Protein AF-A0A928WXH4-F1 (afdb_monomer_lite)

Secondary structure (DSSP, 8-state):
-EEEEEEEEE-SSEEEEEEEEE--SSS-EES-EEEEEESSEEEEEESSEEEEEETTEEEEE--TTT-EE-TT-EEEEEEEEE---SSSPPEEEEEPPPPPPPP----------PPPPPSEEEEEEEEEEEETTEEEEEEEEEE--SS-BS--EEEEE-SSEEEEEESSEEEEEETTEEEEE--TTS--B-TT-EEEEEEEEES-----EEEEETTEEPP-------B----PPPPPP-------------------------------------PPPP-PPPPPPPPPPPPP-----------------------------PPP---S--PPPPHHHHHHTTHHHHHHHHHHHHHHHB-BSPPTT-S-TT---B-TTTTTTTTS----SB--SSS--EEHHHHHHHHHHHHHHHHHSHHHHHHTT-HHHHHHHHHHHHHHHHHHEEE-SSSEEEEEEEES-HHHHHT--S-GGG--S---EEEEBTTB--HHHHHHHHHHHHHHHHHTTTT-HHHHHHHHHHHHHHHHHHHHS---HHHHSGGGTTTS--SS-SHHHHHHHHHHHHHHH--HHHHHHHHHHHTT---SS---SS--HHHHHHHHHHHH--HHHHHHHHHHHHHHHHSSSEE-TT--EE--SSSHHHHHHHHHHHHHHHHHHT-TT-THHHHHHHHHHHHHHT-STT---SBTT-SSS--SS-B-HHHH-SS-TT-SSPPSS--TTPBB---SSSSTT-----TT-TTTSBB-HHHHHHHHHHHHHHHHHH--PPPPHHHHHHHTSTT-----

Sequence (792 aa):
MRTTFEASQDWGSGLVGFFSIENNGTTQLEQWVITIETTFEIETLWGGEILERVGNRYTVGATSWNSHLDPGESTKFGFVGQDATAYPHQVTVIPQTPVEETVLDSTSPDQSIEPAQAAIESVDFTVDNQWGHGFVANLSFTYTGSQPTNSWELQFEAPFHILNLWHGELVEQEGDLYTIRNAHWNNILLPGDTITLGFQAAGAVDIPTDYYFNGDPVGDALGKPVVAVPEKPAVPDVSESDPQPVDTPEPKEPLEKPVDDAPIEDSPIEDSPMENPPIEQPVAEEPAPIDDAPIEDSPVAESPVKPPVVEAPPAAPPIKDTPEELPSDVDAPTASEKALSQYGEALQKSFLFYEAQRSGKLPDDNRIAWRGDSALNDGADVGIDLTGGYYDAGDHVKFGFPMAASTTMLTWGVLEYYDAYAQSGQLDEALDAIKWATDYFLKAHISDGQTTQAFYGQVGDPKLDHAYWGSPENQTIERPAYKIDPANPGSDLAAETAAALAAASIAFRATDPVYADRLLVNAKQLYAFADAYRGRYSESISQAKEYYNSWSGYTDELAWGAAWLYKATGESHYLDKAQKSYQNLGVDWTQNWDDKSYGTGVLLAQITDKPLYRTEVENWLNNWVSGDIAKTDGGLAWVDEWGSLRYSANTAFIAGVYSDTVNPAGGQYDAFSRNQIDYILGDNPAQQSYVAGIGASFPKNVHHRAASGTTKITDPAPNEYVLHGALVGGPRLPHDFSYTDERTDFLGNEVALDFNAGFTGAVARLYGQDGGGLLSDEALIALSQPGLSDVA

Radius of gyration: 33.64 Å; chains: 1; bounding box: 104×76×131 Å

Structure (mmCIF, N/CA/C/O backbone):
data_AF-A0A928WXH4-F1
#
_entry.id   AF-A0A928WXH4-F1
#
loop_
_atom_site.group_PDB
_atom_site.id
_atom_site.type_symbol
_atom_site.label_atom_id
_atom_site.label_alt_id
_atom_site.label_comp_id
_atom_site.label_asym_id
_atom_site.label_entity_id
_atom_site.label_seq_id
_atom_site.pdbx_PDB_ins_code
_atom_site.Cartn_x
_atom_site.Cartn_y
_atom_site.Cartn_z
_atom_site.occupancy
_atom_site.B_iso_or_equiv
_atom_site.auth_seq_id
_atom_site.auth_comp_id
_atom_site.auth_asym_id
_atom_site.auth_atom_id
_atom_site.pdbx_PDB_model_num
ATOM 1 N N . MET A 1 1 ? -24.727 22.585 -27.160 1.00 77.75 1 MET A N 1
ATOM 2 C CA . MET A 1 1 ? -24.573 21.382 -26.327 1.00 77.75 1 MET A CA 1
ATOM 3 C C . MET A 1 1 ? -25.153 20.182 -27.057 1.00 77.75 1 MET A C 1
ATOM 5 O O . MET A 1 1 ? -26.297 20.241 -27.507 1.00 77.75 1 MET A O 1
ATOM 9 N N . ARG A 1 2 ? -24.363 19.121 -27.212 1.00 79.94 2 ARG A N 1
ATOM 10 C CA . ARG A 1 2 ? -24.778 17.821 -27.747 1.00 79.94 2 ARG A CA 1
ATOM 11 C C . ARG A 1 2 ? -24.645 16.792 -26.630 1.00 79.94 2 ARG A C 1
ATOM 13 O O . ARG A 1 2 ? -23.636 16.795 -25.942 1.00 79.94 2 ARG A O 1
ATOM 20 N N . THR A 1 3 ? -25.629 15.913 -26.473 1.00 82.06 3 THR A N 1
ATOM 21 C CA . THR A 1 3 ? -25.581 14.852 -25.460 1.00 82.06 3 THR A CA 1
ATOM 22 C C . THR A 1 3 ? -25.751 13.494 -26.119 1.00 82.06 3 THR A C 1
ATOM 24 O O . THR A 1 3 ? -26.572 13.340 -27.027 1.00 82.06 3 THR A O 1
ATOM 27 N N . THR A 1 4 ? -24.979 12.513 -25.670 1.00 80.19 4 THR A N 1
ATOM 28 C CA . THR A 1 4 ? -25.087 11.115 -26.101 1.00 80.19 4 THR A CA 1
ATOM 29 C C . THR A 1 4 ? -25.242 10.210 -24.889 1.00 80.19 4 THR A C 1
ATOM 31 O O . THR A 1 4 ? -24.757 10.548 -23.814 1.00 80.19 4 THR A O 1
ATOM 34 N N . PHE A 1 5 ? -25.963 9.105 -25.066 1.00 83.31 5 PHE A N 1
ATOM 35 C CA . PHE A 1 5 ? -26.201 8.093 -24.044 1.00 83.31 5 PHE A CA 1
ATOM 36 C C . PHE A 1 5 ? -25.642 6.755 -24.526 1.00 83.31 5 PHE A C 1
ATOM 38 O O . PHE A 1 5 ? -25.876 6.371 -25.675 1.00 83.31 5 PHE A O 1
ATOM 45 N N . GLU A 1 6 ? -24.956 6.051 -23.635 1.00 80.19 6 GLU A N 1
ATOM 46 C CA . GLU A 1 6 ? -24.454 4.698 -23.851 1.00 80.19 6 GLU A CA 1
ATOM 47 C C . GLU A 1 6 ? -24.722 3.841 -22.609 1.00 80.19 6 GLU A C 1
ATOM 49 O O . GLU A 1 6 ? -24.452 4.269 -21.488 1.00 80.19 6 GLU A O 1
ATOM 54 N N . ALA A 1 7 ? -25.247 2.630 -22.805 1.00 76.19 7 ALA A N 1
ATOM 55 C CA . ALA A 1 7 ? -25.322 1.620 -21.752 1.00 76.19 7 ALA A CA 1
ATOM 56 C C . ALA A 1 7 ? -24.051 0.764 -21.810 1.00 76.19 7 ALA A C 1
ATOM 58 O O . ALA A 1 7 ? -23.809 0.116 -22.830 1.00 76.19 7 ALA A O 1
ATOM 59 N N . SER A 1 8 ? -23.248 0.770 -20.744 1.00 63.34 8 SER A N 1
ATOM 60 C CA . SER A 1 8 ? -22.000 -0.002 -20.673 1.00 63.34 8 SER A CA 1
ATOM 61 C C . SER A 1 8 ? -22.236 -1.435 -20.198 1.00 63.34 8 SER A C 1
ATOM 63 O O . SER A 1 8 ? -21.590 -2.361 -20.681 1.00 63.34 8 SER A O 1
ATOM 65 N N . GLN A 1 9 ? -23.183 -1.630 -19.278 1.00 57.06 9 GLN A N 1
ATOM 66 C CA . GLN A 1 9 ? -23.589 -2.939 -18.773 1.00 57.06 9 GLN A CA 1
ATOM 67 C C . GLN A 1 9 ? -25.109 -2.983 -18.615 1.00 57.06 9 GLN A C 1
ATOM 69 O O . GLN A 1 9 ? -25.713 -2.023 -18.146 1.00 57.06 9 GLN A O 1
ATOM 74 N N . ASP A 1 10 ? -25.729 -4.099 -18.994 1.00 72.25 10 ASP A N 1
ATOM 75 C CA . ASP A 1 10 ? -27.175 -4.320 -18.891 1.00 72.25 10 ASP A CA 1
ATOM 76 C C . ASP A 1 10 ? -27.431 -5.765 -18.450 1.00 72.25 10 ASP A C 1
ATOM 78 O O . ASP A 1 10 ? -27.064 -6.714 -19.149 1.00 72.25 10 ASP A O 1
ATOM 82 N N . TRP A 1 11 ? -28.043 -5.933 -17.277 1.00 66.50 11 TRP A N 1
ATOM 83 C CA . TRP A 1 11 ? -28.395 -7.239 -16.707 1.00 66.50 11 TRP A CA 1
ATOM 84 C C . TRP A 1 11 ? -29.912 -7.477 -16.673 1.00 66.50 11 TRP A C 1
ATOM 86 O O . TRP A 1 11 ? -30.404 -8.361 -15.969 1.00 66.50 11 TRP A O 1
ATOM 96 N N . GLY A 1 12 ? -30.675 -6.713 -17.459 1.00 70.12 12 GLY A N 1
ATOM 97 C CA . GLY A 1 12 ? -32.107 -6.886 -17.697 1.00 70.12 12 GLY A CA 1
ATOM 98 C C . GLY A 1 12 ? -33.012 -6.267 -16.632 1.00 70.12 12 GLY A C 1
ATOM 99 O O . GLY A 1 12 ? -34.020 -5.661 -16.982 1.00 70.12 12 GLY A O 1
ATOM 100 N N . SER A 1 13 ? -32.678 -6.396 -15.345 1.00 70.94 13 SER A N 1
ATOM 101 C CA . SER A 1 13 ? -33.389 -5.693 -14.261 1.00 70.94 13 SER A CA 1
ATOM 102 C C . SER A 1 13 ? -32.760 -4.345 -13.899 1.00 70.94 13 SER A C 1
ATOM 104 O O . SER A 1 13 ? -33.378 -3.572 -13.174 1.00 70.94 13 SER A O 1
ATOM 106 N N . GLY A 1 14 ? -31.567 -4.057 -14.417 1.00 72.06 14 GLY A N 1
ATOM 107 C CA . GLY A 1 14 ? -30.852 -2.803 -14.230 1.00 72.06 14 GLY A CA 1
ATOM 108 C C . GLY A 1 14 ? -29.733 -2.635 -15.258 1.00 72.06 14 GLY A C 1
ATOM 109 O O . GLY A 1 14 ? -29.433 -3.563 -16.018 1.00 72.06 14 GLY A O 1
ATOM 110 N N . LEU A 1 15 ? -29.156 -1.438 -15.299 1.00 74.62 15 LEU A N 1
ATOM 111 C CA . LEU A 1 15 ? -28.066 -1.076 -16.199 1.00 74.62 15 LEU A CA 1
ATOM 112 C C . LEU A 1 15 ? -27.080 -0.109 -15.539 1.00 74.62 15 LEU A C 1
ATOM 114 O O . LEU A 1 15 ? -27.463 0.688 -14.686 1.00 74.62 15 LEU A O 1
ATOM 118 N N . VAL A 1 16 ? -25.836 -0.120 -16.008 1.00 73.25 16 VAL A N 1
ATOM 119 C CA . VAL A 1 16 ? -24.918 1.015 -15.864 1.00 73.25 16 VAL A CA 1
ATOM 120 C C . VAL A 1 16 ? -24.904 1.768 -17.184 1.00 73.25 16 VAL A C 1
ATOM 122 O O . VAL A 1 16 ? -24.728 1.179 -18.256 1.00 73.25 16 VAL A O 1
ATOM 125 N N . GLY A 1 17 ? -25.118 3.076 -17.109 1.00 77.31 17 GLY A N 1
ATOM 126 C CA . GLY A 1 17 ? -25.155 3.940 -18.276 1.00 77.31 17 GLY A CA 1
ATOM 127 C C . GLY A 1 17 ? -24.369 5.220 -18.071 1.00 77.31 17 GLY A C 1
ATOM 128 O O . GLY A 1 17 ? -24.119 5.654 -16.950 1.00 77.31 17 GLY A O 1
ATOM 129 N N . PHE A 1 18 ? -23.995 5.836 -19.183 1.00 79.19 18 PHE A N 1
ATOM 130 C CA . PHE A 1 18 ? -23.271 7.092 -19.192 1.00 79.19 18 PHE A CA 1
ATOM 131 C C . PHE A 1 18 ? -23.909 8.093 -20.139 1.00 79.19 18 PHE A C 1
ATOM 133 O O . PHE A 1 18 ? -24.385 7.743 -21.222 1.00 79.19 18 PHE A O 1
ATOM 140 N N . PHE A 1 19 ? -23.848 9.357 -19.738 1.00 84.06 19 PHE A N 1
ATOM 141 C CA . PHE A 1 19 ? -24.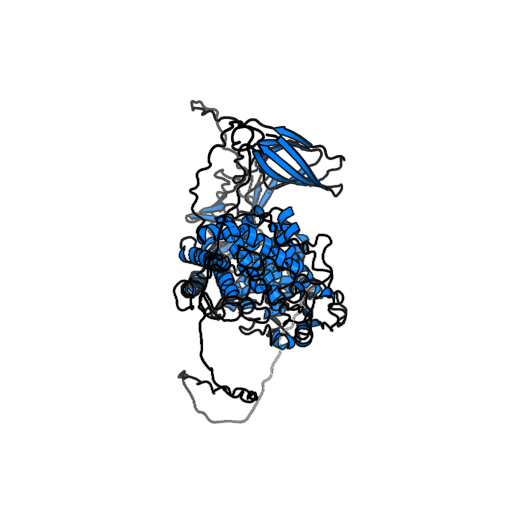146 10.499 -20.579 1.00 84.06 19 PHE A CA 1
ATOM 142 C C . PHE A 1 19 ? -22.869 11.280 -20.852 1.00 84.06 19 PHE A C 1
ATOM 144 O O . PHE A 1 19 ? -22.196 11.709 -19.920 1.00 84.06 19 PHE A O 1
ATOM 151 N N . SER A 1 20 ? -22.564 11.508 -22.127 1.00 81.56 20 SER A N 1
ATOM 152 C CA . SER A 1 20 ? -21.505 12.433 -22.540 1.00 81.56 20 SER A CA 1
ATOM 153 C C . SER A 1 20 ? -22.121 13.723 -23.053 1.00 81.56 20 SER A C 1
ATOM 155 O O . SER A 1 20 ? -23.001 13.683 -23.916 1.00 81.56 20 SER A O 1
ATOM 157 N N . ILE A 1 21 ? -21.653 14.853 -22.533 1.00 85.69 21 ILE A N 1
ATOM 158 C CA . ILE A 1 21 ? -22.064 16.207 -22.898 1.00 85.69 21 ILE A CA 1
ATOM 159 C C . ILE A 1 21 ? -20.898 16.878 -23.614 1.00 85.69 21 ILE A C 1
ATOM 161 O O . ILE A 1 21 ? -19.844 17.049 -23.024 1.00 85.69 21 ILE A O 1
ATOM 165 N N . GLU A 1 22 ? -21.107 17.296 -24.857 1.00 83.62 22 GLU A N 1
ATOM 166 C CA . GLU A 1 22 ? -20.140 18.022 -25.684 1.00 83.62 22 GLU A CA 1
ATOM 167 C C . GLU A 1 22 ? -20.600 19.476 -25.877 1.00 83.62 22 GLU A C 1
ATOM 169 O O . GLU A 1 22 ? -21.739 19.748 -26.306 1.00 83.62 22 GLU A O 1
ATOM 174 N N . ASN A 1 23 ? -19.708 20.434 -25.625 1.00 86.06 23 ASN A N 1
ATOM 175 C CA . ASN A 1 23 ? -19.926 21.827 -25.990 1.00 86.06 23 ASN A CA 1
ATOM 176 C C . ASN A 1 23 ? -19.617 22.060 -27.478 1.00 86.06 23 ASN A C 1
ATOM 178 O O . ASN A 1 23 ? -18.579 22.590 -27.856 1.00 86.06 23 ASN A O 1
ATOM 182 N N . ASN A 1 24 ? -20.573 21.745 -28.347 1.00 82.88 24 ASN A N 1
ATOM 183 C CA . ASN A 1 24 ? -20.481 22.041 -29.782 1.00 82.88 24 ASN A CA 1
ATOM 184 C C . ASN A 1 24 ? -20.802 23.511 -30.160 1.00 82.88 24 ASN A C 1
ATOM 186 O O . ASN A 1 24 ? -21.146 23.790 -31.313 1.00 82.88 24 ASN A O 1
ATOM 190 N N . GLY A 1 25 ? -20.789 24.430 -29.189 1.00 80.19 25 GLY A N 1
ATOM 191 C CA . GLY A 1 25 ? -20.983 25.867 -29.390 1.00 80.19 25 GLY A CA 1
ATOM 192 C C . GLY A 1 25 ? -19.682 26.604 -29.722 1.00 80.19 25 GLY A C 1
ATOM 193 O O . GLY A 1 25 ? -18.650 25.993 -29.963 1.00 80.19 25 GLY A O 1
ATOM 194 N N . THR A 1 26 ? -19.730 27.939 -29.741 1.00 78.88 26 THR A N 1
ATOM 195 C CA . THR A 1 26 ? -18.547 28.803 -29.952 1.00 78.88 26 THR A CA 1
ATOM 196 C C . THR A 1 26 ? -18.149 29.594 -28.703 1.00 78.88 26 THR A C 1
ATOM 198 O O . THR A 1 26 ? -17.276 30.452 -28.780 1.00 78.88 26 THR A O 1
ATOM 201 N N . THR A 1 27 ? -18.818 29.362 -27.573 1.00 78.38 27 THR A N 1
ATOM 202 C CA . THR A 1 27 ? -18.578 30.021 -26.280 1.00 78.38 27 THR A CA 1
ATOM 203 C C . THR A 1 27 ? -18.534 28.974 -25.173 1.00 78.38 27 THR A C 1
ATOM 205 O O . THR A 1 27 ? -19.212 27.951 -25.291 1.00 78.38 27 THR A O 1
ATOM 208 N N . GLN A 1 28 ? -17.763 29.236 -24.117 1.00 75.62 28 GLN A N 1
ATOM 209 C CA . GLN A 1 28 ? -17.702 28.388 -22.927 1.00 75.62 28 GLN A CA 1
ATOM 210 C C . GLN A 1 28 ? -19.099 28.239 -22.306 1.00 75.62 28 GLN A C 1
ATOM 212 O O . GLN A 1 28 ? -19.892 29.187 -22.306 1.00 75.62 28 GLN A O 1
ATOM 217 N N . LEU A 1 29 ? -19.426 27.030 -21.855 1.00 76.56 29 LEU A N 1
ATOM 218 C CA . LEU A 1 29 ? -20.628 26.767 -21.074 1.00 76.56 29 LEU A CA 1
ATOM 219 C C . LEU A 1 29 ? -20.283 26.869 -19.597 1.00 76.56 29 LEU A C 1
ATOM 221 O O . LEU A 1 29 ? -19.364 26.200 -19.138 1.00 76.56 29 LEU A O 1
ATOM 225 N N . GLU A 1 30 ? -21.068 27.672 -18.892 1.00 72.62 30 GLU A N 1
ATOM 226 C CA . GLU A 1 30 ? -21.017 27.861 -17.448 1.00 72.62 30 GLU A CA 1
ATOM 227 C C . GLU A 1 30 ? -22.205 27.121 -16.832 1.00 72.62 30 GLU A C 1
ATOM 229 O O . GLU A 1 30 ? -23.347 27.374 -17.226 1.00 72.62 30 GLU A O 1
ATOM 234 N N . GLN A 1 31 ? -21.938 26.201 -15.903 1.00 74.19 31 GLN A N 1
ATOM 235 C CA . GLN A 1 31 ? -22.926 25.392 -15.183 1.00 74.19 31 GLN A CA 1
ATOM 236 C C . GLN A 1 31 ? -23.918 24.702 -16.129 1.00 74.19 31 GLN A C 1
ATOM 238 O O . GLN A 1 31 ? -25.092 25.073 -16.232 1.00 74.19 31 GLN A O 1
ATOM 243 N N . TRP A 1 32 ? -23.446 23.695 -16.870 1.00 80.56 32 TRP A N 1
ATOM 244 C CA . TRP A 1 32 ? -24.329 22.960 -17.770 1.00 80.56 32 TRP A CA 1
ATOM 245 C C . TRP A 1 32 ? -25.453 22.268 -16.996 1.00 80.56 32 TRP A C 1
ATOM 247 O O . TRP A 1 32 ? -25.256 21.719 -15.916 1.00 80.56 32 TRP A O 1
ATOM 257 N N . VAL A 1 33 ? -26.646 22.276 -17.590 1.00 82.38 33 VAL A N 1
ATOM 258 C CA . VAL A 1 33 ? -27.818 21.572 -17.075 1.00 82.38 33 VAL A CA 1
ATOM 259 C C . VAL A 1 33 ? -28.525 20.894 -18.239 1.00 82.38 33 VAL A C 1
ATOM 261 O O . VAL A 1 33 ? -28.796 21.508 -19.277 1.00 82.38 33 VAL A O 1
ATOM 264 N N . ILE A 1 34 ? -28.852 19.620 -18.066 1.00 81.19 34 ILE A N 1
ATOM 265 C CA . ILE A 1 34 ? -29.675 18.864 -19.005 1.00 81.19 34 ILE A CA 1
ATOM 266 C C . ILE A 1 34 ? -30.844 18.228 -18.275 1.00 81.19 34 ILE A C 1
ATOM 268 O O . ILE A 1 34 ? -30.756 17.889 -17.101 1.00 81.19 34 ILE A O 1
ATOM 272 N N . THR A 1 35 ? -31.947 18.018 -18.980 1.00 87.31 35 THR A N 1
ATOM 273 C CA . THR A 1 35 ? -33.017 17.161 -18.477 1.00 87.31 35 THR A CA 1
ATOM 274 C C . THR A 1 35 ? -33.020 15.853 -19.252 1.00 87.31 35 THR A C 1
ATOM 276 O O . THR A 1 35 ? -33.053 15.866 -20.482 1.00 87.31 35 THR A O 1
ATOM 279 N N . ILE A 1 36 ? -33.005 14.732 -18.542 1.00 86.88 36 ILE A N 1
ATOM 280 C CA . ILE A 1 36 ? -33.061 13.381 -19.093 1.00 86.88 36 ILE A CA 1
ATOM 281 C C . ILE A 1 36 ? -34.364 12.704 -18.668 1.00 86.88 36 ILE A C 1
ATOM 283 O O . ILE A 1 36 ? -34.777 12.783 -17.517 1.00 86.88 36 ILE A O 1
ATOM 287 N N . GLU A 1 37 ? -35.038 12.056 -19.608 1.00 89.12 37 GLU A N 1
ATOM 288 C CA . GLU A 1 37 ? -36.185 11.188 -19.336 1.00 89.12 37 GLU A CA 1
ATOM 289 C C . GLU A 1 37 ? -35.810 9.747 -19.644 1.00 89.12 37 GLU A C 1
ATOM 291 O O . GLU A 1 37 ? -35.359 9.459 -20.755 1.00 89.12 37 GLU A O 1
ATOM 296 N N . THR A 1 38 ? -36.019 8.855 -18.679 1.00 84.69 38 THR A N 1
ATOM 297 C CA . THR A 1 38 ? -35.669 7.435 -18.752 1.00 84.69 38 THR A CA 1
ATOM 298 C C . THR A 1 38 ? -36.910 6.548 -18.609 1.00 84.69 38 THR A C 1
ATOM 300 O O . THR A 1 38 ? -37.942 6.936 -18.059 1.00 84.69 38 THR A O 1
ATOM 303 N N . THR A 1 39 ? -36.835 5.312 -19.106 1.00 82.69 39 THR A N 1
ATOM 304 C CA . THR A 1 39 ? -37.860 4.275 -18.859 1.00 82.69 39 THR A CA 1
ATOM 305 C C . THR A 1 39 ? -37.617 3.477 -17.576 1.00 82.69 39 THR A C 1
ATOM 307 O O . THR A 1 39 ? -38.405 2.593 -17.256 1.00 82.69 39 THR A O 1
ATOM 310 N N . PHE A 1 40 ? -36.542 3.790 -16.861 1.00 79.44 40 PHE A N 1
ATOM 311 C CA . PHE A 1 40 ? -36.042 3.117 -15.664 1.00 79.44 40 PHE A CA 1
ATOM 312 C C . PHE A 1 40 ? -35.698 4.156 -14.597 1.00 79.44 40 PHE A C 1
ATOM 314 O O . PHE A 1 40 ? -35.541 5.338 -14.909 1.00 79.44 40 PHE A O 1
ATOM 321 N N . GLU A 1 41 ? -35.577 3.732 -13.351 1.00 84.69 41 GLU A N 1
ATOM 322 C CA . GLU A 1 41 ? -35.203 4.621 -12.256 1.00 84.69 41 GLU A CA 1
ATOM 323 C C . GLU A 1 41 ? -33.681 4.723 -12.154 1.00 84.69 41 GLU A C 1
ATOM 325 O O . GLU A 1 41 ? -33.012 3.704 -12.088 1.00 84.69 41 GLU A O 1
ATOM 330 N N . ILE A 1 42 ? -33.128 5.935 -12.145 1.00 81.75 42 ILE A N 1
ATOM 331 C CA . ILE A 1 42 ? -31.739 6.184 -11.748 1.00 81.75 42 ILE A CA 1
ATOM 332 C C . ILE A 1 42 ? -31.663 6.157 -10.219 1.00 81.75 42 ILE A C 1
ATOM 334 O O . ILE A 1 42 ? -32.295 6.989 -9.563 1.00 81.75 42 ILE A O 1
ATOM 338 N N . GLU A 1 43 ? -30.911 5.194 -9.690 1.00 79.25 43 GLU A N 1
ATOM 339 C CA . GLU A 1 43 ? -30.680 4.964 -8.258 1.00 79.25 43 GLU A CA 1
ATOM 340 C C . GLU A 1 43 ? -29.489 5.788 -7.761 1.00 79.25 43 GLU A C 1
ATOM 342 O O . GLU A 1 43 ? -29.603 6.536 -6.793 1.00 79.25 43 GLU A O 1
ATOM 347 N N . THR A 1 44 ? -28.379 5.720 -8.495 1.00 64.50 44 THR A N 1
ATOM 348 C CA . THR A 1 44 ? -27.135 6.426 -8.172 1.00 64.50 44 THR A CA 1
ATOM 349 C C . THR A 1 44 ? -26.623 7.137 -9.415 1.00 64.50 44 THR A C 1
ATOM 351 O O . THR A 1 44 ? -26.707 6.587 -10.514 1.00 64.50 44 THR A O 1
ATOM 354 N N . LEU A 1 45 ? -26.084 8.346 -9.257 1.00 82.88 45 LEU A N 1
ATOM 355 C CA . LEU A 1 45 ? -25.495 9.151 -10.329 1.00 82.88 45 LEU A CA 1
ATOM 356 C C . LEU A 1 45 ? -24.165 9.743 -9.842 1.00 82.88 45 LEU A C 1
ATOM 358 O O . LEU A 1 45 ? -24.080 10.198 -8.706 1.00 82.88 45 LEU A O 1
ATOM 362 N N . TRP A 1 46 ? -23.136 9.726 -10.690 1.00 72.12 46 TRP A N 1
ATOM 363 C CA . TRP A 1 46 ? -21.813 10.294 -10.408 1.00 72.12 46 TRP A CA 1
ATOM 364 C C . TRP A 1 46 ? -21.307 11.112 -11.593 1.00 72.12 46 TRP A C 1
ATOM 366 O O . TRP A 1 46 ? -21.679 10.865 -12.738 1.00 72.12 46 TRP A O 1
ATOM 376 N N . GLY A 1 47 ? -20.445 12.097 -11.333 1.00 50.22 47 GLY A N 1
ATOM 377 C CA . GLY A 1 47 ? -19.970 13.035 -12.361 1.00 50.22 47 GLY A CA 1
ATOM 378 C C . GLY A 1 47 ? -21.007 14.081 -12.791 1.00 50.22 47 GLY A C 1
ATOM 379 O O . GLY A 1 47 ? -20.775 14.823 -13.739 1.00 50.22 47 GLY A O 1
ATOM 380 N N . GLY A 1 48 ? -22.145 14.149 -12.103 1.00 68.81 48 GLY A N 1
ATOM 381 C CA . GLY A 1 48 ? -23.198 15.149 -12.253 1.00 68.81 48 GLY A CA 1
ATOM 382 C C . GLY A 1 48 ? -24.026 15.199 -10.969 1.00 68.81 48 GLY A C 1
ATOM 383 O O . GLY A 1 48 ? -23.889 14.327 -10.111 1.00 68.81 48 GLY A O 1
ATOM 384 N N . GLU A 1 49 ? -24.882 16.201 -10.828 1.00 75.56 49 GLU A N 1
ATOM 385 C CA . GLU A 1 49 ? -25.754 16.360 -9.663 1.00 75.56 49 GLU A CA 1
ATOM 386 C C . GLU A 1 49 ? -27.219 16.351 -10.103 1.00 75.56 49 GLU A C 1
ATOM 388 O O . GLU A 1 49 ? -27.598 17.055 -11.040 1.00 75.56 49 GLU A O 1
ATOM 393 N N . ILE A 1 50 ? -28.065 15.548 -9.451 1.00 80.44 50 ILE A N 1
ATOM 394 C CA . ILE A 1 50 ? -29.508 15.574 -9.714 1.00 80.44 50 ILE A CA 1
ATOM 395 C C . ILE A 1 50 ? -30.080 16.824 -9.045 1.00 80.44 50 ILE A C 1
ATOM 397 O O . ILE A 1 50 ? -30.280 16.857 -7.837 1.00 80.44 50 ILE A O 1
ATOM 401 N N . LEU A 1 51 ? -30.374 17.839 -9.853 1.00 73.56 51 LEU A N 1
ATOM 402 C CA . LEU A 1 51 ? -30.965 19.098 -9.404 1.00 73.56 51 LEU A CA 1
ATOM 403 C C . LEU A 1 51 ? -32.476 18.973 -9.168 1.00 73.56 51 LEU A C 1
ATOM 405 O O . LEU A 1 51 ? -33.040 19.657 -8.321 1.00 73.56 51 LEU A O 1
ATOM 409 N N . GLU A 1 52 ? -33.155 18.121 -9.941 1.00 80.75 52 GLU A N 1
ATOM 410 C CA . GLU A 1 52 ? -34.599 17.895 -9.825 1.00 80.75 52 GLU A CA 1
ATOM 411 C C . GLU A 1 52 ? -34.968 16.496 -10.333 1.00 80.75 52 GLU A C 1
ATOM 413 O O . GLU A 1 52 ? -34.400 16.015 -11.316 1.00 80.75 52 GLU A O 1
ATOM 418 N N . ARG A 1 53 ? -35.970 15.853 -9.722 1.00 83.88 53 ARG A N 1
ATOM 419 C CA . ARG A 1 53 ? -36.543 14.591 -10.210 1.00 83.88 53 ARG A CA 1
ATOM 420 C C . ARG A 1 53 ? -38.070 14.610 -10.156 1.00 83.88 53 ARG A C 1
ATOM 422 O O . ARG A 1 53 ? -38.659 14.809 -9.098 1.00 83.88 53 ARG A O 1
ATOM 429 N N . VAL A 1 54 ? -38.717 14.303 -11.282 1.00 84.06 54 VAL A N 1
ATOM 430 C CA . VAL A 1 54 ? -40.172 14.108 -11.391 1.00 84.06 54 VAL A CA 1
ATOM 431 C C . VAL A 1 54 ? -40.452 12.768 -12.073 1.00 84.06 54 VAL A C 1
ATOM 433 O O . VAL A 1 54 ? -40.430 12.650 -13.298 1.00 84.06 54 VAL A O 1
ATOM 436 N N . GLY A 1 55 ? -40.713 11.726 -11.281 1.00 84.44 55 GLY A N 1
ATOM 437 C CA . GLY A 1 55 ? -40.822 10.356 -11.795 1.00 84.44 55 GLY A CA 1
ATOM 438 C C . GLY A 1 55 ? -39.487 9.881 -12.377 1.00 84.44 55 GLY A C 1
ATOM 439 O O . GLY A 1 55 ? -38.468 9.946 -11.693 1.00 84.44 55 GLY A O 1
ATOM 440 N N . ASN A 1 56 ? -39.488 9.453 -13.642 1.00 84.38 56 ASN A N 1
ATOM 441 C CA . ASN A 1 56 ? -38.272 9.069 -14.374 1.00 84.38 56 ASN A CA 1
ATOM 442 C C . ASN A 1 56 ? -37.727 10.216 -15.253 1.00 84.38 56 ASN A C 1
ATOM 444 O O . ASN A 1 56 ? -37.045 9.984 -16.249 1.00 84.38 56 ASN A O 1
ATOM 448 N N . ARG A 1 57 ? -38.072 11.466 -14.926 1.00 84.19 57 ARG A N 1
ATOM 449 C CA . ARG A 1 57 ? -37.495 12.674 -15.524 1.00 84.19 57 ARG A CA 1
ATOM 450 C C . ARG A 1 57 ? -36.546 13.312 -14.514 1.00 84.19 57 ARG A C 1
ATOM 452 O O . ARG A 1 57 ? -36.988 13.672 -13.428 1.00 84.19 57 ARG A O 1
ATOM 459 N N . TYR A 1 58 ? -35.282 13.476 -14.882 1.00 87.12 58 TYR A N 1
ATOM 460 C CA . TYR A 1 58 ? -34.211 13.994 -14.033 1.00 87.12 58 TYR A CA 1
ATOM 461 C C . TYR A 1 58 ? -33.609 15.241 -14.673 1.00 87.12 58 TYR A C 1
ATOM 463 O O . TYR A 1 58 ? -33.209 15.205 -15.834 1.00 87.12 58 TYR A O 1
ATOM 471 N N . THR A 1 59 ? -33.525 16.341 -13.938 1.00 85.81 59 THR A N 1
ATOM 472 C CA . THR A 1 59 ? -32.700 17.492 -14.307 1.00 85.81 59 THR A CA 1
ATOM 473 C C . THR A 1 59 ? -31.345 17.303 -13.643 1.00 85.81 59 THR A C 1
ATOM 475 O O . THR A 1 59 ? -31.268 17.243 -12.421 1.00 85.81 59 THR A O 1
ATOM 478 N N . VAL A 1 60 ? -30.295 17.164 -14.448 1.00 82.50 60 VAL A N 1
ATOM 479 C CA . VAL A 1 60 ? -28.927 16.892 -14.005 1.00 82.50 60 VAL A CA 1
ATOM 480 C C . VAL A 1 60 ? -28.047 18.076 -14.376 1.00 82.50 60 VAL A C 1
ATOM 482 O O . VAL A 1 60 ? -28.039 18.508 -15.533 1.00 82.50 60 VAL A O 1
ATOM 485 N N . GLY A 1 61 ? -27.348 18.609 -13.386 1.00 81.75 61 GLY A N 1
ATOM 486 C CA . GLY A 1 61 ? -26.405 19.707 -13.519 1.00 81.75 61 GLY A CA 1
ATOM 487 C C . GLY A 1 61 ? -24.962 19.261 -13.354 1.00 81.75 61 GLY A C 1
ATOM 488 O O . GLY A 1 61 ? -24.679 18.129 -12.953 1.00 81.75 61 GLY A O 1
ATOM 489 N N . ALA A 1 62 ? -24.063 20.183 -13.664 1.00 66.50 62 ALA A N 1
ATOM 490 C CA . ALA A 1 62 ? -22.644 20.027 -13.419 1.00 66.50 62 ALA A CA 1
ATOM 491 C C . ALA A 1 62 ? -22.316 19.960 -11.922 1.00 66.50 62 ALA A C 1
ATOM 493 O O . ALA A 1 62 ? -22.958 20.615 -11.105 1.00 66.50 62 ALA A O 1
ATOM 494 N N . THR A 1 63 ? -21.272 19.215 -11.574 1.00 59.81 63 THR A N 1
ATOM 495 C CA . THR A 1 63 ? -20.611 19.319 -10.271 1.00 59.81 63 THR A CA 1
ATOM 496 C C . THR A 1 63 ? -19.615 20.479 -10.284 1.00 59.81 63 THR A C 1
ATOM 498 O O . THR A 1 63 ? -19.261 21.023 -11.335 1.00 59.81 63 THR A O 1
ATOM 501 N N . SER A 1 64 ? -19.118 20.869 -9.106 1.00 62.06 64 SER A N 1
ATOM 502 C CA . SER A 1 64 ? -18.184 21.995 -8.957 1.00 62.06 64 SER A CA 1
ATOM 503 C C . SER A 1 64 ? -16.979 21.919 -9.906 1.00 62.06 64 SER A C 1
ATOM 505 O O . SER A 1 64 ? -16.592 22.940 -10.472 1.00 62.06 64 SER A O 1
ATOM 507 N N . TRP A 1 65 ? -16.447 20.720 -10.157 1.00 49.41 65 TRP A N 1
ATOM 508 C CA . TRP A 1 65 ? -15.238 20.488 -10.954 1.00 49.41 65 TRP A CA 1
ATOM 509 C C . TRP A 1 65 ? -15.461 20.330 -12.469 1.00 49.41 65 TRP A C 1
ATOM 511 O O . TRP A 1 65 ? -14.505 20.484 -13.221 1.00 49.41 65 TRP A O 1
ATOM 521 N N . ASN A 1 66 ? -16.683 20.062 -12.947 1.00 66.94 66 ASN A N 1
ATOM 522 C CA . ASN A 1 66 ? -16.987 19.980 -14.390 1.00 66.94 66 ASN A CA 1
ATOM 523 C C . ASN A 1 66 ? -18.004 21.027 -14.858 1.00 66.94 66 ASN A C 1
ATOM 525 O O . ASN A 1 66 ? -18.635 20.881 -15.906 1.00 66.94 66 ASN A O 1
ATOM 529 N N . SER A 1 67 ? -18.146 22.092 -14.077 1.00 73.12 67 SER A N 1
ATOM 530 C CA . SER A 1 67 ? -19.064 23.199 -14.320 1.00 73.12 67 SER A CA 1
ATOM 531 C C . SER A 1 67 ? -18.720 24.069 -15.524 1.00 73.12 67 SER A C 1
ATOM 533 O O . SER A 1 67 ? -19.598 24.781 -16.003 1.00 73.12 67 SER A O 1
ATOM 535 N N . HIS A 1 68 ? -17.501 23.972 -16.050 1.00 81.50 68 HIS A N 1
ATOM 536 C CA . HIS A 1 68 ? -17.023 24.774 -17.171 1.00 81.50 68 HIS A CA 1
ATOM 537 C C . HIS A 1 68 ? -16.675 23.848 -18.343 1.00 81.50 68 HIS A C 1
ATOM 539 O O . HIS A 1 68 ? -15.993 22.845 -18.147 1.00 81.50 68 HIS A O 1
ATOM 545 N N . LEU A 1 69 ? -17.159 24.162 -19.549 1.00 73.81 69 LEU A N 1
ATOM 546 C CA . LEU A 1 69 ? -16.813 23.428 -20.776 1.00 73.81 69 LEU A CA 1
ATOM 547 C C . LEU A 1 69 ? -16.491 24.393 -21.911 1.00 73.81 69 LEU A C 1
ATOM 549 O O . LEU A 1 69 ? -17.390 25.089 -22.401 1.00 73.81 69 LEU A O 1
ATOM 553 N N . ASP A 1 70 ? -15.248 24.407 -22.381 1.00 86.12 70 ASP A N 1
ATOM 554 C CA . ASP A 1 70 ? -14.832 25.219 -23.525 1.00 86.12 70 ASP A CA 1
ATOM 555 C C . ASP A 1 70 ? -15.391 24.695 -24.861 1.00 86.12 70 ASP A C 1
ATOM 557 O O . ASP A 1 70 ? -15.826 23.545 -24.963 1.00 86.12 70 ASP A O 1
ATOM 561 N N . PRO A 1 71 ? -15.443 25.528 -25.922 1.00 87.31 71 PRO A N 1
ATOM 562 C CA . PRO A 1 71 ? -15.873 25.089 -27.249 1.00 87.31 71 PRO A CA 1
ATOM 563 C C . PRO A 1 71 ? -15.082 23.870 -27.751 1.00 87.31 71 PRO A C 1
ATOM 565 O O . PRO A 1 71 ? -13.884 23.959 -28.004 1.00 87.31 71 PRO A O 1
ATOM 568 N N . GLY A 1 72 ? -15.771 22.747 -27.958 1.00 77.56 72 GLY A N 1
ATOM 569 C CA . GLY A 1 72 ? -15.193 21.468 -28.380 1.00 77.56 72 GLY A CA 1
ATOM 570 C C . GLY A 1 72 ? -14.876 20.496 -27.239 1.00 77.56 72 GLY A C 1
ATOM 571 O O . GLY A 1 72 ? -14.624 19.325 -27.516 1.00 77.56 72 GLY A O 1
ATOM 572 N N . GLU A 1 73 ? -14.934 20.930 -25.979 1.00 79.19 73 GLU A N 1
ATOM 573 C CA . GLU A 1 73 ? -14.743 20.045 -24.829 1.00 79.19 73 GLU A CA 1
ATOM 574 C C . GLU A 1 73 ? -15.974 19.188 -24.549 1.00 79.19 73 GLU A C 1
ATOM 576 O O . GLU A 1 73 ? -17.111 19.520 -24.909 1.00 79.19 73 GLU A O 1
ATOM 581 N N . SER A 1 74 ? -15.732 18.057 -23.891 1.00 83.25 74 SER A N 1
ATOM 582 C CA . SER A 1 74 ? -16.774 17.139 -23.459 1.00 83.25 74 SER A CA 1
ATOM 583 C C . SER A 1 74 ? -16.556 16.700 -22.018 1.00 83.25 74 SER A C 1
ATOM 585 O O . SER A 1 74 ? -15.424 16.508 -21.592 1.00 83.25 74 SER A O 1
ATOM 587 N N . THR A 1 75 ? -17.644 16.469 -21.292 1.00 76.31 75 THR A N 1
ATOM 588 C CA . THR A 1 75 ? -17.634 15.793 -19.989 1.00 76.31 75 THR A CA 1
ATOM 589 C C . THR A 1 75 ? -18.559 14.585 -20.013 1.00 76.31 75 THR A C 1
ATOM 591 O O . THR A 1 75 ? -19.400 14.445 -20.908 1.00 76.31 75 THR A O 1
ATOM 594 N N . LYS A 1 76 ? -18.390 13.685 -19.049 1.00 78.12 76 LYS A N 1
ATOM 595 C CA . LYS A 1 76 ? -19.149 12.443 -18.937 1.00 78.12 76 LYS A CA 1
ATOM 596 C C . LYS A 1 76 ? -19.593 12.249 -17.494 1.00 78.12 76 LYS A C 1
ATOM 598 O O . LYS A 1 76 ? -18.793 12.410 -16.579 1.00 78.12 76 LYS A O 1
ATOM 603 N N . PHE A 1 77 ? -20.851 11.868 -17.310 1.00 80.81 77 PHE A N 1
ATOM 604 C CA . PHE A 1 77 ? -21.390 11.466 -16.015 1.00 80.81 77 PHE A CA 1
ATOM 605 C C . PHE A 1 77 ? -22.055 10.095 -16.139 1.00 80.81 77 PHE A C 1
ATOM 607 O O . PHE A 1 77 ? -22.587 9.744 -17.199 1.00 80.81 77 PHE A O 1
ATOM 614 N N . GLY A 1 78 ? -21.962 9.291 -15.087 1.00 60.28 78 GLY A N 1
ATOM 615 C CA . GLY A 1 78 ? -22.457 7.920 -15.053 1.00 60.28 78 GLY A CA 1
ATOM 616 C C . GLY A 1 78 ? -23.613 7.747 -14.084 1.00 60.28 78 GLY A C 1
ATOM 617 O O . GLY A 1 78 ? -23.869 8.602 -13.238 1.00 60.28 78 GLY A O 1
ATOM 618 N N . PHE A 1 79 ? -24.345 6.650 -14.238 1.00 82.12 79 PHE A N 1
ATOM 619 C CA . PHE A 1 79 ? -25.446 6.301 -13.356 1.00 82.12 79 PHE A CA 1
ATOM 620 C C . PHE A 1 79 ? -25.691 4.786 -13.297 1.00 82.12 79 PHE A C 1
ATOM 622 O O . PHE A 1 79 ? -25.363 4.050 -14.232 1.00 82.12 79 PHE A O 1
ATOM 629 N N . VAL A 1 80 ? -26.337 4.337 -12.218 1.00 73.94 80 VAL A N 1
ATOM 630 C CA . VAL A 1 80 ? -26.949 3.005 -12.091 1.00 73.94 80 VAL A CA 1
ATOM 631 C C . VAL A 1 80 ? -28.461 3.155 -12.231 1.00 73.94 80 VAL A C 1
ATOM 633 O O . VAL A 1 80 ? -29.086 3.934 -11.512 1.00 73.94 80 VAL A O 1
ATOM 636 N N . GLY A 1 81 ? -29.045 2.427 -13.181 1.00 78.94 81 GLY A N 1
ATOM 637 C CA . GLY A 1 81 ? -30.482 2.353 -13.416 1.00 78.94 81 GLY A CA 1
ATOM 638 C C . GLY A 1 81 ? -31.080 1.028 -12.934 1.00 78.94 81 GLY A C 1
ATOM 639 O O . GLY A 1 81 ? -30.506 -0.023 -13.202 1.00 78.94 81 GLY A O 1
ATOM 640 N N . GLN A 1 82 ? -32.245 1.057 -12.285 1.00 75.50 82 GLN A N 1
ATOM 641 C CA . GLN A 1 82 ? -32.985 -0.106 -11.779 1.00 75.50 82 GLN A CA 1
ATOM 642 C C . GLN A 1 82 ? -34.408 -0.188 -12.344 1.00 75.50 82 GLN A C 1
ATOM 644 O O . GLN A 1 82 ? -34.954 0.768 -12.902 1.00 75.50 82 GLN A O 1
ATOM 649 N N . ASP A 1 83 ? -35.005 -1.370 -12.178 1.00 66.56 83 ASP A N 1
ATOM 650 C CA . ASP A 1 83 ? -36.365 -1.728 -12.598 1.00 66.56 83 ASP A CA 1
ATOM 651 C C . ASP A 1 83 ? -36.611 -1.466 -14.099 1.00 66.56 83 ASP A C 1
ATOM 653 O O . ASP A 1 83 ? -37.704 -1.118 -14.560 1.00 66.56 83 ASP A O 1
ATOM 657 N N . ALA A 1 84 ? -35.543 -1.650 -14.886 1.00 59.59 84 ALA A N 1
ATOM 658 C CA . ALA A 1 84 ? -35.448 -1.319 -16.304 1.00 59.59 84 ALA A CA 1
ATOM 659 C C . ALA A 1 84 ? -36.145 -2.351 -17.209 1.00 59.59 84 ALA A C 1
ATOM 661 O O . ALA A 1 84 ? -35.601 -2.846 -18.190 1.00 59.59 84 ALA A O 1
ATOM 662 N N . THR A 1 85 ? -37.394 -2.678 -16.885 1.00 54.97 85 THR A N 1
ATOM 663 C CA . THR A 1 85 ? -38.187 -3.745 -17.520 1.00 54.97 85 THR A CA 1
ATOM 664 C C . THR A 1 85 ? -38.522 -3.510 -19.003 1.00 54.97 85 THR A C 1
ATOM 666 O O . THR A 1 85 ? -39.080 -4.394 -19.661 1.00 54.97 85 THR A O 1
ATOM 669 N N . ALA A 1 86 ? -38.188 -2.341 -19.558 1.00 55.31 86 ALA A N 1
ATOM 670 C CA . ALA A 1 86 ? -38.450 -1.965 -20.942 1.00 55.31 86 ALA A CA 1
ATOM 671 C C . ALA A 1 86 ? -37.165 -1.981 -21.786 1.00 55.31 86 ALA A C 1
ATOM 673 O O . ALA A 1 86 ? -36.313 -1.112 -21.639 1.00 55.31 86 ALA A O 1
ATOM 674 N N . TYR A 1 87 ? -37.076 -2.921 -22.734 1.00 50.12 87 TYR A N 1
ATOM 675 C CA . TYR A 1 87 ? -36.017 -2.961 -23.748 1.00 50.12 87 TYR A CA 1
ATOM 676 C C . TYR A 1 87 ? -36.582 -2.637 -25.149 1.00 50.12 87 TYR A C 1
ATOM 678 O O . TYR A 1 87 ? -37.612 -3.210 -25.528 1.00 50.12 87 TYR A O 1
ATOM 686 N N . PRO A 1 88 ? -35.930 -1.776 -25.959 1.00 53.81 88 PRO A N 1
ATOM 687 C CA . PRO A 1 88 ? -34.672 -1.076 -25.674 1.00 53.81 88 PRO A CA 1
ATOM 688 C C . PRO A 1 88 ? -34.855 0.076 -24.674 1.00 53.81 88 PRO A C 1
ATOM 690 O O . PRO A 1 88 ? -35.874 0.767 -24.723 1.00 53.81 88 PRO A O 1
ATOM 693 N N . HIS A 1 89 ? -33.848 0.301 -23.824 1.00 65.69 89 HIS A N 1
ATOM 694 C CA . HIS A 1 89 ? -33.800 1.429 -22.887 1.00 65.69 89 HIS A CA 1
ATOM 695 C C . HIS A 1 89 ? -33.927 2.746 -23.653 1.00 65.69 89 HIS A C 1
ATOM 697 O O . HIS A 1 89 ? -33.085 3.058 -24.499 1.00 65.69 89 HIS A O 1
ATOM 703 N N . GLN A 1 90 ? -34.999 3.502 -23.405 1.00 65.62 90 GLN A N 1
ATOM 704 C CA . GLN A 1 90 ? -35.220 4.778 -24.084 1.00 65.62 90 GLN A CA 1
ATOM 705 C C . GLN A 1 90 ? -34.816 5.934 -23.188 1.00 65.62 90 GLN A C 1
ATOM 707 O O . GLN A 1 90 ? -35.242 6.030 -22.038 1.00 65.62 90 GLN A O 1
ATOM 712 N N . VAL A 1 91 ? -34.015 6.825 -23.765 1.00 68.88 91 VAL A N 1
ATOM 713 C CA . VAL A 1 91 ? -33.514 8.021 -23.110 1.00 68.88 91 VAL A CA 1
ATOM 714 C C . VAL A 1 91 ? -33.775 9.218 -24.011 1.00 68.88 91 VAL A C 1
ATOM 716 O O . VAL A 1 91 ? -33.347 9.236 -25.167 1.00 68.88 91 VAL A O 1
ATOM 719 N N . THR A 1 92 ? -34.477 10.221 -23.488 1.00 76.69 92 THR A N 1
ATOM 720 C CA . THR A 1 92 ? -34.686 11.501 -24.179 1.00 76.69 92 THR A CA 1
ATOM 721 C C . THR A 1 92 ? -33.942 12.598 -23.439 1.00 76.69 92 THR A C 1
ATOM 723 O O . THR A 1 92 ? -34.172 12.793 -22.250 1.00 76.69 92 THR A O 1
ATOM 726 N N . VAL A 1 93 ? -33.071 13.329 -24.140 1.00 74.38 93 VAL A N 1
ATOM 727 C CA . VAL A 1 93 ? -32.329 14.461 -23.568 1.00 74.38 93 VAL A CA 1
ATOM 728 C C . VAL A 1 93 ? -32.911 15.781 -24.065 1.00 74.38 93 VAL A C 1
ATOM 730 O O . VAL A 1 93 ? -33.089 15.978 -25.268 1.00 74.38 93 VAL A O 1
ATOM 733 N N . ILE A 1 94 ? -33.174 16.698 -23.137 1.00 73.31 94 ILE A N 1
ATOM 734 C CA . ILE A 1 94 ? -33.642 18.060 -23.388 1.00 73.31 94 ILE A CA 1
ATOM 735 C C . ILE A 1 94 ? -32.580 19.024 -22.834 1.00 73.31 94 ILE A C 1
ATOM 737 O O . ILE A 1 94 ? -32.467 19.161 -21.615 1.00 73.31 94 ILE A O 1
ATOM 741 N N . PRO A 1 95 ? -31.786 19.680 -23.699 1.00 62.50 95 PRO A N 1
ATOM 742 C CA . PRO A 1 95 ? -30.816 20.685 -23.269 1.00 62.50 95 PRO A CA 1
ATOM 743 C C . PRO A 1 95 ? -31.521 21.899 -22.649 1.00 62.50 95 PRO A C 1
ATOM 745 O O . PRO A 1 95 ? -32.499 22.386 -23.223 1.00 62.50 95 PRO A O 1
ATOM 748 N N . GLN A 1 96 ? -31.015 22.412 -21.526 1.00 62.28 96 GLN A N 1
ATOM 749 C CA . GLN A 1 96 ? -31.483 23.670 -20.935 1.00 62.28 96 GLN A CA 1
ATOM 750 C C . GLN A 1 96 ? -30.562 24.822 -21.374 1.00 62.28 96 GLN A C 1
ATOM 752 O O . GLN A 1 96 ? -29.347 24.658 -21.477 1.00 62.28 96 GLN A O 1
ATOM 757 N N . THR A 1 97 ? -31.126 25.992 -21.680 1.00 53.72 97 THR A N 1
ATOM 758 C CA . THR A 1 97 ? -30.338 27.224 -21.882 1.00 53.72 97 THR A CA 1
ATOM 759 C C . THR A 1 97 ? -30.025 27.865 -20.527 1.00 53.72 97 THR A C 1
ATOM 761 O O . THR A 1 97 ? -30.958 27.975 -19.730 1.00 53.72 97 THR A O 1
ATOM 764 N N . PRO A 1 98 ? -28.785 28.329 -20.266 1.00 45.03 98 PRO A N 1
ATOM 765 C CA . PRO A 1 98 ? -28.435 28.976 -18.999 1.00 45.03 98 PRO A CA 1
ATOM 766 C C . PRO A 1 98 ? -29.314 30.209 -18.744 1.00 45.03 98 PRO A C 1
ATOM 768 O O . PRO A 1 98 ? -29.558 30.997 -19.661 1.00 45.03 98 PRO A O 1
ATOM 771 N N . VAL A 1 99 ? -29.810 30.367 -17.516 1.00 37.00 99 VAL A N 1
ATOM 772 C CA . VAL A 1 99 ? -30.625 31.520 -17.102 1.00 37.00 99 VAL A CA 1
ATOM 773 C C . VAL A 1 99 ? -29.697 32.569 -16.482 1.00 37.00 99 VAL A C 1
ATOM 775 O O . VAL A 1 99 ? -29.041 32.285 -15.488 1.00 37.00 99 VAL A O 1
ATOM 778 N N . GLU A 1 100 ? -29.637 33.776 -17.052 1.00 33.69 100 GLU A N 1
ATOM 779 C CA . GLU A 1 100 ? -28.963 34.924 -16.422 1.00 33.69 100 GLU A CA 1
ATOM 780 C C . GLU A 1 100 ? -29.747 35.385 -15.178 1.00 33.69 100 GLU A C 1
ATOM 782 O O . GLU A 1 100 ? -30.948 35.664 -15.257 1.00 33.69 100 GLU A O 1
ATOM 787 N N . GLU A 1 101 ? -29.070 35.496 -14.032 1.00 32.22 101 GLU A N 1
ATOM 788 C CA . GLU A 1 101 ? -29.640 36.019 -12.786 1.00 32.22 101 GLU A CA 1
ATOM 789 C C . GLU A 1 101 ? -30.063 37.492 -12.927 1.00 32.22 101 GLU A C 1
ATOM 791 O O . GLU A 1 101 ? -29.241 38.398 -13.080 1.00 32.22 101 GLU A O 1
ATOM 796 N N . THR A 1 102 ? -31.362 37.767 -12.789 1.00 28.06 102 THR A N 1
ATOM 797 C CA . THR A 1 102 ? -31.866 39.121 -12.526 1.00 28.06 102 THR A CA 1
ATOM 798 C C . THR A 1 102 ? -32.153 39.311 -11.041 1.00 28.06 102 THR A C 1
ATOM 800 O O . THR A 1 102 ? -33.059 38.690 -10.487 1.00 28.06 102 THR A O 1
ATOM 803 N N . VAL A 1 103 ? -31.408 40.238 -10.439 1.00 33.72 103 VAL A N 1
ATOM 804 C CA . VAL A 1 103 ? -31.580 40.793 -9.090 1.00 33.72 103 VAL A CA 1
ATOM 805 C C . VAL A 1 103 ? -33.024 41.269 -8.868 1.00 33.72 103 VAL A C 1
ATOM 807 O O . VAL A 1 103 ? -33.514 42.117 -9.617 1.00 33.72 103 VAL A O 1
ATOM 810 N N . LEU A 1 104 ? -33.690 40.780 -7.814 1.00 30.94 104 LEU A N 1
ATOM 811 C CA . LEU A 1 104 ? -34.978 41.308 -7.352 1.00 30.94 104 LEU A CA 1
ATOM 812 C C . LEU A 1 104 ? -34.834 42.030 -6.007 1.00 30.94 104 LEU A C 1
ATOM 814 O O . LEU A 1 104 ? -34.483 41.454 -4.982 1.00 30.94 104 LEU A O 1
ATOM 818 N N . ASP A 1 105 ? -35.123 43.327 -6.084 1.00 25.55 105 ASP A N 1
ATOM 819 C CA . ASP A 1 105 ? -35.182 44.327 -5.023 1.00 25.55 105 ASP A CA 1
ATOM 820 C C . ASP A 1 105 ? -36.429 44.149 -4.131 1.00 25.55 105 ASP A C 1
ATOM 822 O O . ASP A 1 105 ? -37.499 43.722 -4.574 1.00 25.55 105 ASP A O 1
ATOM 826 N N . SER A 1 106 ? -36.285 44.502 -2.857 1.00 39.22 106 SER A N 1
ATOM 827 C CA . SER A 1 106 ? -37.248 44.274 -1.776 1.00 39.22 106 SER A CA 1
ATOM 828 C C . SER A 1 106 ? -38.197 45.462 -1.571 1.00 39.22 106 SER A C 1
ATOM 830 O O . SER A 1 106 ? -37.727 46.572 -1.361 1.00 39.22 106 SER A O 1
ATOM 832 N N . THR A 1 107 ? -39.523 45.248 -1.525 1.00 28.22 107 THR A N 1
ATOM 833 C CA . THR A 1 107 ? -40.481 46.098 -0.768 1.00 28.22 107 THR A CA 1
ATOM 834 C C . THR A 1 107 ? -41.836 45.389 -0.500 1.00 28.22 107 THR A C 1
ATOM 836 O O . THR A 1 107 ? -42.610 45.185 -1.422 1.00 28.22 107 THR A O 1
ATOM 839 N N . SER A 1 108 ? -42.072 45.040 0.783 1.00 25.42 108 SER A N 1
ATOM 840 C CA . SER A 1 108 ? -43.302 44.869 1.631 1.00 25.42 108 SER A CA 1
ATOM 841 C C . SER A 1 108 ? -44.750 44.843 1.047 1.00 25.42 108 SER A C 1
ATOM 843 O O . SER A 1 108 ? -44.970 45.453 0.005 1.00 25.42 108 SER A O 1
ATOM 845 N N . PRO A 1 109 ? -45.806 44.347 1.769 1.00 37.62 109 PRO A N 1
ATOM 846 C CA . PRO A 1 109 ? -45.855 43.944 3.193 1.00 37.62 109 PRO A CA 1
ATOM 847 C C . PRO A 1 109 ? -46.630 42.642 3.557 1.00 37.62 109 PRO A C 1
ATOM 849 O O . PRO A 1 109 ? -47.580 42.239 2.894 1.00 37.62 109 PRO A O 1
ATOM 852 N N . ASP A 1 110 ? -46.240 42.079 4.706 1.00 31.80 110 ASP A N 1
ATOM 853 C CA . ASP A 1 110 ? -47.050 41.425 5.755 1.00 31.80 110 ASP A CA 1
ATOM 854 C C . ASP A 1 110 ? -48.213 40.492 5.341 1.00 31.80 110 ASP A C 1
ATOM 856 O O . ASP A 1 110 ? -49.360 40.911 5.156 1.00 31.80 110 ASP A O 1
ATOM 860 N N . GLN A 1 111 ? -47.919 39.188 5.320 1.00 27.38 111 GLN A N 1
ATOM 861 C CA . GLN A 1 111 ? -48.857 38.168 5.783 1.00 27.38 111 GLN A CA 1
ATOM 862 C C . GLN A 1 111 ? -48.179 37.364 6.889 1.00 27.38 111 GLN A C 1
ATOM 864 O O . GLN A 1 111 ? -47.055 36.898 6.727 1.00 27.38 111 GLN A O 1
ATOM 869 N N . SER A 1 112 ? -48.879 37.244 8.012 1.00 34.59 112 SER A N 1
ATOM 870 C CA . SER A 1 112 ? -48.514 36.482 9.202 1.00 34.59 112 SER A CA 1
ATOM 871 C C . SER A 1 112 ? -47.871 35.135 8.861 1.00 34.59 112 SER A C 1
ATOM 873 O O . SER A 1 112 ? -48.560 34.225 8.398 1.00 34.59 112 SER A O 1
ATOM 875 N N . ILE A 1 113 ? -46.569 35.021 9.115 1.00 30.12 113 ILE A N 1
ATOM 876 C CA . ILE A 1 113 ? -45.827 33.763 9.068 1.00 30.12 113 ILE A CA 1
ATOM 877 C C . ILE A 1 113 ? -46.092 33.059 10.402 1.00 30.12 113 ILE A C 1
ATOM 879 O O . ILE A 1 113 ? -45.664 33.535 11.454 1.00 30.12 113 ILE A O 1
ATOM 883 N N . GLU A 1 114 ? -46.856 31.964 10.375 1.00 36.25 114 GLU A N 1
ATOM 884 C CA . GLU A 1 114 ? -46.681 30.936 11.404 1.00 36.25 114 GLU A CA 1
ATOM 885 C C . GLU A 1 114 ? -45.226 30.460 11.335 1.00 36.25 114 GLU A C 1
ATOM 887 O O . GLU A 1 114 ? -44.715 30.332 10.219 1.00 36.25 114 GLU A O 1
ATOM 892 N N . PRO A 1 115 ? -44.540 30.249 12.476 1.00 39.78 115 PRO A N 1
ATOM 893 C CA . PRO A 1 115 ? -43.149 29.810 12.461 1.00 39.78 115 PRO A CA 1
ATOM 894 C C . PRO A 1 115 ? -43.015 28.585 11.554 1.00 39.78 115 PRO A C 1
ATOM 896 O O . PRO A 1 115 ? -43.872 27.698 11.595 1.00 39.78 115 PRO A O 1
ATOM 899 N N . ALA A 1 116 ? -41.984 28.579 10.704 1.00 48.88 116 ALA A N 1
ATOM 900 C CA . ALA A 1 116 ? -41.667 27.431 9.870 1.00 48.88 116 ALA A CA 1
ATOM 901 C C . ALA A 1 116 ? -41.591 26.206 10.787 1.00 48.88 116 ALA A C 1
ATOM 903 O O . ALA A 1 116 ? -40.837 26.186 11.757 1.00 48.88 116 ALA A O 1
ATOM 904 N N . GLN A 1 117 ? -42.476 25.240 10.558 1.00 55.47 117 GLN A N 1
ATOM 905 C CA . GLN A 1 117 ? -42.475 24.013 11.334 1.00 55.47 117 GLN A CA 1
ATOM 906 C C . GLN A 1 117 ? -41.172 23.277 11.010 1.00 55.47 117 GLN A C 1
ATOM 908 O O . GLN A 1 117 ? -40.886 23.076 9.827 1.00 55.47 117 GLN A O 1
ATOM 913 N N . ALA A 1 118 ? -40.385 22.928 12.035 1.00 60.75 118 ALA A N 1
ATOM 914 C CA . ALA A 1 118 ? -39.102 22.264 11.841 1.00 60.75 118 ALA A CA 1
ATOM 915 C C . ALA A 1 118 ? -39.256 21.029 10.947 1.00 60.75 118 ALA A C 1
ATOM 917 O O . ALA A 1 118 ? -40.231 20.279 11.045 1.00 60.75 118 ALA A O 1
ATOM 918 N N . ALA A 1 119 ? -38.265 20.812 10.083 1.00 80.88 119 ALA A N 1
ATOM 919 C CA . ALA A 1 119 ? -38.239 19.701 9.136 1.00 80.88 119 ALA A CA 1
ATOM 920 C C . ALA A 1 119 ? -38.014 18.328 9.802 1.00 80.88 119 ALA A C 1
ATOM 922 O O . ALA A 1 119 ? -37.799 17.345 9.100 1.00 80.88 119 ALA A O 1
ATOM 923 N N . ILE A 1 120 ? -38.044 18.261 11.135 1.00 85.06 120 ILE A N 1
ATOM 924 C CA . ILE A 1 120 ? -38.118 17.044 11.942 1.00 85.06 120 ILE A CA 1
ATOM 925 C C . ILE A 1 120 ? -39.188 17.261 13.025 1.00 85.06 120 ILE A C 1
ATOM 927 O O . ILE A 1 120 ? -39.328 18.365 13.554 1.00 85.06 120 ILE A O 1
ATOM 931 N N . GLU A 1 121 ? -39.969 16.229 13.352 1.00 82.06 121 GLU A N 1
ATOM 932 C CA . GLU A 1 121 ? -41.096 16.359 14.298 1.00 82.06 121 GLU A CA 1
ATOM 933 C C . GLU A 1 121 ? -40.691 16.161 15.766 1.00 82.06 121 GLU A C 1
ATOM 935 O O . GLU A 1 121 ? -41.239 16.821 16.650 1.00 82.06 121 GLU A O 1
ATOM 940 N N . SER A 1 122 ? -39.740 15.261 16.025 1.00 83.44 122 SER A N 1
ATOM 941 C CA . SER A 1 122 ? -39.231 14.944 17.361 1.00 83.44 122 SER A CA 1
ATOM 942 C C . SER A 1 122 ? -37.839 14.317 17.286 1.00 83.44 122 SER A C 1
ATOM 944 O O . SER A 1 122 ? -37.431 13.803 16.241 1.00 83.44 122 SER A O 1
ATOM 946 N N . VAL A 1 123 ? -37.144 14.314 18.424 1.00 88.50 123 VAL A N 1
ATOM 947 C CA . VAL A 1 123 ? -35.888 13.582 18.623 1.00 88.50 123 VAL A CA 1
ATOM 948 C C . VAL A 1 123 ? -36.079 12.542 19.726 1.00 88.50 123 VAL A C 1
ATOM 950 O O . VAL A 1 123 ? -36.532 12.865 20.827 1.00 88.50 123 VAL A O 1
ATOM 953 N N . ASP A 1 124 ? -35.730 11.296 19.427 1.00 88.44 124 ASP A N 1
ATOM 954 C CA . ASP A 1 124 ? -35.783 10.164 20.343 1.00 88.44 124 ASP A CA 1
ATOM 955 C C . ASP A 1 124 ? -34.436 10.001 21.049 1.00 88.44 124 ASP A C 1
ATOM 957 O O . ASP A 1 124 ? -33.420 9.748 20.405 1.00 88.44 124 ASP A O 1
ATOM 961 N N . PHE A 1 125 ? -34.433 10.101 22.380 1.00 89.38 125 PHE A N 1
ATOM 962 C CA . PHE A 1 125 ? -33.249 9.881 23.212 1.00 89.38 125 PHE A CA 1
ATOM 963 C C . PHE A 1 125 ? -33.303 8.513 23.904 1.00 89.38 125 PHE A C 1
ATOM 965 O O . PHE A 1 125 ? -34.201 8.252 24.712 1.00 89.38 125 PHE A O 1
ATOM 972 N N . THR A 1 126 ? -32.330 7.643 23.628 1.00 86.62 126 THR A N 1
ATOM 973 C CA . THR A 1 126 ? -32.237 6.300 24.227 1.00 86.62 126 THR A CA 1
ATOM 974 C C . THR A 1 126 ? -30.902 6.100 24.922 1.00 86.62 126 THR A C 1
ATOM 976 O O . THR A 1 126 ? -29.868 6.431 24.363 1.00 86.62 126 THR A O 1
ATOM 979 N N . VAL A 1 127 ? -30.900 5.515 26.123 1.00 87.06 127 VAL A N 1
ATOM 980 C CA . VAL A 1 127 ? -29.663 5.187 26.849 1.00 87.06 127 VAL A CA 1
ATOM 981 C C . VAL A 1 127 ? -29.396 3.696 26.728 1.00 87.06 127 VAL A C 1
ATOM 983 O O . VAL A 1 127 ? -30.060 2.878 27.370 1.00 87.06 127 VAL A O 1
ATOM 986 N N . ASP A 1 128 ? -28.403 3.356 25.917 1.00 78.50 128 ASP A N 1
ATOM 987 C CA . ASP A 1 128 ? -28.040 1.973 25.617 1.00 78.50 128 ASP A CA 1
ATOM 988 C C . ASP A 1 128 ? -27.311 1.318 26.792 1.00 78.50 128 ASP A C 1
ATOM 990 O O . ASP A 1 128 ? -27.492 0.131 27.066 1.00 78.50 128 ASP A O 1
ATOM 994 N N . ASN A 1 129 ? -26.483 2.087 27.506 1.00 78.00 129 ASN A N 1
ATOM 995 C CA . ASN A 1 129 ? -25.710 1.592 28.641 1.00 78.00 129 ASN A CA 1
ATOM 996 C C . ASN A 1 129 ? -25.356 2.722 29.620 1.00 78.00 129 ASN A C 1
ATOM 998 O O . ASN A 1 129 ? -25.077 3.836 29.196 1.00 78.00 129 ASN A O 1
ATOM 1002 N N . GLN A 1 130 ? -25.300 2.444 30.926 1.00 82.38 130 GLN A N 1
ATOM 1003 C CA . GLN A 1 130 ? -24.943 3.424 31.962 1.00 82.38 130 GLN A CA 1
ATOM 1004 C C . GLN A 1 130 ? -24.066 2.787 33.048 1.00 82.38 130 GLN A C 1
ATOM 1006 O O . GLN A 1 130 ? -24.345 1.688 33.525 1.00 82.38 130 GLN A O 1
ATOM 1011 N N . TRP A 1 131 ? -23.029 3.499 33.498 1.00 80.25 131 TRP A N 1
ATOM 1012 C CA . TRP A 1 131 ? -22.131 3.063 34.567 1.00 80.25 131 TRP A CA 1
ATOM 1013 C C . TRP A 1 131 ? -21.604 4.247 35.387 1.00 80.25 131 TRP A C 1
ATOM 1015 O O . TRP A 1 131 ? -21.127 5.236 34.845 1.00 80.25 131 TRP A O 1
ATOM 1025 N N . GLY A 1 132 ? -21.613 4.141 36.719 1.00 83.44 132 GLY A N 1
ATOM 1026 C CA . GLY A 1 132 ? -21.041 5.172 37.597 1.00 83.44 132 GLY A CA 1
ATOM 1027 C C . GLY A 1 132 ? -21.547 6.588 37.275 1.00 83.44 132 GLY A C 1
ATOM 1028 O O . GLY A 1 132 ? -22.712 6.891 37.512 1.00 83.44 132 GLY A O 1
ATOM 1029 N N . HIS A 1 133 ? -20.656 7.431 36.739 1.00 80.12 133 HIS A N 1
ATOM 1030 C CA . HIS A 1 133 ? -20.937 8.805 36.300 1.00 80.12 133 HIS A CA 1
ATOM 1031 C C . HIS A 1 133 ? -20.928 8.982 34.764 1.00 80.12 133 HIS A C 1
ATOM 1033 O O . HIS A 1 133 ? -20.726 10.100 34.303 1.00 80.12 133 HIS A O 1
ATOM 1039 N N . GLY A 1 134 ? -21.099 7.921 33.967 1.00 79.75 134 GLY A N 1
ATOM 1040 C CA . GLY A 1 134 ? -21.144 7.997 32.501 1.00 79.75 134 GLY A CA 1
ATOM 1041 C C . GLY A 1 134 ? -22.134 7.027 31.853 1.00 79.75 134 GLY A C 1
ATOM 1042 O O . GLY A 1 134 ? -22.656 6.121 32.504 1.00 79.75 134 GLY A O 1
ATOM 1043 N N . PHE A 1 135 ? -22.429 7.246 30.574 1.00 86.94 135 PHE A N 1
ATOM 1044 C CA . PHE A 1 135 ? -23.392 6.460 29.803 1.00 86.94 135 PHE A CA 1
ATOM 1045 C C . PHE A 1 135 ? -23.131 6.545 28.292 1.00 86.94 135 PHE A C 1
ATOM 1047 O O . PHE A 1 135 ? -22.436 7.447 27.829 1.00 86.94 135 PHE A O 1
ATOM 1054 N N . VAL A 1 136 ? -23.686 5.597 27.535 1.00 82.31 136 VAL A N 1
ATOM 1055 C CA . VAL A 1 136 ? -23.825 5.644 26.073 1.00 82.31 136 VAL A CA 1
ATOM 1056 C C . VAL A 1 136 ? -25.291 5.851 25.749 1.00 82.31 136 VAL A C 1
ATOM 1058 O O . VAL A 1 136 ? -26.146 5.156 26.305 1.00 82.31 136 VAL A O 1
ATOM 1061 N N . ALA A 1 137 ? -25.570 6.794 24.863 1.00 88.81 137 ALA A N 1
ATOM 1062 C CA . ALA A 1 137 ? -26.912 7.092 24.414 1.00 88.81 137 ALA A CA 1
ATOM 1063 C C . ALA A 1 137 ? -26.953 7.427 22.925 1.00 88.81 137 ALA A C 1
ATOM 1065 O O . ALA A 1 137 ? -25.932 7.775 22.337 1.00 88.81 137 ALA A O 1
ATOM 1066 N N . ASN A 1 138 ? -28.148 7.350 22.349 1.00 87.88 138 ASN A N 1
ATOM 1067 C CA . ASN A 1 138 ? -28.422 7.772 20.988 1.00 87.88 138 ASN A CA 1
ATOM 1068 C C . ASN A 1 138 ? -29.484 8.874 20.953 1.00 87.88 138 ASN A C 1
ATOM 1070 O O . ASN A 1 138 ? -30.399 8.883 21.778 1.00 87.88 138 ASN A O 1
ATOM 1074 N N . LEU A 1 139 ? -29.374 9.758 19.962 1.00 92.50 139 LEU A N 1
ATOM 1075 C CA . LEU A 1 139 ? -30.407 10.688 19.520 1.00 92.50 139 LEU A CA 1
ATOM 1076 C C . LEU A 1 139 ? -30.819 10.309 18.104 1.00 92.50 139 LEU A C 1
ATOM 1078 O O . LEU A 1 139 ? -29.987 10.333 17.199 1.00 92.50 139 LEU A O 1
ATOM 1082 N N . SER A 1 140 ? -32.087 9.956 17.910 1.00 89.38 140 SER A N 1
ATOM 1083 C CA . SER A 1 140 ? -32.624 9.632 16.587 1.00 89.38 140 SER A CA 1
ATOM 1084 C C . SER A 1 140 ? -33.692 10.620 16.156 1.00 89.38 140 SER A C 1
ATOM 1086 O O . SER A 1 140 ? -34.574 10.951 16.939 1.00 89.38 140 SER A O 1
ATOM 1088 N N . PHE A 1 141 ? -33.653 11.070 14.909 1.00 90.56 141 PHE A N 1
ATOM 1089 C CA . PHE A 1 141 ? -34.685 11.934 14.341 1.00 90.56 141 PHE A CA 1
ATOM 1090 C C . PHE A 1 141 ? -34.965 11.547 12.896 1.00 90.56 141 PHE A C 1
ATOM 1092 O O . PHE A 1 141 ? -34.086 11.062 12.189 1.00 90.56 141 PHE A O 1
ATOM 1099 N N . THR A 1 142 ? -36.207 11.756 12.465 1.00 88.12 142 THR A N 1
ATOM 1100 C CA . THR A 1 142 ? -36.633 11.480 11.089 1.00 88.12 142 THR A CA 1
ATOM 1101 C C . THR A 1 142 ? -36.915 12.784 10.370 1.00 88.12 142 THR A C 1
ATOM 1103 O O . THR A 1 142 ? -37.686 13.608 10.865 1.00 88.12 142 THR A O 1
ATOM 1106 N N . TYR A 1 143 ? -36.303 12.957 9.204 1.00 86.00 143 TYR A N 1
ATOM 1107 C CA . TYR A 1 143 ? -36.494 14.115 8.349 1.00 86.00 143 TYR A CA 1
ATOM 1108 C C . TYR A 1 143 ? -37.878 14.082 7.699 1.00 86.00 143 TYR A C 1
ATOM 1110 O O . TYR A 1 143 ? -38.187 13.219 6.888 1.00 86.00 143 TYR A O 1
ATOM 1118 N N . THR A 1 144 ? -38.740 15.019 8.075 1.00 83.94 144 THR A N 1
ATOM 1119 C CA . THR A 1 144 ? -40.103 15.199 7.554 1.00 83.94 144 THR A CA 1
ATOM 1120 C C . THR A 1 144 ? -40.214 16.373 6.581 1.00 83.94 144 THR A C 1
ATOM 1122 O O . THR A 1 144 ? -41.305 16.661 6.078 1.00 83.94 144 THR A O 1
ATOM 1125 N N . GLY A 1 145 ? -39.095 17.042 6.280 1.00 71.81 145 GLY A N 1
ATOM 1126 C CA . GLY A 1 145 ? -39.030 18.082 5.261 1.00 71.81 145 GLY A CA 1
ATOM 1127 C C . GLY A 1 145 ? -39.535 17.580 3.910 1.00 71.81 145 GLY A C 1
ATOM 1128 O O . GLY A 1 145 ? -39.368 16.422 3.547 1.00 71.81 145 GLY A O 1
ATOM 1129 N N . SER A 1 146 ? -40.196 18.457 3.156 1.00 58.34 146 SER A N 1
ATOM 1130 C CA . SER A 1 146 ? -40.807 18.079 1.872 1.00 58.34 146 SER A CA 1
ATOM 1131 C C . SER A 1 146 ? -39.816 17.985 0.706 1.00 58.34 146 SER A C 1
ATOM 1133 O O . SER A 1 146 ? -40.211 17.562 -0.379 1.00 58.34 146 SER A O 1
ATOM 1135 N N . GLN A 1 147 ? -38.562 18.396 0.911 1.00 52.25 147 GLN A N 1
ATOM 1136 C CA . GLN A 1 147 ? -37.476 18.424 -0.073 1.00 52.25 147 GLN A CA 1
ATOM 1137 C C . GLN A 1 147 ? -36.192 17.918 0.586 1.00 52.25 147 GLN A C 1
ATOM 1139 O O . GLN A 1 147 ? -36.025 18.203 1.765 1.00 52.25 147 GLN A O 1
ATOM 1144 N N . PRO A 1 148 ? -35.291 17.221 -0.124 1.00 43.47 148 PRO A N 1
ATOM 1145 C CA . PRO A 1 148 ? -33.990 16.849 0.418 1.00 43.47 148 PRO A CA 1
ATOM 1146 C C . PRO A 1 148 ? -33.206 18.050 0.955 1.00 43.47 148 PRO A C 1
ATOM 1148 O O . PRO A 1 148 ? -33.250 19.132 0.369 1.00 43.47 148 PRO A O 1
ATOM 1151 N N . THR A 1 149 ? -32.444 17.843 2.025 1.00 61.19 149 THR A N 1
ATOM 1152 C CA . THR A 1 149 ? -31.424 18.800 2.484 1.00 61.19 149 THR A CA 1
ATOM 1153 C C . THR A 1 149 ? -30.038 18.191 2.311 1.00 61.19 149 THR A C 1
ATOM 1155 O O . THR A 1 149 ? -29.893 16.985 2.474 1.00 61.19 149 THR A O 1
ATOM 1158 N N . ASN A 1 150 ? -29.036 19.000 1.955 1.00 53.69 150 ASN A N 1
ATOM 1159 C CA . ASN A 1 150 ? -27.642 18.579 1.726 1.00 53.69 150 ASN A CA 1
ATOM 1160 C C . ASN A 1 150 ? -26.694 18.944 2.883 1.00 53.69 150 ASN A C 1
ATOM 1162 O O . ASN A 1 150 ? -25.476 18.750 2.797 1.00 53.69 150 ASN A O 1
ATOM 1166 N N . SER A 1 151 ? -27.273 19.472 3.957 1.00 68.12 151 SER A N 1
ATOM 1167 C CA . SER A 1 151 ? -26.662 19.619 5.264 1.00 68.12 151 SER A CA 1
ATOM 1168 C C . SER A 1 151 ? -27.733 19.518 6.342 1.00 68.12 151 SER A C 1
ATOM 1170 O O . SER A 1 151 ? -28.919 19.810 6.121 1.00 68.12 151 SER A O 1
ATOM 1172 N N . TRP A 1 152 ? -27.315 19.106 7.531 1.00 86.69 152 TRP A N 1
ATOM 1173 C CA . TRP A 1 152 ? -28.155 19.196 8.710 1.00 86.69 152 TRP A CA 1
ATOM 1174 C C . TRP A 1 152 ? -27.331 19.525 9.950 1.00 86.69 152 TRP A C 1
ATOM 1176 O O . TRP A 1 152 ? -26.183 19.106 10.095 1.00 86.69 152 TRP A O 1
ATOM 1186 N N . GLU A 1 153 ? -27.952 20.278 10.846 1.00 92.88 153 GLU A N 1
ATOM 1187 C CA . GLU A 1 153 ? -27.443 20.691 12.142 1.00 92.88 153 GLU A CA 1
ATOM 1188 C C . GLU A 1 153 ? -28.542 20.475 13.184 1.00 92.88 153 GLU A C 1
ATOM 1190 O O . GLU A 1 153 ? -29.681 20.903 12.997 1.00 92.88 153 GLU A O 1
ATOM 1195 N N . LEU A 1 154 ? -28.202 19.798 14.275 1.00 94.06 154 LEU A N 1
ATOM 1196 C CA . LEU A 1 154 ? -29.048 19.576 15.433 1.00 94.06 154 LEU A CA 1
ATOM 1197 C C . LEU A 1 154 ? -28.425 20.273 16.645 1.00 94.06 154 LEU A C 1
ATOM 1199 O O . LEU A 1 154 ? -27.303 19.957 17.043 1.00 94.06 154 LEU A O 1
ATOM 1203 N N . GLN A 1 155 ? -29.178 21.183 17.251 1.00 94.81 155 GLN A N 1
ATOM 1204 C CA . GLN A 1 155 ? -28.830 21.833 18.510 1.00 94.81 155 GLN A CA 1
ATOM 1205 C C . GLN A 1 155 ? -29.715 21.308 19.639 1.00 94.81 155 GLN A C 1
ATOM 1207 O O . GLN A 1 155 ? -30.872 20.984 19.379 1.00 94.81 155 GLN A O 1
ATOM 1212 N N . PHE A 1 156 ? -29.191 21.211 20.864 1.00 94.00 156 PHE A N 1
ATOM 1213 C CA . PHE A 1 156 ? -29.955 20.837 22.065 1.00 94.00 156 PHE A CA 1
ATOM 1214 C C . PHE A 1 156 ? -29.234 21.222 23.362 1.00 94.00 156 PHE A C 1
ATOM 1216 O O . PHE A 1 156 ? -28.008 21.312 23.393 1.00 94.00 156 PHE A O 1
ATOM 1223 N N . GLU A 1 157 ? -29.981 21.381 24.455 1.00 93.62 157 GLU A N 1
ATOM 1224 C CA . GLU A 1 157 ? -29.444 21.569 25.805 1.00 93.62 157 GLU A CA 1
ATOM 1225 C C . GLU A 1 157 ? -29.397 20.244 26.580 1.00 93.62 157 GLU A C 1
ATOM 1227 O O . GLU A 1 157 ? -30.367 19.489 26.613 1.00 93.62 157 GLU A O 1
ATOM 1232 N N . ALA A 1 158 ? -28.276 19.942 27.233 1.00 92.25 158 ALA A N 1
ATOM 1233 C CA . ALA A 1 158 ? -28.110 18.756 28.064 1.00 92.25 158 ALA A CA 1
ATOM 1234 C C . ALA A 1 158 ? -27.168 19.014 29.256 1.00 92.25 158 ALA A C 1
ATOM 1236 O O . ALA A 1 158 ? -26.074 19.541 29.065 1.00 92.25 158 ALA A O 1
ATOM 1237 N N . PRO A 1 159 ? -27.501 18.547 30.480 1.00 88.94 159 PRO A N 1
ATOM 1238 C CA . PRO A 1 159 ? -26.686 18.774 31.682 1.00 88.94 159 PRO A CA 1
ATOM 1239 C C . PRO A 1 159 ? -25.494 17.805 31.815 1.00 88.94 159 PRO A C 1
ATOM 1241 O O . PRO A 1 159 ? -24.851 17.724 32.868 1.00 88.94 159 PRO A O 1
ATOM 1244 N N . PHE A 1 160 ? -25.236 16.994 30.788 1.00 91.25 160 PHE A N 1
ATOM 1245 C CA . PHE A 1 160 ? -24.141 16.031 30.732 1.00 91.25 160 PHE A CA 1
ATOM 1246 C C . PHE A 1 160 ? -23.097 16.473 29.710 1.00 91.25 160 PHE A C 1
ATOM 1248 O O . PHE A 1 160 ? -23.403 17.201 28.774 1.00 91.25 160 PHE A O 1
ATOM 1255 N N . HIS A 1 161 ? -21.861 16.009 29.874 1.00 90.00 161 HIS A N 1
ATOM 1256 C CA . HIS A 1 161 ? -20.749 16.310 28.980 1.00 90.00 161 HIS A CA 1
ATOM 1257 C C . HIS A 1 161 ? -20.539 15.192 27.955 1.00 90.00 161 HIS A C 1
ATOM 1259 O O . HIS A 1 161 ? -20.228 14.068 28.354 1.00 90.00 161 HIS A O 1
ATOM 1265 N N . ILE A 1 162 ? -20.689 15.479 26.658 1.00 91.50 162 ILE A N 1
ATOM 1266 C CA . ILE A 1 162 ? -20.379 14.519 25.586 1.00 91.50 162 ILE A CA 1
ATOM 1267 C C . ILE A 1 162 ? -18.858 14.334 25.492 1.00 91.50 162 ILE A C 1
ATOM 1269 O O . ILE A 1 162 ? -18.116 15.291 25.311 1.00 91.50 162 ILE A O 1
ATOM 1273 N N . LEU A 1 163 ? -18.403 13.088 25.631 1.00 77.62 163 LEU A N 1
ATOM 1274 C CA . LEU A 1 163 ? -16.996 12.689 25.571 1.00 77.62 163 LEU A CA 1
ATOM 1275 C C . LEU A 1 163 ? -16.588 12.192 24.182 1.00 77.62 163 LEU A C 1
ATOM 1277 O O . LEU A 1 163 ? -15.486 12.479 23.738 1.00 77.62 163 LEU A O 1
ATOM 1281 N N . ASN A 1 164 ? -17.460 11.420 23.528 1.00 72.06 164 ASN A N 1
ATOM 1282 C CA . ASN A 1 164 ? -17.248 10.868 22.190 1.00 72.06 164 ASN A CA 1
ATOM 1283 C C . ASN A 1 164 ? -18.570 10.917 21.420 1.00 72.06 164 ASN A C 1
ATOM 1285 O O . ASN A 1 164 ? -19.609 10.613 22.007 1.00 72.06 164 ASN A O 1
ATOM 1289 N N . LEU A 1 165 ? -18.520 11.247 20.130 1.00 79.38 165 LEU A N 1
ATOM 1290 C CA . LEU A 1 165 ? -19.672 11.365 19.235 1.00 79.38 165 LEU A CA 1
ATOM 1291 C C . LEU A 1 165 ? -19.394 10.591 17.940 1.00 79.38 165 LEU A C 1
ATOM 1293 O O . LEU A 1 165 ? -18.285 10.656 17.414 1.00 79.38 165 LEU A O 1
ATOM 1297 N N . TRP A 1 166 ? -20.389 9.876 17.422 1.00 72.69 166 TRP A N 1
ATOM 1298 C CA . TRP A 1 166 ? -20.333 9.217 16.117 1.00 72.69 166 TRP A CA 1
ATOM 1299 C C . TRP A 1 166 ? -21.602 9.490 15.307 1.00 72.69 166 TRP A C 1
ATOM 1301 O O . TRP A 1 166 ? -22.661 9.802 15.852 1.00 72.69 166 TRP A O 1
ATOM 1311 N N . HIS A 1 167 ? -21.467 9.385 13.981 1.00 75.56 167 HIS A N 1
ATOM 1312 C CA . HIS A 1 167 ? -22.490 9.749 12.988 1.00 75.56 167 HIS A CA 1
ATOM 1313 C C . HIS A 1 167 ? -22.883 11.240 12.972 1.00 75.56 167 HIS A C 1
ATOM 1315 O O . HIS A 1 167 ? -23.861 11.614 12.327 1.00 75.56 167 HIS A O 1
ATOM 1321 N N . GLY A 1 168 ? -22.084 12.090 13.619 1.00 79.88 168 GLY A N 1
ATOM 1322 C CA . GLY A 1 168 ? -22.160 13.546 13.561 1.00 79.88 168 GLY A CA 1
ATOM 1323 C C . GLY A 1 168 ? -20.855 14.177 14.047 1.00 79.88 168 GLY A C 1
ATOM 1324 O O . GLY A 1 168 ? -20.011 13.500 14.636 1.00 79.88 168 GLY A O 1
ATOM 1325 N N . GLU A 1 169 ? -20.696 15.471 13.799 1.00 80.31 169 GLU A N 1
ATOM 1326 C CA . GLU A 1 169 ? -19.539 16.270 14.208 1.00 80.31 169 GLU A CA 1
ATOM 1327 C C . GLU A 1 169 ? -19.982 17.342 15.210 1.00 80.31 169 GLU A C 1
ATOM 1329 O O . GLU A 1 169 ? -20.906 18.106 14.928 1.00 80.31 169 GLU A O 1
ATOM 1334 N N . LEU A 1 170 ? -19.329 17.415 16.376 1.00 88.69 170 LEU A N 1
ATOM 1335 C CA . LEU A 1 170 ? -19.579 18.475 17.356 1.00 88.69 170 LEU A CA 1
ATOM 1336 C C . LEU A 1 170 ? -18.978 19.786 16.834 1.00 88.69 170 LEU A C 1
ATOM 1338 O O . LEU A 1 170 ? -17.762 19.892 16.686 1.00 88.69 170 LEU A O 1
ATOM 1342 N N . VAL A 1 171 ? -19.829 20.771 16.562 1.00 82.94 171 VAL A N 1
ATOM 1343 C CA . VAL A 1 171 ? -19.438 22.085 16.033 1.00 82.94 171 VAL A CA 1
ATOM 1344 C C . VAL A 1 171 ? -19.079 23.035 17.169 1.00 82.94 171 VAL A C 1
ATOM 1346 O O . VAL A 1 171 ? -18.043 23.694 17.128 1.00 82.94 171 VAL A O 1
ATOM 1349 N N . GLU A 1 172 ? -19.933 23.101 18.189 1.00 84.38 172 GLU A N 1
ATOM 1350 C CA . GLU A 1 172 ? -19.788 24.029 19.308 1.00 84.38 172 GLU A CA 1
ATOM 1351 C C . GLU A 1 172 ? -20.449 23.466 20.574 1.00 84.38 172 GLU A C 1
ATOM 1353 O O . GLU A 1 172 ? -21.448 22.745 20.503 1.00 84.38 172 GLU A O 1
ATOM 1358 N N . GLN A 1 173 ? -19.877 23.800 21.736 1.00 87.69 173 GLN A N 1
ATOM 1359 C CA . GLN A 1 173 ? -20.486 23.573 23.045 1.00 87.69 173 GLN A CA 1
ATOM 1360 C C . GLN A 1 173 ? -20.345 24.843 23.904 1.00 87.69 173 GLN A C 1
ATOM 1362 O O . GLN A 1 173 ? -19.233 25.199 24.305 1.00 87.69 173 GLN A O 1
ATOM 1367 N N . GLU A 1 174 ? -21.463 25.497 24.240 1.00 88.50 174 GLU A N 1
ATOM 1368 C CA . GLU A 1 174 ? -21.504 26.645 25.158 1.00 88.50 174 GLU A CA 1
ATOM 1369 C C . GLU A 1 174 ? -22.302 26.282 26.421 1.00 88.50 174 GLU A C 1
ATOM 1371 O O . GLU A 1 174 ? -23.529 26.329 26.464 1.00 88.50 174 GLU A O 1
ATOM 1376 N N . GLY A 1 175 ? -21.590 25.891 27.482 1.00 89.50 175 GLY A N 1
ATOM 1377 C CA . GLY A 1 175 ? -22.224 25.400 28.707 1.00 89.50 175 GLY A CA 1
ATOM 1378 C C . GLY A 1 175 ? -22.940 24.069 28.471 1.00 89.50 175 GLY A C 1
ATOM 1379 O O . GLY A 1 175 ? -22.286 23.077 28.138 1.00 89.50 175 GLY A O 1
ATOM 1380 N N . ASP A 1 176 ? -24.259 24.069 28.658 1.00 91.12 176 ASP A N 1
ATOM 1381 C CA . ASP A 1 176 ? -25.124 22.901 28.461 1.00 91.12 176 ASP A CA 1
ATOM 1382 C C . ASP A 1 176 ? -25.677 22.822 27.020 1.00 91.12 176 ASP A C 1
ATOM 1384 O O . ASP A 1 176 ? -26.304 21.826 26.675 1.00 91.12 176 ASP A O 1
ATOM 1388 N N . LEU A 1 177 ? -25.439 23.827 26.163 1.00 93.25 177 LEU A N 1
ATOM 1389 C CA . LEU A 1 177 ? -25.896 23.853 24.767 1.00 93.25 177 LEU A CA 1
ATOM 1390 C C . LEU A 1 177 ? -24.889 23.163 23.834 1.00 93.25 177 LEU A C 1
ATOM 1392 O O . LEU A 1 177 ? -23.703 23.499 23.839 1.00 93.25 177 LEU A O 1
ATOM 1396 N N . TYR A 1 178 ? -25.382 22.248 23.002 1.00 94.31 178 TYR A N 1
ATOM 1397 C CA . TYR A 1 178 ? -24.636 21.512 21.984 1.00 94.31 178 TYR A CA 1
ATOM 1398 C C . TYR A 1 178 ? -25.118 21.870 20.586 1.00 94.31 178 TYR A C 1
ATOM 1400 O O . TYR A 1 178 ? -26.323 21.919 20.361 1.00 94.31 178 TYR A O 1
ATOM 1408 N N . THR A 1 179 ? -24.180 21.998 19.645 1.00 94.94 179 THR A N 1
ATOM 1409 C CA . THR A 1 179 ? -24.450 22.105 18.204 1.00 94.94 179 THR A CA 1
ATOM 1410 C C . THR A 1 179 ? -23.717 20.987 17.472 1.00 94.94 179 THR A C 1
ATOM 1412 O O . THR A 1 179 ? -22.487 20.940 17.479 1.00 94.94 179 THR A O 1
ATOM 1415 N N . ILE A 1 180 ? -24.457 20.074 16.841 1.00 92.88 180 ILE A N 1
ATOM 1416 C CA . ILE A 1 180 ? -23.922 18.914 16.115 1.00 92.88 180 ILE A CA 1
ATOM 1417 C C . ILE A 1 180 ? -24.364 18.980 14.658 1.00 92.88 180 ILE A C 1
ATOM 1419 O O . ILE A 1 180 ? -25.548 19.141 14.391 1.00 92.88 180 ILE A O 1
ATOM 1423 N N . ARG A 1 181 ? -23.448 18.784 13.710 1.00 89.00 181 ARG A N 1
ATOM 1424 C CA . ARG A 1 181 ? -23.771 18.725 12.276 1.00 89.00 181 ARG A CA 1
ATOM 1425 C C . ARG A 1 181 ? -23.520 17.351 11.669 1.00 89.00 181 ARG A C 1
ATOM 1427 O O . ARG A 1 181 ? -22.908 16.481 12.293 1.00 89.00 181 ARG A O 1
ATOM 1434 N N . ASN A 1 182 ? -23.954 17.190 10.425 1.00 66.12 182 ASN A N 1
ATOM 1435 C CA . ASN A 1 182 ? -23.681 16.011 9.617 1.00 66.12 182 ASN A CA 1
ATOM 1436 C C . ASN A 1 182 ? -22.185 15.705 9.461 1.00 66.12 182 ASN A C 1
ATOM 1438 O O . ASN A 1 182 ? -21.363 16.605 9.297 1.00 66.12 182 ASN A O 1
ATOM 1442 N N . ALA A 1 183 ? -21.847 14.417 9.434 1.00 60.47 183 ALA A N 1
ATOM 1443 C CA . ALA A 1 183 ? -20.571 13.956 8.903 1.00 60.47 183 ALA A CA 1
ATOM 1444 C C . ALA A 1 183 ? -20.583 14.071 7.366 1.00 60.47 183 ALA A C 1
ATOM 1446 O O . ALA A 1 183 ? -21.641 14.195 6.739 1.00 60.47 183 ALA A O 1
ATOM 1447 N N . HIS A 1 184 ? -19.410 14.018 6.735 1.00 58.22 184 HIS A N 1
ATOM 1448 C CA . HIS A 1 184 ? -19.286 14.180 5.278 1.00 58.22 184 HIS A CA 1
ATOM 1449 C C . HIS A 1 184 ? -20.025 13.105 4.454 1.00 58.22 184 HIS A C 1
ATOM 1451 O O . HIS A 1 184 ? -20.284 13.320 3.277 1.00 58.22 184 HIS A O 1
ATOM 1457 N N . TRP A 1 185 ? -20.379 11.967 5.060 1.00 44.50 185 TRP A N 1
ATOM 1458 C CA . TRP A 1 185 ? -21.028 10.827 4.400 1.00 44.50 185 TRP A CA 1
ATOM 1459 C C . TRP A 1 185 ? -22.537 10.699 4.685 1.00 44.50 185 TRP A C 1
ATOM 1461 O O . TRP A 1 185 ? -23.186 9.835 4.102 1.00 44.50 185 TRP A O 1
ATOM 1471 N N . ASN A 1 186 ? -23.113 11.524 5.570 1.00 54.56 186 ASN A N 1
ATOM 1472 C CA . ASN A 1 186 ? -24.556 11.527 5.879 1.00 54.56 186 ASN A CA 1
ATOM 1473 C C . ASN A 1 186 ? -25.179 12.928 5.827 1.00 54.56 186 ASN A C 1
ATOM 1475 O O . ASN A 1 186 ? -26.143 13.219 6.532 1.00 54.56 186 ASN A O 1
ATOM 1479 N N . ASN A 1 187 ? -24.610 13.808 5.009 1.00 50.62 187 ASN A N 1
ATOM 1480 C CA . ASN A 1 187 ? -25.039 15.193 4.851 1.00 50.62 187 ASN A CA 1
ATOM 1481 C C . ASN A 1 187 ? -26.370 15.348 4.112 1.00 50.62 187 ASN A C 1
ATOM 1483 O O . ASN A 1 187 ? -27.057 16.349 4.303 1.00 50.62 187 ASN A O 1
ATOM 1487 N N . ILE A 1 188 ? -26.746 14.354 3.307 1.00 56.72 188 ILE A N 1
ATOM 1488 C CA . ILE A 1 188 ? -27.998 14.353 2.558 1.00 56.72 188 ILE A CA 1
ATOM 1489 C C . ILE A 1 188 ? -29.083 13.633 3.363 1.00 56.72 188 ILE A C 1
ATOM 1491 O O . ILE A 1 188 ? -28.924 12.455 3.669 1.00 56.72 188 ILE A O 1
ATOM 1495 N N . LEU A 1 189 ? -30.190 14.323 3.661 1.00 51.94 189 LEU A N 1
ATOM 1496 C CA . LEU A 1 189 ? -31.409 13.714 4.210 1.00 51.94 189 LEU A CA 1
ATOM 1497 C C . LEU A 1 189 ? -32.553 13.849 3.219 1.00 51.94 189 LEU A C 1
ATOM 1499 O O . LEU A 1 189 ? -32.914 14.960 2.822 1.00 51.94 189 LEU A O 1
ATOM 1503 N N . LEU A 1 190 ? -33.143 12.719 2.847 1.00 61.31 190 LEU A N 1
ATOM 1504 C CA . LEU A 1 190 ? -34.366 12.639 2.063 1.00 61.31 190 LEU A CA 1
ATOM 1505 C C . LEU A 1 190 ? -35.599 12.635 2.980 1.00 61.31 190 LEU A C 1
ATOM 1507 O O . LEU A 1 190 ? -35.517 12.222 4.139 1.00 61.31 190 LEU A O 1
ATOM 1511 N N . PRO A 1 191 ? -36.775 13.066 2.482 1.00 67.38 191 PRO A N 1
ATOM 1512 C CA . PRO A 1 191 ? -38.027 12.948 3.225 1.00 67.38 191 PRO A CA 1
ATOM 1513 C C . PRO A 1 191 ? -38.284 11.496 3.663 1.00 67.38 191 PRO A C 1
ATOM 1515 O O . PRO A 1 191 ? -38.490 10.613 2.831 1.00 67.38 191 PRO A O 1
ATOM 1518 N N . GLY A 1 192 ? -38.312 11.262 4.971 1.00 69.88 192 GLY A N 1
ATOM 1519 C CA . GLY A 1 192 ? -38.481 9.955 5.602 1.00 69.88 192 GLY A CA 1
ATOM 1520 C C . GLY A 1 192 ? -37.191 9.308 6.113 1.00 69.88 192 GLY A C 1
ATOM 1521 O O . GLY A 1 192 ? -37.292 8.296 6.803 1.00 69.88 192 GLY A O 1
ATOM 1522 N N . ASP A 1 193 ? -36.014 9.874 5.831 1.00 71.12 193 ASP A N 1
ATOM 1523 C CA . ASP A 1 193 ? -34.743 9.350 6.337 1.00 71.12 193 ASP A CA 1
ATOM 1524 C C . ASP A 1 193 ? -34.623 9.556 7.846 1.00 71.12 193 ASP A C 1
ATOM 1526 O O . ASP A 1 193 ? -34.949 10.619 8.379 1.00 71.12 193 ASP A O 1
ATOM 1530 N N . THR A 1 194 ? -34.111 8.540 8.539 1.00 84.12 194 THR A N 1
ATOM 1531 C CA . THR A 1 194 ? -33.831 8.595 9.975 1.00 84.12 194 THR A CA 1
ATOM 1532 C C . THR A 1 194 ? -32.327 8.645 10.209 1.00 84.12 194 THR A C 1
ATOM 1534 O O . THR A 1 194 ? -31.598 7.756 9.770 1.00 84.12 194 THR A O 1
ATOM 1537 N N . ILE A 1 195 ? -31.870 9.647 10.959 1.00 84.94 195 ILE A N 1
ATOM 1538 C CA . ILE A 1 195 ? -30.503 9.721 11.480 1.00 84.94 195 ILE A CA 1
ATOM 1539 C C . ILE A 1 195 ? -30.498 9.275 12.929 1.00 84.94 195 ILE A C 1
ATOM 1541 O O . ILE A 1 195 ? -31.362 9.680 13.701 1.00 84.94 195 ILE A O 1
ATOM 1545 N N . THR A 1 196 ? -29.489 8.485 13.292 1.00 87.25 196 THR A N 1
ATOM 1546 C CA . THR A 1 196 ? -29.187 8.103 14.672 1.00 87.25 196 THR A CA 1
ATOM 1547 C C . THR A 1 196 ? -27.764 8.530 15.010 1.00 87.25 196 THR A C 1
ATOM 1549 O O . THR A 1 196 ? -26.790 7.911 14.571 1.00 87.25 196 THR A O 1
ATOM 1552 N N . LEU A 1 197 ? -27.660 9.589 15.808 1.00 89.38 197 LEU A N 1
ATOM 1553 C CA . LEU A 1 197 ? -26.429 10.023 16.458 1.00 89.38 197 LEU A CA 1
ATOM 1554 C C . LEU A 1 197 ? -26.221 9.161 17.686 1.00 89.38 197 LEU A C 1
ATOM 1556 O O . LEU A 1 197 ? -27.161 8.989 18.456 1.00 89.38 197 LEU A O 1
ATOM 1560 N N . GLY A 1 198 ? -25.010 8.671 17.910 1.00 82.81 198 GLY A N 1
ATOM 1561 C CA . GLY A 1 198 ? -24.680 8.054 19.186 1.00 82.81 198 GLY A CA 1
ATOM 1562 C C . GLY A 1 198 ? -23.516 8.761 19.848 1.00 82.81 198 GLY A C 1
ATOM 1563 O O . GLY A 1 198 ? -22.642 9.323 19.186 1.00 82.81 198 GLY A O 1
ATOM 1564 N N . PHE A 1 199 ? -23.531 8.769 21.173 1.00 88.31 199 PHE A N 1
ATOM 1565 C CA . PHE A 1 199 ? -22.488 9.397 21.957 1.00 88.31 199 PHE A CA 1
ATOM 1566 C C . PHE A 1 199 ? -22.262 8.711 23.296 1.00 88.31 199 PHE A C 1
ATOM 1568 O O . PHE A 1 199 ? -23.147 8.100 23.898 1.00 88.31 199 PHE A O 1
ATOM 1575 N N . GLN A 1 200 ? -21.041 8.868 23.794 1.00 88.31 200 GLN A N 1
ATOM 1576 C CA . GLN A 1 200 ? -20.679 8.586 25.172 1.00 88.31 200 GLN A CA 1
ATOM 1577 C C . GLN A 1 200 ? -20.657 9.902 25.947 1.00 88.31 200 GLN A C 1
ATOM 1579 O O . GLN A 1 200 ? -20.004 10.846 25.512 1.00 88.31 200 GLN A O 1
ATOM 1584 N N . ALA A 1 201 ? -21.298 9.958 27.112 1.00 90.62 201 ALA A N 1
ATOM 1585 C CA . ALA A 1 201 ? -21.334 11.148 27.956 1.00 90.62 201 ALA A CA 1
ATOM 1586 C C . ALA A 1 201 ? -20.974 10.859 29.421 1.00 90.62 201 ALA A C 1
ATOM 1588 O O . ALA A 1 201 ? -21.135 9.741 29.917 1.00 90.62 201 ALA A O 1
ATOM 1589 N N . ALA A 1 202 ? -20.487 11.885 30.120 1.00 87.50 202 ALA A N 1
ATOM 1590 C CA . ALA A 1 202 ? -20.266 11.905 31.562 1.00 87.50 202 ALA A CA 1
ATOM 1591 C C . ALA A 1 202 ? -21.209 12.907 32.240 1.00 87.50 202 ALA A C 1
ATOM 1593 O O . ALA A 1 202 ? -21.343 14.043 31.800 1.00 87.50 202 ALA A O 1
ATOM 1594 N N . GLY A 1 203 ? -21.845 12.507 33.337 1.00 86.62 203 GLY A N 1
ATOM 1595 C CA . GLY A 1 203 ? -22.845 13.309 34.038 1.00 86.62 203 GLY A CA 1
ATOM 1596 C C . GLY A 1 203 ? -24.060 12.487 34.452 1.00 86.62 203 GLY A C 1
ATOM 1597 O O . GLY A 1 203 ? -24.077 11.259 34.337 1.00 86.62 203 GLY A O 1
ATOM 1598 N N . ALA A 1 204 ? -25.079 13.166 34.976 1.00 82.19 204 ALA A N 1
ATOM 1599 C CA . ALA A 1 204 ? -26.373 12.535 35.195 1.00 82.19 204 ALA A CA 1
ATOM 1600 C C . ALA A 1 204 ? -27.048 12.296 33.838 1.00 82.19 204 ALA A C 1
ATOM 1602 O O . ALA A 1 204 ? -27.046 13.180 32.987 1.00 82.19 204 ALA A O 1
ATOM 1603 N N . VAL A 1 205 ? -27.627 11.109 33.653 1.00 85.44 205 VAL A N 1
ATOM 1604 C CA . VAL A 1 205 ? -28.536 10.863 32.531 1.00 85.44 205 VAL A CA 1
ATOM 1605 C C . VAL A 1 205 ? -29.754 11.753 32.735 1.00 85.44 205 VAL A C 1
ATOM 1607 O O . VAL A 1 205 ? -30.520 11.539 33.677 1.00 85.44 205 VAL A O 1
ATOM 1610 N N . ASP A 1 206 ? -29.919 12.722 31.849 1.00 85.00 206 ASP A N 1
ATOM 1611 C CA . ASP A 1 206 ? -31.119 13.539 31.734 1.00 85.00 206 ASP A CA 1
ATOM 1612 C C . ASP A 1 206 ? -31.523 13.603 30.261 1.00 85.00 206 ASP A C 1
ATOM 1614 O O . ASP A 1 206 ? -30.696 13.357 29.385 1.00 85.00 206 ASP A O 1
ATOM 1618 N N . ILE A 1 207 ? -32.794 13.856 29.982 1.00 84.94 207 ILE A N 1
ATOM 1619 C CA . ILE A 1 207 ? -33.269 13.951 28.597 1.00 84.94 207 ILE A CA 1
ATOM 1620 C C . ILE A 1 207 ? -32.870 15.334 28.073 1.00 84.94 207 ILE A C 1
ATOM 1622 O O . ILE A 1 207 ? -33.228 16.315 28.727 1.00 84.94 207 ILE A O 1
ATOM 1626 N N . PRO A 1 208 ? -32.167 15.446 26.929 1.00 90.69 208 PRO A N 1
ATOM 1627 C CA . PRO A 1 208 ? -31.851 16.760 26.387 1.00 90.69 208 PRO A CA 1
ATOM 1628 C C . PRO A 1 208 ? -33.118 17.534 26.017 1.00 90.69 208 PRO A C 1
ATOM 1630 O O . PRO A 1 208 ? -34.134 16.933 25.650 1.00 90.69 208 PRO A O 1
ATOM 1633 N N . THR A 1 209 ? -33.063 18.855 26.129 1.00 88.81 209 THR A N 1
ATOM 1634 C CA . THR A 1 209 ? -34.174 19.778 25.874 1.00 88.81 209 THR A CA 1
ATOM 1635 C C . THR A 1 209 ? -33.821 20.774 24.773 1.00 88.81 209 THR A C 1
ATOM 1637 O O . THR A 1 209 ? -32.715 20.758 24.244 1.00 88.81 209 THR A O 1
ATOM 1640 N N . ASP A 1 210 ? -34.786 21.619 24.400 1.00 88.75 210 ASP A N 1
ATOM 1641 C CA . ASP A 1 210 ? -34.558 22.784 23.535 1.00 88.75 210 ASP A CA 1
ATOM 1642 C C . ASP A 1 210 ? -33.896 22.437 22.191 1.00 88.75 210 ASP A C 1
ATOM 1644 O O . ASP A 1 210 ? -32.891 23.022 21.795 1.00 88.75 210 ASP A O 1
ATOM 1648 N N . TYR A 1 211 ? -34.475 21.456 21.490 1.00 90.31 211 TYR A N 1
ATOM 1649 C CA . TYR A 1 211 ? -33.967 21.006 20.199 1.00 90.31 211 TYR A CA 1
ATOM 1650 C C . TYR A 1 211 ? -34.235 22.022 19.084 1.00 90.31 211 TYR A C 1
ATOM 1652 O O . TYR A 1 211 ? -35.375 22.455 18.894 1.00 90.31 211 TYR A O 1
ATOM 1660 N N . TYR A 1 212 ? -33.213 22.305 18.278 1.00 91.38 212 TYR A N 1
ATOM 1661 C CA . TYR A 1 212 ? -33.344 23.036 17.016 1.00 91.38 212 TYR A CA 1
ATOM 1662 C C . TYR A 1 212 ? -32.730 22.228 15.881 1.00 91.38 212 TYR A C 1
ATOM 1664 O O . TYR A 1 212 ? -31.642 21.680 16.023 1.00 91.38 212 TYR A O 1
ATOM 1672 N N . PHE A 1 213 ? -33.410 22.176 14.743 1.00 89.75 213 PHE A N 1
ATOM 1673 C CA . PHE A 1 213 ? -32.913 21.541 13.531 1.00 89.75 213 PHE A CA 1
ATOM 1674 C C . PHE A 1 213 ? -32.743 22.602 12.449 1.00 89.75 213 PHE A C 1
ATOM 1676 O O . PHE A 1 213 ? -33.714 23.254 12.070 1.00 89.75 213 PHE A O 1
ATOM 1683 N N . ASN A 1 214 ? -31.512 22.809 11.979 1.00 87.69 214 ASN A N 1
ATOM 1684 C CA . ASN A 1 214 ? -31.145 23.884 11.048 1.00 87.69 214 ASN A CA 1
ATOM 1685 C C . ASN A 1 214 ? -31.629 25.280 11.497 1.00 87.69 214 ASN A C 1
ATOM 1687 O O . ASN A 1 214 ? -31.976 26.126 10.675 1.00 87.69 214 ASN A O 1
ATOM 1691 N N . GLY A 1 215 ? -31.653 25.518 12.812 1.00 84.50 215 GLY A N 1
ATOM 1692 C CA . GLY A 1 215 ? -32.106 26.773 13.418 1.00 84.50 215 GLY A CA 1
ATOM 1693 C C . GLY A 1 215 ? -33.614 26.870 13.684 1.00 84.50 215 GLY A C 1
ATOM 1694 O O . GLY A 1 215 ? -34.037 27.831 14.328 1.00 84.50 215 GLY A O 1
ATOM 1695 N N . ASP A 1 216 ? -34.416 25.884 13.269 1.00 84.69 216 ASP A N 1
ATOM 1696 C CA . ASP A 1 216 ? -35.859 25.846 13.535 1.00 84.69 216 ASP A CA 1
ATOM 1697 C C . ASP A 1 216 ? -36.185 24.996 14.780 1.00 84.69 216 ASP A C 1
ATOM 1699 O O . ASP A 1 216 ? -35.648 23.895 14.924 1.00 84.69 216 ASP A O 1
ATOM 1703 N N . PRO A 1 217 ? -37.075 25.451 15.685 1.00 84.69 217 PRO A N 1
ATOM 1704 C CA . PRO A 1 217 ? -37.402 24.728 16.914 1.00 84.69 217 PRO A CA 1
ATOM 1705 C C . PRO A 1 217 ? -38.170 23.429 16.631 1.00 84.69 217 PRO A C 1
ATOM 1707 O O . PRO A 1 217 ? -39.195 23.432 15.945 1.00 84.69 217 PRO A O 1
ATOM 1710 N N . VAL A 1 218 ? -37.705 22.326 17.214 1.00 85.25 218 VAL A N 1
ATOM 1711 C CA . VAL A 1 218 ? -38.298 20.985 17.097 1.00 85.25 218 VAL A CA 1
ATOM 1712 C C . VAL A 1 218 ? -39.314 20.767 18.226 1.00 85.25 218 VAL A C 1
ATOM 1714 O O . VAL A 1 218 ? -39.136 21.265 19.337 1.00 85.25 218 VAL A O 1
ATOM 1717 N N . GLY A 1 219 ? -40.408 20.044 17.954 1.00 68.12 219 GLY A N 1
ATOM 1718 C CA . GLY A 1 219 ? -41.445 19.749 18.953 1.00 68.12 219 GLY A CA 1
ATOM 1719 C C . GLY A 1 219 ? -40.933 18.920 20.143 1.00 68.12 219 GLY A C 1
ATOM 1720 O O . GLY A 1 219 ? -39.935 18.213 20.021 1.00 68.12 219 GLY A O 1
ATOM 1721 N N . ASP A 1 220 ? -41.626 19.012 21.292 1.00 56.22 220 ASP A N 1
ATOM 1722 C CA . ASP A 1 220 ? -41.238 18.385 22.571 1.00 56.22 220 ASP A CA 1
ATOM 1723 C C . ASP A 1 220 ? -40.707 16.945 22.400 1.00 56.22 220 ASP A C 1
ATOM 1725 O O . ASP A 1 220 ? -41.377 16.085 21.822 1.00 56.22 220 ASP A O 1
ATOM 1729 N N . ALA A 1 221 ? -39.522 16.667 22.956 1.00 53.03 221 ALA A N 1
ATOM 1730 C CA . ALA A 1 221 ? -38.856 15.368 22.872 1.00 53.03 221 ALA A CA 1
ATOM 1731 C C . ALA A 1 221 ? -39.749 14.218 23.374 1.00 53.03 221 ALA A C 1
ATOM 1733 O O . ALA A 1 221 ? -40.178 14.186 24.534 1.00 53.03 221 ALA A O 1
ATOM 1734 N N . LEU A 1 222 ? -40.009 13.233 22.514 1.00 50.19 222 LEU A N 1
ATOM 1735 C CA . LEU A 1 222 ? -40.800 12.053 22.852 1.00 50.19 222 LEU A CA 1
ATOM 1736 C C . LEU A 1 222 ? -39.885 10.918 23.323 1.00 50.19 222 LEU A C 1
ATOM 1738 O O . LEU A 1 222 ? -39.661 9.946 22.620 1.00 50.19 222 LEU A O 1
ATOM 1742 N N . GLY A 1 223 ? -39.401 10.977 24.564 1.00 48.28 223 GLY A N 1
ATOM 1743 C CA . GLY A 1 223 ? -38.616 9.871 25.120 1.00 48.28 223 GLY A CA 1
ATOM 1744 C C . GLY A 1 223 ? -38.691 9.785 26.636 1.00 48.28 223 GLY A C 1
ATOM 1745 O O . GLY A 1 223 ? -38.264 10.689 27.338 1.00 48.28 223 GLY A O 1
ATOM 1746 N N . LYS A 1 224 ? -39.216 8.678 27.177 1.00 41.75 224 LYS A N 1
ATOM 1747 C CA . LYS A 1 224 ? -38.927 8.281 28.568 1.00 41.75 224 LYS A CA 1
ATOM 1748 C C . LYS A 1 224 ? -37.568 7.573 28.565 1.00 41.75 224 LYS A C 1
ATOM 1750 O O . LYS A 1 224 ? -37.350 6.795 27.641 1.00 41.75 224 LYS A O 1
ATOM 1755 N N . PRO A 1 225 ? -36.708 7.728 29.589 1.00 44.69 225 PRO A N 1
ATOM 1756 C CA . PRO A 1 225 ? -35.453 6.991 29.636 1.00 44.69 225 PRO A CA 1
ATOM 1757 C C . PRO A 1 225 ? -35.773 5.496 29.739 1.00 44.69 225 PRO A C 1
ATOM 1759 O O . PRO A 1 225 ? -36.267 5.027 30.768 1.00 44.69 225 PRO A O 1
ATOM 1762 N N . VAL A 1 226 ? -35.550 4.750 28.659 1.00 46.50 226 VAL A N 1
ATOM 1763 C CA . VAL A 1 226 ? -35.600 3.287 28.673 1.00 46.50 226 VAL A CA 1
ATOM 1764 C C . VAL A 1 226 ? -34.162 2.810 28.772 1.00 46.50 226 VAL A C 1
ATOM 1766 O O . VAL A 1 226 ? -33.405 2.914 27.816 1.00 46.50 226 VAL A O 1
ATOM 1769 N N . VAL A 1 227 ? -33.789 2.308 29.948 1.00 49.59 227 VAL A N 1
ATOM 1770 C CA . VAL A 1 227 ? -32.525 1.592 30.134 1.00 49.59 227 VAL A CA 1
ATOM 1771 C C . VAL A 1 227 ? -32.703 0.198 29.543 1.00 49.59 227 VAL A C 1
ATOM 1773 O O . VAL A 1 227 ? -33.576 -0.551 29.995 1.00 49.59 227 VAL A O 1
ATOM 1776 N N . ALA A 1 228 ? -31.885 -0.173 28.562 1.00 42.62 228 ALA A N 1
ATOM 1777 C CA . ALA A 1 228 ? -31.803 -1.554 28.104 1.00 42.62 228 ALA A CA 1
ATOM 1778 C C . ALA A 1 228 ? -31.190 -2.422 29.223 1.00 42.62 228 ALA A C 1
ATOM 1780 O O . ALA A 1 228 ? -29.977 -2.499 29.391 1.00 42.62 228 ALA A O 1
ATOM 1781 N N . VAL A 1 229 ? -32.030 -3.055 30.048 1.00 36.59 229 VAL A N 1
ATOM 1782 C CA . VAL A 1 229 ? -31.568 -4.039 31.040 1.00 36.59 229 VAL A CA 1
ATOM 1783 C C . VAL A 1 229 ? -31.343 -5.374 30.321 1.00 36.59 229 VAL A C 1
ATOM 1785 O O . VAL A 1 229 ? -32.306 -5.913 29.772 1.00 36.59 229 VAL A O 1
ATOM 1788 N N . PRO A 1 230 ? -30.136 -5.970 30.339 1.00 36.78 230 PRO A N 1
ATOM 1789 C CA . PRO A 1 230 ? -29.964 -7.336 29.866 1.00 36.78 230 PRO A CA 1
ATOM 1790 C C . PRO A 1 230 ? -30.673 -8.297 30.832 1.00 36.78 230 PRO A C 1
ATOM 1792 O O . PRO A 1 230 ? -30.296 -8.420 32.002 1.00 36.78 230 PRO A O 1
ATOM 1795 N N . GLU A 1 231 ? -31.716 -8.988 30.363 1.00 32.00 231 GLU A N 1
ATOM 1796 C CA . GLU A 1 231 ? -32.333 -10.081 31.117 1.00 32.00 231 GLU A CA 1
ATOM 1797 C C . GLU A 1 231 ? -31.319 -11.220 31.309 1.00 32.00 231 GLU A C 1
ATOM 1799 O O . GLU A 1 231 ? -30.862 -11.874 30.372 1.00 32.00 231 GLU A O 1
ATOM 1804 N N . LYS A 1 232 ? -30.966 -11.465 32.572 1.00 31.30 232 LYS A N 1
ATOM 1805 C CA . LYS A 1 232 ? -30.190 -12.625 33.017 1.00 31.30 232 LYS A CA 1
ATOM 1806 C C . LYS A 1 232 ? -30.978 -13.918 32.723 1.00 31.30 232 LYS A C 1
ATOM 1808 O O . LYS A 1 232 ? -32.163 -13.965 33.055 1.00 31.30 232 LYS A O 1
ATOM 1813 N N . PRO A 1 233 ? -30.356 -14.999 32.208 1.00 32.34 233 PRO A N 1
ATOM 1814 C CA . PRO A 1 233 ? -31.053 -16.264 31.991 1.00 32.34 233 PRO A CA 1
ATOM 1815 C C . PRO A 1 233 ? -31.640 -16.810 33.299 1.00 32.34 233 PRO A C 1
ATOM 1817 O O . PRO A 1 233 ? -30.949 -16.878 34.322 1.00 32.34 233 PRO A O 1
ATOM 1820 N N . ALA A 1 234 ? -32.912 -17.207 33.259 1.00 30.17 234 ALA A N 1
ATOM 1821 C CA . ALA A 1 234 ? -33.624 -17.785 34.391 1.00 30.17 234 ALA A CA 1
ATOM 1822 C C . ALA A 1 234 ? -32.966 -19.099 34.853 1.00 30.17 234 ALA A C 1
ATOM 1824 O O . ALA A 1 234 ? -32.886 -20.076 34.107 1.00 30.17 234 ALA A O 1
ATOM 1825 N N . VAL A 1 235 ? -32.524 -19.125 36.111 1.00 32.81 235 VAL A N 1
ATOM 1826 C CA . VAL A 1 235 ? -32.154 -20.348 36.833 1.00 32.81 235 VAL A CA 1
ATOM 1827 C C . VAL A 1 235 ? -33.448 -20.957 37.389 1.00 32.81 235 VAL A C 1
ATOM 1829 O O . VAL A 1 235 ? -34.228 -20.216 37.989 1.00 32.81 235 VAL A O 1
ATOM 1832 N N . PRO A 1 236 ? -33.727 -22.259 37.197 1.00 31.83 236 PRO A N 1
ATOM 1833 C CA . PRO A 1 236 ? -34.960 -22.857 37.689 1.00 31.83 236 PRO A CA 1
ATOM 1834 C C . PRO A 1 236 ? -34.981 -22.932 39.221 1.00 31.83 236 PRO A C 1
ATOM 1836 O O . PRO A 1 236 ? -34.006 -23.319 39.865 1.00 31.83 236 PRO A O 1
ATOM 1839 N N . ASP A 1 237 ? -36.138 -22.555 39.756 1.00 30.84 237 ASP A N 1
ATOM 1840 C CA . ASP A 1 237 ? -36.507 -22.463 41.165 1.00 30.84 237 ASP A CA 1
ATOM 1841 C C . ASP A 1 237 ? -36.415 -23.826 41.882 1.00 30.84 237 ASP A C 1
ATOM 1843 O O . ASP A 1 237 ? -37.050 -24.807 41.480 1.00 30.84 237 ASP A O 1
ATOM 1847 N N . VAL A 1 238 ? -35.624 -23.885 42.956 1.00 32.56 238 VAL A N 1
ATOM 1848 C CA . VAL A 1 238 ? -35.661 -24.955 43.960 1.00 32.56 238 VAL A CA 1
ATOM 1849 C C . VAL A 1 238 ? -35.897 -24.319 45.324 1.00 32.56 238 VAL A C 1
ATOM 1851 O O . VAL A 1 238 ? -35.062 -23.593 45.857 1.00 32.56 238 VAL A O 1
ATOM 1854 N N . SER A 1 239 ? -37.076 -24.632 45.851 1.00 29.97 239 SER A N 1
ATOM 1855 C CA . SER A 1 239 ? -37.673 -24.185 47.104 1.00 29.97 239 SER A CA 1
ATOM 1856 C C . SER A 1 239 ? -36.759 -24.277 48.328 1.00 29.97 239 SER A C 1
ATOM 1858 O O . SER A 1 239 ? -36.147 -25.317 48.581 1.00 29.97 239 SER A O 1
ATOM 1860 N N . GLU A 1 240 ? -36.793 -23.222 49.142 1.00 33.34 240 GLU A N 1
ATOM 1861 C CA . GLU A 1 240 ? -36.226 -23.153 50.487 1.00 33.34 240 GLU A CA 1
ATOM 1862 C C . GLU A 1 240 ? -36.819 -24.207 51.440 1.00 33.34 240 GLU A C 1
ATOM 1864 O O . GLU A 1 240 ? -38.036 -24.339 51.589 1.00 33.34 240 GLU A O 1
ATOM 1869 N N . SER A 1 241 ? -35.940 -24.883 52.182 1.00 31.34 241 SER A N 1
ATOM 1870 C CA . SER A 1 241 ? -36.240 -25.345 53.537 1.00 31.34 241 SER A CA 1
ATOM 1871 C C . SER A 1 241 ? -34.973 -25.283 54.399 1.00 31.34 241 SER A C 1
ATOM 1873 O O . SER A 1 241 ? -33.961 -25.876 54.031 1.00 31.34 241 SER A O 1
ATOM 1875 N N . ASP A 1 242 ? -35.085 -24.550 55.511 1.00 41.66 242 ASP A N 1
ATOM 1876 C CA . ASP A 1 242 ? -34.184 -24.361 56.667 1.00 41.66 242 ASP A CA 1
ATOM 1877 C C . ASP A 1 242 ? -33.072 -25.403 56.909 1.00 41.66 242 ASP A C 1
ATOM 1879 O O . ASP A 1 242 ? -33.289 -26.611 56.769 1.00 41.66 242 ASP A O 1
ATOM 1883 N N . PRO A 1 243 ? -31.959 -24.966 57.536 1.00 36.94 243 PRO A N 1
ATOM 1884 C CA . PRO A 1 243 ? -31.610 -25.629 58.794 1.00 36.94 243 PRO A CA 1
ATOM 1885 C C . PRO A 1 243 ? -31.097 -24.712 59.924 1.00 36.94 243 PRO A C 1
ATOM 1887 O O . PRO A 1 243 ? -30.322 -23.776 59.737 1.00 36.94 243 PRO A O 1
ATOM 1890 N N . GLN A 1 244 ? -31.492 -25.090 61.143 1.00 32.22 244 GLN A N 1
ATOM 1891 C CA . GLN A 1 244 ? -30.947 -24.649 62.432 1.00 32.22 244 GLN A CA 1
ATOM 1892 C C . GLN A 1 244 ? -29.501 -25.151 62.703 1.00 32.22 244 GLN A C 1
ATOM 1894 O O . GLN A 1 244 ? -29.046 -26.084 62.039 1.00 32.22 244 GLN A O 1
ATOM 1899 N N . PRO A 1 245 ? -28.778 -24.578 63.696 1.00 53.03 245 PRO A N 1
ATOM 1900 C CA . PRO A 1 245 ? -27.320 -24.703 63.848 1.00 53.03 245 PRO A CA 1
ATOM 1901 C C . PRO A 1 245 ? -26.899 -25.759 64.883 1.00 53.03 245 PRO A C 1
ATOM 1903 O O . PRO A 1 245 ? -27.528 -25.796 65.933 1.00 53.03 245 PRO A O 1
ATOM 1906 N N . VAL A 1 246 ? -25.799 -26.512 64.676 1.00 29.86 246 VAL A N 1
ATOM 1907 C CA . VAL A 1 246 ? -25.019 -27.170 65.762 1.00 29.86 246 VAL A CA 1
ATOM 1908 C C . VAL A 1 246 ? -23.549 -27.481 65.363 1.00 29.86 246 VAL A C 1
ATOM 1910 O O . VAL A 1 246 ? -23.300 -28.101 64.334 1.00 29.86 246 VAL A O 1
ATOM 1913 N N . ASP A 1 247 ? -22.644 -27.067 66.266 1.00 32.56 247 ASP A N 1
ATOM 1914 C CA . ASP A 1 247 ? -21.282 -27.492 66.684 1.00 32.56 247 ASP A CA 1
ATOM 1915 C C . ASP A 1 247 ? -20.113 -27.801 65.726 1.00 32.56 247 ASP A C 1
ATOM 1917 O O . ASP A 1 247 ? -20.069 -28.794 65.001 1.00 32.56 247 ASP A O 1
ATOM 1921 N N . THR A 1 248 ? -19.035 -27.041 65.954 1.00 37.28 248 THR A N 1
ATOM 1922 C CA . THR A 1 248 ? -17.622 -27.423 65.793 1.00 37.28 248 THR A CA 1
ATOM 1923 C C . THR A 1 248 ? -17.063 -28.105 67.054 1.00 37.28 248 THR A C 1
ATOM 1925 O O . THR A 1 248 ? -17.493 -27.812 68.171 1.00 37.28 248 THR A O 1
ATOM 1928 N N . PRO A 1 249 ? -16.005 -28.928 66.905 1.00 33.47 249 PRO A N 1
ATOM 1929 C CA . PRO A 1 249 ? -14.892 -28.852 67.853 1.00 33.47 249 PRO A CA 1
ATOM 1930 C C . PRO A 1 249 ? -13.496 -28.752 67.202 1.00 33.47 249 PRO A C 1
ATOM 1932 O O . PRO A 1 249 ? -13.270 -29.147 66.061 1.00 33.47 249 PRO A O 1
ATOM 1935 N N . GLU A 1 250 ? -12.591 -28.182 68.002 1.00 33.44 250 GLU A N 1
ATOM 1936 C CA . GLU A 1 250 ? -11.248 -27.626 67.751 1.00 33.44 250 GLU A CA 1
ATOM 1937 C C . GLU A 1 250 ? -10.112 -28.577 67.279 1.00 33.44 250 GLU A C 1
ATOM 1939 O O . GLU A 1 250 ? -10.170 -29.789 67.498 1.00 33.44 250 GLU A O 1
ATOM 1944 N N . PRO A 1 251 ? -8.998 -28.001 66.759 1.00 49.59 251 PRO A N 1
ATOM 1945 C CA . PRO A 1 251 ? -7.716 -28.663 66.469 1.00 49.59 251 PRO A CA 1
ATOM 1946 C C . PRO A 1 251 ? -6.649 -28.462 67.575 1.00 49.59 251 PRO A C 1
ATOM 1948 O O . PRO A 1 251 ? -6.664 -27.436 68.251 1.00 49.59 251 PRO A O 1
ATOM 1951 N N . LYS A 1 252 ? -5.658 -29.373 67.703 1.00 29.36 252 LYS A N 1
ATOM 1952 C CA . LYS A 1 252 ? -4.368 -29.146 68.420 1.00 29.36 252 LYS A CA 1
ATOM 1953 C C . LYS A 1 252 ? -3.185 -29.974 67.851 1.00 29.36 252 LYS A C 1
ATOM 1955 O O . LYS A 1 252 ? -3.166 -31.186 68.035 1.00 29.36 252 LYS A O 1
ATOM 1960 N N . GLU A 1 253 ? -2.292 -29.308 67.093 1.00 39.06 253 GLU A N 1
ATOM 1961 C CA . GLU A 1 253 ? -0.829 -29.019 67.291 1.00 39.06 253 GLU A CA 1
ATOM 1962 C C . GLU A 1 253 ? 0.103 -29.938 68.151 1.00 39.06 253 GLU A C 1
ATOM 1964 O O . GLU A 1 253 ? -0.436 -30.777 68.871 1.00 39.06 253 GLU A O 1
ATOM 1969 N N . PRO A 1 254 ? 1.464 -29.741 68.272 1.00 62.03 254 PRO A N 1
ATOM 1970 C CA . PRO A 1 254 ? 2.484 -28.907 67.548 1.00 62.03 254 PRO A CA 1
ATOM 1971 C C . PRO A 1 254 ? 3.933 -29.531 67.426 1.00 62.03 254 PRO A C 1
ATOM 1973 O O . PRO A 1 254 ? 4.159 -30.655 67.872 1.00 62.03 254 PRO A O 1
ATOM 1976 N N . LEU A 1 255 ? 4.937 -28.788 66.883 1.00 29.12 255 LEU A N 1
ATOM 1977 C CA . LEU A 1 255 ? 6.145 -28.256 67.608 1.00 29.12 255 LEU A CA 1
ATOM 1978 C C . LEU A 1 255 ? 7.317 -27.717 66.712 1.00 29.12 255 LEU A C 1
ATOM 1980 O O . LEU A 1 255 ? 8.035 -28.499 66.100 1.00 29.12 255 LEU A O 1
ATOM 1984 N N . GLU A 1 256 ? 7.492 -26.373 66.750 1.00 34.81 256 GLU A N 1
ATOM 1985 C CA . GLU A 1 256 ? 8.719 -25.509 66.913 1.00 34.81 256 GLU A CA 1
ATOM 1986 C C . GLU A 1 256 ? 9.940 -25.578 65.932 1.00 34.81 256 GLU A C 1
ATOM 1988 O O . GLU A 1 256 ? 10.498 -26.650 65.748 1.00 34.81 256 GLU A O 1
ATOM 1993 N N . LYS A 1 257 ? 10.392 -24.534 65.171 1.00 31.31 257 LYS A N 1
ATOM 1994 C CA . LYS A 1 257 ? 10.959 -23.139 65.383 1.00 31.31 257 LYS A CA 1
ATOM 1995 C C . LYS A 1 257 ? 12.400 -23.062 65.975 1.00 31.31 257 LYS A C 1
ATOM 1997 O O . LYS A 1 257 ? 12.728 -23.979 66.719 1.00 31.31 257 LYS A O 1
ATOM 2002 N N . PRO A 1 258 ? 13.216 -21.965 65.832 1.00 54.75 258 PRO A N 1
ATOM 2003 C CA . PRO A 1 258 ? 13.238 -20.750 64.950 1.00 54.75 258 PRO A CA 1
ATOM 2004 C C . PRO A 1 258 ? 14.661 -20.474 64.315 1.00 54.75 258 PRO A C 1
ATOM 2006 O O . PRO A 1 258 ? 15.489 -21.376 64.380 1.00 54.75 258 PRO A O 1
ATOM 2009 N N . VAL A 1 259 ? 15.008 -19.380 63.587 1.00 32.81 259 VAL A N 1
ATOM 2010 C CA . VAL A 1 259 ? 15.449 -18.007 64.021 1.00 32.81 259 VAL A CA 1
ATOM 2011 C C . VAL A 1 259 ? 15.549 -17.012 62.820 1.00 32.81 259 VAL A C 1
ATOM 2013 O O . VAL A 1 259 ? 15.808 -17.441 61.698 1.00 32.81 259 VAL A O 1
ATOM 2016 N N . ASP A 1 260 ? 15.342 -15.718 63.126 1.00 34.25 260 ASP A N 1
ATOM 2017 C CA . ASP A 1 260 ? 15.376 -14.434 62.374 1.00 34.25 260 ASP A CA 1
ATOM 2018 C C . ASP A 1 260 ? 16.652 -14.040 61.582 1.00 34.25 260 ASP A C 1
ATOM 2020 O O . ASP A 1 260 ? 17.754 -14.435 61.956 1.00 34.25 260 ASP A O 1
ATOM 2024 N N . ASP A 1 261 ? 16.499 -13.178 60.553 1.00 33.91 261 ASP A N 1
ATOM 2025 C CA . ASP A 1 261 ? 16.977 -11.765 60.520 1.00 33.91 261 ASP A CA 1
ATOM 2026 C C . ASP A 1 261 ? 16.549 -11.028 59.213 1.00 33.91 261 ASP A C 1
ATOM 2028 O O . ASP A 1 261 ? 16.447 -11.627 58.144 1.00 33.91 261 ASP A O 1
ATOM 2032 N N . ALA A 1 262 ? 16.257 -9.723 59.316 1.00 29.77 262 ALA A N 1
ATOM 2033 C CA . ALA A 1 262 ? 15.810 -8.792 58.253 1.00 29.77 262 ALA A CA 1
ATOM 2034 C C . ALA A 1 262 ? 16.996 -8.078 57.531 1.00 29.77 262 ALA A C 1
ATOM 2036 O O . ALA A 1 262 ? 18.145 -8.407 57.815 1.00 29.77 262 ALA A O 1
ATOM 2037 N N . PRO A 1 263 ? 16.791 -6.958 56.796 1.00 50.06 263 PRO A N 1
ATOM 2038 C CA . PRO A 1 263 ? 16.167 -6.742 55.478 1.00 50.06 263 PRO A CA 1
ATOM 2039 C C . PRO A 1 263 ? 17.212 -6.312 54.405 1.00 50.06 263 PRO A C 1
ATOM 2041 O O . PRO A 1 263 ? 18.338 -5.971 54.760 1.00 50.06 263 PRO A O 1
ATOM 2044 N N . ILE A 1 264 ? 16.866 -6.246 53.107 1.00 32.56 264 ILE A N 1
ATOM 2045 C CA . ILE A 1 264 ? 17.705 -5.552 52.098 1.00 32.56 264 ILE A CA 1
ATOM 2046 C C . ILE A 1 264 ? 16.852 -4.604 51.239 1.00 32.56 264 ILE A C 1
ATOM 2048 O O . ILE A 1 264 ? 15.833 -5.009 50.684 1.00 32.56 264 ILE A O 1
ATOM 2052 N N . GLU A 1 265 ? 17.299 -3.345 51.209 1.00 31.59 265 GLU A N 1
ATOM 2053 C CA . GLU A 1 265 ? 16.822 -2.185 50.444 1.00 31.59 265 GLU A CA 1
ATOM 2054 C C . GLU A 1 265 ? 17.246 -2.209 48.963 1.00 31.59 265 GLU A C 1
ATOM 2056 O O . GLU A 1 265 ? 18.221 -2.858 48.583 1.00 31.59 265 GLU A O 1
ATOM 2061 N N . ASP A 1 266 ? 16.527 -1.408 48.170 1.00 43.69 266 ASP A N 1
ATOM 2062 C CA . ASP A 1 266 ? 16.808 -1.006 46.789 1.00 43.69 266 ASP A CA 1
ATOM 2063 C C . ASP A 1 266 ? 18.171 -0.322 46.597 1.00 43.69 266 ASP A C 1
ATOM 2065 O O . ASP A 1 266 ? 18.577 0.521 47.401 1.00 43.69 266 ASP A O 1
ATOM 2069 N N . SER A 1 267 ? 18.816 -0.595 45.454 1.00 31.86 267 SER A N 1
ATOM 2070 C CA . SER A 1 267 ? 19.716 0.316 44.720 1.00 31.86 267 SER A CA 1
ATOM 2071 C C . SER A 1 267 ? 20.069 -0.250 43.325 1.00 31.86 267 SER A C 1
ATOM 2073 O O . SER A 1 267 ? 19.871 -1.441 43.088 1.00 31.86 267 SER A O 1
ATOM 2075 N N . PRO A 1 268 ? 20.519 0.600 42.381 1.00 39.78 268 PRO A N 1
ATOM 2076 C CA . PRO A 1 268 ? 20.176 0.538 40.962 1.00 39.78 268 PRO A CA 1
ATOM 2077 C C . PRO A 1 268 ? 21.154 -0.300 40.135 1.00 39.78 268 PRO A C 1
ATOM 2079 O O . PRO A 1 268 ? 22.326 -0.430 40.483 1.00 39.78 268 PRO A O 1
ATOM 2082 N N . ILE A 1 269 ? 20.681 -0.835 39.009 1.00 34.59 269 ILE A N 1
ATOM 2083 C CA . ILE A 1 269 ? 21.556 -1.440 38.002 1.00 34.59 269 ILE A CA 1
ATOM 2084 C C . ILE A 1 269 ? 22.041 -0.315 37.083 1.00 34.59 269 ILE A C 1
ATOM 2086 O O . ILE A 1 269 ? 21.245 0.313 36.391 1.00 34.59 269 ILE A O 1
ATOM 2090 N N . GLU A 1 270 ? 23.343 -0.041 37.151 1.00 31.03 270 GLU A N 1
ATOM 2091 C CA . GLU A 1 270 ? 24.075 0.823 36.228 1.00 31.03 270 GLU A CA 1
ATOM 2092 C C . GLU A 1 270 ? 24.109 0.211 34.821 1.00 31.03 270 GLU A C 1
ATOM 2094 O O . GLU A 1 270 ? 24.494 -0.946 34.641 1.00 31.03 270 GLU A O 1
ATOM 2099 N N . ASP A 1 271 ? 23.774 1.039 33.832 1.00 42.31 271 ASP A N 1
ATOM 2100 C CA . ASP A 1 271 ? 24.167 0.871 32.438 1.00 42.31 271 ASP A CA 1
ATOM 2101 C C . ASP A 1 271 ? 25.689 1.000 32.286 1.00 42.31 271 ASP A C 1
ATOM 2103 O O . ASP A 1 271 ? 26.314 1.954 32.759 1.00 42.31 271 ASP A O 1
ATOM 2107 N N . SER A 1 272 ? 26.288 0.062 31.555 1.00 31.45 272 SER A N 1
ATOM 2108 C CA . SER A 1 272 ? 27.564 0.234 30.855 1.00 31.45 272 SER A CA 1
ATOM 2109 C C . SER A 1 272 ? 27.654 -0.764 29.691 1.00 31.45 272 SER A C 1
ATOM 2111 O O . SER A 1 272 ? 27.073 -1.848 29.764 1.00 31.45 272 SER A O 1
ATOM 2113 N N . PRO A 1 273 ? 28.329 -0.390 28.592 1.00 36.00 273 PRO A N 1
ATOM 2114 C CA . PRO A 1 273 ? 27.987 -0.834 27.246 1.00 36.00 273 PRO A CA 1
ATOM 2115 C C . PRO A 1 273 ? 28.537 -2.228 26.942 1.00 36.00 273 PRO A C 1
ATOM 2117 O O . PRO A 1 273 ? 29.681 -2.542 27.273 1.00 36.00 273 PRO A O 1
ATOM 2120 N N . MET A 1 274 ? 27.749 -3.052 26.249 1.00 32.34 274 MET A N 1
ATOM 2121 C CA . MET A 1 274 ? 28.295 -4.223 25.568 1.00 32.34 274 MET A CA 1
ATOM 2122 C C . MET A 1 274 ? 28.971 -3.770 24.273 1.00 32.34 274 MET A C 1
ATOM 2124 O O . MET A 1 274 ? 28.310 -3.378 23.315 1.00 32.34 274 MET A O 1
ATOM 2128 N N . GLU A 1 275 ? 30.302 -3.813 24.258 1.00 35.47 275 GLU A N 1
ATOM 2129 C CA . GLU A 1 275 ? 31.091 -3.779 23.029 1.00 35.47 275 GLU A CA 1
ATOM 2130 C C . GLU A 1 275 ? 30.804 -5.038 22.192 1.00 35.47 275 GLU A C 1
ATOM 2132 O O . GLU A 1 275 ? 30.864 -6.166 22.688 1.00 35.47 275 GLU A O 1
ATOM 2137 N N . ASN A 1 276 ? 30.509 -4.830 20.907 1.00 36.00 276 ASN A N 1
ATOM 2138 C CA . ASN A 1 276 ? 30.387 -5.881 19.898 1.00 36.00 276 ASN A CA 1
ATOM 2139 C C . ASN A 1 276 ? 31.692 -6.692 19.780 1.00 36.00 276 ASN A C 1
ATOM 2141 O O . ASN A 1 276 ? 32.763 -6.092 19.640 1.00 36.00 276 ASN A O 1
ATOM 2145 N N . PRO A 1 277 ? 31.649 -8.036 19.724 1.00 37.41 277 PRO A N 1
ATOM 2146 C CA . PRO A 1 277 ? 32.779 -8.795 19.213 1.00 37.41 277 PRO A CA 1
ATOM 2147 C C . PRO A 1 277 ? 32.860 -8.628 17.679 1.00 37.41 277 PRO A C 1
ATOM 2149 O O . PRO A 1 277 ? 31.824 -8.522 17.018 1.00 37.41 277 PRO A O 1
ATOM 2152 N N . PRO A 1 278 ? 34.065 -8.609 17.081 1.00 34.56 278 PRO A N 1
ATOM 2153 C CA . PRO A 1 278 ? 34.204 -8.500 15.638 1.00 34.56 278 PRO A CA 1
ATOM 2154 C C . PRO A 1 278 ? 33.701 -9.771 14.947 1.00 34.56 278 PRO A C 1
ATOM 2156 O O . PRO A 1 278 ? 34.037 -10.888 15.339 1.00 34.56 278 PRO A O 1
ATOM 2159 N N . ILE A 1 279 ? 32.906 -9.572 13.898 1.00 37.69 279 ILE A N 1
ATOM 2160 C CA . ILE A 1 279 ? 32.431 -10.606 12.980 1.00 37.69 279 ILE A CA 1
ATOM 2161 C C . ILE A 1 279 ? 33.635 -11.117 12.174 1.00 37.69 279 ILE A C 1
ATOM 2163 O O . ILE A 1 279 ? 34.242 -10.366 11.409 1.00 37.69 279 ILE A O 1
ATOM 2167 N N . GLU A 1 280 ? 33.992 -12.392 12.340 1.00 32.12 280 GLU A N 1
ATOM 2168 C CA . GLU A 1 280 ? 34.895 -13.089 11.420 1.00 32.12 280 GLU A CA 1
ATOM 2169 C C . GLU A 1 280 ? 34.174 -13.317 10.082 1.00 32.12 280 GLU A C 1
ATOM 2171 O O . GLU A 1 280 ? 33.131 -13.969 10.018 1.00 32.12 280 GLU A O 1
ATOM 2176 N N . GLN A 1 281 ? 34.734 -12.758 9.008 1.00 37.62 281 GLN A N 1
ATOM 2177 C CA . GLN A 1 281 ? 34.309 -13.001 7.630 1.00 37.62 281 GLN A CA 1
ATOM 2178 C C . GLN A 1 281 ? 34.613 -14.447 7.200 1.00 37.62 281 GLN A C 1
ATOM 2180 O O . GLN A 1 281 ? 35.649 -14.993 7.596 1.00 37.62 281 GLN A O 1
ATOM 2185 N N . PRO A 1 282 ? 33.799 -15.066 6.324 1.00 33.34 282 PRO A N 1
ATOM 2186 C CA . PRO A 1 282 ? 34.213 -16.280 5.644 1.00 33.34 282 PRO A CA 1
ATOM 2187 C C . PRO A 1 282 ? 35.298 -15.941 4.610 1.00 33.34 282 PRO A C 1
ATOM 2189 O O . PRO A 1 282 ? 35.180 -15.005 3.823 1.00 33.34 282 PRO A O 1
ATOM 2192 N N . VAL A 1 283 ? 36.376 -16.721 4.639 1.00 31.06 283 VAL A N 1
ATOM 2193 C CA . VAL A 1 283 ? 37.526 -16.637 3.734 1.00 31.06 283 VAL A CA 1
ATOM 2194 C C . VAL A 1 283 ? 37.076 -16.859 2.285 1.00 31.06 283 VAL A C 1
ATOM 2196 O O . VAL A 1 283 ? 36.555 -17.923 1.955 1.00 31.06 283 VAL A O 1
ATOM 2199 N N . ALA A 1 284 ? 37.314 -15.870 1.424 1.00 32.38 284 ALA A N 1
ATOM 2200 C CA . ALA A 1 284 ? 37.268 -16.023 -0.025 1.00 32.38 284 ALA A CA 1
ATOM 2201 C C . ALA A 1 284 ? 38.511 -16.791 -0.511 1.00 32.38 284 ALA A C 1
ATOM 2203 O O . ALA A 1 284 ? 39.634 -16.473 -0.118 1.00 32.38 284 ALA A O 1
ATOM 2204 N N . GLU A 1 285 ? 38.326 -17.792 -1.373 1.00 37.69 285 GLU A N 1
ATOM 2205 C CA . GLU A 1 285 ? 39.425 -18.346 -2.170 1.00 37.69 285 GLU A CA 1
ATOM 2206 C C . GLU A 1 285 ? 39.842 -17.313 -3.235 1.00 37.69 285 GLU A C 1
ATOM 2208 O O . GLU A 1 285 ? 39.020 -16.852 -4.028 1.00 37.69 285 GLU A O 1
ATOM 2213 N N . GLU A 1 286 ? 41.122 -16.928 -3.234 1.00 37.25 286 GLU A N 1
ATOM 2214 C CA . GLU A 1 286 ? 41.733 -16.024 -4.218 1.00 37.25 286 GLU A CA 1
ATOM 2215 C C . GLU A 1 286 ? 41.703 -16.611 -5.645 1.00 37.25 286 GLU A C 1
ATOM 2217 O O . GLU A 1 286 ? 42.072 -17.775 -5.837 1.00 37.25 286 GLU A O 1
ATOM 2222 N N . PRO A 1 287 ? 41.406 -15.812 -6.688 1.00 37.75 287 PRO A N 1
ATOM 2223 C CA . PRO A 1 287 ? 41.843 -16.128 -8.039 1.00 37.75 287 PRO A CA 1
ATOM 2224 C C . PRO A 1 287 ? 43.322 -15.738 -8.232 1.00 37.75 287 PRO A C 1
ATOM 2226 O O . PRO A 1 287 ? 43.799 -14.719 -7.738 1.00 37.75 287 PRO A O 1
ATOM 2229 N N . ALA A 1 288 ? 44.048 -16.574 -8.976 1.00 34.97 288 ALA A N 1
ATOM 2230 C CA . ALA A 1 288 ? 45.468 -16.425 -9.302 1.00 34.97 288 ALA A CA 1
ATOM 2231 C C . ALA A 1 288 ? 45.816 -15.087 -10.007 1.00 34.97 288 ALA A C 1
ATOM 2233 O O . ALA A 1 288 ? 44.981 -14.545 -10.734 1.00 34.97 288 ALA A O 1
ATOM 2234 N N . PRO A 1 289 ? 47.060 -14.578 -9.867 1.00 37.00 289 PRO A N 1
ATOM 2235 C CA . PRO A 1 289 ? 47.458 -13.286 -10.421 1.00 37.00 289 PRO A CA 1
ATOM 2236 C C . PRO A 1 289 ? 47.620 -13.343 -11.946 1.00 37.00 289 PRO A C 1
ATOM 2238 O O . PRO A 1 289 ? 48.257 -14.252 -12.484 1.00 37.00 289 PRO A O 1
ATOM 2241 N N . ILE A 1 290 ? 47.073 -12.339 -12.635 1.00 37.66 290 ILE A N 1
ATOM 2242 C CA . ILE A 1 290 ? 47.367 -12.057 -14.043 1.00 37.66 290 ILE A CA 1
ATOM 2243 C C . ILE A 1 290 ? 48.580 -11.122 -14.076 1.00 37.66 290 ILE A C 1
ATOM 2245 O O . ILE A 1 290 ? 48.606 -10.096 -13.405 1.00 37.66 290 ILE A O 1
ATOM 2249 N N . ASP A 1 291 ? 49.593 -11.550 -14.820 1.00 31.75 291 ASP A N 1
ATOM 2250 C CA . ASP A 1 291 ? 50.910 -10.932 -14.975 1.00 31.75 291 ASP A CA 1
ATOM 2251 C C . ASP A 1 291 ? 50.817 -9.624 -15.787 1.00 31.75 291 ASP A C 1
ATOM 2253 O O . ASP A 1 291 ? 50.259 -9.609 -16.889 1.00 31.75 291 ASP A O 1
ATOM 2257 N N . ASP A 1 292 ? 51.381 -8.539 -15.251 1.00 37.31 292 ASP A N 1
ATOM 2258 C CA . ASP A 1 292 ? 51.564 -7.260 -15.940 1.00 37.31 292 ASP A CA 1
ATOM 2259 C C . ASP A 1 292 ? 52.652 -7.387 -17.020 1.00 37.31 292 ASP A C 1
ATOM 2261 O O . ASP A 1 292 ? 53.812 -7.698 -16.734 1.00 37.31 292 ASP A O 1
ATOM 2265 N N . ALA A 1 293 ? 52.312 -7.055 -18.268 1.00 33.66 293 ALA A N 1
ATOM 2266 C CA . ALA A 1 293 ? 53.278 -6.815 -19.341 1.00 33.66 293 ALA A CA 1
ATOM 2267 C C . ALA A 1 293 ? 53.009 -5.453 -20.015 1.00 33.66 293 ALA A C 1
ATOM 2269 O O . ALA A 1 293 ? 51.858 -5.023 -20.097 1.00 33.66 293 ALA A O 1
ATOM 2270 N N . PRO A 1 294 ? 54.059 -4.739 -20.467 1.00 39.25 294 PRO A N 1
ATOM 2271 C CA . PRO A 1 294 ? 54.050 -3.283 -20.536 1.00 39.25 294 PRO A CA 1
ATOM 2272 C C . PRO A 1 294 ? 53.480 -2.715 -21.841 1.00 39.25 294 PRO A C 1
ATOM 2274 O O . PRO A 1 294 ? 53.563 -3.313 -22.912 1.00 39.25 294 PRO A O 1
ATOM 2277 N N . ILE A 1 295 ? 52.977 -1.487 -21.715 1.00 35.25 295 ILE A N 1
ATOM 2278 C CA . ILE A 1 295 ? 52.583 -0.572 -22.787 1.00 35.25 295 ILE A CA 1
ATOM 2279 C C . ILE A 1 295 ? 53.833 -0.149 -23.582 1.00 35.25 295 ILE A C 1
ATOM 2281 O O . ILE A 1 295 ? 54.769 0.403 -23.003 1.00 35.25 295 ILE A O 1
ATOM 2285 N N . GLU A 1 296 ? 53.826 -0.357 -24.904 1.00 33.38 296 GLU A N 1
ATOM 2286 C CA . GLU A 1 296 ? 54.719 0.336 -25.844 1.00 33.38 296 GLU A CA 1
ATOM 2287 C C . GLU A 1 296 ? 53.949 1.400 -26.640 1.00 33.38 296 GLU A C 1
ATOM 2289 O O . GLU A 1 296 ? 52.902 1.142 -27.234 1.00 33.38 296 GLU A O 1
ATOM 2294 N N . ASP A 1 297 ? 54.520 2.603 -26.637 1.00 34.16 297 ASP A N 1
ATOM 2295 C CA . ASP A 1 297 ? 54.126 3.801 -27.375 1.00 34.16 297 ASP A CA 1
ATOM 2296 C C . ASP A 1 297 ? 54.522 3.758 -28.864 1.00 34.16 297 ASP A C 1
ATOM 2298 O O . ASP A 1 297 ? 55.592 3.247 -29.207 1.00 34.16 297 ASP A O 1
ATOM 2302 N N . SER A 1 298 ? 53.761 4.516 -29.679 1.00 30.88 298 SER A N 1
ATOM 2303 C CA . SER A 1 298 ? 54.144 5.274 -30.909 1.00 30.88 298 SER A CA 1
ATOM 2304 C C . SER A 1 298 ? 53.422 4.869 -32.222 1.00 30.88 298 SER A C 1
ATOM 2306 O O . SER A 1 298 ? 53.118 3.699 -32.424 1.00 30.88 298 SER A O 1
ATOM 2308 N N . PRO A 1 299 ? 53.328 5.758 -33.244 1.00 41.75 299 PRO A N 1
ATOM 2309 C CA . PRO A 1 299 ? 52.748 7.108 -33.217 1.00 41.75 299 PRO A CA 1
ATOM 2310 C C . PRO A 1 299 ? 51.851 7.447 -34.452 1.00 41.75 299 PRO A C 1
ATOM 2312 O O . PRO A 1 299 ? 51.862 6.777 -35.479 1.00 41.75 299 PRO A O 1
ATOM 2315 N N . VAL A 1 300 ? 51.115 8.558 -34.310 1.00 34.06 300 VAL A N 1
ATOM 2316 C CA . VAL A 1 300 ? 50.541 9.539 -35.272 1.00 34.06 300 VAL A CA 1
ATOM 2317 C C . VAL A 1 300 ? 50.681 9.315 -36.796 1.00 34.06 300 VAL A C 1
ATOM 2319 O O . VAL A 1 300 ? 51.788 9.220 -37.325 1.00 34.06 300 VAL A O 1
ATOM 2322 N N . ALA A 1 301 ? 49.565 9.496 -37.524 1.00 29.16 301 ALA A N 1
ATOM 2323 C CA . ALA A 1 301 ? 49.555 10.031 -38.895 1.00 29.16 301 ALA A CA 1
ATOM 2324 C C . ALA A 1 301 ? 48.318 10.926 -39.161 1.00 29.16 301 ALA A C 1
ATOM 2326 O O . ALA A 1 301 ? 47.179 10.508 -38.962 1.00 29.16 301 ALA A O 1
ATOM 2327 N N . GLU A 1 302 ? 48.563 12.158 -39.618 1.00 30.02 302 GLU A N 1
ATOM 2328 C CA . GLU A 1 302 ? 47.578 13.164 -40.047 1.00 30.02 302 GLU A CA 1
ATOM 2329 C C . GLU A 1 302 ? 47.153 12.993 -41.525 1.00 30.02 302 GLU A C 1
ATOM 2331 O O . GLU A 1 302 ? 48.029 12.804 -42.364 1.00 30.02 302 GLU A O 1
ATOM 2336 N N . SER A 1 303 ? 45.845 13.205 -41.804 1.00 34.22 303 SER A N 1
ATOM 2337 C CA . SER A 1 303 ? 45.197 13.924 -42.949 1.00 34.22 303 SER A CA 1
ATOM 2338 C C . SER A 1 303 ? 45.516 13.506 -44.418 1.00 34.22 303 SER A C 1
ATOM 2340 O O . SER A 1 303 ? 46.566 12.918 -44.638 1.00 34.22 303 SER A O 1
ATOM 2342 N N . PRO A 1 304 ? 44.708 13.818 -45.485 1.00 39.94 304 PRO A N 1
ATOM 2343 C CA . PRO A 1 304 ? 43.866 15.026 -45.645 1.00 39.94 304 PRO A CA 1
ATOM 2344 C C . PRO A 1 304 ? 42.563 14.971 -46.526 1.00 39.94 304 PRO A C 1
ATOM 2346 O O . PRO A 1 304 ? 42.372 14.104 -47.367 1.00 39.94 304 PRO A O 1
ATOM 2349 N N . VAL A 1 305 ? 41.740 16.032 -46.391 1.00 30.44 305 VAL A N 1
ATOM 2350 C CA . VAL A 1 305 ? 40.995 16.810 -47.434 1.00 30.44 305 VAL A CA 1
ATOM 2351 C C . VAL A 1 305 ? 39.818 16.191 -48.239 1.00 30.44 305 VAL A C 1
ATOM 2353 O O . VAL A 1 305 ? 39.939 15.198 -48.945 1.00 30.44 305 VAL A O 1
ATOM 2356 N N . LYS A 1 306 ? 38.689 16.930 -48.247 1.00 37.38 306 LYS A N 1
ATOM 2357 C CA . LYS A 1 306 ? 37.486 16.811 -49.113 1.00 37.38 306 LYS A CA 1
ATOM 2358 C C . LYS A 1 306 ? 37.455 17.982 -50.121 1.00 37.38 306 LYS A C 1
ATOM 2360 O O . LYS A 1 306 ? 37.838 19.081 -49.712 1.00 37.38 306 LYS A O 1
ATOM 2365 N N . PRO A 1 307 ? 37.066 17.804 -51.408 1.00 38.75 307 PRO A N 1
ATOM 2366 C CA . PRO A 1 307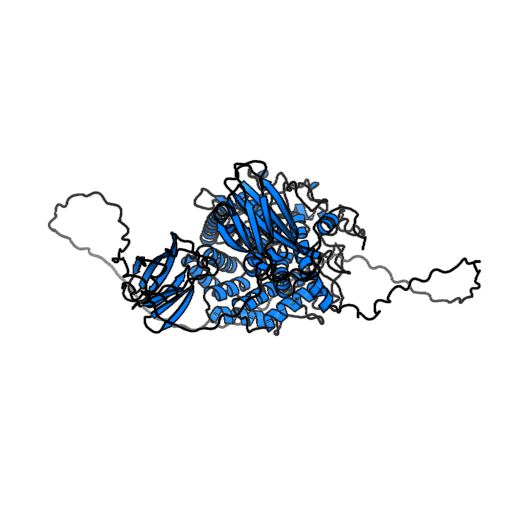 ? 35.854 18.475 -51.974 1.00 38.75 307 PRO A CA 1
ATOM 2367 C C . PRO A 1 307 ? 35.279 17.762 -53.251 1.00 38.75 307 PRO A C 1
ATOM 2369 O O . PRO A 1 307 ? 35.802 16.702 -53.594 1.00 38.75 307 PRO A O 1
ATOM 2372 N N . PRO A 1 308 ? 34.322 18.305 -54.060 1.00 41.41 308 PRO A N 1
ATOM 2373 C CA . PRO A 1 308 ? 33.272 19.324 -53.863 1.00 41.41 308 PRO A CA 1
ATOM 2374 C C . PRO A 1 308 ? 31.831 18.872 -54.277 1.00 41.41 308 PRO A C 1
ATOM 2376 O O . PRO A 1 308 ? 31.589 17.760 -54.734 1.00 41.41 308 PRO A O 1
ATOM 2379 N N . VAL A 1 309 ? 30.906 19.824 -54.101 1.00 35.16 309 VAL A N 1
ATOM 2380 C CA . VAL A 1 309 ? 29.486 19.985 -54.495 1.00 35.16 309 VAL A CA 1
ATOM 2381 C C . VAL A 1 309 ? 29.104 19.536 -55.922 1.00 35.16 309 VAL A C 1
ATOM 2383 O O . VAL A 1 309 ? 29.863 19.764 -56.862 1.00 35.16 309 VAL A O 1
ATOM 2386 N N . VAL A 1 310 ? 27.865 19.037 -56.092 1.00 31.48 310 VAL A N 1
ATOM 2387 C CA . VAL A 1 310 ? 27.140 18.996 -57.383 1.00 31.48 310 VAL A CA 1
ATOM 2388 C C . VAL A 1 310 ? 25.699 19.504 -57.206 1.00 31.48 310 VAL A C 1
ATOM 2390 O O . VAL A 1 310 ? 24.977 19.053 -56.320 1.00 31.48 310 VAL A O 1
ATOM 2393 N N . GLU A 1 311 ? 25.329 20.463 -58.056 1.00 30.36 311 GLU A N 1
ATOM 2394 C CA . GLU A 1 311 ? 24.030 21.138 -58.188 1.00 30.36 311 GLU A CA 1
ATOM 2395 C C . GLU A 1 311 ? 22.938 20.251 -58.824 1.00 30.36 311 GLU A C 1
ATOM 2397 O O . GLU A 1 311 ? 23.224 19.397 -59.664 1.00 30.36 311 GLU A O 1
ATOM 2402 N N . ALA A 1 312 ? 21.671 20.538 -58.507 1.00 33.41 312 ALA A N 1
ATOM 2403 C CA . ALA A 1 312 ? 20.484 20.051 -59.219 1.00 33.41 312 ALA A CA 1
ATOM 2404 C C . ALA A 1 312 ? 19.784 21.209 -59.974 1.00 33.41 312 ALA A C 1
ATOM 2406 O O . ALA A 1 312 ? 19.716 22.312 -59.429 1.00 33.41 312 ALA A O 1
ATOM 2407 N N . PRO A 1 313 ? 19.216 20.995 -61.182 1.00 33.38 313 PRO A N 1
ATOM 2408 C CA . PRO A 1 313 ? 18.335 21.966 -61.853 1.00 33.38 313 PRO A CA 1
ATOM 2409 C C . PRO A 1 313 ? 16.904 21.409 -62.091 1.00 33.38 313 PRO A C 1
ATOM 2411 O O . PRO A 1 313 ? 16.714 20.195 -62.028 1.00 33.38 313 PRO A O 1
ATOM 2414 N N . PRO A 1 314 ? 15.930 22.202 -62.594 1.00 38.84 314 PRO A N 1
ATOM 2415 C CA . PRO A 1 314 ? 15.505 23.553 -62.219 1.00 38.84 314 PRO A CA 1
ATOM 2416 C C . PRO A 1 314 ? 13.984 23.631 -61.880 1.00 38.84 314 PRO A C 1
ATOM 2418 O O . PRO A 1 314 ? 13.228 22.678 -62.044 1.00 38.84 314 PRO A O 1
ATOM 2421 N N . ALA A 1 315 ? 13.552 24.808 -61.419 1.00 36.91 315 ALA A N 1
ATOM 2422 C CA . ALA A 1 315 ? 12.235 25.141 -60.859 1.00 36.91 315 ALA A CA 1
ATOM 2423 C C . ALA A 1 315 ? 11.046 25.276 -61.847 1.00 36.91 315 ALA A C 1
ATOM 2425 O O . ALA A 1 315 ? 11.229 25.533 -63.038 1.00 36.91 315 ALA A O 1
ATOM 2426 N N . ALA A 1 316 ? 9.822 25.245 -61.291 1.00 26.83 316 ALA A N 1
ATOM 2427 C CA . ALA A 1 316 ? 8.570 25.806 -61.835 1.00 26.83 316 ALA A CA 1
ATOM 2428 C C . ALA A 1 316 ? 7.653 26.275 -60.653 1.00 26.83 316 ALA A C 1
ATOM 2430 O O . ALA A 1 316 ? 7.926 25.882 -59.523 1.00 26.83 316 ALA A O 1
ATOM 2431 N N . PRO A 1 317 ? 6.637 27.148 -60.850 1.00 31.17 317 PRO A N 1
ATOM 2432 C CA . PRO A 1 317 ? 6.520 28.509 -60.291 1.00 31.17 317 PRO A CA 1
ATOM 2433 C C . PRO A 1 317 ? 5.530 28.648 -59.093 1.00 31.17 317 PRO A C 1
ATOM 2435 O O . PRO A 1 317 ? 4.931 27.656 -58.689 1.00 31.17 317 PRO A O 1
ATOM 2438 N N . PRO A 1 318 ? 5.370 29.850 -58.483 1.00 34.44 318 PRO A N 1
ATOM 2439 C CA . PRO A 1 318 ? 4.979 29.996 -57.081 1.00 34.44 318 PRO A CA 1
ATOM 2440 C C . PRO A 1 318 ? 3.465 30.106 -56.870 1.00 34.44 318 PRO A C 1
ATOM 2442 O O . PRO A 1 318 ? 2.763 30.731 -57.666 1.00 34.44 318 PRO A O 1
ATOM 2445 N N . ILE A 1 319 ? 2.992 29.608 -55.726 1.00 28.95 319 ILE A N 1
ATOM 2446 C CA . ILE A 1 319 ? 1.707 29.994 -55.135 1.00 28.95 319 ILE A CA 1
ATOM 2447 C C . ILE A 1 319 ? 2.004 30.492 -53.720 1.00 28.95 319 ILE A C 1
ATOM 2449 O O . ILE A 1 319 ? 2.598 29.786 -52.911 1.00 28.95 319 ILE A O 1
ATOM 2453 N N . LYS A 1 320 ? 1.663 31.760 -53.480 1.00 34.34 320 LYS A N 1
ATOM 2454 C CA . LYS A 1 320 ? 1.629 32.372 -52.155 1.00 34.34 320 LYS A CA 1
ATOM 2455 C C . LYS A 1 320 ? 0.421 31.811 -51.421 1.00 34.34 320 LYS A C 1
ATOM 2457 O O . LYS A 1 320 ? -0.679 32.087 -51.873 1.00 34.34 320 LYS A O 1
ATOM 2462 N N . ASP A 1 321 ? 0.657 31.154 -50.298 1.00 31.22 321 ASP A N 1
ATOM 2463 C CA . ASP A 1 321 ? -0.190 31.255 -49.115 1.00 31.22 321 ASP A CA 1
ATOM 2464 C C . ASP A 1 321 ? 0.748 31.190 -47.907 1.00 31.22 321 ASP A C 1
ATOM 2466 O O . ASP A 1 321 ? 1.512 30.245 -47.727 1.00 31.22 321 ASP A O 1
ATOM 2470 N N . THR A 1 322 ? 0.795 32.296 -47.176 1.00 30.75 322 THR A N 1
ATOM 2471 C CA . THR A 1 322 ? 1.548 32.499 -45.936 1.00 30.75 322 THR A CA 1
ATOM 2472 C C . THR A 1 322 ? 1.032 31.565 -44.841 1.00 30.75 322 THR A C 1
ATOM 2474 O O . THR A 1 322 ? -0.142 31.694 -44.495 1.00 30.75 322 THR A O 1
ATOM 2477 N N . PRO A 1 323 ? 1.870 30.699 -44.242 1.00 31.22 323 PRO A N 1
ATOM 2478 C CA . PRO A 1 323 ? 1.626 30.183 -42.906 1.00 31.22 323 PRO A CA 1
ATOM 2479 C C . PRO A 1 323 ? 2.063 31.247 -41.897 1.00 31.22 323 PRO A C 1
ATOM 2481 O O . PRO A 1 323 ? 3.158 31.803 -41.996 1.00 31.22 323 PRO A O 1
ATOM 2484 N N . GLU A 1 324 ? 1.175 31.546 -40.962 1.00 33.03 324 GLU A N 1
ATOM 2485 C CA . GLU A 1 324 ? 1.460 32.284 -39.737 1.00 33.03 324 GLU A CA 1
ATOM 2486 C C . GLU A 1 324 ? 2.607 31.574 -38.994 1.00 33.03 324 GLU A C 1
ATOM 2488 O O . GLU A 1 324 ? 2.508 30.388 -38.679 1.00 33.03 324 GLU A O 1
ATOM 2493 N N . GLU A 1 325 ? 3.727 32.270 -38.784 1.00 29.19 325 GLU A N 1
ATOM 2494 C CA . GLU A 1 325 ? 4.807 31.811 -37.906 1.00 29.19 325 GLU A CA 1
ATOM 2495 C C . GLU A 1 325 ? 4.256 31.733 -36.477 1.00 29.19 325 GLU A C 1
ATOM 2497 O O . GLU A 1 325 ? 3.929 32.756 -35.874 1.00 29.19 325 GLU A O 1
ATOM 2502 N N . LEU A 1 326 ? 4.159 30.516 -35.937 1.00 33.22 326 LEU A N 1
ATOM 2503 C CA . LEU A 1 326 ? 4.060 30.314 -34.495 1.00 33.22 326 LEU A CA 1
ATOM 2504 C C . LEU A 1 326 ? 5.357 30.838 -33.847 1.00 33.22 326 LEU A C 1
ATOM 2506 O O . LEU A 1 326 ? 6.438 30.554 -34.373 1.00 33.22 326 LEU A O 1
ATOM 2510 N N . PRO A 1 327 ? 5.285 31.600 -32.740 1.00 32.06 327 PRO A N 1
ATOM 2511 C CA . PRO A 1 327 ? 6.473 32.149 -32.103 1.00 32.06 327 PRO A CA 1
ATOM 2512 C C . PRO A 1 327 ? 7.390 31.027 -31.609 1.00 32.06 327 PRO A C 1
ATOM 2514 O O . PRO A 1 327 ? 6.970 30.140 -30.869 1.00 32.06 327 PRO A O 1
ATOM 2517 N N . SER A 1 328 ? 8.655 31.089 -32.011 1.00 38.94 328 SER A N 1
ATOM 2518 C CA . SER A 1 328 ? 9.720 30.161 -31.635 1.00 38.94 328 SER A CA 1
ATOM 2519 C C . SER A 1 328 ? 10.402 30.556 -30.321 1.00 38.94 328 SER A C 1
ATOM 2521 O O . SER A 1 328 ? 11.622 30.663 -30.294 1.00 38.94 328 SER A O 1
ATOM 2523 N N . ASP A 1 329 ? 9.629 30.797 -29.264 1.00 38.72 329 ASP A N 1
ATOM 2524 C CA . ASP A 1 329 ? 10.143 31.018 -27.906 1.00 38.72 329 ASP A CA 1
ATOM 2525 C C . ASP A 1 329 ? 9.160 30.400 -26.898 1.00 38.72 329 ASP A C 1
ATOM 2527 O O . ASP A 1 329 ? 8.326 31.079 -26.301 1.00 38.72 329 ASP A O 1
ATOM 2531 N N . VAL A 1 330 ? 9.239 29.080 -26.740 1.00 37.19 330 VAL A N 1
ATOM 2532 C CA . VAL A 1 330 ? 8.857 28.407 -25.496 1.00 37.19 330 VAL A CA 1
ATOM 2533 C C . VAL A 1 330 ? 10.115 27.713 -24.999 1.00 37.19 330 VAL A C 1
ATOM 2535 O O . VAL A 1 330 ? 10.653 26.838 -25.680 1.00 37.19 330 VAL A O 1
ATOM 2538 N N . ASP A 1 331 ? 10.638 28.178 -23.865 1.00 37.78 331 ASP A N 1
ATOM 2539 C CA . ASP A 1 331 ? 11.743 27.517 -23.178 1.00 37.78 331 ASP A CA 1
ATOM 2540 C C . ASP A 1 331 ? 11.378 26.041 -22.947 1.00 37.78 331 ASP A C 1
ATOM 2542 O O . ASP A 1 331 ? 10.222 25.702 -22.686 1.00 37.78 331 ASP A O 1
ATOM 2546 N N . ALA A 1 332 ? 12.355 25.140 -23.086 1.00 40.28 332 ALA A N 1
ATOM 2547 C CA . ALA A 1 332 ? 12.144 23.740 -22.736 1.00 40.28 332 ALA A CA 1
ATOM 2548 C C . ALA A 1 332 ? 11.736 23.657 -21.252 1.00 40.28 332 ALA A C 1
ATOM 2550 O O . ALA A 1 332 ? 12.391 24.313 -20.436 1.00 40.28 332 ALA A O 1
ATOM 2551 N N . PRO A 1 333 ? 10.711 22.861 -20.892 1.00 43.59 333 PRO A N 1
ATOM 2552 C CA . PRO A 1 333 ? 10.237 22.796 -19.517 1.00 43.59 333 PRO A CA 1
ATOM 2553 C C . PRO A 1 333 ? 11.374 22.375 -18.584 1.00 43.59 333 PRO A C 1
ATOM 2555 O O . PRO A 1 333 ? 12.168 21.474 -18.899 1.00 43.59 333 PRO A O 1
ATOM 2558 N N . THR A 1 334 ? 11.450 23.050 -17.443 1.00 48.84 334 THR A N 1
ATOM 2559 C CA . THR A 1 334 ? 12.345 22.722 -16.332 1.00 48.84 334 THR A CA 1
ATOM 2560 C C . THR A 1 334 ? 12.070 21.304 -15.812 1.00 48.84 334 THR A C 1
ATOM 2562 O O . THR A 1 334 ? 11.017 20.725 -16.073 1.00 48.84 334 THR A O 1
ATOM 2565 N N . ALA A 1 335 ? 13.016 20.699 -15.087 1.00 50.62 335 ALA A N 1
ATOM 2566 C CA . ALA A 1 335 ? 12.829 19.356 -14.521 1.00 50.62 335 ALA A CA 1
ATOM 2567 C C . ALA A 1 335 ? 11.612 19.281 -13.568 1.00 50.62 335 ALA A C 1
ATOM 2569 O O . ALA A 1 335 ? 10.858 18.314 -13.628 1.00 50.62 335 ALA A O 1
ATOM 2570 N N . SER A 1 336 ? 11.346 20.357 -12.819 1.00 45.84 336 SER A N 1
ATOM 2571 C CA . SER A 1 336 ? 10.137 20.526 -12.000 1.00 45.84 336 SER A CA 1
ATOM 2572 C C . SER A 1 336 ? 8.848 20.607 -12.841 1.00 45.84 336 SER A C 1
ATOM 2574 O O . SER A 1 336 ? 7.876 19.923 -12.536 1.00 45.84 336 SER A O 1
ATOM 2576 N N . GLU A 1 337 ? 8.843 21.337 -13.965 1.00 47.19 337 GLU A N 1
ATOM 2577 C CA . GLU A 1 337 ? 7.699 21.360 -14.901 1.00 47.19 337 GLU A CA 1
ATOM 2578 C C . GLU A 1 337 ? 7.481 20.008 -15.609 1.00 47.19 337 GLU A C 1
ATOM 2580 O O . GLU A 1 337 ? 6.355 19.680 -15.981 1.00 47.19 337 GLU A O 1
ATOM 2585 N N . LYS A 1 338 ? 8.534 19.192 -15.768 1.00 53.31 338 LYS A N 1
ATOM 2586 C CA . LYS A 1 338 ? 8.423 17.816 -16.280 1.00 53.31 338 LYS A CA 1
ATOM 2587 C C . LYS A 1 338 ? 7.833 16.855 -15.247 1.00 53.31 338 LYS A C 1
ATOM 2589 O O . LYS A 1 338 ? 6.963 16.077 -15.626 1.00 53.31 338 LYS A O 1
ATOM 2594 N N . ALA A 1 339 ? 8.243 16.923 -13.980 1.00 52.16 339 ALA A N 1
ATOM 2595 C CA . ALA A 1 339 ? 7.681 16.090 -12.911 1.00 52.16 339 ALA A CA 1
ATOM 2596 C C . ALA A 1 339 ? 6.185 16.388 -12.676 1.00 52.16 339 ALA A C 1
ATOM 2598 O O . ALA A 1 339 ? 5.373 15.463 -12.658 1.00 52.16 339 ALA A O 1
ATOM 2599 N N . LEU A 1 340 ? 5.802 17.674 -12.653 1.00 52.22 340 LEU A N 1
ATOM 2600 C CA . LEU A 1 340 ? 4.402 18.126 -12.564 1.00 52.22 340 LEU A CA 1
ATOM 2601 C C . LEU A 1 340 ? 3.520 17.580 -13.702 1.00 52.22 340 LEU A C 1
ATOM 2603 O O . LEU A 1 340 ? 2.325 17.360 -13.527 1.00 52.22 340 LEU A O 1
ATOM 2607 N N . SER A 1 341 ? 4.098 17.323 -14.879 1.00 63.59 341 SER A N 1
ATOM 2608 C CA . SER A 1 341 ? 3.358 16.783 -16.025 1.00 63.59 341 SER A CA 1
ATOM 2609 C C . SER A 1 341 ? 3.100 15.268 -15.963 1.00 63.59 341 SER A C 1
ATOM 2611 O O . SER A 1 341 ? 2.377 14.762 -16.819 1.00 63.59 341 SER A O 1
ATOM 2613 N N . GLN A 1 342 ? 3.646 14.545 -14.971 1.00 83.38 342 GLN A N 1
ATOM 2614 C CA . GLN A 1 342 ? 3.746 13.076 -14.991 1.00 83.38 342 GLN A CA 1
ATOM 2615 C C . GLN A 1 342 ? 2.997 12.330 -13.877 1.00 83.38 342 GLN A C 1
ATOM 2617 O O . GLN A 1 342 ? 2.940 11.104 -13.946 1.00 83.38 342 GLN A O 1
ATOM 2622 N N . TYR A 1 343 ? 2.406 12.996 -12.874 1.00 94.62 343 TYR A N 1
ATOM 2623 C CA . TYR A 1 343 ? 1.746 12.278 -11.768 1.00 94.62 343 TYR A CA 1
ATOM 2624 C C . TYR A 1 343 ? 0.586 11.388 -12.243 1.00 94.62 343 TYR A C 1
ATOM 2626 O O . TYR A 1 343 ? 0.482 10.244 -11.809 1.00 94.62 343 TYR A O 1
ATOM 2634 N N . GLY A 1 344 ? -0.239 11.870 -13.180 1.00 94.44 344 GLY A N 1
ATOM 2635 C CA . GLY A 1 344 ? -1.332 11.085 -13.767 1.00 94.44 344 GLY A CA 1
ATOM 2636 C C . GLY A 1 344 ? -0.831 9.810 -14.456 1.00 94.44 344 GLY A C 1
ATOM 2637 O O . GLY A 1 344 ? -1.269 8.707 -14.136 1.00 94.44 344 GLY A O 1
ATOM 2638 N N . GLU A 1 345 ? 0.146 9.942 -15.352 1.00 94.88 345 GLU A N 1
ATOM 2639 C CA . GLU A 1 345 ? 0.782 8.819 -16.047 1.00 94.88 345 GLU A CA 1
ATOM 2640 C C . GLU A 1 345 ? 1.476 7.842 -15.079 1.00 94.88 345 GLU A C 1
ATOM 2642 O O . GLU A 1 345 ? 1.368 6.623 -15.242 1.00 94.88 345 GLU A O 1
ATOM 2647 N N . ALA A 1 346 ? 2.172 8.355 -14.060 1.00 96.88 346 ALA A N 1
ATOM 2648 C CA . ALA A 1 346 ? 2.810 7.541 -13.028 1.00 96.88 346 ALA A CA 1
ATOM 2649 C C . ALA A 1 346 ? 1.781 6.740 -12.220 1.00 96.88 346 ALA A C 1
ATOM 2651 O O . ALA A 1 346 ? 2.008 5.557 -11.957 1.00 96.88 346 ALA A O 1
ATOM 2652 N N . LEU A 1 347 ? 0.636 7.345 -11.889 1.00 97.88 347 LEU A N 1
ATOM 2653 C CA . LEU A 1 347 ? -0.464 6.670 -11.206 1.00 97.88 347 LEU A CA 1
ATOM 2654 C C . LEU A 1 347 ? -1.031 5.531 -12.060 1.00 97.88 347 LEU A C 1
ATOM 2656 O O . LEU A 1 347 ? -1.105 4.397 -11.587 1.00 97.88 347 LEU A O 1
ATOM 2660 N N . GLN A 1 348 ? -1.345 5.808 -13.331 1.00 96.88 348 GLN A N 1
ATOM 2661 C CA . GLN A 1 348 ? -1.860 4.804 -14.269 1.00 96.88 348 GLN A CA 1
ATOM 2662 C C . GLN A 1 348 ? -0.898 3.622 -14.423 1.00 96.88 348 GLN A C 1
ATOM 2664 O O . GLN A 1 348 ? -1.282 2.454 -14.330 1.00 96.88 348 GLN A O 1
ATOM 2669 N N . LYS A 1 349 ? 0.392 3.913 -14.625 1.00 97.56 349 LYS A N 1
ATOM 2670 C CA . LYS A 1 349 ? 1.406 2.872 -14.803 1.00 97.56 349 LYS A CA 1
ATOM 2671 C C . LYS A 1 349 ? 1.673 2.089 -13.521 1.00 97.56 349 LYS A C 1
ATOM 2673 O O . LYS A 1 349 ? 1.965 0.902 -13.626 1.00 97.56 349 LYS A O 1
ATOM 2678 N N . SER A 1 350 ? 1.524 2.680 -12.332 1.00 98.19 350 SER A N 1
ATOM 2679 C CA . SER A 1 350 ? 1.666 1.928 -11.077 1.00 98.19 350 SER A CA 1
ATOM 2680 C C . SER A 1 350 ? 0.680 0.753 -10.999 1.00 98.19 350 SER A C 1
ATOM 2682 O O . SER A 1 350 ? 1.046 -0.331 -10.547 1.00 98.19 350 SER A O 1
ATOM 2684 N N . PHE A 1 351 ? -0.540 0.895 -11.530 1.00 97.94 351 PHE A N 1
ATOM 2685 C CA . PHE A 1 351 ? -1.492 -0.221 -11.590 1.00 97.94 351 PHE A CA 1
ATOM 2686 C C . PHE A 1 351 ? -1.166 -1.257 -12.669 1.00 97.94 351 PHE A C 1
ATOM 2688 O O . PHE A 1 351 ? -1.391 -2.447 -12.441 1.00 97.94 351 PHE A O 1
ATOM 2695 N N . LEU A 1 352 ? -0.539 -0.859 -13.782 1.00 97.56 352 LEU A N 1
ATOM 2696 C CA . LEU A 1 352 ? 0.025 -1.824 -14.736 1.00 97.56 352 LEU A CA 1
ATOM 2697 C C . LEU A 1 352 ? 1.121 -2.685 -14.090 1.00 97.56 352 LEU A C 1
ATOM 2699 O O . LEU A 1 352 ? 1.207 -3.878 -14.385 1.00 97.56 352 LEU A O 1
ATOM 2703 N N . PHE A 1 353 ? 1.920 -2.118 -13.179 1.00 98.62 353 PHE A N 1
ATOM 2704 C CA . PHE A 1 353 ? 2.887 -2.887 -12.396 1.00 98.62 353 PHE A CA 1
ATOM 2705 C C . PHE A 1 353 ? 2.193 -3.946 -11.528 1.00 98.62 353 PHE A C 1
ATOM 2707 O O . PHE A 1 353 ? 2.539 -5.122 -11.628 1.00 98.62 353 PHE A O 1
ATOM 2714 N N . TYR A 1 354 ? 1.175 -3.583 -10.739 1.00 98.75 354 TYR A N 1
ATOM 2715 C CA . TYR A 1 354 ? 0.451 -4.572 -9.928 1.00 98.75 354 TYR A CA 1
ATOM 2716 C C . TYR A 1 354 ? -0.196 -5.662 -10.789 1.00 98.75 354 TYR A C 1
ATOM 2718 O O . TYR A 1 354 ? -0.073 -6.847 -10.477 1.00 98.75 354 TYR A O 1
ATOM 2726 N N . GLU A 1 355 ? -0.814 -5.311 -11.917 1.00 98.38 355 GLU A N 1
ATOM 2727 C CA . GLU A 1 355 ? -1.338 -6.300 -12.868 1.00 98.38 355 GLU A CA 1
ATOM 2728 C C . GLU A 1 355 ? -0.250 -7.251 -13.376 1.00 98.38 355 GLU A C 1
ATOM 2730 O O . GLU A 1 355 ? -0.457 -8.467 -13.427 1.00 98.38 355 GLU A O 1
ATOM 2735 N N . ALA A 1 356 ? 0.936 -6.717 -13.668 1.00 98.31 356 ALA A N 1
ATOM 2736 C CA . ALA A 1 356 ? 2.091 -7.491 -14.090 1.00 98.31 356 ALA A CA 1
ATOM 2737 C C . ALA A 1 356 ? 2.685 -8.376 -12.981 1.00 98.31 356 ALA A C 1
ATOM 2739 O O . ALA A 1 356 ? 3.434 -9.293 -13.316 1.00 98.31 356 ALA A O 1
ATOM 2740 N N . GLN A 1 357 ? 2.309 -8.184 -11.711 1.00 98.88 357 GLN A N 1
ATOM 2741 C CA . GLN A 1 357 ? 2.673 -9.051 -10.582 1.00 98.88 357 GLN A CA 1
ATOM 2742 C C . GLN A 1 357 ? 1.646 -10.160 -10.298 1.00 98.88 357 GLN A C 1
ATOM 2744 O O . GLN A 1 357 ? 1.907 -11.043 -9.479 1.00 98.88 357 GLN A O 1
ATOM 2749 N N . ARG A 1 358 ? 0.464 -10.160 -10.934 1.00 98.88 358 ARG A N 1
ATOM 2750 C CA . ARG A 1 358 ? -0.610 -11.127 -10.620 1.00 98.88 358 ARG A CA 1
ATOM 2751 C C . ARG A 1 358 ? -0.159 -12.577 -10.832 1.00 98.88 358 ARG A C 1
ATOM 2753 O O . ARG A 1 358 ? 0.459 -12.895 -11.844 1.00 98.88 358 ARG A O 1
ATOM 2760 N N . SER A 1 359 ? -0.498 -13.467 -9.906 1.00 98.88 359 SER A N 1
ATOM 2761 C CA . SER A 1 359 ? -0.314 -14.924 -9.991 1.00 98.88 359 SER A CA 1
ATOM 2762 C C . SER A 1 359 ? -1.669 -15.631 -10.088 1.00 98.88 359 SER A C 1
ATOM 2764 O O . SER A 1 359 ? -2.678 -15.094 -9.642 1.00 98.88 359 SER A O 1
ATOM 2766 N N . GLY A 1 360 ? -1.716 -16.856 -10.612 1.00 98.75 360 GLY A N 1
ATOM 2767 C CA . GLY A 1 360 ? -2.952 -17.622 -10.778 1.00 98.75 360 GLY A CA 1
ATOM 2768 C C . GLY A 1 360 ? -3.556 -17.474 -12.172 1.00 98.75 360 GLY A C 1
ATOM 2769 O O . GLY A 1 360 ? -2.864 -17.154 -13.138 1.00 98.75 360 GLY A O 1
ATOM 2770 N N . LYS A 1 361 ? -4.860 -17.750 -12.275 1.00 98.56 361 LYS A N 1
ATOM 2771 C CA . LYS A 1 361 ? -5.610 -17.553 -13.516 1.00 98.56 361 LYS A CA 1
ATOM 2772 C C . LYS A 1 361 ? -5.901 -16.066 -13.691 1.00 98.56 361 LYS A C 1
ATOM 2774 O O . LYS A 1 361 ? -6.610 -15.508 -12.857 1.00 98.56 361 LYS A O 1
ATOM 2779 N N . LEU A 1 362 ? -5.389 -15.460 -14.755 1.00 98.12 362 LEU A N 1
ATOM 2780 C CA . LEU A 1 362 ? -5.604 -14.047 -15.049 1.00 98.12 362 LEU A CA 1
ATOM 2781 C C . LEU A 1 362 ? -7.031 -13.812 -15.578 1.00 98.12 362 LEU A C 1
ATOM 2783 O O . LEU A 1 362 ? -7.638 -14.730 -16.145 1.00 98.12 362 LEU A O 1
ATOM 2787 N N . PRO A 1 363 ? -7.604 -12.616 -15.362 1.00 95.62 363 PRO A N 1
ATOM 2788 C CA . PRO A 1 363 ? -8.934 -12.302 -15.863 1.00 95.62 363 PRO A CA 1
ATOM 2789 C C . PRO A 1 363 ? -8.917 -12.087 -17.387 1.00 95.62 363 PRO A C 1
ATOM 2791 O O . PRO A 1 363 ? -7.872 -11.815 -17.980 1.00 95.62 363 PRO A O 1
ATOM 2794 N N . ASP A 1 364 ? -10.079 -12.234 -18.031 1.00 93.12 364 ASP A N 1
ATOM 2795 C CA . ASP A 1 364 ? -10.204 -12.160 -19.498 1.00 93.12 364 ASP A CA 1
ATOM 2796 C C . ASP A 1 364 ? -9.879 -10.757 -20.056 1.00 93.12 364 ASP A C 1
ATOM 2798 O O . ASP A 1 364 ? -9.533 -10.620 -21.228 1.00 93.12 364 ASP A O 1
ATOM 2802 N N . ASP A 1 365 ? -9.976 -9.726 -19.216 1.00 90.00 365 ASP A N 1
ATOM 2803 C CA . ASP A 1 365 ? -9.653 -8.323 -19.487 1.00 90.00 365 ASP A CA 1
ATOM 2804 C C . ASP A 1 365 ? -8.225 -7.931 -19.059 1.00 90.00 365 ASP A C 1
ATOM 2806 O O . ASP A 1 365 ? -7.894 -6.746 -19.031 1.00 90.00 365 ASP A O 1
ATOM 2810 N N . ASN A 1 366 ? -7.355 -8.907 -18.755 1.00 92.31 366 ASN A N 1
ATOM 2811 C CA . ASN A 1 366 ? -5.953 -8.657 -18.420 1.00 92.31 366 ASN A CA 1
ATOM 2812 C C . ASN A 1 366 ? -5.281 -7.749 -19.464 1.00 92.31 366 ASN A C 1
ATOM 2814 O O . ASN A 1 366 ? -5.138 -8.121 -20.633 1.00 92.31 366 ASN A O 1
ATOM 2818 N N . ARG A 1 367 ? -4.803 -6.581 -19.019 1.00 92.50 367 ARG A N 1
ATOM 2819 C CA . ARG A 1 367 ? -4.166 -5.604 -19.904 1.00 92.50 367 ARG A CA 1
ATOM 2820 C C . ARG A 1 367 ? -2.751 -6.016 -20.274 1.00 92.50 367 ARG A C 1
ATOM 2822 O O . ARG A 1 367 ? -2.314 -5.681 -21.366 1.00 92.50 367 ARG A O 1
ATOM 2829 N N . ILE A 1 368 ? -2.040 -6.763 -19.428 1.00 95.00 368 ILE A N 1
ATOM 2830 C CA . ILE A 1 368 ? -0.623 -7.103 -19.627 1.00 95.00 368 ILE A CA 1
ATOM 2831 C C . ILE A 1 368 ? -0.475 -8.290 -20.589 1.00 95.00 368 ILE A C 1
ATOM 2833 O O . ILE A 1 368 ? -0.466 -9.445 -20.166 1.00 95.00 368 ILE A O 1
ATOM 2837 N N . ALA A 1 369 ? -0.334 -8.025 -21.892 1.00 92.31 369 ALA A N 1
ATOM 2838 C CA . ALA A 1 369 ? -0.419 -9.067 -22.927 1.00 92.31 369 ALA A CA 1
ATOM 2839 C C . ALA A 1 369 ? 0.715 -10.110 -22.888 1.00 92.31 369 ALA A C 1
ATOM 2841 O O . ALA A 1 369 ? 0.573 -11.201 -23.441 1.00 92.31 369 ALA A O 1
ATOM 2842 N N . TRP A 1 370 ? 1.843 -9.783 -22.254 1.00 93.94 370 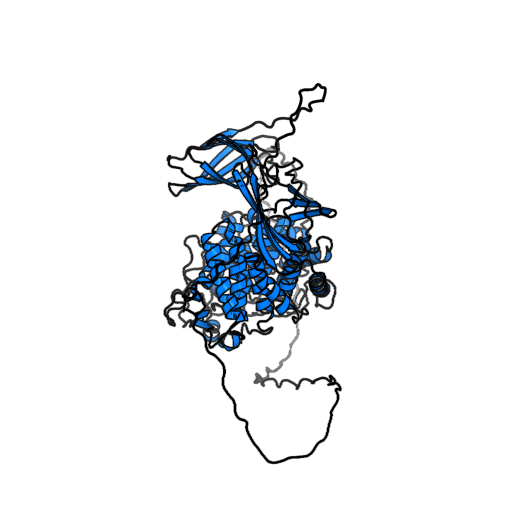TRP A N 1
ATOM 2843 C CA . TRP A 1 370 ? 2.980 -10.690 -22.077 1.00 93.94 370 TRP A CA 1
ATOM 2844 C C . TRP A 1 370 ? 2.912 -11.519 -20.783 1.00 93.94 370 TRP A C 1
ATOM 2846 O O . TRP A 1 370 ? 3.772 -12.370 -20.561 1.00 93.94 370 TRP A O 1
ATOM 2856 N N . ARG A 1 371 ? 1.884 -11.317 -19.947 1.00 97.56 371 ARG A N 1
ATOM 2857 C CA . ARG A 1 371 ? 1.573 -12.170 -18.794 1.00 97.56 371 ARG A CA 1
ATOM 2858 C C . ARG A 1 371 ? 0.454 -13.147 -19.140 1.00 97.56 371 ARG A C 1
ATOM 2860 O O . ARG A 1 371 ? -0.514 -12.794 -19.810 1.00 97.56 371 ARG A O 1
ATOM 2867 N N . GLY A 1 372 ? 0.583 -14.378 -18.655 1.00 97.88 372 GLY A N 1
ATOM 2868 C CA . GLY A 1 372 ? -0.437 -15.414 -18.786 1.00 97.88 372 GLY A CA 1
ATOM 2869 C C . GLY A 1 372 ? -0.731 -16.110 -17.463 1.00 97.88 372 GLY A C 1
ATOM 2870 O O . GLY A 1 372 ? -0.146 -15.793 -16.425 1.00 97.88 372 GLY A O 1
ATOM 2871 N N . ASP A 1 373 ? -1.635 -17.088 -17.523 1.00 98.69 373 ASP A N 1
ATOM 2872 C CA . ASP A 1 373 ? -1.958 -17.952 -16.389 1.00 98.69 373 ASP A CA 1
ATOM 2873 C C . ASP A 1 373 ? -0.700 -18.641 -15.842 1.00 98.69 373 ASP A C 1
ATOM 2875 O O . ASP A 1 373 ? 0.037 -19.309 -16.575 1.00 98.69 373 ASP A O 1
ATOM 2879 N N . SER A 1 374 ? -0.480 -18.540 -14.533 1.00 98.81 374 SER A N 1
ATOM 2880 C CA . SER A 1 374 ? 0.684 -19.123 -13.865 1.00 98.81 374 SER A CA 1
ATOM 2881 C C . SER A 1 374 ? 0.324 -19.712 -12.503 1.00 98.81 374 SER A C 1
ATOM 2883 O O . SER A 1 374 ? -0.720 -19.406 -11.933 1.00 98.81 374 SER A O 1
ATOM 2885 N N . ALA A 1 375 ? 1.178 -20.600 -11.977 1.00 98.31 375 ALA A N 1
ATOM 2886 C CA . ALA A 1 375 ? 1.037 -21.162 -10.627 1.00 98.31 375 ALA A CA 1
ATOM 2887 C C . ALA A 1 375 ? -0.366 -21.745 -10.307 1.00 98.31 375 ALA A C 1
ATOM 2889 O O . ALA A 1 375 ? -0.842 -21.711 -9.173 1.00 98.31 375 ALA A O 1
ATOM 2890 N N . LEU A 1 376 ? -1.029 -22.339 -11.310 1.00 98.50 376 LEU A N 1
ATOM 2891 C CA . LEU A 1 376 ? -2.417 -22.829 -11.229 1.00 98.50 376 LEU A CA 1
ATOM 2892 C C . LEU A 1 376 ? -2.642 -24.003 -10.258 1.00 98.50 376 LEU A C 1
ATOM 2894 O O . LEU A 1 376 ? -3.776 -24.434 -10.069 1.00 98.50 376 LEU A O 1
ATOM 2898 N N . ASN A 1 377 ? -1.571 -24.536 -9.669 1.00 98.06 377 ASN A N 1
ATOM 2899 C CA . ASN A 1 377 ? -1.614 -25.622 -8.690 1.00 98.06 377 ASN A CA 1
ATOM 2900 C C . ASN A 1 377 ? -1.205 -25.165 -7.279 1.00 98.06 377 ASN A C 1
ATOM 2902 O O . ASN A 1 377 ? -0.990 -26.018 -6.417 1.00 98.06 377 ASN A O 1
ATOM 2906 N N . ASP A 1 378 ? -1.059 -23.859 -7.035 1.00 98.75 378 ASP A N 1
ATOM 2907 C CA . ASP A 1 378 ? -0.744 -23.330 -5.705 1.00 98.75 378 ASP A CA 1
ATOM 2908 C C . ASP A 1 378 ? -1.765 -23.842 -4.667 1.00 98.75 378 ASP A C 1
ATOM 2910 O O . ASP A 1 378 ? -2.975 -23.668 -4.825 1.00 98.75 378 ASP A O 1
ATOM 2914 N N . GLY A 1 379 ? -1.266 -24.489 -3.606 1.00 98.56 379 GLY A N 1
ATOM 2915 C CA . GLY A 1 379 ? -2.067 -25.094 -2.531 1.00 98.56 379 GLY A CA 1
ATOM 2916 C C . GLY A 1 379 ? -2.500 -26.550 -2.761 1.00 98.56 379 GLY A C 1
ATOM 2917 O O . GLY A 1 379 ? -3.056 -27.183 -1.857 1.00 98.56 379 GLY A O 1
ATOM 2918 N N . ALA A 1 380 ? -2.214 -27.139 -3.928 1.00 98.25 380 ALA A N 1
ATOM 2919 C CA . ALA A 1 380 ? -2.553 -28.538 -4.208 1.00 98.25 380 ALA A CA 1
ATOM 2920 C C . ALA A 1 380 ? -1.855 -29.537 -3.260 1.00 98.25 380 ALA A C 1
ATOM 2922 O O . ALA A 1 380 ? -2.414 -30.593 -2.961 1.00 98.25 380 ALA A O 1
ATOM 2923 N N . ASP A 1 381 ? -0.664 -29.201 -2.759 1.00 98.50 381 ASP A N 1
ATOM 2924 C CA . ASP A 1 381 ? 0.118 -29.974 -1.784 1.00 98.50 381 ASP A CA 1
ATOM 2925 C C . ASP A 1 381 ? -0.572 -30.100 -0.416 1.00 98.50 381 ASP A C 1
ATOM 2927 O O . ASP A 1 381 ? -0.400 -31.100 0.285 1.00 98.50 381 ASP A O 1
ATOM 2931 N N . VAL A 1 382 ? -1.403 -29.118 -0.068 1.00 98.19 382 VAL A N 1
ATOM 2932 C CA . VAL A 1 382 ? -2.169 -29.054 1.186 1.00 98.19 382 VAL A CA 1
ATOM 2933 C C . VAL A 1 382 ? -3.682 -29.214 0.984 1.00 98.19 382 VAL A C 1
ATOM 2935 O O . VAL A 1 382 ? -4.440 -29.196 1.953 1.00 98.19 382 VAL A O 1
ATOM 2938 N N . GLY A 1 383 ? -4.128 -29.437 -0.256 1.00 97.81 383 GLY A N 1
ATOM 2939 C CA . GLY A 1 383 ? -5.519 -29.744 -0.593 1.00 97.81 383 GLY A CA 1
ATOM 2940 C C . GLY A 1 383 ? -6.477 -28.551 -0.545 1.00 97.81 383 GLY A C 1
ATOM 2941 O O . GLY A 1 383 ? -7.673 -28.758 -0.334 1.00 97.81 383 GLY A O 1
ATOM 2942 N N . ILE A 1 384 ? -5.977 -27.328 -0.735 1.00 97.38 384 ILE A N 1
ATOM 2943 C CA . ILE A 1 384 ? -6.779 -26.096 -0.795 1.00 97.38 384 ILE A CA 1
ATOM 2944 C C . ILE A 1 384 ? -6.408 -25.266 -2.029 1.00 97.38 384 ILE A C 1
ATOM 2946 O O . ILE A 1 384 ? -5.309 -25.393 -2.557 1.00 97.38 384 ILE A O 1
ATOM 2950 N N . ASP A 1 385 ? -7.325 -24.426 -2.508 1.00 98.38 385 ASP A N 1
ATOM 2951 C CA . ASP A 1 385 ? -7.025 -23.485 -3.592 1.00 98.38 385 ASP A CA 1
ATOM 2952 C C . ASP A 1 385 ? -6.298 -22.262 -3.027 1.00 98.38 385 ASP A C 1
ATOM 2954 O O . ASP A 1 385 ? -6.912 -21.449 -2.340 1.00 98.38 385 ASP A O 1
ATOM 2958 N N . LEU A 1 386 ? -5.009 -22.126 -3.340 1.00 98.81 386 LEU A N 1
ATOM 2959 C CA . LEU A 1 386 ? -4.217 -20.932 -3.045 1.00 98.81 386 LEU A CA 1
ATOM 2960 C C . LEU A 1 386 ? -3.803 -20.197 -4.324 1.00 98.81 386 LEU A C 1
ATOM 2962 O O . LEU A 1 386 ? -2.856 -19.420 -4.288 1.00 98.81 386 LEU A O 1
ATOM 2966 N N . THR A 1 387 ? -4.480 -20.400 -5.456 1.00 98.81 387 THR A N 1
ATOM 2967 C CA . THR A 1 387 ? -4.241 -19.612 -6.678 1.00 98.81 387 THR A CA 1
ATOM 2968 C C . THR A 1 387 ? -4.698 -18.159 -6.506 1.00 98.81 387 THR A C 1
ATOM 2970 O O . THR A 1 387 ? -5.636 -17.877 -5.750 1.00 98.81 387 THR A O 1
ATOM 2973 N N . GLY A 1 388 ? -4.069 -17.229 -7.230 1.00 98.75 388 GLY A N 1
ATOM 2974 C CA . GLY A 1 388 ? -4.288 -15.788 -7.066 1.00 98.75 388 GLY A CA 1
ATOM 2975 C C . GLY A 1 388 ? -3.149 -15.116 -6.299 1.00 98.75 388 GLY A C 1
ATOM 2976 O O . GLY A 1 388 ? -2.098 -15.725 -6.060 1.00 98.75 388 GLY A O 1
ATOM 2977 N N . GLY A 1 389 ? -3.391 -13.877 -5.871 1.00 98.81 389 GLY A N 1
ATOM 2978 C CA . GLY A 1 389 ? -2.414 -13.061 -5.155 1.00 98.81 389 GLY A CA 1
ATOM 2979 C C . GLY A 1 389 ? -1.299 -12.567 -6.072 1.00 98.81 389 GLY A C 1
ATOM 2980 O O . GLY A 1 389 ? -1.371 -12.706 -7.297 1.00 98.81 389 GLY A O 1
ATOM 2981 N N . TYR A 1 390 ? -0.267 -11.990 -5.472 1.00 98.94 390 TYR A N 1
ATOM 2982 C CA . TYR A 1 390 ? 0.820 -11.347 -6.200 1.00 98.94 390 TYR A CA 1
ATOM 2983 C C . TYR A 1 390 ? 2.149 -12.070 -6.011 1.00 98.94 390 TYR A C 1
ATOM 2985 O O . TYR A 1 390 ? 2.448 -12.565 -4.926 1.00 98.94 390 TYR A O 1
ATOM 2993 N N . TYR A 1 391 ? 2.954 -12.118 -7.065 1.00 98.94 391 TYR A N 1
ATOM 2994 C CA . TYR A 1 391 ? 4.385 -12.328 -6.907 1.00 98.94 391 TYR A CA 1
ATOM 2995 C C . TYR A 1 391 ? 5.008 -11.107 -6.238 1.00 98.94 391 TYR A C 1
ATOM 2997 O O . TYR A 1 391 ? 4.589 -9.976 -6.487 1.00 98.94 391 TYR A O 1
ATOM 3005 N N . ASP A 1 392 ? 5.953 -11.359 -5.344 1.00 98.81 392 ASP A N 1
ATOM 3006 C CA . ASP A 1 392 ? 6.455 -10.356 -4.415 1.00 98.81 392 ASP A CA 1
ATOM 3007 C C . ASP A 1 392 ? 7.324 -9.290 -5.092 1.00 98.81 392 ASP A C 1
ATOM 3009 O O . ASP A 1 392 ? 7.037 -8.095 -4.989 1.00 98.81 392 ASP A O 1
ATOM 3013 N N . ALA A 1 393 ? 8.345 -9.737 -5.822 1.00 98.75 393 ALA A N 1
ATOM 3014 C CA . ALA A 1 393 ? 9.348 -8.869 -6.419 1.00 98.75 393 ALA A CA 1
ATOM 3015 C C . ALA A 1 393 ? 9.636 -9.269 -7.873 1.00 98.75 393 ALA A C 1
ATOM 3017 O O . ALA A 1 393 ? 8.716 -9.540 -8.649 1.00 98.75 393 ALA A O 1
ATOM 3018 N N . GLY A 1 394 ? 10.909 -9.356 -8.261 1.00 98.31 394 GLY A N 1
ATOM 3019 C CA . GLY A 1 394 ? 11.319 -9.978 -9.514 1.00 98.31 394 GLY A CA 1
ATOM 3020 C C . GLY A 1 394 ? 11.199 -11.504 -9.549 1.00 98.31 394 GLY A C 1
ATOM 3021 O O . GLY A 1 394 ? 11.565 -12.124 -10.557 1.00 98.31 394 GLY A O 1
ATOM 3022 N N . ASP A 1 395 ? 10.792 -12.128 -8.445 1.00 98.62 395 ASP A N 1
ATOM 3023 C CA . ASP A 1 395 ? 10.658 -13.568 -8.223 1.00 98.62 395 ASP A CA 1
ATOM 3024 C C . ASP A 1 395 ? 9.211 -14.057 -8.356 1.00 98.62 395 ASP A C 1
ATOM 3026 O O . ASP A 1 395 ? 8.346 -13.325 -8.826 1.00 98.62 395 ASP A O 1
ATOM 3030 N N . HIS A 1 396 ? 8.951 -15.333 -8.046 1.00 98.81 396 HIS A N 1
ATOM 3031 C CA . HIS A 1 396 ? 7.593 -15.884 -8.090 1.00 98.81 396 HIS A CA 1
ATOM 3032 C C . HIS A 1 396 ? 7.132 -16.468 -6.752 1.00 98.81 396 HIS A C 1
ATOM 3034 O O . HIS A 1 396 ? 6.137 -17.207 -6.697 1.00 98.81 396 HIS A O 1
ATOM 3040 N N . VAL A 1 397 ? 7.817 -16.166 -5.652 1.00 98.94 397 VAL A N 1
ATOM 3041 C CA . VAL A 1 397 ? 7.305 -16.503 -4.324 1.00 98.94 397 VAL A CA 1
ATOM 3042 C C . VAL A 1 397 ? 6.163 -15.550 -3.982 1.00 98.94 397 VAL A C 1
ATOM 3044 O O . VAL A 1 397 ? 6.181 -14.366 -4.304 1.00 98.94 397 VAL A O 1
ATOM 3047 N N . LYS A 1 398 ? 5.131 -16.080 -3.327 1.00 98.94 398 LYS A N 1
ATOM 3048 C CA . LYS A 1 398 ? 4.066 -15.271 -2.731 1.00 98.94 398 LYS A CA 1
ATOM 3049 C C . LYS A 1 398 ? 4.364 -15.105 -1.255 1.00 98.94 398 LYS A C 1
ATOM 3051 O O . LYS A 1 398 ? 3.949 -15.953 -0.465 1.00 98.94 398 LYS A O 1
ATOM 3056 N N . PHE A 1 399 ? 5.092 -14.055 -0.890 1.00 98.94 399 PHE A N 1
ATOM 3057 C CA . PHE A 1 399 ? 5.324 -13.703 0.508 1.00 98.94 399 PHE A CA 1
ATOM 3058 C C . PHE A 1 399 ? 4.124 -12.922 1.051 1.00 98.94 399 PHE A C 1
ATOM 3060 O O . PHE A 1 399 ? 3.839 -11.803 0.638 1.00 98.94 399 PHE A O 1
ATOM 3067 N N . GLY A 1 400 ? 3.379 -13.523 1.977 1.00 98.88 400 GLY A N 1
ATOM 3068 C CA . GLY A 1 400 ? 2.139 -12.945 2.494 1.00 98.88 400 GLY A CA 1
ATOM 3069 C C . GLY A 1 400 ? 2.352 -11.686 3.329 1.00 98.88 400 GLY A C 1
ATOM 3070 O O . GLY A 1 400 ? 1.488 -10.818 3.321 1.00 98.88 400 GLY A O 1
ATOM 3071 N N . PHE A 1 401 ? 3.493 -11.561 4.014 1.00 98.94 401 PHE A N 1
ATOM 3072 C CA . PHE A 1 401 ? 3.759 -10.425 4.898 1.00 98.94 401 PHE A CA 1
ATOM 3073 C C . PHE A 1 401 ? 3.933 -9.099 4.129 1.00 98.94 401 PHE A C 1
ATOM 3075 O O . PHE A 1 401 ? 3.117 -8.199 4.338 1.00 98.94 401 PHE A O 1
ATOM 3082 N N . PRO A 1 402 ? 4.875 -8.976 3.171 1.00 98.88 402 PRO A N 1
ATOM 3083 C CA . PRO A 1 402 ? 4.981 -7.784 2.323 1.00 98.88 402 PRO A CA 1
ATOM 3084 C C . PRO A 1 402 ? 3.770 -7.587 1.401 1.00 98.88 402 PRO A C 1
ATOM 3086 O O . PRO A 1 402 ? 3.377 -6.445 1.162 1.00 98.88 402 PRO A O 1
ATOM 3089 N N . MET A 1 403 ? 3.107 -8.657 0.939 1.00 98.94 403 MET A N 1
ATOM 3090 C CA . MET A 1 403 ? 1.865 -8.531 0.163 1.00 98.94 403 MET A CA 1
ATOM 3091 C C . MET A 1 403 ? 0.746 -7.875 0.984 1.00 98.94 403 MET A C 1
ATOM 3093 O O . MET A 1 403 ? 0.052 -6.990 0.480 1.00 98.94 403 MET A O 1
ATOM 3097 N N . ALA A 1 404 ? 0.570 -8.282 2.246 1.00 99.00 404 ALA A N 1
ATOM 3098 C CA . ALA A 1 404 ? -0.413 -7.684 3.145 1.00 99.00 404 ALA A CA 1
ATOM 3099 C C . ALA A 1 404 ? -0.058 -6.225 3.455 1.00 99.00 404 ALA A C 1
ATOM 3101 O O . ALA A 1 404 ? -0.909 -5.360 3.267 1.00 99.00 404 ALA A O 1
ATOM 3102 N N . ALA A 1 405 ? 1.205 -5.933 3.784 1.00 98.94 405 ALA A N 1
ATOM 3103 C CA . ALA A 1 405 ? 1.669 -4.565 4.026 1.00 98.94 405 ALA A CA 1
ATOM 3104 C C . ALA A 1 405 ? 1.441 -3.638 2.821 1.00 98.94 405 ALA A C 1
ATOM 3106 O O . ALA A 1 405 ? 0.936 -2.523 2.969 1.00 98.94 405 ALA A O 1
ATOM 3107 N N . SER A 1 406 ? 1.743 -4.123 1.613 1.00 98.94 406 SER A N 1
ATOM 3108 C CA . SER A 1 406 ? 1.499 -3.389 0.366 1.00 98.94 406 SER A CA 1
ATOM 3109 C C . SER A 1 406 ? 0.010 -3.126 0.155 1.00 98.94 406 SER A C 1
ATOM 3111 O O . SER A 1 406 ? -0.382 -2.014 -0.191 1.00 98.94 406 SER A O 1
ATOM 3113 N N . THR A 1 407 ? -0.835 -4.125 0.432 1.00 98.94 407 THR A N 1
ATOM 3114 C CA . THR A 1 407 ? -2.296 -4.004 0.317 1.00 98.94 407 THR A CA 1
ATOM 3115 C C . THR A 1 407 ? -2.847 -2.970 1.297 1.00 98.94 407 THR A C 1
ATOM 3117 O O . THR A 1 407 ? -3.680 -2.150 0.906 1.00 98.94 407 THR A O 1
ATOM 3120 N N . THR A 1 408 ? -2.373 -2.954 2.548 1.00 98.94 408 THR A N 1
ATOM 3121 C CA . THR A 1 408 ? -2.802 -1.959 3.538 1.00 98.94 408 THR A CA 1
ATOM 3122 C C . THR A 1 408 ? -2.405 -0.547 3.112 1.00 98.94 408 THR A C 1
ATOM 3124 O O . THR A 1 408 ? -3.236 0.355 3.160 1.00 98.94 408 THR A O 1
ATOM 3127 N N . MET A 1 409 ? -1.169 -0.349 2.640 1.00 98.88 409 MET A N 1
ATOM 3128 C CA . MET A 1 409 ? -0.673 0.960 2.191 1.00 98.88 409 MET A CA 1
ATOM 3129 C C . MET A 1 409 ? -1.395 1.469 0.935 1.00 98.88 409 MET A C 1
ATOM 3131 O O . MET A 1 409 ? -1.804 2.629 0.903 1.00 98.88 409 MET A O 1
ATOM 3135 N N . LEU A 1 410 ? -1.628 0.605 -0.061 1.00 98.75 410 LEU A N 1
ATOM 3136 C CA . LEU A 1 410 ? -2.447 0.935 -1.234 1.00 98.75 410 LEU A CA 1
ATOM 3137 C C . LEU A 1 410 ? -3.853 1.367 -0.828 1.00 98.75 410 LEU A C 1
ATOM 3139 O O . LEU A 1 410 ? -4.346 2.405 -1.266 1.00 98.75 410 LEU A O 1
ATOM 3143 N N . THR A 1 411 ? -4.481 0.585 0.051 1.00 98.88 411 THR A N 1
ATOM 3144 C CA . THR A 1 411 ? -5.829 0.882 0.530 1.00 98.88 411 THR A CA 1
ATOM 3145 C C . THR A 1 411 ? -5.862 2.185 1.316 1.00 98.88 411 THR A C 1
ATOM 3147 O O . THR A 1 411 ? -6.789 2.970 1.150 1.00 98.88 411 THR A O 1
ATOM 3150 N N . TRP A 1 412 ? -4.845 2.459 2.136 1.00 98.81 412 TRP A N 1
ATOM 3151 C CA . TRP A 1 412 ? -4.745 3.728 2.847 1.00 98.81 412 TRP A CA 1
ATOM 3152 C C . TRP A 1 412 ? -4.679 4.906 1.873 1.00 98.81 412 TRP A C 1
ATOM 3154 O O . TRP A 1 412 ? -5.424 5.867 2.039 1.00 98.81 412 TRP A O 1
ATOM 3164 N N . GLY A 1 413 ? -3.874 4.799 0.811 1.00 98.31 413 GLY A N 1
ATOM 3165 C CA . GLY A 1 413 ? -3.832 5.806 -0.248 1.00 98.31 413 GLY A CA 1
ATOM 3166 C C . GLY A 1 413 ? -5.204 6.058 -0.876 1.00 98.31 413 GLY A C 1
ATOM 3167 O O . GLY A 1 413 ? -5.594 7.211 -1.025 1.00 98.31 413 GLY A O 1
ATOM 3168 N N . VAL A 1 414 ? -5.959 4.999 -1.191 1.00 96.19 414 VAL A N 1
ATOM 3169 C CA . VAL A 1 414 ? -7.330 5.114 -1.731 1.00 96.19 414 VAL A CA 1
ATOM 3170 C C . VAL A 1 414 ? -8.282 5.779 -0.740 1.00 96.19 414 VAL A C 1
ATOM 3172 O O . VAL A 1 414 ? -9.098 6.598 -1.145 1.00 96.19 414 VAL A O 1
ATOM 3175 N N . LEU A 1 415 ? -8.189 5.451 0.550 1.00 92.50 415 LEU A N 1
ATOM 3176 C CA . LEU A 1 415 ? -9.067 6.018 1.575 1.00 92.50 415 LEU A CA 1
ATOM 3177 C C . LEU A 1 415 ? -8.822 7.514 1.803 1.00 92.50 415 LEU A C 1
ATOM 3179 O O . LEU A 1 415 ? -9.784 8.252 1.981 1.00 92.50 415 LEU A O 1
ATOM 3183 N N . GLU A 1 416 ? -7.565 7.959 1.803 1.00 95.06 416 GLU A N 1
ATOM 3184 C CA . GLU A 1 416 ? -7.235 9.376 2.024 1.00 95.06 416 GLU A CA 1
ATOM 3185 C C . GLU A 1 416 ? -7.420 10.215 0.749 1.00 95.06 416 GLU A C 1
ATOM 3187 O O . GLU A 1 416 ? -7.809 11.377 0.826 1.00 95.06 416 GLU A O 1
ATOM 3192 N N . TYR A 1 417 ? -7.172 9.633 -0.431 1.00 94.31 417 TYR A N 1
ATOM 3193 C CA . TYR A 1 417 ? -7.137 10.353 -1.712 1.00 94.31 417 TYR A CA 1
ATOM 3194 C C . TYR A 1 417 ? -8.150 9.826 -2.733 1.00 94.31 417 TYR A C 1
ATOM 3196 O O . TYR A 1 417 ? -7.894 9.851 -3.938 1.00 94.31 417 TYR A O 1
ATOM 3204 N N . TYR A 1 418 ? -9.310 9.363 -2.263 1.00 89.38 418 TYR A N 1
ATOM 3205 C CA . TYR A 1 418 ? -10.368 8.759 -3.083 1.00 89.38 418 TYR A CA 1
ATOM 3206 C C . TYR A 1 418 ? -10.720 9.597 -4.319 1.00 89.38 418 TYR A C 1
ATOM 3208 O O . TYR A 1 418 ? -10.755 9.082 -5.437 1.00 89.38 418 TYR A O 1
ATOM 3216 N N . ASP A 1 419 ? -10.907 10.905 -4.132 1.00 79.69 419 ASP A N 1
ATOM 3217 C CA . ASP A 1 419 ? -11.267 11.825 -5.211 1.00 79.69 419 ASP A CA 1
ATOM 3218 C C . ASP A 1 419 ? -10.194 11.900 -6.301 1.00 79.69 419 ASP A C 1
ATOM 3220 O O . ASP A 1 419 ? -10.528 11.996 -7.479 1.00 79.69 419 ASP A O 1
ATOM 3224 N N . ALA A 1 420 ? -8.912 11.805 -5.944 1.00 84.25 420 ALA A N 1
ATOM 3225 C CA . ALA A 1 420 ? -7.822 11.813 -6.914 1.00 84.25 420 ALA A CA 1
ATOM 3226 C C . ALA A 1 420 ? -7.819 10.535 -7.769 1.00 84.25 420 ALA A C 1
ATOM 3228 O O . ALA A 1 420 ? -7.633 10.596 -8.988 1.00 84.25 420 ALA A O 1
ATOM 3229 N N . TYR A 1 421 ? -8.098 9.378 -7.161 1.00 88.06 421 TYR A N 1
ATOM 3230 C CA . TYR A 1 421 ? -8.290 8.124 -7.895 1.00 88.06 421 TYR A CA 1
ATOM 3231 C C . TYR A 1 421 ? -9.525 8.180 -8.802 1.00 88.06 421 TYR A C 1
ATOM 3233 O O . TYR A 1 421 ? -9.461 7.759 -9.956 1.00 88.06 421 TYR A O 1
ATOM 3241 N N . ALA A 1 422 ? -10.636 8.742 -8.324 1.00 82.31 422 ALA A N 1
ATOM 3242 C CA . ALA A 1 422 ? -11.844 8.902 -9.130 1.00 82.31 422 ALA A CA 1
ATOM 3243 C C . ALA A 1 422 ? -11.618 9.854 -10.319 1.00 82.31 422 ALA A C 1
ATOM 3245 O O . ALA A 1 422 ? -11.983 9.533 -11.448 1.00 82.31 422 ALA A O 1
ATOM 3246 N N . GLN A 1 423 ? -10.972 11.001 -10.092 1.00 81.94 423 GLN A N 1
ATOM 3247 C CA . GLN A 1 423 ? -10.702 12.011 -11.122 1.00 81.94 423 GLN A CA 1
ATOM 3248 C C . GLN A 1 423 ? -9.670 11.559 -12.158 1.00 81.94 423 GLN A C 1
ATOM 3250 O O . GLN A 1 423 ? -9.760 11.953 -13.317 1.00 81.94 423 GLN A O 1
ATOM 3255 N N . SER A 1 424 ? -8.689 10.744 -11.765 1.00 86.12 424 SER A N 1
ATOM 3256 C CA . SER A 1 424 ? -7.743 10.122 -12.707 1.00 86.12 424 SER A CA 1
ATOM 3257 C C . SER A 1 424 ? -8.349 8.949 -13.479 1.00 86.12 424 SER A C 1
ATOM 3259 O O . SER A 1 424 ? -7.721 8.441 -14.408 1.00 86.12 424 SER A O 1
ATOM 3261 N N . GLY A 1 425 ? -9.548 8.498 -13.093 1.00 86.38 425 GLY A N 1
ATOM 3262 C CA . GLY A 1 425 ? -10.154 7.279 -13.612 1.00 86.38 425 GLY A CA 1
ATOM 3263 C C . GLY A 1 425 ? -9.381 6.021 -13.219 1.00 86.38 425 GLY A C 1
ATOM 3264 O O . GLY A 1 425 ? -9.395 5.078 -13.989 1.00 86.38 425 GLY A O 1
ATOM 3265 N N . GLN A 1 426 ? -8.659 6.033 -12.091 1.00 94.19 426 GLN A N 1
ATOM 3266 C CA . GLN A 1 426 ? -7.857 4.907 -11.584 1.00 94.19 426 GLN A CA 1
ATOM 3267 C C . GLN A 1 426 ? -8.444 4.255 -10.326 1.00 94.19 426 GLN A C 1
ATOM 3269 O O . GLN A 1 426 ? -7.802 3.416 -9.695 1.00 94.19 426 GLN A O 1
ATOM 3274 N N . LEU A 1 427 ? -9.647 4.661 -9.911 1.00 93.50 427 LEU A N 1
ATOM 3275 C CA . LEU A 1 427 ? -10.305 4.087 -8.740 1.00 93.50 427 LEU A CA 1
ATOM 3276 C C . LEU A 1 427 ? -10.667 2.613 -8.949 1.00 93.50 427 LEU A C 1
ATOM 3278 O O . LEU A 1 427 ? -10.446 1.814 -8.041 1.00 93.50 427 LEU A O 1
ATOM 3282 N N . ASP A 1 428 ? -11.183 2.251 -10.123 1.00 93.06 428 ASP A N 1
ATOM 3283 C CA . ASP A 1 428 ? -11.548 0.865 -10.428 1.00 93.06 428 ASP A CA 1
ATOM 3284 C C . ASP A 1 428 ? -10.294 -0.019 -10.458 1.00 93.06 428 ASP A C 1
ATOM 3286 O O . ASP A 1 428 ? -10.265 -1.064 -9.813 1.00 93.06 428 ASP A O 1
ATOM 3290 N N . GLU A 1 429 ? -9.206 0.446 -11.079 1.00 96.31 429 GLU A N 1
ATOM 3291 C CA . GLU A 1 429 ? -7.900 -0.217 -11.048 1.00 96.31 429 GLU A CA 1
ATOM 3292 C C . GLU A 1 429 ? -7.363 -0.391 -9.626 1.00 96.31 429 GLU A C 1
ATOM 3294 O O . GLU A 1 429 ? -6.829 -1.451 -9.286 1.00 96.31 429 GLU A O 1
ATOM 3299 N N . ALA A 1 430 ? -7.507 0.634 -8.782 1.00 98.19 430 ALA A N 1
ATOM 3300 C CA . ALA A 1 430 ? -7.069 0.582 -7.395 1.00 98.19 430 ALA A CA 1
ATOM 3301 C C . ALA A 1 430 ? -7.866 -0.447 -6.591 1.00 98.19 430 ALA A C 1
ATOM 3303 O O . ALA A 1 430 ? -7.281 -1.273 -5.882 1.00 98.19 430 ALA A O 1
ATOM 3304 N N . LEU A 1 431 ? -9.194 -0.435 -6.724 1.00 97.94 431 LEU A N 1
ATOM 3305 C CA . LEU A 1 431 ? -10.065 -1.407 -6.077 1.00 97.94 431 LEU A CA 1
ATOM 3306 C C . LEU A 1 431 ? -9.790 -2.819 -6.601 1.00 97.94 431 LEU A C 1
ATOM 3308 O O . LEU A 1 431 ? -9.641 -3.732 -5.796 1.00 97.94 431 LEU A O 1
ATOM 3312 N N . ASP A 1 432 ? -9.608 -3.018 -7.902 1.00 98.38 432 ASP A N 1
ATOM 3313 C CA . ASP A 1 432 ? -9.260 -4.325 -8.465 1.00 98.38 432 ASP A CA 1
ATOM 3314 C C . ASP A 1 432 ? -7.896 -4.826 -7.980 1.00 98.38 432 ASP A C 1
ATOM 3316 O O . ASP A 1 432 ? -7.737 -6.015 -7.674 1.00 98.38 432 ASP A O 1
ATOM 3320 N N . ALA A 1 433 ? -6.909 -3.935 -7.853 1.00 98.81 433 ALA A N 1
ATOM 3321 C CA . ALA A 1 433 ? -5.604 -4.280 -7.307 1.00 98.81 433 ALA A CA 1
ATOM 3322 C C . ALA A 1 433 ? -5.708 -4.744 -5.842 1.00 98.81 433 ALA A C 1
ATOM 3324 O O . ALA A 1 433 ? -5.143 -5.785 -5.483 1.00 98.81 433 ALA A O 1
ATOM 3325 N N . ILE A 1 434 ? -6.476 -4.028 -5.014 1.00 98.94 434 ILE A N 1
ATOM 3326 C CA . ILE A 1 434 ? -6.742 -4.399 -3.616 1.00 98.94 434 ILE A CA 1
ATOM 3327 C C . ILE A 1 434 ? -7.512 -5.723 -3.563 1.00 98.94 434 ILE A C 1
ATOM 3329 O O . ILE A 1 434 ? -7.116 -6.644 -2.844 1.00 98.94 434 ILE A O 1
ATOM 3333 N N . LYS A 1 435 ? -8.570 -5.855 -4.372 1.00 98.88 435 LYS A N 1
ATOM 3334 C CA . LYS A 1 435 ? -9.440 -7.033 -4.408 1.00 98.88 435 LYS A CA 1
ATOM 3335 C C . LYS A 1 435 ? -8.671 -8.303 -4.754 1.00 98.88 435 LYS A C 1
ATOM 3337 O O . LYS A 1 435 ? -8.928 -9.354 -4.168 1.00 98.88 435 LYS A O 1
ATOM 3342 N N . TRP A 1 436 ? -7.714 -8.222 -5.677 1.00 98.94 436 TRP A N 1
ATOM 3343 C CA . TRP A 1 436 ? -6.887 -9.362 -6.071 1.00 98.94 436 TRP A CA 1
ATOM 3344 C C . TRP A 1 436 ? -6.065 -9.932 -4.904 1.00 98.94 436 TRP A C 1
ATOM 3346 O O . TRP A 1 436 ? -5.973 -11.154 -4.742 1.00 98.94 436 TRP A O 1
ATOM 3356 N N . ALA A 1 437 ? -5.501 -9.060 -4.057 1.00 98.94 437 ALA A N 1
ATOM 3357 C CA . ALA A 1 437 ? -4.810 -9.476 -2.838 1.00 98.94 437 ALA A CA 1
ATOM 3358 C C . ALA A 1 437 ? -5.792 -10.001 -1.787 1.00 98.94 437 ALA A C 1
ATOM 3360 O O . ALA A 1 437 ? -5.582 -11.077 -1.222 1.00 98.94 437 ALA A O 1
ATOM 3361 N N . THR A 1 438 ? -6.894 -9.290 -1.539 1.00 98.94 438 THR A N 1
ATOM 3362 C CA . THR A 1 438 ? -7.837 -9.676 -0.485 1.00 98.94 438 THR A CA 1
ATOM 3363 C C . THR A 1 438 ? -8.594 -10.962 -0.810 1.00 98.94 438 THR A C 1
ATOM 3365 O O . THR A 1 438 ? -8.820 -11.771 0.088 1.00 98.94 438 THR A O 1
ATOM 3368 N N . ASP A 1 439 ? -8.902 -11.239 -2.080 1.00 98.94 439 ASP A N 1
ATOM 3369 C CA . ASP A 1 439 ? -9.435 -12.536 -2.512 1.00 98.94 439 ASP A CA 1
ATOM 3370 C C . ASP A 1 439 ? -8.452 -13.676 -2.209 1.00 98.94 439 ASP A C 1
ATOM 3372 O O . ASP A 1 439 ? -8.870 -14.739 -1.744 1.00 98.94 439 ASP A O 1
ATOM 3376 N N . TYR A 1 440 ? -7.150 -13.455 -2.407 1.00 98.94 440 TYR A N 1
ATOM 3377 C CA . TYR A 1 440 ? -6.118 -14.422 -2.036 1.00 98.94 440 TYR A CA 1
ATOM 3378 C C . TYR A 1 440 ? -6.016 -14.607 -0.516 1.00 98.94 440 TYR A C 1
ATOM 3380 O O . TYR A 1 440 ? -6.013 -15.746 -0.047 1.00 98.94 440 TYR A O 1
ATOM 3388 N N . PHE A 1 441 ? -6.025 -13.530 0.276 1.00 98.94 441 PHE A N 1
ATOM 3389 C CA . PHE A 1 441 ? -6.020 -13.632 1.741 1.00 98.94 441 PHE A CA 1
ATOM 3390 C C . PHE A 1 441 ? -7.240 -14.392 2.273 1.00 98.94 441 PHE A C 1
ATOM 3392 O O . PHE A 1 441 ? -7.111 -15.218 3.176 1.00 98.94 441 PHE A O 1
ATOM 3399 N N . LEU A 1 442 ? -8.416 -14.182 1.675 1.00 98.88 442 LEU A N 1
ATOM 3400 C CA . LEU A 1 442 ? -9.636 -14.912 2.019 1.00 98.88 442 LEU A CA 1
ATOM 3401 C C . LEU A 1 442 ? -9.552 -16.407 1.680 1.00 98.88 442 LEU A C 1
ATOM 3403 O O . LEU A 1 442 ? -10.151 -17.212 2.389 1.00 98.88 442 LEU A O 1
ATOM 3407 N N . LYS A 1 443 ? -8.832 -16.795 0.619 1.00 98.81 443 LYS A N 1
ATOM 3408 C CA . LYS A 1 443 ? -8.536 -18.209 0.321 1.00 98.81 443 LYS A CA 1
ATOM 3409 C C . LYS A 1 443 ? -7.522 -18.800 1.305 1.00 98.81 443 LYS A C 1
ATOM 3411 O O . LYS A 1 443 ? -7.665 -19.943 1.730 1.00 98.81 443 LYS A O 1
ATOM 3416 N N . ALA A 1 444 ? -6.509 -18.016 1.670 1.00 98.88 444 ALA A N 1
ATOM 3417 C CA . ALA A 1 444 ? -5.439 -18.413 2.579 1.00 98.88 444 ALA A CA 1
ATOM 3418 C C . ALA A 1 444 ? -5.886 -18.529 4.047 1.00 98.88 444 ALA A C 1
ATOM 3420 O O . ALA A 1 444 ? -5.226 -19.207 4.840 1.00 98.88 444 ALA A O 1
ATOM 3421 N N . HIS A 1 445 ? -6.993 -17.886 4.423 1.00 98.88 445 HIS A N 1
ATOM 3422 C CA . HIS A 1 445 ? -7.532 -17.909 5.776 1.00 98.88 445 HIS A CA 1
ATOM 3423 C C . HIS A 1 445 ? -8.488 -19.087 6.004 1.00 98.88 445 HIS A C 1
ATOM 3425 O O . HIS A 1 445 ? -9.614 -19.124 5.509 1.00 98.88 445 HIS A O 1
ATOM 3431 N N . ILE A 1 446 ? -8.051 -20.046 6.821 1.00 98.50 446 ILE A N 1
ATOM 3432 C CA . ILE A 1 446 ? -8.849 -21.208 7.206 1.00 98.50 446 ILE A CA 1
ATOM 3433 C C . ILE A 1 446 ? -9.525 -20.928 8.545 1.00 98.50 446 ILE A C 1
ATOM 3435 O O . ILE A 1 446 ? -8.866 -20.850 9.583 1.00 98.50 446 ILE A O 1
ATOM 3439 N N . SER A 1 447 ? -10.851 -20.824 8.521 1.00 95.31 447 SER A N 1
ATOM 3440 C CA . SER A 1 447 ? -11.697 -20.522 9.678 1.00 95.31 447 SER A CA 1
ATOM 3441 C C . SER A 1 447 ? -12.771 -21.594 9.867 1.00 95.31 447 SER A C 1
ATOM 3443 O O . SER A 1 447 ? -13.264 -22.171 8.896 1.00 95.31 447 SER A O 1
ATOM 3445 N N . ASP A 1 448 ? -13.161 -21.850 11.117 1.00 92.81 448 ASP A N 1
ATOM 3446 C CA . ASP A 1 448 ? -14.331 -22.678 11.452 1.00 92.81 448 ASP A CA 1
ATOM 3447 C C . ASP A 1 448 ? -15.647 -21.871 11.498 1.00 92.81 448 ASP A C 1
ATOM 3449 O O . ASP A 1 448 ? -16.694 -22.384 11.897 1.00 92.81 448 ASP A O 1
ATOM 3453 N N . GLY A 1 449 ? -15.594 -20.602 11.079 1.00 86.69 449 GLY A N 1
ATOM 3454 C CA . GLY A 1 449 ? -16.695 -19.643 11.127 1.00 86.69 449 GLY A CA 1
ATOM 3455 C C . GLY A 1 449 ? -16.669 -18.741 12.363 1.00 86.69 449 GLY A C 1
ATOM 3456 O O . GLY A 1 449 ? -17.385 -17.743 12.385 1.00 86.69 449 GLY A O 1
ATOM 3457 N N . GLN A 1 450 ? -15.840 -19.045 13.365 1.00 84.62 450 GLN A N 1
ATOM 3458 C CA . GLN A 1 450 ? -15.674 -18.220 14.567 1.00 84.62 450 GLN A CA 1
ATOM 3459 C C . GLN A 1 450 ? -14.209 -17.886 14.842 1.00 84.62 450 GLN A C 1
ATOM 3461 O O . GLN A 1 450 ? -13.903 -16.769 15.252 1.00 84.62 450 GLN A O 1
ATOM 3466 N N . THR A 1 451 ? -13.310 -18.841 14.620 1.00 93.44 451 THR A N 1
ATOM 3467 C CA . THR A 1 451 ? -11.897 -18.746 14.976 1.00 93.44 451 THR A CA 1
ATOM 3468 C C . THR A 1 451 ? -10.996 -19.209 13.837 1.00 93.44 451 THR A C 1
ATOM 3470 O O . THR A 1 451 ? -11.277 -20.193 13.143 1.00 93.44 451 THR A O 1
ATOM 3473 N N . THR A 1 452 ? -9.875 -18.509 13.671 1.00 98.56 452 THR A N 1
ATOM 3474 C CA . THR A 1 452 ? -8.814 -18.891 12.739 1.00 98.56 452 THR A CA 1
ATOM 3475 C C . THR A 1 452 ? -8.181 -20.212 13.166 1.00 98.56 452 THR A C 1
ATOM 3477 O O . THR A 1 452 ? -7.648 -20.333 14.269 1.00 98.56 452 THR A O 1
ATOM 3480 N N . GLN A 1 453 ? -8.209 -21.197 12.270 1.00 98.56 453 GLN A N 1
ATOM 3481 C CA . GLN A 1 453 ? -7.539 -22.488 12.437 1.00 98.56 453 GLN A CA 1
ATOM 3482 C C . GLN A 1 453 ? -6.128 -22.469 11.848 1.00 98.56 453 GLN A C 1
ATOM 3484 O O . GLN A 1 453 ? -5.224 -23.115 12.375 1.00 98.56 453 GLN A O 1
ATOM 3489 N N . ALA A 1 454 ? -5.950 -21.753 10.737 1.00 98.81 454 ALA A N 1
ATOM 3490 C CA . ALA A 1 454 ? -4.666 -21.532 10.093 1.00 98.81 454 ALA A CA 1
ATOM 3491 C C . ALA A 1 454 ? -4.738 -20.342 9.131 1.00 98.81 454 ALA A C 1
ATOM 3493 O O . ALA A 1 454 ? -5.806 -20.018 8.609 1.00 98.81 454 ALA A O 1
ATOM 3494 N N . PHE A 1 455 ? -3.585 -19.755 8.836 1.00 98.94 455 PHE A N 1
ATOM 3495 C CA . PHE A 1 455 ? -3.431 -18.778 7.767 1.00 98.94 455 PHE A CA 1
ATOM 3496 C C . PHE A 1 455 ? -2.206 -19.119 6.916 1.00 98.94 455 PHE A C 1
ATOM 3498 O O . PHE A 1 455 ? -1.104 -19.267 7.445 1.00 98.94 455 PHE A O 1
ATOM 3505 N N . TYR A 1 456 ? -2.397 -19.290 5.608 1.00 98.94 456 TYR A N 1
ATOM 3506 C CA . TYR A 1 456 ? -1.317 -19.605 4.672 1.00 98.94 456 TYR A CA 1
ATOM 3507 C C . TYR A 1 456 ? -0.564 -18.336 4.271 1.00 98.94 456 TYR A C 1
ATOM 3509 O O . TYR A 1 456 ? -1.028 -17.539 3.462 1.00 98.94 456 TYR A O 1
ATOM 3517 N N . GLY A 1 457 ? 0.611 -18.161 4.868 1.00 98.62 457 GLY A N 1
ATOM 3518 C CA . GLY A 1 457 ? 1.435 -16.966 4.726 1.00 98.62 457 GLY A CA 1
ATOM 3519 C C . GLY A 1 457 ? 2.407 -16.987 3.559 1.00 98.62 457 GLY A C 1
ATOM 3520 O O . GLY A 1 457 ? 2.966 -15.946 3.240 1.00 98.62 457 GLY A O 1
ATOM 3521 N N . GLN A 1 458 ? 2.657 -18.146 2.949 1.00 98.88 458 GLN A N 1
ATOM 3522 C CA . GLN A 1 458 ? 3.615 -18.243 1.853 1.00 98.88 458 GLN A CA 1
ATOM 3523 C C . GLN A 1 458 ? 3.279 -19.385 0.899 1.00 98.88 458 GLN A C 1
ATOM 3525 O O . GLN A 1 458 ? 2.906 -20.473 1.340 1.00 98.88 458 GLN A O 1
ATOM 3530 N N . VAL A 1 459 ? 3.471 -19.155 -0.401 1.00 98.94 459 VAL A N 1
ATOM 3531 C CA . VAL A 1 459 ? 3.484 -20.218 -1.414 1.00 98.94 459 VAL A CA 1
ATOM 3532 C C . VAL A 1 459 ? 4.723 -20.080 -2.293 1.00 98.94 459 VAL A C 1
ATOM 3534 O O . VAL A 1 459 ? 4.974 -19.013 -2.856 1.00 98.94 459 VAL A O 1
ATOM 3537 N N . GLY A 1 460 ? 5.481 -21.170 -2.410 1.00 98.69 460 GLY A N 1
ATOM 3538 C CA . GLY A 1 460 ? 6.793 -21.202 -3.053 1.00 98.69 460 GLY A CA 1
ATOM 3539 C C . GLY A 1 460 ? 7.922 -21.355 -2.034 1.00 98.69 460 GLY A C 1
ATOM 3540 O O . GLY A 1 460 ? 7.924 -20.699 -0.990 1.00 98.69 460 GLY A O 1
ATOM 3541 N N . ASP A 1 461 ? 8.885 -22.229 -2.334 1.00 98.56 461 ASP A N 1
ATOM 3542 C CA . ASP A 1 461 ? 10.156 -22.276 -1.610 1.00 98.56 461 ASP A CA 1
ATOM 3543 C C . ASP A 1 461 ? 11.111 -21.253 -2.247 1.00 98.56 461 ASP A C 1
ATOM 3545 O O . ASP A 1 461 ? 11.404 -21.379 -3.441 1.00 98.56 461 ASP A O 1
ATOM 3549 N N . PRO A 1 462 ? 11.615 -20.261 -1.497 1.00 97.94 462 PRO A N 1
ATOM 3550 C CA . PRO A 1 462 ? 12.411 -19.189 -2.083 1.00 97.94 462 PRO A CA 1
ATOM 3551 C C . PRO A 1 462 ? 13.727 -19.662 -2.691 1.00 97.94 462 PRO A C 1
ATOM 3553 O O . PRO A 1 462 ? 14.169 -19.124 -3.698 1.00 97.94 462 PRO A O 1
ATOM 3556 N N . LYS A 1 463 ? 14.353 -20.708 -2.142 1.00 97.75 463 LYS A N 1
ATOM 3557 C CA . LYS A 1 463 ? 15.629 -21.214 -2.667 1.00 97.75 463 LYS A CA 1
ATOM 3558 C C . LYS A 1 463 ? 15.422 -21.919 -4.001 1.00 97.75 463 LYS A C 1
ATOM 3560 O O . LYS A 1 463 ? 16.227 -21.744 -4.916 1.00 97.75 463 LYS A O 1
ATOM 3565 N N . LEU A 1 464 ? 14.349 -22.702 -4.125 1.00 97.81 464 LEU A N 1
ATOM 3566 C CA . LEU A 1 464 ? 13.971 -23.327 -5.393 1.00 97.81 464 LEU A CA 1
ATOM 3567 C C . LEU A 1 464 ? 13.543 -22.287 -6.431 1.00 97.81 464 LEU A C 1
ATOM 3569 O O . LEU A 1 464 ? 13.955 -22.384 -7.588 1.00 97.81 464 LEU A O 1
ATOM 3573 N N . ASP A 1 465 ? 12.747 -21.301 -6.020 1.00 98.56 465 ASP A N 1
ATOM 3574 C CA . ASP A 1 465 ? 12.273 -20.233 -6.898 1.00 98.56 465 ASP A CA 1
ATOM 3575 C C . ASP A 1 465 ? 13.421 -19.363 -7.405 1.00 98.56 465 ASP A C 1
ATOM 3577 O O . ASP A 1 465 ? 13.559 -19.136 -8.608 1.00 98.56 465 ASP A O 1
ATOM 3581 N N . HIS A 1 466 ? 14.330 -18.970 -6.514 1.00 97.50 466 HIS A N 1
ATOM 3582 C CA . HIS A 1 466 ? 15.425 -18.074 -6.866 1.00 97.50 466 HIS A CA 1
ATOM 3583 C C . HIS A 1 466 ? 16.497 -18.743 -7.726 1.00 97.50 466 HIS A C 1
ATOM 3585 O O . HIS A 1 466 ? 17.189 -18.061 -8.480 1.00 97.50 466 HIS A O 1
ATOM 3591 N N . ALA A 1 467 ? 16.587 -20.076 -7.689 1.00 96.75 467 ALA A N 1
ATOM 3592 C CA . ALA A 1 467 ? 17.415 -20.859 -8.605 1.00 96.75 467 ALA A CA 1
ATOM 3593 C C . ALA A 1 467 ? 16.856 -20.913 -10.042 1.00 96.75 467 ALA A C 1
ATOM 3595 O O . ALA A 1 467 ? 17.574 -21.308 -10.967 1.00 96.75 467 ALA A O 1
ATOM 3596 N N . TYR A 1 468 ? 15.592 -20.531 -10.246 1.00 97.12 468 TYR A N 1
ATOM 3597 C CA . TYR A 1 468 ? 14.952 -20.439 -11.552 1.00 97.12 468 TYR A CA 1
ATOM 3598 C C . TYR A 1 468 ? 14.996 -19.001 -12.088 1.00 97.12 468 TYR A C 1
ATOM 3600 O O . TYR A 1 468 ? 14.679 -18.042 -11.387 1.00 97.12 468 TYR A O 1
ATOM 3608 N N . TRP A 1 469 ? 15.349 -18.854 -13.367 1.00 97.56 469 TRP A N 1
ATOM 3609 C CA . TRP A 1 469 ? 15.224 -17.600 -14.110 1.00 97.56 469 TRP A CA 1
ATOM 3610 C C . TRP A 1 469 ? 14.480 -17.868 -15.417 1.00 97.56 469 TRP A C 1
ATOM 3612 O O . TRP A 1 469 ? 14.951 -18.643 -16.250 1.00 97.56 469 TRP A O 1
ATOM 3622 N N . GLY A 1 470 ? 13.311 -17.259 -15.578 1.00 96.69 470 GLY A N 1
ATOM 3623 C CA . GLY A 1 470 ? 12.402 -17.455 -16.706 1.00 96.69 470 GLY A CA 1
ATOM 3624 C C . GLY A 1 470 ? 10.989 -17.025 -16.327 1.00 96.69 470 GLY A C 1
ATOM 3625 O O . GLY A 1 470 ? 10.755 -16.663 -15.181 1.00 96.69 470 GLY A O 1
ATOM 3626 N N . SER A 1 471 ? 10.034 -17.069 -17.253 1.00 96.94 471 SER A N 1
ATOM 3627 C CA . SER A 1 471 ? 8.668 -16.608 -16.971 1.00 96.94 471 SER A CA 1
ATOM 3628 C C . SER A 1 471 ? 7.914 -17.534 -15.990 1.00 96.94 471 SER A C 1
ATOM 3630 O O . SER A 1 471 ? 8.201 -18.741 -15.950 1.00 96.94 471 SER A O 1
ATOM 3632 N N . PRO A 1 472 ? 6.955 -17.018 -15.199 1.00 98.12 472 PRO A N 1
ATOM 3633 C CA . PRO A 1 472 ? 6.184 -17.821 -14.247 1.00 98.12 472 PRO A CA 1
ATOM 3634 C C . PRO A 1 472 ? 5.245 -18.830 -14.925 1.00 98.12 472 PRO A C 1
ATOM 3636 O O . PRO A 1 472 ? 4.977 -19.894 -14.372 1.00 98.12 472 PRO A O 1
ATOM 3639 N N . GLU A 1 473 ? 4.782 -18.550 -16.144 1.00 98.31 473 GLU A N 1
ATOM 3640 C CA . GLU A 1 473 ? 3.892 -19.417 -16.934 1.00 98.31 473 GLU A CA 1
ATOM 3641 C C . GLU A 1 473 ? 4.575 -20.733 -17.343 1.00 98.31 473 GLU A C 1
ATOM 3643 O O . GLU A 1 473 ? 3.919 -21.753 -17.547 1.00 98.31 473 GLU A O 1
ATOM 3648 N N . ASN A 1 474 ? 5.909 -20.724 -17.438 1.00 95.94 474 ASN A N 1
ATOM 3649 C CA . ASN A 1 474 ? 6.724 -21.891 -17.785 1.00 95.94 474 ASN A CA 1
ATOM 3650 C C . ASN A 1 474 ? 7.360 -22.569 -16.562 1.00 95.94 474 ASN A C 1
ATOM 3652 O O . ASN A 1 474 ? 8.109 -23.538 -16.708 1.00 95.94 474 ASN A O 1
ATOM 3656 N N . GLN A 1 475 ? 7.099 -22.060 -15.357 1.00 95.06 475 GLN A N 1
ATOM 3657 C CA . GLN A 1 475 ? 7.713 -22.564 -14.141 1.00 95.06 475 GLN A CA 1
ATOM 3658 C C . GLN A 1 475 ? 7.139 -23.946 -13.776 1.00 95.06 475 GLN A C 1
ATOM 3660 O O . GLN A 1 475 ? 5.933 -24.120 -13.620 1.00 95.06 475 GLN A O 1
ATOM 3665 N N . THR A 1 476 ? 8.017 -24.939 -13.601 1.00 94.25 476 THR A N 1
ATOM 3666 C CA . THR A 1 476 ? 7.636 -26.320 -13.234 1.00 94.25 476 THR A CA 1
ATOM 3667 C C . THR A 1 476 ? 8.211 -26.785 -11.896 1.00 94.25 476 THR A C 1
ATOM 3669 O O . THR A 1 476 ? 8.145 -27.975 -11.589 1.00 94.25 476 THR A O 1
ATOM 3672 N N . ILE A 1 477 ? 8.856 -25.892 -11.140 1.00 96.25 477 ILE A N 1
ATOM 3673 C CA . ILE A 1 477 ? 9.389 -26.215 -9.809 1.00 96.25 477 ILE A CA 1
ATOM 3674 C C . ILE A 1 477 ? 8.239 -26.456 -8.824 1.00 96.25 477 ILE A C 1
ATOM 3676 O O . ILE A 1 477 ? 7.126 -25.968 -9.020 1.00 96.25 477 ILE A O 1
ATOM 3680 N N . GLU A 1 478 ? 8.508 -27.205 -7.756 1.00 96.25 478 GLU A N 1
ATOM 3681 C CA . GLU A 1 478 ? 7.545 -27.357 -6.666 1.00 96.25 478 GLU A CA 1
ATOM 3682 C C . GLU A 1 478 ? 7.351 -26.026 -5.929 1.00 96.25 478 GLU A C 1
ATOM 3684 O O . GLU A 1 478 ? 8.310 -25.293 -5.682 1.00 96.25 478 GLU A O 1
ATOM 3689 N N . ARG A 1 479 ? 6.100 -25.729 -5.566 1.00 98.56 479 ARG A N 1
ATOM 3690 C CA . ARG A 1 479 ? 5.697 -24.487 -4.894 1.00 98.56 479 ARG A CA 1
ATOM 3691 C C . ARG A 1 479 ? 4.934 -24.805 -3.600 1.00 98.56 479 ARG A C 1
ATOM 3693 O O . ARG A 1 479 ? 3.709 -24.714 -3.587 1.00 98.56 479 ARG A O 1
ATOM 3700 N N . PRO A 1 480 ? 5.628 -25.254 -2.540 1.00 98.69 480 PRO A N 1
ATOM 3701 C CA . PRO A 1 480 ? 4.991 -25.665 -1.288 1.00 98.69 480 PRO A CA 1
ATOM 3702 C C . PRO A 1 480 ? 4.262 -24.509 -0.596 1.00 98.69 480 PRO A C 1
ATOM 3704 O O . PRO A 1 480 ? 4.705 -23.359 -0.662 1.00 98.69 480 PRO A O 1
ATOM 3707 N N . ALA A 1 481 ? 3.163 -24.827 0.087 1.00 98.81 481 ALA A N 1
ATOM 3708 C CA . ALA A 1 481 ? 2.381 -23.881 0.872 1.00 98.81 481 ALA A CA 1
ATOM 3709 C C . ALA A 1 481 ? 2.751 -23.944 2.364 1.00 98.81 481 ALA A C 1
ATOM 3711 O O . ALA A 1 481 ? 2.695 -25.001 2.999 1.00 98.81 481 ALA A O 1
ATOM 3712 N N . TYR A 1 482 ? 3.070 -22.792 2.952 1.00 98.88 482 TYR A N 1
ATOM 3713 C CA . TYR A 1 482 ? 3.427 -22.647 4.363 1.00 98.88 482 TYR A CA 1
ATOM 3714 C C . TYR A 1 482 ? 2.397 -21.802 5.103 1.00 98.88 482 TYR A C 1
ATOM 3716 O O . TYR A 1 482 ? 1.789 -20.885 4.545 1.00 98.88 482 TYR A O 1
ATOM 3724 N N . LYS A 1 483 ? 2.203 -22.108 6.385 1.00 98.81 483 LYS A N 1
ATOM 3725 C CA . LYS A 1 483 ? 1.146 -21.518 7.203 1.00 98.81 483 LYS A CA 1
ATOM 3726 C C . LYS A 1 483 ? 1.614 -21.195 8.611 1.00 98.81 483 LYS A C 1
ATOM 3728 O O . LYS A 1 483 ? 2.560 -21.797 9.111 1.00 98.81 483 LYS A O 1
ATOM 3733 N N . ILE A 1 484 ? 0.852 -20.323 9.248 1.00 98.94 484 ILE A N 1
ATOM 3734 C CA . ILE A 1 484 ? 0.827 -20.124 10.692 1.00 98.94 484 ILE A CA 1
ATOM 3735 C C . ILE A 1 484 ? -0.460 -20.724 11.265 1.00 98.94 484 ILE A C 1
ATOM 3737 O O . ILE A 1 484 ? -1.494 -20.778 10.593 1.00 98.94 484 ILE A O 1
ATOM 3741 N N . ASP A 1 485 ? -0.391 -21.213 12.496 1.00 98.81 485 ASP A N 1
ATOM 3742 C CA . ASP A 1 485 ? -1.505 -21.815 13.232 1.00 98.81 485 ASP A CA 1
ATOM 3743 C C . ASP A 1 485 ? -1.281 -21.665 14.753 1.00 98.81 485 ASP A C 1
ATOM 3745 O O . ASP A 1 485 ? -0.249 -21.135 15.165 1.00 98.81 485 ASP A O 1
ATOM 3749 N N . PRO A 1 486 ? -2.214 -22.082 15.632 1.00 98.62 486 PRO A N 1
ATOM 3750 C CA . PRO A 1 486 ? -2.040 -21.908 17.077 1.00 98.62 486 PRO A CA 1
ATOM 3751 C C . PRO A 1 486 ? -0.775 -22.553 17.667 1.00 98.62 486 PRO A C 1
ATOM 3753 O O . PRO A 1 486 ? -0.324 -22.142 18.736 1.00 98.62 486 PRO A O 1
ATOM 3756 N N . ALA A 1 487 ? -0.222 -23.581 17.012 1.00 98.56 487 ALA A N 1
ATOM 3757 C CA . ALA A 1 487 ? 1.001 -24.249 17.452 1.00 98.56 487 ALA A CA 1
ATOM 3758 C C . ALA A 1 487 ? 2.267 -23.577 16.895 1.00 98.56 487 ALA A C 1
ATOM 3760 O O . ALA A 1 487 ? 3.318 -23.657 17.528 1.00 98.56 487 ALA A O 1
ATOM 3761 N N . ASN A 1 488 ? 2.155 -22.916 15.741 1.00 98.69 488 ASN A N 1
ATOM 3762 C CA . ASN A 1 488 ? 3.221 -22.191 15.054 1.00 98.69 488 ASN A CA 1
ATOM 3763 C C . ASN A 1 488 ? 2.704 -20.781 14.698 1.00 98.69 488 ASN A C 1
ATOM 3765 O O . ASN A 1 488 ? 2.273 -20.546 13.564 1.00 98.69 488 ASN A O 1
ATOM 3769 N N . PRO A 1 489 ? 2.659 -19.854 15.674 1.00 98.75 489 PRO A N 1
ATOM 3770 C CA . PRO A 1 489 ? 2.028 -18.547 15.501 1.00 98.75 489 PRO A CA 1
ATOM 3771 C C . PRO A 1 489 ? 2.820 -17.591 14.598 1.00 98.75 489 PRO A C 1
ATOM 3773 O O . PRO A 1 489 ? 4.014 -17.768 14.366 1.00 98.75 489 PRO A O 1
ATOM 3776 N N . GLY A 1 490 ? 2.153 -16.531 14.145 1.00 98.88 490 GLY A N 1
ATOM 3777 C CA . GLY A 1 490 ? 2.752 -15.406 13.422 1.00 98.88 490 GLY A CA 1
ATOM 3778 C C . GLY A 1 490 ? 1.875 -14.169 13.557 1.00 98.88 490 GLY A C 1
ATOM 3779 O O . GLY A 1 490 ? 1.011 -13.920 12.720 1.00 98.88 490 GLY A O 1
ATOM 3780 N N . SER A 1 491 ? 2.028 -13.466 14.675 1.00 98.94 491 SER A N 1
ATOM 3781 C CA . SER A 1 491 ? 1.216 -12.307 15.047 1.00 98.94 491 SER A CA 1
ATOM 3782 C C . SER A 1 491 ? 1.400 -11.136 14.098 1.00 98.94 491 SER A C 1
ATOM 3784 O O . SER A 1 491 ? 0.417 -10.494 13.768 1.00 98.94 491 SER A O 1
ATOM 3786 N N . ASP A 1 492 ? 2.631 -10.896 13.667 1.00 98.88 492 ASP A N 1
ATOM 3787 C CA . ASP A 1 492 ? 3.022 -9.924 12.644 1.00 98.88 492 ASP A CA 1
ATOM 3788 C C . ASP A 1 492 ? 2.227 -10.142 11.346 1.00 98.88 492 ASP A C 1
ATOM 3790 O O . ASP A 1 492 ? 1.351 -9.351 11.001 1.00 98.88 492 ASP A O 1
ATOM 3794 N N . LEU A 1 493 ? 2.416 -11.289 10.692 1.00 98.94 493 LEU A N 1
ATOM 3795 C CA . LEU A 1 493 ? 1.735 -11.643 9.448 1.00 98.94 493 LEU A CA 1
ATOM 3796 C C . LEU A 1 493 ? 0.203 -11.620 9.588 1.00 98.94 493 LEU A C 1
ATOM 3798 O O . LEU A 1 493 ? -0.499 -11.110 8.709 1.00 98.94 493 LEU A O 1
ATOM 3802 N N . ALA A 1 494 ? -0.334 -12.186 10.673 1.00 98.94 494 ALA A N 1
ATOM 3803 C CA . ALA A 1 494 ? -1.778 -12.241 10.887 1.00 98.94 494 ALA A CA 1
ATOM 3804 C C . ALA A 1 494 ? -2.384 -10.858 11.172 1.00 98.94 494 ALA A C 1
ATOM 3806 O O . ALA A 1 494 ? -3.456 -10.555 10.648 1.00 98.94 494 ALA A O 1
ATOM 3807 N N . ALA A 1 495 ? -1.723 -10.017 11.972 1.00 99.00 495 ALA A N 1
ATOM 3808 C CA . ALA A 1 495 ? -2.209 -8.676 12.282 1.00 99.00 495 ALA A CA 1
ATOM 3809 C C . ALA A 1 495 ? -2.048 -7.714 11.096 1.00 99.00 495 ALA A C 1
ATOM 3811 O O . ALA A 1 495 ? -2.946 -6.903 10.881 1.00 99.00 495 ALA A O 1
ATOM 3812 N N . GLU A 1 496 ? -1.001 -7.852 10.275 1.00 99.00 496 GLU A N 1
ATOM 3813 C CA . GLU A 1 496 ? -0.880 -7.093 9.023 1.00 99.00 496 GLU A CA 1
ATOM 3814 C C . GLU A 1 496 ? -1.960 -7.503 8.016 1.00 99.00 496 GLU A C 1
ATOM 3816 O O . GLU A 1 496 ? -2.630 -6.656 7.433 1.00 99.00 496 GLU A O 1
ATOM 3821 N N . THR A 1 497 ? -2.227 -8.804 7.866 1.00 99.00 497 THR A N 1
ATOM 3822 C CA . THR A 1 497 ? -3.331 -9.258 7.002 1.00 99.00 497 THR A CA 1
ATOM 3823 C C . THR A 1 497 ? -4.684 -8.779 7.537 1.00 99.00 497 THR A C 1
ATOM 3825 O O . THR A 1 497 ? -5.567 -8.406 6.764 1.00 99.00 497 THR A O 1
ATOM 3828 N N . ALA A 1 498 ? -4.863 -8.743 8.860 1.00 99.00 498 ALA A N 1
ATOM 3829 C CA . ALA A 1 498 ? -6.054 -8.157 9.459 1.00 99.00 498 ALA A CA 1
ATOM 3830 C C . ALA A 1 498 ? -6.170 -6.653 9.170 1.00 99.00 498 ALA A C 1
ATOM 3832 O O . ALA A 1 498 ? -7.271 -6.195 8.871 1.00 99.00 498 ALA A O 1
ATOM 3833 N N . ALA A 1 499 ? -5.064 -5.905 9.210 1.00 99.00 499 ALA A N 1
ATOM 3834 C CA . ALA A 1 499 ? -5.025 -4.494 8.837 1.00 99.00 499 ALA A CA 1
ATOM 3835 C C . ALA A 1 499 ? -5.444 -4.292 7.373 1.00 99.00 499 ALA A C 1
ATOM 3837 O O . ALA A 1 499 ? -6.354 -3.505 7.111 1.00 99.00 499 ALA A O 1
ATOM 3838 N N . ALA A 1 500 ? -4.877 -5.075 6.449 1.00 99.00 500 ALA A N 1
ATOM 3839 C CA . ALA A 1 500 ? -5.210 -5.033 5.026 1.00 99.00 500 ALA A CA 1
ATOM 3840 C C . ALA A 1 500 ? -6.705 -5.282 4.780 1.00 99.00 500 ALA A C 1
ATOM 3842 O O . ALA A 1 500 ? -7.368 -4.510 4.089 1.00 99.00 500 ALA A O 1
ATOM 3843 N N . LEU A 1 501 ? -7.265 -6.336 5.384 1.00 99.00 501 LEU A N 1
ATOM 3844 C CA . LEU A 1 501 ? -8.683 -6.678 5.242 1.00 99.00 501 LEU A CA 1
ATOM 3845 C C . LEU A 1 501 ? -9.606 -5.655 5.922 1.00 99.00 501 LEU A C 1
ATOM 3847 O O . LEU A 1 501 ? -10.677 -5.359 5.394 1.00 99.00 501 LEU A O 1
ATOM 3851 N N . ALA A 1 502 ? -9.214 -5.102 7.074 1.00 98.81 502 ALA A N 1
ATOM 3852 C CA . ALA A 1 502 ? -9.979 -4.065 7.761 1.00 98.81 502 ALA A CA 1
ATOM 3853 C C . ALA A 1 502 ? -10.012 -2.770 6.940 1.00 98.81 502 ALA A C 1
ATOM 3855 O O . ALA A 1 502 ? -11.098 -2.254 6.683 1.00 98.81 502 ALA A O 1
ATOM 3856 N N . ALA A 1 503 ? -8.861 -2.290 6.462 1.00 98.81 503 ALA A N 1
ATOM 3857 C CA . ALA A 1 503 ? -8.783 -1.126 5.586 1.00 98.81 503 ALA A CA 1
ATOM 3858 C C . ALA A 1 503 ? -9.598 -1.348 4.301 1.00 98.81 503 ALA A C 1
ATOM 3860 O O . ALA A 1 503 ? -10.423 -0.509 3.937 1.00 98.81 503 ALA A O 1
ATOM 3861 N N . ALA A 1 504 ? -9.452 -2.512 3.656 1.00 98.75 504 ALA A N 1
ATOM 3862 C CA . ALA A 1 504 ? -10.187 -2.833 2.433 1.00 98.75 504 ALA A CA 1
ATOM 3863 C C . ALA A 1 504 ? -11.701 -2.892 2.676 1.00 98.75 504 ALA A C 1
ATOM 3865 O O . ALA A 1 504 ? -12.480 -2.445 1.839 1.00 98.75 504 ALA A O 1
ATOM 3866 N N . SER A 1 505 ? -12.143 -3.357 3.850 1.00 98.00 505 SER A N 1
ATOM 3867 C CA . SER A 1 505 ? -13.567 -3.334 4.200 1.00 98.00 505 SER A CA 1
ATOM 3868 C C . SER A 1 505 ? -14.160 -1.924 4.247 1.00 98.00 505 SER A C 1
ATOM 3870 O O . SER A 1 505 ? -15.355 -1.770 4.010 1.00 98.00 505 SER A O 1
ATOM 3872 N N . ILE A 1 506 ? -13.348 -0.899 4.526 1.00 94.19 506 ILE A N 1
ATOM 3873 C CA . ILE A 1 506 ? -13.776 0.502 4.464 1.00 94.19 506 ILE A CA 1
ATOM 3874 C C . ILE A 1 506 ? -13.892 0.923 2.995 1.00 94.19 506 ILE A C 1
ATOM 3876 O O . ILE A 1 506 ? -14.938 1.424 2.592 1.00 94.19 506 ILE A O 1
ATOM 3880 N N . ALA A 1 507 ? -12.866 0.644 2.182 1.00 87.69 507 ALA A N 1
ATOM 3881 C CA . ALA A 1 507 ? -12.822 1.041 0.772 1.00 87.69 507 ALA A CA 1
ATOM 3882 C C . ALA A 1 507 ? -13.960 0.423 -0.064 1.00 87.69 507 ALA A C 1
ATOM 3884 O O . ALA A 1 507 ? -14.564 1.102 -0.890 1.00 87.69 507 ALA A O 1
ATOM 3885 N N . PHE A 1 508 ? -14.310 -0.843 0.190 1.00 87.19 508 PHE A N 1
ATOM 3886 C CA . PHE A 1 508 ? -15.398 -1.534 -0.513 1.00 87.19 508 PHE A CA 1
ATOM 3887 C C . PHE A 1 508 ? -16.786 -1.273 0.068 1.00 87.19 508 PHE A C 1
ATOM 3889 O O . PHE A 1 508 ? -17.774 -1.703 -0.520 1.00 87.19 508 PHE A O 1
ATOM 3896 N N . ARG A 1 509 ? -16.910 -0.594 1.215 1.00 89.38 509 ARG A N 1
ATOM 3897 C CA . ARG A 1 509 ? -18.194 -0.488 1.925 1.00 89.38 509 ARG A CA 1
ATOM 3898 C C . ARG A 1 509 ? -19.304 0.117 1.063 1.00 89.38 509 ARG A C 1
ATOM 3900 O O . ARG A 1 509 ? -20.443 -0.332 1.158 1.00 89.38 509 ARG A O 1
ATOM 3907 N N . ALA A 1 510 ? -18.961 1.116 0.250 1.00 74.25 510 ALA A N 1
ATOM 3908 C CA . ALA A 1 510 ? -19.903 1.836 -0.601 1.00 74.25 510 ALA A CA 1
ATOM 3909 C C . ALA A 1 510 ? -20.263 1.082 -1.895 1.00 74.25 510 ALA A C 1
ATOM 3911 O O . ALA A 1 510 ? -21.364 1.254 -2.408 1.00 74.25 510 ALA A O 1
ATOM 3912 N N . THR A 1 511 ? -19.356 0.254 -2.421 1.00 77.44 511 THR A N 1
ATOM 3913 C CA . THR A 1 511 ? -19.497 -0.391 -3.740 1.00 77.44 511 THR A CA 1
ATOM 3914 C C . THR A 1 511 ? -19.879 -1.869 -3.651 1.00 77.44 511 THR A C 1
ATOM 3916 O O . THR A 1 511 ? -20.663 -2.350 -4.464 1.00 77.44 511 THR A O 1
ATOM 3919 N N . ASP A 1 512 ? -19.378 -2.588 -2.644 1.00 81.12 512 ASP A N 1
ATOM 3920 C CA . ASP A 1 512 ? -19.689 -3.993 -2.369 1.00 81.12 512 ASP A CA 1
ATOM 3921 C C . ASP A 1 512 ? -19.764 -4.246 -0.846 1.00 81.12 512 ASP A C 1
ATOM 3923 O O . ASP A 1 512 ? -18.823 -4.763 -0.227 1.00 81.12 512 ASP A O 1
ATOM 3927 N N . PRO A 1 513 ? -20.894 -3.897 -0.198 1.00 76.00 513 PRO A N 1
ATOM 3928 C CA . PRO A 1 513 ? -21.050 -4.042 1.248 1.00 76.00 513 PRO A CA 1
ATOM 3929 C C . PRO A 1 513 ? -20.991 -5.504 1.721 1.00 76.00 513 PRO A C 1
ATOM 3931 O O . PRO A 1 513 ? -20.559 -5.765 2.845 1.00 76.00 513 PRO A O 1
ATOM 3934 N N . VAL A 1 514 ? -21.380 -6.467 0.876 1.00 85.50 514 VAL A N 1
ATOM 3935 C CA . VAL A 1 514 ? -21.323 -7.902 1.207 1.00 85.50 514 VAL A CA 1
ATOM 3936 C C . VAL A 1 514 ? -19.874 -8.376 1.250 1.00 85.50 514 VAL A C 1
ATOM 3938 O O . VAL A 1 514 ? -19.480 -9.104 2.168 1.00 85.50 514 VAL A O 1
ATOM 3941 N N . TYR A 1 515 ? -19.062 -7.959 0.279 1.00 91.12 515 TYR A N 1
ATOM 3942 C CA . TYR A 1 515 ? -17.633 -8.227 0.296 1.00 91.12 515 TYR A CA 1
ATOM 3943 C C . TYR A 1 515 ? -16.950 -7.514 1.461 1.00 91.12 515 TYR A C 1
ATOM 3945 O O . TYR A 1 515 ? -16.202 -8.156 2.195 1.00 91.12 515 TYR A O 1
ATOM 3953 N N . ALA A 1 516 ? -17.277 -6.246 1.713 1.00 82.44 516 ALA A N 1
ATOM 3954 C CA . ALA A 1 516 ? -16.766 -5.495 2.855 1.00 82.44 516 ALA A CA 1
ATOM 3955 C C . ALA A 1 516 ? -17.040 -6.196 4.201 1.00 82.44 516 ALA A C 1
ATOM 3957 O O . ALA A 1 516 ? -16.132 -6.330 5.023 1.00 82.44 516 ALA A O 1
ATOM 3958 N N . ASP A 1 517 ? -18.248 -6.725 4.420 1.00 85.38 517 ASP A N 1
ATOM 3959 C CA . ASP A 1 517 ? -18.559 -7.521 5.616 1.00 85.38 517 ASP A CA 1
ATOM 3960 C C . ASP A 1 517 ? -17.738 -8.802 5.697 1.00 85.38 517 ASP A C 1
ATOM 3962 O O . ASP A 1 517 ? -17.213 -9.149 6.760 1.00 85.38 517 ASP A O 1
ATOM 3966 N N . ARG A 1 518 ? -17.578 -9.500 4.570 1.00 95.50 518 ARG A N 1
ATOM 3967 C CA . ARG A 1 518 ? -16.732 -10.692 4.508 1.00 95.50 518 ARG A CA 1
ATOM 3968 C C . ARG A 1 518 ? -15.288 -10.354 4.878 1.00 95.50 518 ARG A C 1
ATOM 3970 O O . ARG A 1 518 ? -14.696 -11.090 5.667 1.00 95.50 518 ARG A O 1
ATOM 3977 N N . LEU A 1 519 ? -14.730 -9.264 4.355 1.00 97.81 519 LEU A N 1
ATOM 3978 C CA . LEU A 1 519 ? -13.385 -8.801 4.694 1.00 97.81 519 LEU A CA 1
ATOM 3979 C C . LEU A 1 519 ? -13.269 -8.502 6.192 1.00 97.81 519 LEU A C 1
ATOM 3981 O O . LEU A 1 519 ? -12.390 -9.050 6.856 1.00 97.81 519 LEU A O 1
ATOM 3985 N N . LEU A 1 520 ? -14.201 -7.723 6.745 1.00 98.19 520 LEU A N 1
ATOM 3986 C CA . LEU A 1 520 ? -14.173 -7.307 8.146 1.00 98.19 520 LEU A CA 1
ATOM 3987 C C . LEU A 1 520 ? -14.296 -8.487 9.121 1.00 98.19 520 LEU A C 1
ATOM 3989 O O . LEU A 1 520 ? -13.587 -8.538 10.126 1.00 98.19 520 LEU A O 1
ATOM 3993 N N . VAL A 1 521 ? -15.150 -9.473 8.823 1.00 97.00 521 VAL A N 1
ATOM 3994 C CA . VAL A 1 521 ? -15.255 -10.703 9.629 1.00 97.00 521 VAL A CA 1
ATOM 3995 C C . VAL A 1 521 ? -13.918 -11.445 9.668 1.00 97.00 521 VAL A C 1
ATOM 3997 O O . VAL A 1 521 ? -13.480 -11.873 10.737 1.00 97.00 521 VAL A O 1
ATOM 4000 N N . ASN A 1 522 ? -13.245 -11.573 8.523 1.00 98.69 522 ASN A N 1
ATOM 4001 C CA . ASN A 1 522 ? -11.951 -12.250 8.446 1.00 98.69 522 ASN A CA 1
ATOM 4002 C C . ASN A 1 522 ? -10.841 -11.434 9.129 1.00 98.69 522 ASN A C 1
ATOM 4004 O O . ASN A 1 522 ? -10.023 -12.018 9.839 1.00 98.69 522 ASN A O 1
ATOM 4008 N N . ALA A 1 523 ? -10.864 -10.103 9.008 1.00 98.94 523 ALA A N 1
ATOM 4009 C CA . ALA A 1 523 ? -9.948 -9.202 9.702 1.00 98.94 523 ALA A CA 1
ATOM 4010 C C . ALA A 1 523 ? -10.028 -9.369 11.228 1.00 98.94 523 ALA A C 1
ATOM 4012 O O . ALA A 1 523 ? -9.014 -9.584 11.891 1.00 98.94 523 ALA A O 1
ATOM 4013 N N . LYS A 1 524 ? -11.246 -9.355 11.789 1.00 98.69 524 LYS A N 1
ATOM 4014 C CA . LYS A 1 524 ? -11.478 -9.552 13.230 1.00 98.69 524 LYS A CA 1
ATOM 4015 C C . LYS A 1 524 ? -10.954 -10.904 13.719 1.00 98.69 524 LYS A C 1
ATOM 4017 O O . LYS A 1 524 ? -10.336 -10.972 14.780 1.00 98.69 524 LYS A O 1
ATOM 4022 N N . GLN A 1 525 ? -11.180 -11.970 12.949 1.00 98.75 525 GLN A N 1
ATOM 4023 C CA . GLN A 1 525 ? -10.715 -13.320 13.286 1.00 98.75 525 GLN A CA 1
ATOM 4024 C C . GLN A 1 525 ? -9.185 -13.423 13.268 1.00 98.75 525 GLN A C 1
ATOM 4026 O O . GLN A 1 525 ? -8.600 -13.888 14.247 1.00 98.75 525 GLN A O 1
ATOM 4031 N N . LEU A 1 526 ? -8.537 -12.929 12.207 1.00 98.94 526 LEU A N 1
ATOM 4032 C CA . LEU A 1 526 ? -7.078 -12.932 12.082 1.00 98.94 526 LEU A CA 1
ATOM 4033 C C . LEU A 1 526 ? -6.406 -12.087 13.166 1.00 98.94 526 LEU A C 1
ATOM 4035 O O . LEU A 1 526 ? -5.424 -12.531 13.758 1.00 98.94 526 LEU A O 1
ATOM 4039 N N . TYR A 1 527 ? -6.959 -10.918 13.494 1.00 98.94 527 TYR A N 1
ATOM 4040 C CA . TYR A 1 527 ? -6.429 -10.090 14.574 1.00 98.94 527 TYR A CA 1
ATOM 4041 C C . TYR A 1 527 ? -6.589 -10.760 15.942 1.00 98.94 527 TYR A C 1
ATOM 4043 O O . TYR A 1 527 ? -5.653 -10.776 16.740 1.00 98.94 527 TYR A O 1
ATOM 4051 N N . ALA A 1 528 ? -7.749 -11.367 16.217 1.00 98.88 528 ALA A N 1
ATOM 4052 C CA . ALA A 1 528 ? -7.953 -12.124 17.451 1.00 98.88 528 ALA A CA 1
ATOM 4053 C C . ALA A 1 528 ? -6.965 -13.298 17.565 1.00 98.88 528 ALA A C 1
ATOM 4055 O O . ALA A 1 528 ? -6.418 -13.542 18.641 1.00 98.88 528 ALA A O 1
ATOM 4056 N N . PHE A 1 529 ? -6.691 -13.993 16.458 1.00 98.94 529 PHE A N 1
ATOM 4057 C CA . PHE A 1 529 ? -5.668 -15.033 16.384 1.00 98.94 529 PHE A CA 1
ATOM 4058 C C . PHE A 1 529 ? -4.263 -14.484 16.658 1.00 98.94 529 PHE A C 1
ATOM 4060 O O . PHE A 1 529 ? -3.566 -15.021 17.522 1.00 98.94 529 PHE A O 1
ATOM 4067 N N . ALA A 1 530 ? -3.881 -13.389 15.995 1.00 98.94 530 ALA A N 1
ATOM 4068 C CA . ALA A 1 530 ? -2.602 -12.715 16.194 1.00 98.94 530 ALA A CA 1
ATOM 4069 C C . ALA A 1 530 ? -2.399 -12.305 17.657 1.00 98.94 530 ALA A C 1
ATOM 4071 O O . ALA A 1 530 ? -1.310 -12.465 18.210 1.00 98.94 530 ALA A O 1
ATOM 4072 N N . ASP A 1 531 ? -3.456 -11.800 18.299 1.00 98.56 531 ASP A N 1
ATOM 4073 C CA . ASP A 1 531 ? -3.405 -11.312 19.669 1.00 98.56 531 ASP A CA 1
ATOM 4074 C C . ASP A 1 531 ? -3.398 -12.435 20.717 1.00 98.56 531 ASP A C 1
ATOM 4076 O O . ASP A 1 531 ? -2.795 -12.274 21.786 1.00 98.56 531 ASP A O 1
ATOM 4080 N N . ALA A 1 532 ? -4.036 -13.568 20.419 1.00 98.56 532 ALA A N 1
ATOM 4081 C CA . ALA A 1 532 ? -4.110 -14.725 21.306 1.00 98.56 532 ALA A CA 1
ATOM 4082 C C . ALA A 1 532 ? -2.856 -15.612 21.238 1.00 98.56 532 ALA A C 1
ATOM 4084 O O . ALA A 1 532 ? -2.382 -16.082 22.275 1.00 98.56 532 ALA A O 1
ATOM 4085 N N . TYR A 1 533 ? -2.302 -15.823 20.042 1.00 98.69 533 TYR A N 1
ATOM 4086 C CA . TYR A 1 533 ? -1.165 -16.711 19.803 1.00 98.69 533 TYR A CA 1
ATOM 4087 C C . TYR A 1 533 ? 0.044 -15.896 19.347 1.00 98.69 533 TYR A C 1
ATOM 4089 O O . TYR A 1 533 ? 0.210 -15.610 18.165 1.00 98.69 533 TYR A O 1
ATOM 4097 N N . ARG A 1 534 ? 0.882 -15.495 20.312 1.00 98.62 534 ARG A N 1
ATOM 4098 C CA . ARG A 1 534 ? 2.013 -14.590 20.071 1.00 98.62 534 ARG A CA 1
ATOM 4099 C C . ARG A 1 534 ? 3.240 -15.289 19.513 1.00 98.62 534 ARG A C 1
ATOM 4101 O O . ARG A 1 534 ? 3.747 -16.222 20.131 1.00 98.62 534 ARG A O 1
ATOM 4108 N N . GLY A 1 535 ? 3.762 -14.773 18.407 1.00 98.62 535 GLY A N 1
ATOM 4109 C CA . GLY A 1 535 ? 5.042 -15.187 17.841 1.00 98.62 535 GLY A CA 1
ATOM 4110 C C . GLY A 1 535 ? 5.356 -14.448 16.549 1.00 98.62 535 GLY A C 1
ATOM 4111 O O . GLY A 1 535 ? 4.460 -13.876 15.939 1.00 98.62 535 GLY A O 1
ATOM 4112 N N . ARG A 1 536 ? 6.627 -14.450 16.148 1.00 98.81 536 ARG A N 1
ATOM 4113 C CA . ARG A 1 536 ? 7.053 -13.933 14.843 1.00 98.81 536 ARG A CA 1
ATOM 4114 C C . ARG A 1 536 ? 6.785 -14.984 13.775 1.00 98.81 536 ARG A C 1
ATOM 4116 O O . ARG A 1 536 ? 7.179 -16.138 13.971 1.00 98.81 536 ARG A O 1
ATOM 4123 N N . TYR A 1 537 ? 6.165 -14.623 12.655 1.00 98.81 537 TYR A N 1
ATOM 4124 C CA . TYR A 1 537 ? 5.833 -15.613 11.628 1.00 98.81 537 TYR A CA 1
ATOM 4125 C C . TYR A 1 537 ? 7.084 -16.253 11.023 1.00 98.81 537 TYR A C 1
ATOM 4127 O O . TYR A 1 537 ? 7.032 -17.421 10.653 1.00 98.81 537 TYR A O 1
ATOM 4135 N N . SER A 1 538 ? 8.214 -15.538 10.974 1.00 98.69 538 SER A N 1
ATOM 4136 C CA . SER A 1 538 ? 9.477 -16.028 10.411 1.00 98.69 538 SER A CA 1
ATOM 4137 C C . SER A 1 538 ? 10.128 -17.145 11.239 1.00 98.69 538 SER A C 1
ATOM 4139 O O . SER A 1 538 ? 11.039 -17.816 10.757 1.00 98.69 538 SER A O 1
ATOM 4141 N N . GLU A 1 539 ? 9.648 -17.404 12.460 1.00 98.56 539 GLU A N 1
ATOM 4142 C CA . GLU A 1 539 ? 10.021 -18.598 13.233 1.00 98.56 539 GLU A CA 1
ATOM 4143 C C . GLU A 1 539 ? 9.130 -19.809 12.899 1.00 98.56 539 GLU A C 1
ATOM 4145 O O . GLU A 1 539 ? 9.565 -20.953 13.032 1.00 98.56 539 GLU A O 1
ATOM 4150 N N . SER A 1 540 ? 7.907 -19.567 12.419 1.00 98.69 540 SER A N 1
ATOM 4151 C CA . SER A 1 540 ? 6.935 -20.595 12.015 1.00 98.69 540 SER A CA 1
ATOM 4152 C C . SER A 1 540 ? 7.072 -20.977 10.536 1.00 98.69 540 SER A C 1
ATOM 4154 O O . SER A 1 540 ? 7.043 -22.156 10.186 1.00 98.69 540 SER A O 1
ATOM 4156 N N . ILE A 1 541 ? 7.287 -19.987 9.669 1.00 98.62 541 ILE A N 1
ATOM 4157 C CA . ILE A 1 541 ? 7.597 -20.113 8.242 1.00 98.62 541 ILE A CA 1
ATOM 4158 C C . ILE A 1 541 ? 9.069 -19.729 8.059 1.00 98.62 541 ILE A C 1
ATOM 4160 O O . ILE A 1 541 ? 9.416 -18.645 7.592 1.00 98.62 541 ILE A O 1
ATOM 4164 N N . SER A 1 542 ? 9.965 -20.624 8.475 1.00 98.00 542 SER A N 1
ATOM 4165 C CA . SER A 1 542 ? 11.408 -20.340 8.519 1.00 98.00 542 SER A C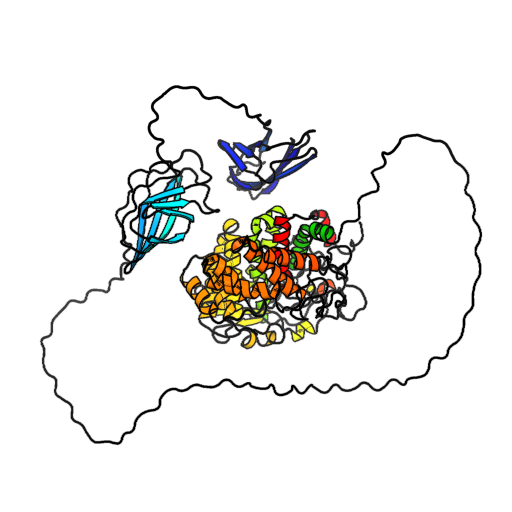A 1
ATOM 4166 C C . SER A 1 542 ? 12.046 -20.116 7.147 1.00 98.00 542 SER A C 1
ATOM 4168 O O . SER A 1 542 ? 13.112 -19.510 7.058 1.00 98.00 542 SER A O 1
ATOM 4170 N N . GLN A 1 543 ? 11.382 -20.536 6.069 1.00 97.81 543 GLN A N 1
ATOM 4171 C CA . GLN A 1 543 ? 11.785 -20.266 4.690 1.00 97.81 543 GLN A CA 1
ATOM 4172 C C . GLN A 1 543 ? 11.778 -18.769 4.360 1.00 97.81 543 GLN A C 1
ATOM 4174 O O . GLN A 1 543 ? 12.563 -18.348 3.517 1.00 97.81 543 GLN A O 1
ATOM 4179 N N . ALA A 1 544 ? 10.950 -17.966 5.034 1.00 97.19 544 ALA A N 1
ATOM 4180 C CA . ALA A 1 544 ? 10.892 -16.523 4.821 1.00 97.19 544 ALA A CA 1
ATOM 4181 C C . ALA A 1 544 ? 12.041 -15.763 5.502 1.00 97.19 544 ALA A C 1
ATOM 4183 O O . ALA A 1 544 ? 12.297 -14.612 5.171 1.00 97.19 544 ALA A O 1
ATOM 4184 N N . LYS A 1 545 ? 12.753 -16.386 6.449 1.00 96.62 545 LYS A N 1
ATOM 4185 C CA . LYS A 1 545 ? 13.696 -15.708 7.352 1.00 96.62 545 LYS A CA 1
ATOM 4186 C C . LYS A 1 545 ? 14.918 -15.091 6.663 1.00 96.62 545 LYS A C 1
ATOM 4188 O O . LYS A 1 545 ? 15.494 -14.151 7.190 1.00 96.62 545 LYS A O 1
ATOM 4193 N N . GLU A 1 546 ? 15.336 -15.605 5.511 1.00 96.94 546 GLU A N 1
ATOM 4194 C CA . GLU A 1 546 ? 16.445 -15.017 4.735 1.00 96.94 546 GLU A CA 1
ATOM 4195 C C . GLU A 1 546 ? 15.980 -13.870 3.810 1.00 96.94 546 GLU A C 1
ATOM 4197 O O . GLU A 1 546 ? 16.820 -13.236 3.182 1.00 96.94 546 GLU A O 1
ATOM 4202 N N . TYR A 1 547 ? 14.670 -13.594 3.747 1.00 97.75 547 TYR A N 1
ATOM 4203 C CA . TYR A 1 547 ? 14.048 -12.672 2.788 1.00 97.75 547 TYR A CA 1
ATOM 4204 C C . TYR A 1 547 ? 13.226 -11.593 3.505 1.00 97.75 547 TYR A C 1
ATOM 4206 O O . TYR A 1 547 ? 13.603 -10.429 3.530 1.00 97.75 547 TYR A O 1
ATOM 4214 N N . TYR A 1 548 ? 12.158 -12.013 4.184 1.00 98.38 548 TYR A N 1
ATOM 4215 C CA . TYR A 1 548 ? 11.210 -11.169 4.909 1.00 98.38 548 TYR A CA 1
ATOM 4216 C C . TYR A 1 548 ? 11.161 -11.558 6.387 1.00 98.38 548 TYR A C 1
ATOM 4218 O O . TYR A 1 548 ? 10.120 -11.947 6.921 1.00 98.38 548 TYR A O 1
ATOM 4226 N N . ASN A 1 549 ? 12.309 -11.531 7.062 1.00 98.56 549 ASN A N 1
ATOM 4227 C CA . ASN A 1 549 ? 12.341 -11.777 8.500 1.00 98.56 549 ASN A CA 1
ATOM 4228 C C . ASN A 1 549 ? 11.580 -10.685 9.261 1.00 98.56 549 ASN A C 1
ATOM 4230 O O . ASN A 1 549 ? 11.765 -9.516 8.963 1.00 98.56 549 ASN A O 1
ATOM 4234 N N . SER A 1 550 ? 10.825 -11.062 10.294 1.00 98.25 550 SER A N 1
ATOM 4235 C CA . SER A 1 550 ? 10.279 -10.096 11.250 1.00 98.25 550 SER A CA 1
ATOM 4236 C C . SER A 1 550 ? 11.402 -9.558 12.151 1.00 98.25 550 SER A C 1
ATOM 4238 O O . SER A 1 550 ? 11.848 -10.239 13.093 1.00 98.25 550 SER A O 1
ATOM 4240 N N . TRP A 1 551 ? 11.929 -8.373 11.829 1.00 97.12 551 TRP A N 1
ATOM 4241 C CA . TRP A 1 551 ? 13.022 -7.739 12.574 1.00 97.12 551 TRP A CA 1
ATOM 4242 C C . TRP A 1 551 ? 12.476 -6.957 13.769 1.00 97.12 551 TRP A C 1
ATOM 4244 O O . TRP A 1 551 ? 12.907 -7.213 14.904 1.00 97.12 551 TRP A O 1
ATOM 4254 N N . SER A 1 552 ? 11.489 -6.092 13.517 1.00 96.75 552 SER A N 1
ATOM 4255 C CA . SER A 1 552 ? 10.743 -5.286 14.497 1.00 96.75 552 SER A CA 1
ATOM 4256 C C . SER A 1 552 ? 10.014 -6.149 15.540 1.00 96.75 552 SER A C 1
ATOM 4258 O O . SER A 1 552 ? 9.953 -5.817 16.729 1.00 96.75 552 SER A O 1
ATOM 4260 N N . GLY A 1 553 ? 9.550 -7.333 15.134 1.00 97.56 553 GLY A N 1
ATOM 4261 C CA . GLY A 1 553 ? 8.687 -8.193 15.930 1.00 97.56 553 GLY A CA 1
ATOM 4262 C C . GLY A 1 553 ? 7.249 -8.145 15.430 1.00 97.56 553 GLY A C 1
ATOM 4263 O O . GLY A 1 553 ? 7.014 -8.332 14.249 1.00 97.56 553 GLY A O 1
ATOM 4264 N N . TYR A 1 554 ? 6.296 -8.045 16.357 1.00 98.38 554 TYR A N 1
ATOM 4265 C CA . TYR A 1 554 ? 4.860 -8.049 16.043 1.00 98.38 554 TYR A CA 1
ATOM 4266 C C . TYR A 1 554 ? 4.072 -6.969 16.801 1.00 98.38 554 TYR A C 1
ATOM 4268 O O . TYR A 1 554 ? 2.839 -6.965 16.815 1.00 98.38 554 TYR A O 1
ATOM 4276 N N . THR A 1 555 ? 4.756 -6.150 17.606 1.00 98.38 555 THR A N 1
ATOM 4277 C CA . THR A 1 555 ? 4.071 -5.232 18.534 1.00 98.38 555 THR A CA 1
ATOM 4278 C C . THR A 1 555 ? 3.472 -4.061 17.769 1.00 98.38 555 THR A C 1
ATOM 4280 O O . THR A 1 555 ? 2.361 -3.628 18.078 1.00 98.38 555 THR A O 1
ATOM 4283 N N . ASP A 1 556 ? 4.191 -3.594 16.760 1.00 98.56 556 ASP A N 1
ATOM 4284 C CA . ASP A 1 556 ? 3.770 -2.575 15.821 1.00 98.56 556 ASP A CA 1
ATOM 4285 C C . ASP A 1 556 ? 2.618 -3.065 14.937 1.00 98.56 556 ASP A C 1
ATOM 4287 O O . ASP A 1 556 ? 1.625 -2.349 14.853 1.00 98.56 556 ASP A O 1
ATOM 4291 N N . GLU A 1 557 ? 2.609 -4.304 14.424 1.00 98.88 557 GLU A N 1
ATOM 4292 C CA . GLU A 1 557 ? 1.438 -4.828 13.694 1.00 98.88 557 GLU A CA 1
ATOM 4293 C C . GLU A 1 557 ? 0.216 -4.994 14.595 1.00 98.88 557 GLU A C 1
ATOM 4295 O O . GLU A 1 557 ? -0.916 -4.767 14.167 1.00 98.88 557 GLU A O 1
ATOM 4300 N N . LEU A 1 558 ? 0.401 -5.364 15.866 1.00 98.88 558 LEU A N 1
ATOM 4301 C CA . LEU A 1 558 ? -0.714 -5.395 16.811 1.00 98.88 558 LEU A CA 1
ATOM 4302 C C . LEU A 1 558 ? -1.269 -3.993 17.074 1.00 98.88 558 LEU A C 1
ATOM 4304 O O . LEU A 1 558 ? -2.470 -3.869 17.314 1.00 98.88 558 LEU A O 1
ATOM 4308 N N . ALA A 1 559 ? -0.433 -2.954 17.061 1.00 98.81 559 ALA A N 1
ATOM 4309 C CA . ALA A 1 559 ? -0.890 -1.575 17.183 1.00 98.81 559 ALA A CA 1
ATOM 4310 C C . ALA A 1 559 ? -1.614 -1.117 15.902 1.00 98.81 559 ALA A C 1
ATOM 4312 O O . ALA A 1 559 ? -2.742 -0.624 15.966 1.00 98.81 559 ALA A O 1
ATOM 4313 N N . TRP A 1 560 ? -1.003 -1.384 14.753 1.00 98.94 560 TRP A N 1
ATOM 4314 C CA . TRP A 1 560 ? -1.470 -1.079 13.404 1.00 98.94 560 TRP A CA 1
ATOM 4315 C C . TRP A 1 560 ? -2.804 -1.744 13.059 1.00 98.94 560 TRP A C 1
ATOM 4317 O O . TRP A 1 560 ? -3.780 -1.066 12.738 1.00 98.94 560 TRP A O 1
ATOM 4327 N N . GLY A 1 561 ? -2.893 -3.068 13.201 1.00 98.94 561 GLY A N 1
ATOM 4328 C CA . GLY A 1 561 ? -4.109 -3.830 12.928 1.00 98.94 561 GLY A CA 1
ATOM 4329 C C . GLY A 1 561 ? -5.265 -3.435 13.844 1.00 98.94 561 GLY A C 1
ATOM 4330 O O . GLY A 1 561 ? -6.409 -3.371 13.399 1.00 98.94 561 GLY A O 1
ATOM 4331 N N . ALA A 1 562 ? -4.980 -3.081 15.102 1.00 98.88 562 ALA A N 1
ATOM 4332 C CA . ALA A 1 562 ? -5.992 -2.532 15.998 1.00 98.88 562 ALA A CA 1
ATOM 4333 C C . ALA A 1 562 ? -6.455 -1.134 15.570 1.00 98.88 562 ALA A C 1
ATOM 4335 O O . ALA A 1 562 ? -7.651 -0.861 15.620 1.00 98.88 562 ALA A O 1
ATOM 4336 N N . ALA A 1 563 ? -5.552 -0.255 15.130 1.00 98.75 563 ALA A N 1
ATOM 4337 C CA . ALA A 1 563 ? -5.928 1.072 14.647 1.00 98.75 563 ALA A CA 1
ATOM 4338 C C . ALA A 1 563 ? -6.848 0.979 13.415 1.00 98.75 563 ALA A C 1
ATOM 4340 O O . ALA A 1 563 ? -7.885 1.643 13.369 1.00 98.75 563 ALA A O 1
ATOM 4341 N N . TRP A 1 564 ? -6.537 0.094 12.463 1.00 98.88 564 TRP A N 1
ATOM 4342 C CA . TRP A 1 564 ? -7.391 -0.150 11.295 1.00 98.88 564 TRP A CA 1
ATOM 4343 C C . TRP A 1 564 ? -8.725 -0.801 11.640 1.00 98.88 564 TRP A C 1
ATOM 4345 O O . TRP A 1 564 ? -9.760 -0.379 11.125 1.00 98.88 564 TRP A O 1
ATOM 4355 N N . LEU A 1 565 ? -8.739 -1.783 12.545 1.00 98.62 565 LEU A N 1
ATOM 4356 C CA . LEU A 1 565 ? -9.991 -2.363 13.028 1.00 98.62 565 LEU A CA 1
ATOM 4357 C C . LEU A 1 565 ? -10.847 -1.331 13.758 1.00 98.62 565 LEU A C 1
ATOM 4359 O O . LEU A 1 565 ? -12.063 -1.331 13.582 1.00 98.62 565 LEU A O 1
ATOM 4363 N N . TYR A 1 566 ? -10.245 -0.417 14.519 1.00 98.31 566 TYR A N 1
ATOM 4364 C CA . TYR A 1 566 ? -10.978 0.704 15.093 1.00 98.31 566 TYR A CA 1
ATOM 4365 C C . TYR A 1 566 ? -11.581 1.595 13.998 1.00 98.31 566 TYR A C 1
ATOM 4367 O O . TYR A 1 566 ? -12.786 1.827 14.034 1.00 98.31 566 TYR A O 1
ATOM 4375 N N . LYS A 1 567 ? -10.804 2.019 12.987 1.00 89.25 567 LYS A N 1
ATOM 4376 C CA . LYS A 1 567 ? -11.341 2.812 11.859 1.00 89.25 567 LYS A CA 1
ATOM 4377 C C . LYS A 1 567 ? -12.488 2.092 11.136 1.00 89.25 567 LYS A C 1
ATOM 4379 O O . LYS A 1 567 ? -13.445 2.742 10.737 1.00 89.25 567 LYS A O 1
ATOM 4384 N N . ALA A 1 568 ? -12.431 0.765 11.012 1.00 84.75 568 ALA A N 1
ATOM 4385 C CA . ALA A 1 568 ? -13.459 -0.022 10.329 1.00 84.75 568 ALA A CA 1
ATOM 4386 C C . ALA A 1 568 ? -14.721 -0.303 11.172 1.00 84.75 568 ALA A C 1
ATOM 4388 O O . ALA A 1 568 ? -15.759 -0.645 10.609 1.00 84.75 568 ALA A O 1
ATOM 4389 N N . THR A 1 569 ? -14.644 -0.226 12.507 1.00 85.31 569 THR A N 1
ATOM 4390 C CA . THR A 1 569 ? -15.709 -0.718 13.412 1.00 85.31 569 THR A CA 1
ATOM 4391 C C . THR A 1 569 ? -16.234 0.301 14.416 1.00 85.31 569 THR A C 1
ATOM 4393 O O . THR A 1 569 ? -17.345 0.139 14.913 1.00 85.31 569 THR A O 1
ATOM 4396 N N . GLY A 1 570 ? -15.427 1.297 14.780 1.00 84.38 570 GLY A N 1
ATOM 4397 C CA . GLY A 1 570 ? -15.674 2.191 15.911 1.00 84.38 570 GLY A CA 1
ATOM 4398 C C . GLY A 1 570 ? -15.570 1.527 17.294 1.00 84.38 570 GLY A C 1
ATOM 4399 O O . GLY A 1 570 ? -15.833 2.174 18.306 1.00 84.38 570 GLY A O 1
ATOM 4400 N N . GLU A 1 571 ? -15.193 0.245 17.393 1.00 85.44 571 GLU A N 1
ATOM 4401 C CA . GLU A 1 571 ? -15.185 -0.472 18.671 1.00 85.44 571 GLU A CA 1
ATOM 4402 C C . GLU A 1 571 ? -13.978 -0.058 19.534 1.00 85.44 571 GLU A C 1
ATOM 4404 O O . GLU A 1 571 ? -12.826 -0.386 19.239 1.00 85.44 571 GLU A O 1
ATOM 4409 N N . SER A 1 572 ? -14.242 0.637 20.645 1.00 90.44 572 SER A N 1
ATOM 4410 C CA . SER A 1 572 ? -13.224 1.291 21.488 1.00 90.44 572 SER A CA 1
ATOM 4411 C C . SER A 1 572 ? -12.127 0.367 22.021 1.00 90.44 572 SER A C 1
ATOM 4413 O O . SER A 1 572 ? -10.994 0.804 22.209 1.00 90.44 572 SER A O 1
ATOM 4415 N N . HIS A 1 573 ? -12.420 -0.920 22.213 1.00 93.12 573 HIS A N 1
ATOM 4416 C CA . HIS A 1 573 ? -11.426 -1.884 22.678 1.00 93.12 573 HIS A CA 1
ATOM 4417 C C . HIS A 1 573 ? -10.266 -2.071 21.680 1.00 93.12 573 HIS A C 1
ATOM 4419 O O . HIS A 1 573 ? -9.149 -2.375 22.104 1.00 93.12 573 HIS A O 1
ATOM 4425 N N . TYR A 1 574 ? -10.496 -1.856 20.377 1.00 97.19 574 TYR A N 1
ATOM 4426 C CA . TYR A 1 574 ? -9.423 -1.817 19.385 1.00 97.19 574 TYR A CA 1
ATOM 4427 C C . TYR A 1 574 ? -8.575 -0.554 19.539 1.00 97.19 574 TYR A C 1
ATOM 4429 O O . TYR A 1 574 ? -7.354 -0.654 19.554 1.00 97.19 574 TYR A O 1
ATOM 4437 N N . LEU A 1 575 ? -9.171 0.620 19.764 1.00 97.56 575 LEU A N 1
ATOM 4438 C CA . LEU A 1 575 ? -8.394 1.836 20.032 1.00 97.56 575 LEU A CA 1
ATOM 4439 C C . LEU A 1 575 ? -7.548 1.699 21.305 1.00 97.56 575 LEU A C 1
ATOM 4441 O O . LEU A 1 575 ? -6.354 1.996 21.292 1.00 97.56 575 LEU A O 1
ATOM 4445 N N . ASP A 1 576 ? -8.127 1.182 22.389 1.00 97.25 576 ASP A N 1
ATOM 4446 C CA . ASP A 1 576 ? -7.396 0.909 23.631 1.00 97.25 576 ASP A CA 1
ATOM 4447 C C . ASP A 1 576 ? -6.207 -0.023 23.385 1.00 97.25 576 ASP A C 1
ATOM 4449 O O . ASP A 1 576 ? -5.111 0.184 23.919 1.00 97.25 576 ASP A O 1
ATOM 4453 N N . LYS A 1 577 ? -6.410 -1.040 22.542 1.00 98.12 577 LYS A N 1
ATOM 4454 C CA . LYS A 1 577 ? -5.363 -1.973 22.149 1.00 98.12 577 LYS A CA 1
ATOM 4455 C C . LYS A 1 577 ? -4.273 -1.303 21.316 1.00 98.12 577 LYS A C 1
ATOM 4457 O O . LYS A 1 577 ? -3.101 -1.502 21.631 1.00 98.12 577 LYS A O 1
ATOM 4462 N N . ALA A 1 578 ? -4.644 -0.500 20.320 1.00 98.50 578 ALA A N 1
ATOM 4463 C CA . ALA A 1 578 ? -3.714 0.230 19.465 1.00 98.50 578 ALA A CA 1
ATOM 4464 C C . ALA A 1 578 ? -2.810 1.144 20.298 1.00 98.50 578 ALA A C 1
ATOM 4466 O O . ALA A 1 578 ? -1.588 1.007 20.273 1.00 98.50 578 ALA A O 1
ATOM 4467 N N . GLN A 1 579 ? -3.412 1.991 21.140 1.00 97.94 579 GLN A N 1
ATOM 4468 C CA . GLN A 1 579 ? -2.679 2.901 22.020 1.00 97.94 579 GLN A CA 1
ATOM 4469 C C . GLN A 1 579 ? -1.757 2.150 22.989 1.00 97.94 579 GLN A C 1
ATOM 4471 O O . GLN A 1 579 ? -0.646 2.601 23.247 1.00 97.94 579 GLN A O 1
ATOM 4476 N N . LYS A 1 580 ? -2.206 1.014 23.544 1.00 97.25 580 LYS A N 1
ATOM 4477 C CA . LYS A 1 580 ? -1.409 0.214 24.484 1.00 97.25 580 LYS A CA 1
ATOM 4478 C C . LYS A 1 580 ? -0.207 -0.440 23.808 1.00 97.25 580 LYS A C 1
ATOM 4480 O O . LYS A 1 580 ? 0.877 -0.427 24.383 1.00 97.25 580 LYS A O 1
ATOM 4485 N N . SER A 1 581 ? -0.400 -1.038 22.635 1.00 96.94 581 SER A N 1
ATOM 4486 C CA . SER A 1 581 ? 0.684 -1.684 21.886 1.00 96.94 581 SER A CA 1
ATOM 4487 C C . SER A 1 581 ? 1.713 -0.658 21.399 1.00 96.94 581 SER A C 1
ATOM 4489 O O . SER A 1 581 ? 2.903 -0.945 21.401 1.00 96.94 581 SER A O 1
ATOM 4491 N N . TYR A 1 582 ? 1.270 0.559 21.081 1.00 96.69 582 TYR A N 1
ATOM 4492 C CA . TYR A 1 582 ? 2.116 1.628 20.557 1.00 96.69 582 TYR A CA 1
ATOM 4493 C C . TYR A 1 582 ? 3.118 2.228 21.572 1.00 96.69 582 TYR A C 1
ATOM 4495 O O . TYR A 1 582 ? 4.174 2.705 21.179 1.00 96.69 582 TYR A O 1
ATOM 4503 N N . GLN A 1 583 ? 2.852 2.161 22.886 1.00 90.00 583 GLN A N 1
ATOM 4504 C CA . GLN A 1 583 ? 3.633 2.854 23.939 1.00 90.00 583 GLN A CA 1
ATOM 4505 C C . GLN A 1 583 ? 5.151 2.590 23.977 1.00 90.00 583 GLN A C 1
ATOM 4507 O O . GLN A 1 583 ? 5.862 3.356 24.619 1.00 90.00 583 GLN A O 1
ATOM 4512 N N . ASN A 1 584 ? 5.643 1.506 23.375 1.00 76.25 584 ASN A N 1
ATOM 4513 C CA . ASN A 1 584 ? 7.059 1.118 23.436 1.00 76.25 584 ASN A CA 1
ATOM 4514 C C . ASN A 1 584 ? 7.691 0.961 22.046 1.00 76.25 584 ASN A C 1
ATOM 4516 O O . ASN A 1 584 ? 8.671 0.230 21.903 1.00 76.25 584 ASN A O 1
ATOM 4520 N N . LEU A 1 585 ? 7.100 1.579 21.025 1.00 89.00 585 LEU A N 1
ATOM 4521 C CA . LEU A 1 585 ? 7.615 1.523 19.663 1.00 89.00 585 LEU A CA 1
ATOM 4522 C C . LEU A 1 585 ? 8.671 2.612 19.433 1.00 89.00 585 LEU A C 1
ATOM 4524 O O . LEU A 1 585 ? 8.560 3.719 19.957 1.00 89.00 585 LEU A O 1
ATOM 4528 N N . GLY A 1 586 ? 9.719 2.272 18.682 1.00 77.00 586 GLY A N 1
ATOM 4529 C CA . GLY A 1 586 ? 10.760 3.213 18.264 1.00 77.00 586 GLY A CA 1
ATOM 4530 C C . GLY A 1 586 ? 10.397 3.879 16.938 1.00 77.00 586 GLY A C 1
ATOM 4531 O O . GLY A 1 586 ? 9.679 3.293 16.134 1.00 77.00 586 GLY A O 1
ATOM 4532 N N . VAL A 1 587 ? 10.896 5.096 16.703 1.00 79.06 587 VAL A N 1
ATOM 4533 C CA . VAL A 1 587 ? 10.588 5.878 15.490 1.00 79.06 587 VAL A CA 1
ATOM 4534 C C . VAL A 1 587 ? 11.840 6.446 14.803 1.00 79.06 587 VAL A C 1
ATOM 4536 O O . VAL A 1 587 ? 11.802 7.513 14.192 1.00 79.06 587 VAL A O 1
ATOM 4539 N N . ASP A 1 588 ? 12.956 5.718 14.866 1.00 83.38 588 ASP A N 1
ATOM 4540 C CA . ASP A 1 588 ? 14.249 6.164 14.320 1.00 83.38 588 ASP A CA 1
ATOM 4541 C C . ASP A 1 588 ? 14.479 5.761 12.844 1.00 83.38 588 ASP A C 1
ATOM 4543 O O . ASP A 1 588 ? 15.495 6.129 12.255 1.00 83.38 588 ASP A O 1
ATOM 4547 N N . TRP A 1 589 ? 13.547 5.018 12.231 1.00 94.00 589 TRP A N 1
ATOM 4548 C CA . TRP A 1 589 ? 13.613 4.535 10.844 1.00 94.00 589 TRP A CA 1
ATOM 4549 C C . TRP A 1 589 ? 12.455 5.098 9.996 1.00 94.00 589 TRP A C 1
ATOM 4551 O O . TRP A 1 589 ? 12.268 6.316 9.945 1.00 94.00 589 TRP A O 1
ATOM 4561 N N . THR A 1 590 ? 11.683 4.254 9.299 1.00 97.44 590 THR A N 1
ATOM 4562 C CA . THR A 1 590 ? 10.454 4.646 8.582 1.00 97.44 590 THR A CA 1
ATOM 4563 C C . THR A 1 590 ? 9.516 3.475 8.299 1.00 97.44 590 THR A C 1
ATOM 4565 O O . THR A 1 590 ? 9.918 2.314 8.382 1.00 97.44 590 THR A O 1
ATOM 4568 N N . GLN A 1 591 ? 8.282 3.807 7.910 1.00 98.25 591 GLN A N 1
ATOM 4569 C CA . GLN A 1 591 ? 7.227 2.898 7.485 1.00 98.25 591 GLN A CA 1
ATOM 4570 C C . GLN A 1 591 ? 7.716 1.953 6.384 1.00 98.25 591 GLN A C 1
ATOM 4572 O O . GLN A 1 591 ? 8.186 2.381 5.325 1.00 98.25 591 GLN A O 1
ATOM 4577 N N . ASN A 1 592 ? 7.560 0.653 6.613 1.00 98.31 592 ASN A N 1
ATOM 4578 C CA . ASN A 1 592 ? 7.886 -0.379 5.633 1.00 98.31 592 ASN A CA 1
ATOM 4579 C C . ASN A 1 592 ? 7.095 -1.673 5.906 1.00 98.31 592 ASN A C 1
ATOM 4581 O O . ASN A 1 592 ? 6.191 -1.699 6.742 1.00 98.31 592 ASN A O 1
ATOM 4585 N N . TRP A 1 593 ? 7.402 -2.744 5.171 1.00 98.56 593 TRP A N 1
ATOM 4586 C CA . TRP A 1 593 ? 6.716 -4.032 5.304 1.00 98.56 593 TRP A CA 1
ATOM 4587 C C . TRP A 1 593 ? 6.983 -4.761 6.627 1.00 98.56 593 TRP A C 1
ATOM 4589 O O . TRP A 1 593 ? 6.255 -5.707 6.909 1.00 98.56 593 TRP A O 1
ATOM 4599 N N . ASP A 1 594 ? 7.963 -4.335 7.432 1.00 98.62 594 ASP A N 1
ATOM 4600 C CA . ASP A 1 594 ? 8.372 -4.900 8.731 1.00 98.62 594 ASP A CA 1
ATOM 4601 C C . ASP A 1 594 ? 8.000 -3.998 9.917 1.00 98.62 594 ASP A C 1
ATOM 4603 O O . ASP A 1 594 ? 7.564 -4.522 10.923 1.00 98.62 594 ASP A O 1
ATOM 4607 N N . ASP A 1 595 ? 8.078 -2.666 9.798 1.00 98.44 595 ASP A N 1
ATOM 4608 C CA . ASP A 1 595 ? 7.816 -1.740 10.921 1.00 98.44 595 ASP A CA 1
ATOM 4609 C C . ASP A 1 595 ? 6.691 -0.730 10.621 1.00 98.44 595 ASP A C 1
ATOM 4611 O O . ASP A 1 595 ? 6.794 0.089 9.697 1.00 98.44 595 ASP A O 1
ATOM 4615 N N . LYS A 1 596 ? 5.600 -0.798 11.403 1.00 98.50 596 LYS A N 1
ATOM 4616 C CA . LYS A 1 596 ? 4.357 -0.004 11.236 1.00 98.50 596 LYS A CA 1
ATOM 4617 C C . LYS A 1 596 ? 4.213 1.087 12.292 1.00 98.50 596 LYS A C 1
ATOM 4619 O O . LYS A 1 596 ? 3.163 1.738 12.375 1.00 98.50 596 LYS A O 1
ATOM 4624 N N . SER A 1 597 ? 5.238 1.300 13.116 1.00 98.31 597 SER A N 1
ATOM 4625 C CA . SER A 1 597 ? 5.215 2.275 14.212 1.00 98.31 597 SER A CA 1
ATOM 4626 C C . SER A 1 597 ? 4.826 3.668 13.707 1.00 98.31 597 SER A C 1
ATOM 4628 O O . SER A 1 597 ? 3.942 4.323 14.251 1.00 98.31 597 SER A O 1
ATOM 4630 N N . TYR A 1 598 ? 5.398 4.073 12.580 1.00 98.12 598 TYR A N 1
ATOM 4631 C CA . TYR A 1 598 ? 5.235 5.391 11.970 1.00 98.12 598 TYR A CA 1
ATOM 4632 C C . TYR A 1 598 ? 3.806 5.655 11.484 1.00 98.12 598 TYR A C 1
ATOM 4634 O O . TYR A 1 598 ? 3.168 6.624 11.901 1.00 98.12 598 TYR A O 1
ATOM 4642 N N . GLY A 1 599 ? 3.271 4.760 10.648 1.00 98.31 599 GLY A N 1
ATOM 4643 C CA . GLY A 1 599 ? 1.896 4.846 10.166 1.00 98.31 599 GLY A CA 1
ATOM 4644 C C . GLY A 1 599 ? 0.888 4.766 11.311 1.00 98.31 599 GLY A C 1
ATOM 4645 O O . GLY A 1 599 ? -0.079 5.526 11.335 1.00 98.31 599 GLY A O 1
ATOM 4646 N N . THR A 1 600 ? 1.147 3.920 12.313 1.00 98.69 600 THR A N 1
ATOM 4647 C CA . THR A 1 600 ? 0.302 3.830 13.513 1.00 98.69 600 THR A CA 1
ATOM 4648 C C . THR A 1 600 ? 0.267 5.149 14.281 1.00 98.69 600 THR A C 1
ATOM 4650 O O . THR A 1 600 ? -0.809 5.567 14.707 1.00 98.69 600 THR A O 1
ATOM 4653 N N . GLY A 1 601 ? 1.405 5.835 14.426 1.00 98.06 601 GLY A N 1
ATOM 4654 C CA . GLY A 1 601 ? 1.469 7.157 15.049 1.00 98.06 601 GLY A CA 1
ATOM 4655 C C . GLY A 1 601 ? 0.575 8.175 14.336 1.00 98.06 601 GLY A C 1
ATOM 4656 O O . GLY A 1 601 ? -0.195 8.879 14.991 1.00 98.06 601 GLY A O 1
ATOM 4657 N N . VAL A 1 602 ? 0.597 8.196 12.997 1.00 98.19 602 VAL A N 1
ATOM 4658 C CA . VAL A 1 602 ? -0.283 9.065 12.193 1.00 98.19 602 VAL A CA 1
ATOM 4659 C C . VAL A 1 602 ? -1.752 8.696 12.372 1.00 98.19 602 VAL A C 1
ATOM 4661 O O . VAL A 1 602 ? -2.555 9.580 12.662 1.00 98.19 602 VAL A O 1
ATOM 4664 N N . LEU A 1 603 ? -2.112 7.411 12.287 1.00 98.19 603 LEU A N 1
ATOM 4665 C CA . LEU A 1 603 ? -3.492 6.970 12.515 1.00 98.19 603 LEU A CA 1
ATOM 4666 C C . LEU A 1 603 ? -3.981 7.357 13.916 1.00 98.19 603 LEU A C 1
ATOM 4668 O O . LEU A 1 603 ? -5.088 7.865 14.066 1.00 98.19 603 LEU A O 1
ATOM 4672 N N . LEU A 1 604 ? -3.169 7.160 14.956 1.00 97.75 604 LEU A N 1
ATOM 4673 C CA . LEU A 1 604 ? -3.538 7.524 16.324 1.00 97.75 604 LEU A CA 1
ATOM 4674 C C . LEU A 1 604 ? -3.642 9.041 16.512 1.00 97.75 604 LEU A C 1
ATOM 4676 O O . LEU A 1 604 ? -4.511 9.500 17.259 1.00 97.75 604 LEU A O 1
ATOM 4680 N N . ALA A 1 605 ? -2.808 9.825 15.829 1.00 96.06 605 ALA A N 1
ATOM 4681 C CA . ALA A 1 605 ? -2.930 11.277 15.805 1.00 96.06 605 ALA A CA 1
ATOM 4682 C C . ALA A 1 605 ? -4.239 11.722 15.126 1.00 96.06 605 ALA A C 1
ATOM 4684 O O . ALA A 1 605 ? -4.956 12.530 15.710 1.00 96.06 605 ALA A O 1
ATOM 4685 N N . GLN A 1 606 ? -4.597 11.135 13.976 1.00 90.81 606 GLN A N 1
ATOM 4686 C CA . GLN A 1 606 ? -5.879 11.372 13.294 1.00 90.81 606 GLN A CA 1
ATOM 4687 C C . GLN A 1 606 ? -7.081 10.995 14.176 1.00 90.81 606 GLN A C 1
ATOM 4689 O O . GLN A 1 606 ? -8.050 11.738 14.266 1.00 90.81 606 GLN A O 1
ATOM 4694 N N . ILE A 1 607 ? -7.024 9.828 14.827 1.00 91.06 607 ILE A N 1
ATOM 4695 C CA . ILE A 1 607 ? -8.148 9.267 15.590 1.00 91.06 607 ILE A CA 1
ATOM 4696 C C . ILE A 1 607 ? -8.384 10.016 16.903 1.00 91.06 607 ILE A C 1
ATOM 4698 O O . ILE A 1 607 ? -9.527 10.173 17.326 1.00 91.06 607 ILE A O 1
ATOM 4702 N N . THR A 1 608 ? -7.313 10.388 17.608 1.00 90.38 608 THR A N 1
ATOM 4703 C CA . THR A 1 608 ? -7.417 10.808 19.018 1.00 90.38 608 THR A CA 1
ATOM 4704 C C . THR A 1 608 ? -7.120 12.277 19.252 1.00 90.38 608 THR A C 1
ATOM 4706 O O . THR A 1 608 ? -7.370 12.765 20.352 1.00 90.38 608 THR A O 1
ATOM 4709 N N . ASP A 1 609 ? -6.500 12.940 18.277 1.00 88.38 609 ASP A N 1
ATOM 4710 C CA . ASP A 1 609 ? -5.972 14.297 18.392 1.00 88.38 609 ASP A CA 1
ATOM 4711 C C . ASP A 1 609 ? -5.006 14.520 19.579 1.00 88.38 609 ASP A C 1
ATOM 4713 O O . ASP A 1 609 ? -4.741 15.639 20.024 1.00 88.38 609 ASP A O 1
ATOM 4717 N N . LYS A 1 610 ? -4.445 13.445 20.149 1.00 90.75 610 LYS A N 1
ATOM 4718 C CA . LYS A 1 610 ? -3.589 13.562 21.333 1.00 90.75 610 LYS A CA 1
ATOM 4719 C C . LYS A 1 610 ? -2.233 14.179 20.967 1.00 90.75 610 LYS A C 1
ATOM 4721 O O . LYS A 1 610 ? -1.545 13.653 20.087 1.00 90.75 610 LYS A O 1
ATOM 4726 N N . PRO A 1 611 ? -1.758 15.190 21.726 1.00 93.62 611 PRO A N 1
ATOM 4727 C CA . PRO A 1 611 ? -0.446 15.801 21.509 1.00 93.62 611 PRO A CA 1
ATOM 4728 C C . PRO A 1 611 ? 0.724 14.816 21.545 1.00 93.62 611 PRO A C 1
ATOM 4730 O O . PRO A 1 611 ? 1.737 15.066 20.903 1.00 93.62 611 PRO A O 1
ATOM 4733 N N . LEU A 1 612 ? 0.584 13.704 22.277 1.00 93.56 612 LEU A N 1
ATOM 4734 C CA . LEU A 1 612 ? 1.579 12.631 22.332 1.00 93.56 612 LEU A CA 1
ATOM 4735 C C . LEU A 1 612 ? 1.932 12.121 20.928 1.00 93.56 612 LEU A C 1
ATOM 4737 O O . LEU A 1 612 ? 3.086 12.209 20.524 1.00 93.56 612 LEU A O 1
ATOM 4741 N N . TYR A 1 613 ? 0.932 11.655 20.175 1.00 95.38 613 TYR A N 1
ATOM 4742 C CA . TYR A 1 613 ? 1.148 11.050 18.859 1.00 95.38 613 TYR A CA 1
ATOM 4743 C C . TYR A 1 613 ? 1.604 12.080 17.831 1.00 95.38 613 TYR A C 1
ATOM 4745 O O . TYR A 1 613 ? 2.528 11.813 17.072 1.00 95.38 613 TYR A O 1
ATOM 4753 N N . ARG A 1 614 ? 1.029 13.291 17.869 1.00 94.44 614 ARG A N 1
ATOM 4754 C CA . ARG A 1 614 ? 1.495 14.423 17.051 1.00 94.44 614 ARG A CA 1
ATOM 4755 C C . ARG A 1 614 ? 2.983 14.697 17.284 1.00 94.44 614 ARG A C 1
ATOM 4757 O O . ARG A 1 614 ? 3.747 14.767 16.334 1.00 94.44 614 ARG A O 1
ATOM 4764 N N . THR A 1 615 ? 3.406 14.790 18.547 1.00 94.12 615 THR A N 1
ATOM 4765 C CA . THR A 1 615 ? 4.803 15.089 18.903 1.00 94.12 615 THR A CA 1
ATOM 4766 C C . THR A 1 615 ? 5.756 13.998 18.425 1.00 94.12 615 THR A C 1
ATOM 4768 O O . THR A 1 615 ? 6.825 14.301 17.908 1.00 94.12 615 THR A O 1
ATOM 4771 N N . GLU A 1 616 ? 5.393 12.728 18.589 1.00 94.44 616 GLU A N 1
ATOM 4772 C CA . GLU A 1 616 ? 6.241 11.615 18.155 1.00 94.44 616 GLU A CA 1
ATOM 4773 C C . GLU A 1 616 ? 6.354 11.524 16.632 1.00 94.44 616 GLU A C 1
ATOM 4775 O O . GLU A 1 616 ? 7.466 11.404 16.116 1.00 94.44 616 GLU A O 1
ATOM 4780 N N . VAL A 1 617 ? 5.236 11.671 15.912 1.00 95.81 617 VAL A N 1
ATOM 4781 C CA . VAL A 1 617 ? 5.239 11.735 14.445 1.00 95.81 617 VAL A CA 1
ATOM 4782 C C . VAL A 1 617 ? 6.063 12.923 13.958 1.00 95.81 617 VAL A C 1
ATOM 4784 O O . VAL A 1 617 ? 6.876 12.776 13.052 1.00 95.81 617 VAL A O 1
ATOM 4787 N N . GLU A 1 618 ? 5.899 14.098 14.565 1.00 95.19 618 GLU A N 1
ATOM 4788 C CA . GLU A 1 618 ? 6.655 15.289 14.182 1.00 95.19 618 GLU A CA 1
ATOM 4789 C C . GLU A 1 618 ? 8.142 15.146 14.493 1.00 95.19 618 GLU A C 1
ATOM 4791 O O . GLU A 1 618 ? 8.957 15.569 13.685 1.00 95.19 618 GLU A O 1
ATOM 4796 N N . ASN A 1 619 ? 8.535 14.522 15.605 1.00 94.75 619 ASN A N 1
ATOM 4797 C CA . ASN A 1 619 ? 9.946 14.240 15.883 1.00 94.75 619 ASN A CA 1
ATOM 4798 C C . ASN A 1 619 ? 10.564 13.350 14.798 1.00 94.75 619 ASN A C 1
ATOM 4800 O O . ASN A 1 619 ? 11.645 13.657 14.292 1.00 94.75 619 ASN A O 1
ATOM 4804 N N . TRP A 1 620 ? 9.854 12.293 14.404 1.00 96.31 620 TRP A N 1
ATOM 4805 C CA . TRP A 1 620 ? 10.268 11.409 13.320 1.00 96.31 620 TRP A CA 1
ATOM 4806 C C . TRP A 1 620 ? 10.347 12.140 11.971 1.00 96.31 620 TRP A C 1
ATOM 4808 O O . TRP A 1 620 ? 11.400 12.142 11.331 1.00 96.31 620 TRP A O 1
ATOM 4818 N N . LEU A 1 621 ? 9.283 12.831 11.551 1.00 96.69 621 LEU A N 1
ATOM 4819 C CA . LEU A 1 621 ? 9.266 13.561 10.281 1.00 96.69 621 LEU A CA 1
ATOM 4820 C C . LEU A 1 621 ? 10.295 14.697 10.259 1.00 96.69 621 LEU A C 1
ATOM 4822 O O . LEU A 1 621 ? 10.960 14.899 9.247 1.00 96.69 621 LEU A O 1
ATOM 4826 N N . ASN A 1 622 ? 10.499 15.412 11.368 1.00 95.69 622 ASN A N 1
ATOM 4827 C CA . ASN A 1 622 ? 11.539 16.438 11.470 1.00 95.69 622 ASN A CA 1
ATOM 4828 C C . ASN A 1 622 ? 12.936 15.855 11.235 1.00 95.69 622 ASN A C 1
ATOM 4830 O O . ASN A 1 622 ? 13.757 16.524 10.599 1.00 95.69 622 ASN A O 1
ATOM 4834 N N . ASN A 1 623 ? 13.193 14.621 11.686 1.00 95.56 623 ASN A N 1
ATOM 4835 C CA . ASN A 1 623 ? 14.451 13.930 11.415 1.00 95.56 623 ASN A CA 1
ATOM 4836 C C . ASN A 1 623 ? 14.650 13.673 9.909 1.00 95.56 623 ASN A C 1
ATOM 4838 O O . ASN A 1 623 ? 15.726 13.932 9.375 1.00 95.56 623 ASN A O 1
ATOM 4842 N N . TRP A 1 624 ? 13.595 13.265 9.202 1.00 96.50 624 TRP A N 1
ATOM 4843 C CA . TRP A 1 624 ? 13.613 13.059 7.747 1.00 96.50 624 TRP A CA 1
ATOM 4844 C C . TRP A 1 624 ? 13.729 14.364 6.946 1.00 96.50 624 TRP A C 1
ATOM 4846 O O . TRP A 1 624 ? 14.477 14.455 5.968 1.00 96.50 624 TRP A O 1
ATOM 4856 N N . VAL A 1 625 ? 13.031 15.414 7.379 1.00 94.94 625 VAL A N 1
ATOM 4857 C CA . VAL A 1 625 ? 13.026 16.712 6.694 1.00 94.94 625 VAL A CA 1
ATOM 4858 C C . VAL A 1 625 ? 14.317 17.483 6.925 1.00 94.94 625 VAL A C 1
ATOM 4860 O O . VAL A 1 625 ? 14.857 18.063 5.984 1.00 94.94 625 VAL A O 1
ATOM 4863 N N . SER A 1 626 ? 14.830 17.519 8.151 1.00 92.81 626 SER A N 1
ATOM 4864 C CA . SER A 1 626 ? 15.894 18.458 8.542 1.00 92.81 626 SER A CA 1
ATOM 4865 C C . SER A 1 626 ? 16.917 17.909 9.535 1.00 92.81 626 SER A C 1
ATOM 4867 O O . SER A 1 626 ? 17.851 18.632 9.876 1.00 92.81 626 SER A O 1
ATOM 4869 N N . GLY A 1 627 ? 16.742 16.671 9.998 1.00 92.06 627 GLY A N 1
ATOM 4870 C CA . GLY A 1 627 ? 17.658 16.018 10.926 1.00 92.06 627 GLY A CA 1
ATOM 4871 C C . GLY A 1 627 ? 18.747 15.215 10.224 1.00 92.06 627 GLY A C 1
ATOM 4872 O O . GLY A 1 627 ? 19.302 15.645 9.212 1.00 92.06 627 GLY A O 1
ATOM 4873 N N . ASP A 1 628 ? 19.057 14.055 10.797 1.00 92.38 628 ASP A N 1
ATOM 4874 C CA . ASP A 1 628 ? 20.291 13.311 10.538 1.00 92.38 628 ASP A CA 1
ATOM 4875 C C . ASP A 1 628 ? 20.158 12.248 9.433 1.00 92.38 628 ASP A C 1
ATOM 4877 O O . ASP A 1 628 ? 21.138 11.569 9.116 1.00 92.38 628 ASP A O 1
ATOM 4881 N N . ILE A 1 629 ? 18.974 12.098 8.823 1.00 95.56 629 ILE A N 1
ATOM 4882 C CA . ILE A 1 629 ? 18.801 11.213 7.663 1.00 95.56 629 ILE A CA 1
ATOM 4883 C C . ILE A 1 629 ? 19.728 11.679 6.537 1.00 95.56 629 ILE A C 1
ATOM 4885 O O . ILE A 1 629 ? 19.718 12.852 6.151 1.00 95.56 629 ILE A O 1
ATOM 4889 N N . ALA A 1 630 ? 20.541 10.756 6.014 1.00 96.62 630 ALA A N 1
ATOM 4890 C CA . ALA A 1 630 ? 21.477 11.060 4.942 1.00 96.62 630 ALA A CA 1
ATOM 4891 C C . ALA A 1 630 ? 20.725 11.537 3.696 1.00 96.62 630 ALA A C 1
ATOM 4893 O O . ALA A 1 630 ? 19.608 11.100 3.421 1.00 96.62 630 ALA A O 1
ATOM 4894 N N . LYS A 1 631 ? 21.341 12.443 2.933 1.00 97.19 631 LYS A N 1
ATOM 4895 C CA . LYS A 1 631 ? 20.753 12.987 1.709 1.00 97.19 631 LYS A CA 1
ATOM 4896 C C . LYS A 1 631 ? 21.759 12.997 0.577 1.00 97.19 631 LYS A C 1
ATOM 4898 O O . LYS A 1 631 ? 22.940 13.250 0.812 1.00 97.19 631 LYS A O 1
ATOM 4903 N N . THR A 1 632 ? 21.282 12.742 -0.634 1.00 97.56 632 THR A N 1
ATOM 4904 C CA . THR A 1 632 ? 22.054 13.025 -1.848 1.00 97.56 632 THR A CA 1
ATOM 4905 C C . THR A 1 632 ? 22.171 14.541 -2.061 1.00 97.56 632 THR A C 1
ATOM 4907 O O . THR A 1 632 ? 21.415 15.314 -1.463 1.00 97.56 632 THR A O 1
ATOM 4910 N N . ASP A 1 633 ? 23.074 14.987 -2.941 1.00 95.94 633 ASP A N 1
ATOM 4911 C CA . ASP A 1 633 ? 23.178 16.411 -3.299 1.00 95.94 633 ASP A CA 1
ATOM 4912 C C . ASP A 1 633 ? 21.882 16.919 -3.963 1.00 95.94 633 ASP A C 1
ATOM 4914 O O . ASP A 1 633 ? 21.500 18.076 -3.789 1.00 95.94 633 ASP A O 1
ATOM 4918 N N . GLY A 1 634 ? 21.181 16.038 -4.684 1.00 96.12 634 GLY A N 1
ATOM 4919 C CA . GLY A 1 634 ? 19.857 16.268 -5.259 1.00 96.12 634 GLY A CA 1
ATOM 4920 C C . GLY A 1 634 ? 18.688 16.233 -4.269 1.00 96.12 634 GLY A C 1
ATOM 4921 O O . GLY A 1 634 ? 17.565 16.513 -4.671 1.00 96.12 634 GLY A O 1
ATOM 4922 N N . GLY A 1 635 ? 18.920 15.922 -2.990 1.00 96.81 635 GLY A N 1
ATOM 4923 C CA . GLY A 1 635 ? 17.903 16.015 -1.939 1.00 96.81 635 GLY A CA 1
ATOM 4924 C C . GLY A 1 635 ? 17.062 14.758 -1.693 1.00 96.81 635 GLY A C 1
ATOM 4925 O O . GLY A 1 635 ? 16.106 14.831 -0.917 1.00 96.81 635 GLY A O 1
ATOM 4926 N N . LEU A 1 636 ? 17.417 13.609 -2.278 1.00 98.31 636 LEU A N 1
ATOM 4927 C CA . LEU A 1 636 ? 16.825 12.323 -1.897 1.00 98.31 636 LEU A CA 1
ATOM 4928 C C . LEU A 1 636 ? 17.240 11.985 -0.464 1.00 98.31 636 LEU A C 1
ATOM 4930 O O . LEU A 1 636 ? 18.434 11.869 -0.189 1.00 98.31 636 LEU A O 1
ATOM 4934 N N . ALA A 1 637 ? 16.269 11.793 0.428 1.00 98.25 637 ALA A N 1
ATOM 4935 C CA . ALA A 1 637 ? 16.492 11.164 1.722 1.00 98.25 637 ALA A CA 1
ATOM 4936 C C . ALA A 1 637 ? 16.900 9.702 1.502 1.00 98.25 637 ALA A C 1
ATOM 4938 O O . ALA A 1 637 ? 16.310 8.997 0.690 1.00 98.25 637 ALA A O 1
ATOM 4939 N N . TRP A 1 638 ? 17.943 9.247 2.181 1.00 97.81 638 TRP A N 1
ATOM 4940 C CA . TRP A 1 638 ? 18.557 7.952 1.932 1.00 97.81 638 TRP A CA 1
ATOM 4941 C C . TRP A 1 638 ? 18.842 7.268 3.263 1.00 97.81 638 TRP A C 1
ATOM 4943 O O . TRP A 1 638 ? 19.531 7.823 4.120 1.00 97.81 638 TRP A O 1
ATOM 4953 N N . VAL A 1 639 ? 18.291 6.068 3.439 1.00 95.31 639 VAL A N 1
ATOM 4954 C CA . VAL A 1 639 ? 18.320 5.350 4.722 1.00 95.31 639 VAL A CA 1
ATOM 4955 C C . VAL A 1 639 ? 19.037 4.001 4.631 1.00 95.31 639 VAL A C 1
ATOM 4957 O O . VAL A 1 639 ? 19.708 3.611 5.581 1.00 95.31 639 VAL A O 1
ATOM 4960 N N . ASP A 1 640 ? 18.947 3.320 3.489 1.00 95.56 640 ASP A N 1
ATOM 4961 C CA . ASP A 1 640 ? 19.535 1.998 3.275 1.00 95.56 640 ASP A CA 1
ATOM 4962 C C . ASP A 1 640 ? 19.796 1.760 1.780 1.00 95.56 640 ASP A C 1
ATOM 4964 O O . ASP A 1 640 ? 19.147 2.381 0.935 1.00 95.56 640 ASP A O 1
ATOM 4968 N N . GLU A 1 641 ? 20.732 0.865 1.442 1.00 93.62 641 GLU A N 1
ATOM 4969 C CA . GLU A 1 641 ? 21.044 0.529 0.045 1.00 93.62 641 GLU A CA 1
ATOM 4970 C C . GLU A 1 641 ? 19.982 -0.359 -0.617 1.00 93.62 641 GLU A C 1
ATOM 4972 O O . GLU A 1 641 ? 19.854 -0.342 -1.841 1.00 93.62 641 GLU A O 1
ATOM 4977 N N . TRP A 1 642 ? 19.198 -1.099 0.171 1.00 92.31 642 TRP A N 1
ATOM 4978 C CA . TRP A 1 642 ? 18.085 -1.908 -0.308 1.00 92.31 642 TRP A CA 1
ATOM 4979 C C . TRP A 1 642 ? 16.814 -1.072 -0.395 1.00 92.31 642 TRP A C 1
ATOM 4981 O O . TRP A 1 642 ? 16.166 -0.789 0.615 1.00 92.31 642 TRP A O 1
ATOM 4991 N N . GLY A 1 643 ? 16.393 -0.719 -1.608 1.00 94.75 643 GLY A N 1
ATOM 4992 C CA . GLY A 1 643 ? 15.139 0.012 -1.794 1.00 94.75 643 GLY A CA 1
ATOM 4993 C C . GLY A 1 643 ? 15.168 1.405 -1.168 1.00 94.75 643 GLY A C 1
ATOM 4994 O O . GLY A 1 643 ? 14.230 1.779 -0.459 1.00 94.75 643 GLY A O 1
ATOM 4995 N N . SER A 1 644 ? 16.244 2.162 -1.403 1.00 97.56 644 SER A N 1
ATOM 4996 C CA . SER A 1 644 ? 16.392 3.534 -0.903 1.00 97.56 644 SER A CA 1
ATOM 4997 C C . SER A 1 644 ? 15.197 4.409 -1.295 1.00 97.56 644 SER A C 1
ATOM 4999 O O . SER A 1 644 ? 14.650 5.127 -0.456 1.00 97.56 644 SER A O 1
ATOM 5001 N N . LEU A 1 645 ? 14.716 4.274 -2.534 1.00 98.69 645 LEU A N 1
ATOM 5002 C CA . LEU A 1 645 ? 13.560 5.021 -3.032 1.00 98.69 645 LEU A CA 1
ATOM 5003 C C . LEU A 1 645 ? 12.240 4.562 -2.413 1.00 98.69 645 LEU A C 1
ATOM 5005 O O . LEU A 1 645 ? 11.384 5.402 -2.152 1.00 98.69 645 LEU A O 1
ATOM 5009 N N . ARG A 1 646 ? 12.082 3.267 -2.111 1.00 98.75 646 ARG A N 1
ATOM 5010 C CA . ARG A 1 646 ? 10.901 2.738 -1.406 1.00 98.75 646 ARG A CA 1
ATOM 5011 C C . ARG A 1 646 ? 10.730 3.397 -0.047 1.00 98.75 646 ARG A C 1
ATOM 5013 O O . ARG A 1 646 ? 9.630 3.812 0.303 1.00 98.75 646 ARG A O 1
ATOM 5020 N N . TYR A 1 647 ? 11.813 3.526 0.718 1.00 98.69 647 TYR A N 1
ATOM 5021 C CA . TYR A 1 647 ? 11.743 4.154 2.036 1.00 98.69 647 TYR A CA 1
ATOM 5022 C C . TYR A 1 647 ? 11.354 5.629 1.935 1.00 98.69 647 TYR A C 1
ATOM 5024 O O . TYR A 1 647 ? 10.479 6.082 2.669 1.00 98.69 647 TYR A O 1
ATOM 5032 N N . SER A 1 648 ? 11.932 6.358 0.982 1.00 98.56 648 SER A N 1
ATOM 5033 C CA . SER A 1 648 ? 11.597 7.768 0.764 1.00 98.56 648 SER A CA 1
ATOM 5034 C C . SER A 1 648 ? 10.190 7.971 0.225 1.00 98.56 648 SER A C 1
ATOM 5036 O O . SER A 1 648 ? 9.511 8.889 0.676 1.00 98.56 648 SER A O 1
ATOM 5038 N N . ALA A 1 649 ? 9.705 7.090 -0.650 1.00 98.88 649 ALA A N 1
ATOM 5039 C CA . ALA A 1 649 ? 8.327 7.102 -1.124 1.00 98.88 649 ALA A CA 1
ATOM 5040 C C . ALA A 1 649 ? 7.325 6.810 0.006 1.00 98.88 649 ALA A C 1
ATOM 5042 O O . ALA A 1 649 ? 6.317 7.505 0.129 1.00 98.88 649 ALA A O 1
ATOM 5043 N N . ASN A 1 650 ? 7.619 5.836 0.874 1.00 98.88 650 ASN A N 1
ATOM 5044 C CA . ASN A 1 650 ? 6.791 5.543 2.043 1.00 98.88 650 ASN A CA 1
ATOM 5045 C C . ASN A 1 650 ? 6.751 6.730 3.009 1.00 98.88 650 ASN A C 1
ATOM 5047 O O . ASN A 1 650 ? 5.666 7.154 3.405 1.00 98.88 650 ASN A O 1
ATOM 5051 N N . THR A 1 651 ? 7.902 7.317 3.353 1.00 98.75 651 THR A N 1
ATOM 5052 C CA . THR A 1 651 ? 7.932 8.511 4.211 1.00 98.75 651 THR A CA 1
ATOM 5053 C C . THR A 1 651 ? 7.201 9.679 3.549 1.00 98.75 651 THR A C 1
ATOM 5055 O O . THR A 1 651 ? 6.447 10.376 4.221 1.00 98.75 651 THR A O 1
ATOM 5058 N N . ALA A 1 652 ? 7.378 9.891 2.242 1.00 98.69 652 ALA A N 1
ATOM 5059 C CA . ALA A 1 652 ? 6.707 10.952 1.496 1.00 98.69 652 ALA A CA 1
ATOM 5060 C C . ALA A 1 652 ? 5.183 10.809 1.540 1.00 98.69 652 ALA A C 1
ATOM 5062 O O . ALA A 1 652 ? 4.488 11.792 1.800 1.00 98.69 652 ALA A O 1
ATOM 5063 N N . PHE A 1 653 ? 4.662 9.597 1.350 1.00 98.88 653 PHE A N 1
ATOM 5064 C CA . PHE A 1 653 ? 3.234 9.320 1.480 1.00 98.88 653 PHE A CA 1
ATOM 5065 C C . PHE A 1 653 ? 2.715 9.657 2.881 1.00 98.88 653 PHE A C 1
ATOM 5067 O O . PHE A 1 653 ? 1.780 10.442 3.019 1.00 98.88 653 PHE A O 1
ATOM 5074 N N . ILE A 1 654 ? 3.361 9.132 3.926 1.00 98.44 654 ILE A N 1
ATOM 5075 C CA . ILE A 1 654 ? 2.927 9.339 5.313 1.00 98.44 654 ILE A CA 1
ATOM 5076 C C . ILE A 1 654 ? 3.047 10.812 5.736 1.00 98.44 654 ILE A C 1
ATOM 5078 O O . ILE A 1 654 ? 2.163 11.331 6.418 1.00 98.44 654 ILE A O 1
ATOM 5082 N N . ALA A 1 655 ? 4.103 11.509 5.307 1.00 98.38 655 ALA A N 1
ATOM 5083 C CA . ALA A 1 655 ? 4.277 12.944 5.525 1.00 98.38 655 ALA A CA 1
ATOM 5084 C C . ALA A 1 655 ? 3.163 13.758 4.851 1.00 98.38 655 ALA A C 1
ATOM 5086 O O . ALA A 1 655 ? 2.650 14.703 5.451 1.00 98.38 655 ALA A O 1
ATOM 5087 N N . GLY A 1 656 ? 2.765 13.362 3.638 1.00 98.00 656 GLY A N 1
ATOM 5088 C CA . GLY A 1 656 ? 1.634 13.939 2.918 1.00 98.00 656 GLY A CA 1
ATOM 5089 C C . GLY A 1 656 ? 0.322 13.760 3.679 1.00 98.00 656 GLY A C 1
ATOM 5090 O O . GLY A 1 656 ? -0.333 14.751 3.991 1.00 98.00 656 GLY A O 1
ATOM 5091 N N . VAL A 1 657 ? -0.001 12.527 4.087 1.00 97.81 657 VAL A N 1
ATOM 5092 C CA . VAL A 1 657 ? -1.209 12.228 4.879 1.00 97.81 657 VAL A CA 1
ATOM 5093 C C . VAL A 1 657 ? -1.223 13.024 6.185 1.00 97.81 657 VAL A C 1
ATOM 5095 O O . VAL A 1 657 ? -2.235 13.635 6.529 1.00 97.81 657 VAL A O 1
ATOM 5098 N N . TYR A 1 658 ? -0.104 13.069 6.915 1.00 97.69 658 TYR A N 1
ATOM 5099 C CA . TYR A 1 658 ? -0.012 13.839 8.157 1.00 97.69 658 TYR A CA 1
ATOM 5100 C C . TYR A 1 658 ? -0.210 15.341 7.921 1.00 97.69 658 TYR A C 1
ATOM 5102 O O . TYR A 1 658 ? -0.931 15.996 8.680 1.00 97.69 658 TYR A O 1
ATOM 5110 N N . SER A 1 659 ? 0.397 15.882 6.859 1.00 96.12 659 SER A N 1
ATOM 5111 C CA . SER A 1 659 ? 0.216 17.275 6.454 1.00 96.12 659 SER A CA 1
ATOM 5112 C C . SER A 1 659 ? -1.251 17.561 6.142 1.00 96.12 659 SER A C 1
ATOM 5114 O O . SER A 1 659 ? -1.792 18.533 6.646 1.00 96.12 659 SER A O 1
ATOM 5116 N N . ASP A 1 660 ? -1.927 16.703 5.385 1.00 93.31 660 ASP A N 1
ATOM 5117 C CA . ASP A 1 660 ? -3.297 16.973 4.938 1.00 93.31 660 ASP A CA 1
ATOM 5118 C C . ASP A 1 660 ? -4.335 16.810 6.059 1.00 93.31 660 ASP A C 1
ATOM 5120 O O . ASP A 1 660 ? -5.336 17.524 6.087 1.00 93.31 660 ASP A O 1
ATOM 5124 N N . THR A 1 661 ? -4.097 15.891 7.002 1.00 91.06 661 THR A N 1
ATOM 5125 C CA . THR A 1 661 ? -5.133 15.449 7.956 1.00 91.06 661 THR A CA 1
ATOM 5126 C C . THR A 1 661 ? -4.892 15.853 9.410 1.00 91.06 661 THR A C 1
ATOM 5128 O O . THR A 1 661 ? -5.848 15.945 10.177 1.00 91.06 661 THR A O 1
ATOM 5131 N N . VAL A 1 662 ? -3.645 16.115 9.819 1.00 90.75 662 VAL A N 1
ATOM 5132 C CA . VAL A 1 662 ? -3.301 16.394 11.229 1.00 90.75 662 VAL A CA 1
ATOM 5133 C C . VAL A 1 662 ? -2.640 17.761 11.411 1.00 90.75 662 VAL A C 1
ATOM 5135 O O . VAL A 1 662 ? -2.945 18.476 12.376 1.00 90.75 662 VAL A O 1
ATOM 5138 N N . ASN A 1 663 ? -1.739 18.146 10.501 1.00 88.25 663 ASN A N 1
ATOM 5139 C CA . ASN A 1 663 ? -1.002 19.409 10.567 1.00 88.25 663 ASN A CA 1
ATOM 5140 C C . ASN A 1 663 ? -0.953 20.160 9.213 1.00 88.25 663 ASN A C 1
ATOM 5142 O O . ASN A 1 663 ? 0.127 20.334 8.643 1.00 88.25 663 ASN A O 1
ATOM 5146 N N . PRO A 1 664 ? -2.093 20.698 8.735 1.00 76.00 664 PRO A N 1
ATOM 5147 C CA . PRO A 1 664 ? -2.181 21.402 7.446 1.00 76.00 664 PRO A CA 1
ATOM 5148 C C . PRO A 1 664 ? -1.416 22.727 7.388 1.00 76.00 664 PRO A C 1
ATOM 5150 O O . PRO A 1 664 ? -1.160 23.253 6.309 1.00 76.00 664 PRO A O 1
ATOM 5153 N N . ALA A 1 665 ? -1.001 23.275 8.534 1.00 64.38 665 ALA A N 1
ATOM 5154 C CA . ALA A 1 665 ? -0.155 24.467 8.589 1.00 64.38 665 ALA A CA 1
ATOM 5155 C C . ALA A 1 665 ? 1.353 24.143 8.492 1.00 64.38 665 ALA A C 1
ATOM 5157 O O . ALA A 1 665 ? 2.173 25.055 8.365 1.00 64.38 665 ALA A O 1
ATOM 5158 N N . GLY A 1 666 ? 1.735 22.863 8.569 1.00 64.19 666 GLY A N 1
ATOM 5159 C CA . GLY A 1 666 ? 3.108 22.385 8.727 1.00 64.19 666 GLY A CA 1
ATOM 5160 C C . GLY A 1 666 ? 3.883 22.187 7.424 1.00 64.19 666 GLY A C 1
ATOM 5161 O O . GLY A 1 666 ? 4.674 21.253 7.361 1.00 64.19 666 GLY A O 1
ATOM 5162 N N . GLY A 1 667 ? 3.681 23.041 6.410 1.00 83.38 667 GLY A N 1
ATOM 5163 C CA . GLY A 1 667 ? 4.040 22.839 4.987 1.00 83.38 667 GLY A CA 1
ATOM 5164 C C . GLY A 1 667 ? 5.453 22.339 4.621 1.00 83.38 667 GLY A C 1
ATOM 5165 O O . GLY A 1 667 ? 5.701 22.019 3.465 1.00 83.38 667 GLY A O 1
ATOM 5166 N N . GLN A 1 668 ? 6.380 22.206 5.571 1.00 93.88 668 GLN A N 1
ATOM 5167 C CA . GLN A 1 668 ? 7.628 21.463 5.380 1.00 93.88 668 GLN A CA 1
ATOM 5168 C C . GLN A 1 668 ? 7.409 19.969 5.065 1.00 93.88 668 GLN A C 1
ATOM 5170 O O . GLN A 1 668 ? 8.196 19.398 4.315 1.00 93.88 668 GLN A O 1
ATOM 5175 N N . TYR A 1 669 ? 6.361 19.336 5.612 1.00 96.25 669 TYR A N 1
ATOM 5176 C CA . TYR A 1 669 ? 6.067 17.917 5.355 1.00 96.25 669 TYR A CA 1
ATOM 5177 C C . TYR A 1 669 ? 5.466 17.709 3.963 1.00 96.25 669 TYR A C 1
ATOM 5179 O O . TYR A 1 669 ? 5.858 16.777 3.267 1.00 96.25 669 TYR A O 1
ATOM 5187 N N . ASP A 1 670 ? 4.596 18.626 3.531 1.00 94.00 670 ASP A N 1
ATOM 5188 C CA . ASP A 1 670 ? 4.101 18.700 2.154 1.00 94.00 670 ASP A CA 1
ATOM 5189 C C . ASP A 1 670 ? 5.250 18.880 1.150 1.00 94.00 670 ASP A C 1
ATOM 5191 O O . ASP A 1 670 ? 5.408 18.077 0.230 1.00 94.00 670 ASP A O 1
ATOM 5195 N N . ALA A 1 671 ? 6.120 19.870 1.381 1.00 95.50 671 ALA A N 1
ATOM 5196 C CA . ALA A 1 671 ? 7.276 20.113 0.523 1.00 95.50 671 ALA A CA 1
ATOM 5197 C C . ALA A 1 671 ? 8.226 18.907 0.478 1.00 95.50 671 ALA A C 1
ATOM 5199 O O . ALA A 1 671 ? 8.735 18.559 -0.584 1.00 95.50 671 ALA A O 1
ATOM 5200 N N . PHE A 1 672 ? 8.461 18.248 1.616 1.00 97.56 672 PHE A N 1
ATOM 5201 C CA . PHE A 1 672 ? 9.239 17.013 1.653 1.00 97.56 672 PHE A CA 1
ATOM 5202 C C . PHE A 1 672 ? 8.590 15.914 0.810 1.00 97.56 672 PHE A C 1
ATOM 5204 O O . PHE A 1 672 ? 9.272 15.346 -0.040 1.00 97.56 672 PHE A O 1
ATOM 5211 N N . SER A 1 673 ? 7.291 15.660 1.007 1.00 97.44 673 SER A N 1
ATOM 5212 C CA . SER A 1 673 ? 6.526 14.663 0.252 1.00 97.44 673 SER A CA 1
ATOM 5213 C C . SER A 1 673 ? 6.694 14.864 -1.254 1.00 97.44 673 SER A C 1
ATOM 5215 O O . SER A 1 673 ? 7.178 13.970 -1.948 1.00 97.44 673 SER A O 1
ATOM 5217 N N . ARG A 1 674 ? 6.420 16.081 -1.735 1.00 96.50 674 ARG A N 1
ATOM 5218 C CA . ARG A 1 674 ? 6.590 16.471 -3.138 1.00 96.50 674 ARG A CA 1
ATOM 5219 C C . ARG A 1 674 ? 8.013 16.257 -3.640 1.00 96.50 674 ARG A C 1
ATOM 5221 O O . ARG A 1 674 ? 8.211 15.537 -4.610 1.00 96.50 674 ARG A O 1
ATOM 5228 N N . ASN A 1 675 ? 9.005 16.822 -2.952 1.00 97.25 675 ASN A N 1
ATOM 5229 C CA . ASN A 1 675 ? 10.395 16.782 -3.408 1.00 97.25 675 ASN A CA 1
ATOM 5230 C C . ASN A 1 675 ? 10.928 15.347 -3.545 1.00 97.25 675 ASN A C 1
ATOM 5232 O O . ASN A 1 675 ? 11.717 15.074 -4.444 1.00 97.25 675 ASN A O 1
ATOM 5236 N N . GLN A 1 676 ? 10.519 14.420 -2.668 1.00 98.56 676 GLN A N 1
ATOM 5237 C CA . GLN A 1 676 ? 10.937 13.019 -2.790 1.00 98.56 676 GLN A CA 1
ATOM 5238 C C . GLN A 1 676 ? 10.302 12.328 -4.005 1.00 98.56 676 GLN A C 1
ATOM 5240 O O . GLN A 1 676 ? 10.982 11.571 -4.696 1.00 98.56 676 GLN A O 1
ATOM 5245 N N . ILE A 1 677 ? 9.021 12.588 -4.288 1.00 98.38 677 ILE A N 1
ATOM 5246 C CA . ILE A 1 677 ? 8.347 12.009 -5.458 1.00 98.38 677 ILE A CA 1
ATOM 5247 C C . ILE A 1 677 ? 8.863 12.632 -6.756 1.00 98.38 677 ILE A C 1
ATOM 5249 O O . ILE A 1 677 ? 9.140 11.902 -7.704 1.00 98.38 677 ILE A O 1
ATOM 5253 N N . ASP A 1 678 ? 9.098 13.942 -6.786 1.00 97.62 678 ASP A N 1
ATOM 5254 C CA . ASP A 1 678 ? 9.694 14.620 -7.940 1.00 97.62 678 ASP A CA 1
ATOM 5255 C C . ASP A 1 678 ? 11.099 14.079 -8.231 1.00 97.62 678 ASP A C 1
ATOM 5257 O O . ASP A 1 678 ? 11.411 13.767 -9.383 1.00 97.62 678 ASP A O 1
ATOM 5261 N N . TYR A 1 679 ? 11.911 13.844 -7.191 1.00 98.25 679 TYR A N 1
ATOM 5262 C CA . TYR A 1 679 ? 13.204 13.172 -7.332 1.00 98.25 679 TYR A CA 1
ATOM 5263 C C . TYR A 1 679 ? 13.058 11.794 -7.987 1.00 98.25 679 TYR A C 1
ATOM 5265 O O . TYR A 1 679 ? 13.798 11.476 -8.920 1.00 98.25 679 TYR A O 1
ATOM 5273 N N . ILE A 1 680 ? 12.110 10.974 -7.516 1.00 98.56 680 ILE A N 1
ATOM 5274 C CA . ILE A 1 680 ? 11.831 9.637 -8.065 1.00 98.56 680 ILE A CA 1
ATOM 5275 C C . ILE A 1 680 ? 11.414 9.721 -9.541 1.00 98.56 680 ILE A C 1
ATOM 5277 O O . ILE A 1 680 ? 11.839 8.893 -10.348 1.00 98.56 680 ILE A O 1
ATOM 5281 N N . LEU A 1 681 ? 10.610 10.719 -9.910 1.00 97.19 681 LEU A N 1
ATOM 5282 C CA . LEU A 1 681 ? 10.087 10.879 -11.268 1.00 97.19 681 LEU A CA 1
ATOM 5283 C C . LEU A 1 681 ? 11.091 11.506 -12.245 1.00 97.19 681 LEU A C 1
ATOM 5285 O O . LEU A 1 681 ? 10.946 11.319 -13.453 1.00 97.19 681 LEU A O 1
ATOM 5289 N N . GLY A 1 682 ? 12.148 12.152 -11.752 1.00 95.50 682 GLY A N 1
ATOM 5290 C CA . GLY A 1 682 ? 13.282 12.582 -12.573 1.00 95.50 682 GLY A CA 1
ATOM 5291 C C . GLY A 1 682 ? 13.841 13.967 -12.267 1.00 95.50 682 GLY A C 1
ATOM 5292 O O . GLY A 1 682 ? 14.810 14.367 -12.920 1.00 95.50 682 GLY A O 1
ATOM 5293 N N . ASP A 1 683 ? 13.290 14.692 -11.288 1.00 94.69 683 ASP A N 1
ATOM 5294 C CA . ASP A 1 683 ? 13.859 15.950 -10.796 1.00 94.69 683 ASP A CA 1
ATOM 5295 C C . ASP A 1 683 ? 15.050 15.684 -9.868 1.00 94.69 683 ASP A C 1
ATOM 5297 O O . ASP A 1 683 ? 15.029 15.882 -8.655 1.00 94.69 683 ASP A O 1
ATOM 5301 N N . ASN A 1 684 ? 16.108 15.150 -10.467 1.00 95.69 684 ASN A N 1
ATOM 5302 C CA . ASN A 1 684 ? 17.356 14.841 -9.797 1.00 95.69 684 ASN A CA 1
ATOM 5303 C C . ASN A 1 684 ? 18.556 15.225 -10.679 1.00 95.69 684 ASN A C 1
ATOM 5305 O O . ASN A 1 684 ? 18.418 15.393 -11.898 1.00 95.69 684 ASN A O 1
ATOM 5309 N N . PRO A 1 685 ? 19.766 15.356 -10.103 1.00 96.75 685 PRO A N 1
ATOM 5310 C CA . PRO A 1 685 ? 20.971 15.706 -10.857 1.00 96.75 685 PRO A CA 1
ATOM 5311 C C . PRO A 1 685 ? 21.318 14.744 -12.001 1.00 96.75 685 PRO A C 1
ATOM 5313 O O . PRO A 1 685 ? 21.980 15.153 -12.956 1.00 96.75 685 PRO A O 1
ATOM 5316 N N . ALA A 1 686 ? 20.865 13.488 -11.933 1.00 94.62 686 ALA A N 1
ATOM 5317 C CA . ALA A 1 686 ? 21.045 12.503 -12.996 1.00 94.62 686 ALA A CA 1
ATOM 5318 C C . ALA A 1 686 ? 20.022 12.645 -14.143 1.00 94.62 686 ALA A C 1
ATOM 5320 O O . ALA A 1 686 ? 20.220 12.037 -15.193 1.00 94.62 686 ALA A O 1
ATOM 5321 N N . GLN A 1 687 ? 18.971 13.464 -13.976 1.00 94.06 687 GLN A N 1
ATOM 5322 C CA . GLN A 1 687 ? 17.865 13.647 -14.929 1.00 94.06 687 GLN A CA 1
ATOM 5323 C C . GLN A 1 687 ? 17.236 12.307 -15.348 1.00 94.06 687 GLN A C 1
ATOM 5325 O O . GLN A 1 687 ? 16.914 12.081 -16.518 1.00 94.06 687 GLN A O 1
ATOM 5330 N N . GLN A 1 688 ? 17.112 11.404 -14.377 1.00 93.50 688 GLN A N 1
ATOM 5331 C CA . GLN A 1 688 ? 16.739 10.009 -14.562 1.00 93.50 688 GLN A CA 1
ATOM 5332 C C . GLN A 1 688 ? 15.471 9.717 -13.767 1.00 93.50 688 GLN A C 1
ATOM 5334 O O . GLN A 1 688 ? 15.472 9.878 -12.551 1.00 93.50 688 GLN A O 1
ATOM 5339 N N . SER A 1 689 ? 14.415 9.238 -14.422 1.00 96.94 689 SER A N 1
ATOM 5340 C CA . SER A 1 689 ? 13.299 8.635 -13.696 1.00 96.94 689 SER A CA 1
ATOM 5341 C C . SER A 1 689 ? 13.747 7.308 -13.096 1.00 96.94 689 SER A C 1
ATOM 5343 O O . SER A 1 689 ? 14.474 6.546 -13.733 1.00 96.94 689 SER A O 1
ATOM 5345 N N . TYR A 1 690 ? 13.291 6.996 -11.894 1.00 98.56 690 TYR A N 1
ATOM 5346 C CA . TYR A 1 690 ? 13.483 5.689 -11.269 1.00 98.56 690 TYR A CA 1
ATOM 5347 C C . TYR A 1 690 ? 12.248 4.789 -11.394 1.00 98.56 690 TYR A C 1
ATOM 5349 O O . TYR A 1 690 ? 12.187 3.720 -10.790 1.00 98.56 690 TYR A O 1
ATOM 5357 N N . VAL A 1 691 ? 11.272 5.196 -12.206 1.00 98.50 691 VAL A N 1
ATOM 5358 C CA . VAL A 1 691 ? 10.065 4.420 -12.485 1.00 98.50 691 VAL A CA 1
ATOM 5359 C C . VAL A 1 691 ? 10.129 3.905 -13.915 1.00 98.50 691 VAL A C 1
ATOM 5361 O O . VAL A 1 691 ? 10.242 4.675 -14.872 1.00 98.50 691 VAL A O 1
ATOM 5364 N N . ALA A 1 692 ? 10.073 2.587 -14.079 1.00 97.56 692 ALA A N 1
ATOM 5365 C CA . ALA A 1 692 ? 10.171 1.954 -15.384 1.00 97.56 692 ALA A CA 1
ATOM 5366 C C . ALA A 1 692 ? 9.069 2.458 -16.334 1.00 97.56 692 ALA A C 1
ATOM 5368 O O . ALA A 1 692 ? 7.868 2.390 -16.061 1.00 97.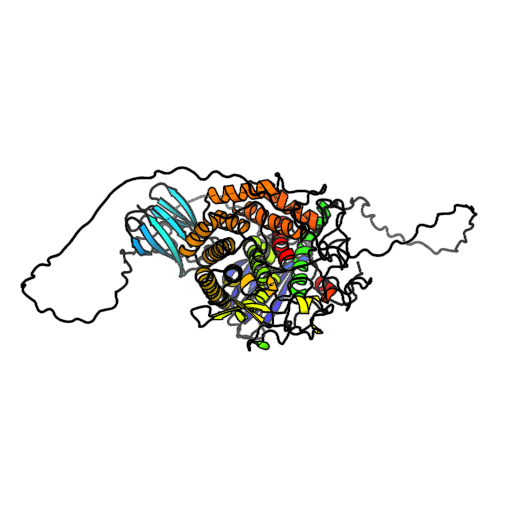56 692 ALA A O 1
ATOM 5369 N N . GLY A 1 693 ? 9.499 2.977 -17.484 1.00 94.19 693 GLY A N 1
ATOM 5370 C CA . GLY A 1 693 ? 8.631 3.510 -18.525 1.00 94.19 693 GLY A CA 1
ATOM 5371 C C . GLY A 1 693 ? 8.076 4.913 -18.273 1.00 94.19 693 GLY A C 1
ATOM 5372 O O . GLY A 1 693 ? 7.154 5.275 -18.996 1.00 94.19 693 GLY A O 1
ATOM 5373 N N . ILE A 1 694 ? 8.580 5.682 -17.301 1.00 93.06 694 ILE A N 1
ATOM 5374 C CA . ILE A 1 694 ? 8.198 7.089 -17.078 1.00 93.06 694 ILE A CA 1
ATOM 5375 C C . ILE A 1 694 ? 9.307 8.034 -17.551 1.00 93.06 694 ILE A C 1
ATOM 5377 O O . ILE A 1 694 ? 10.479 7.858 -17.230 1.00 93.06 694 ILE A O 1
ATOM 5381 N N . GLY A 1 695 ? 8.937 9.078 -18.293 1.00 88.69 695 GLY A N 1
ATOM 5382 C CA . GLY A 1 695 ? 9.884 10.080 -18.781 1.00 88.69 695 GLY A CA 1
ATOM 5383 C C . GLY A 1 695 ? 10.835 9.575 -19.875 1.00 88.69 695 GLY A C 1
ATOM 5384 O O . GLY A 1 695 ? 10.703 8.478 -20.409 1.00 88.69 695 GLY A O 1
ATOM 5385 N N . ALA A 1 696 ? 11.796 10.420 -20.260 1.00 85.81 696 ALA A N 1
ATOM 5386 C CA . ALA A 1 696 ? 12.691 10.145 -21.391 1.00 85.81 696 ALA A CA 1
ATOM 5387 C C . ALA A 1 696 ? 13.853 9.189 -21.053 1.00 85.81 696 ALA A C 1
ATOM 5389 O O . ALA A 1 696 ? 14.429 8.572 -21.950 1.00 85.81 696 ALA A O 1
ATOM 5390 N N . SER A 1 697 ? 14.212 9.084 -19.772 1.00 92.81 697 SER A N 1
ATOM 5391 C CA . SER A 1 697 ? 15.265 8.203 -19.267 1.00 92.81 697 SER A CA 1
ATOM 5392 C C . SER A 1 697 ? 14.730 7.465 -18.047 1.00 92.81 697 SER A C 1
ATOM 5394 O O . SER A 1 697 ? 14.421 8.098 -17.042 1.00 92.81 697 SER A O 1
ATOM 5396 N N . PHE A 1 698 ? 14.591 6.144 -18.158 1.00 95.25 698 PHE A N 1
ATOM 5397 C CA . PHE A 1 698 ? 14.008 5.254 -17.147 1.00 95.25 698 PHE A CA 1
ATOM 5398 C C . PHE A 1 698 ? 14.750 3.903 -17.112 1.00 95.25 698 PHE A C 1
ATOM 5400 O O . PHE A 1 698 ? 15.452 3.595 -18.083 1.00 95.25 698 PHE A O 1
ATOM 5407 N N . PRO A 1 699 ? 14.601 3.091 -16.045 1.00 96.19 699 PRO A N 1
ATOM 5408 C CA . PRO A 1 699 ? 15.218 1.769 -15.932 1.00 96.19 699 PRO A CA 1
ATOM 5409 C C . PRO A 1 699 ? 14.696 0.796 -16.994 1.00 96.19 699 PRO A C 1
ATOM 5411 O O . PRO A 1 699 ? 13.488 0.583 -17.112 1.00 96.19 699 PRO A O 1
ATOM 5414 N N . LYS A 1 700 ? 15.596 0.181 -17.763 1.00 93.94 700 LYS A N 1
ATOM 5415 C CA . LYS A 1 700 ? 15.263 -0.775 -18.834 1.00 93.94 700 LYS A CA 1
ATOM 5416 C C . LYS A 1 700 ? 15.585 -2.213 -18.454 1.00 93.94 700 LYS A C 1
ATOM 5418 O O . LYS A 1 700 ? 15.020 -3.132 -19.040 1.00 93.94 700 LYS A O 1
ATOM 5423 N N . ASN A 1 701 ? 16.472 -2.421 -17.486 1.00 95.12 701 ASN A N 1
ATOM 5424 C CA . ASN A 1 701 ? 16.992 -3.732 -17.111 1.00 95.12 701 ASN A CA 1
ATOM 5425 C C . ASN A 1 701 ? 16.645 -4.068 -15.660 1.00 95.12 701 ASN A C 1
ATOM 5427 O O . ASN A 1 701 ? 17.506 -4.525 -14.913 1.00 95.12 701 ASN A O 1
ATOM 5431 N N . VAL A 1 702 ? 15.392 -3.851 -15.254 1.00 97.44 702 VAL A N 1
ATOM 5432 C CA . VAL A 1 702 ? 14.929 -4.194 -13.900 1.00 97.44 702 VAL A CA 1
ATOM 5433 C C . VAL A 1 702 ? 15.152 -5.682 -13.596 1.00 97.44 702 VAL A C 1
ATOM 5435 O O . VAL A 1 702 ? 15.015 -6.534 -14.488 1.00 97.44 702 VAL A O 1
ATOM 5438 N N . HIS A 1 703 ? 15.497 -6.006 -12.348 1.00 98.44 703 HIS A N 1
ATOM 5439 C CA . HIS A 1 703 ? 15.646 -7.372 -11.847 1.00 98.44 703 HIS A CA 1
ATOM 5440 C C . HIS A 1 703 ? 14.271 -8.031 -11.756 1.00 98.44 703 HIS A C 1
ATOM 5442 O O . HIS A 1 703 ? 13.638 -8.043 -10.713 1.00 98.44 703 HIS A O 1
ATOM 5448 N N . HIS A 1 704 ? 13.765 -8.536 -12.881 1.00 98.62 704 HIS A N 1
ATOM 5449 C CA . HIS A 1 704 ? 12.434 -9.126 -12.926 1.00 98.62 704 HIS A CA 1
ATOM 5450 C C . HIS A 1 704 ? 12.353 -10.266 -13.938 1.00 98.62 704 HIS A C 1
ATOM 5452 O O . HIS A 1 704 ? 12.545 -10.072 -15.142 1.00 98.62 704 HIS A O 1
ATOM 5458 N N . ARG A 1 705 ? 12.025 -11.472 -13.463 1.00 98.31 705 ARG A N 1
ATOM 5459 C CA . ARG A 1 705 ? 12.069 -12.706 -14.261 1.00 98.31 705 ARG A CA 1
ATOM 5460 C C . ARG A 1 705 ? 11.160 -12.662 -15.486 1.00 98.31 705 ARG A C 1
ATOM 5462 O O . ARG A 1 705 ? 11.654 -12.861 -16.595 1.00 98.31 705 ARG A O 1
ATOM 5469 N N . ALA A 1 706 ? 9.871 -12.361 -15.309 1.00 96.88 706 ALA A N 1
ATOM 5470 C CA . ALA A 1 706 ? 8.911 -12.368 -16.419 1.00 96.88 706 ALA A CA 1
ATOM 5471 C C . ALA A 1 706 ? 9.222 -11.273 -17.458 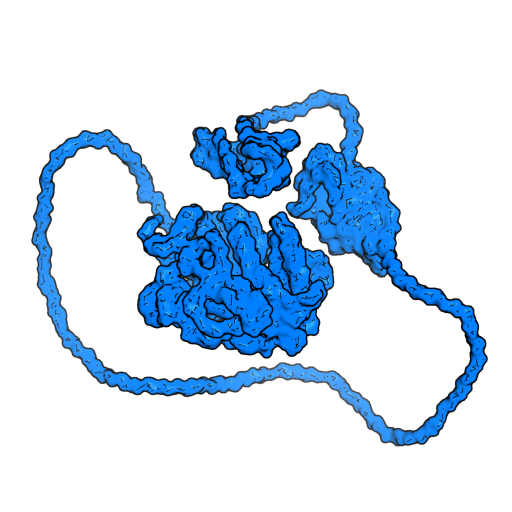1.00 96.88 706 ALA A C 1
ATOM 5473 O O . ALA A 1 706 ? 9.408 -11.583 -18.631 1.00 96.88 706 ALA A O 1
ATOM 5474 N N . ALA A 1 707 ? 9.388 -10.022 -17.010 1.00 97.00 707 ALA A N 1
ATOM 5475 C CA . ALA A 1 707 ? 9.787 -8.899 -17.859 1.00 97.00 707 ALA A CA 1
ATOM 5476 C C . ALA A 1 707 ? 11.121 -9.111 -18.606 1.00 97.00 707 ALA A C 1
ATOM 5478 O O . ALA A 1 707 ? 11.285 -8.601 -19.712 1.00 97.00 707 ALA A O 1
ATOM 5479 N N . SER A 1 708 ? 12.068 -9.880 -18.049 1.00 96.50 708 SER A N 1
ATOM 5480 C CA . SER A 1 708 ? 13.358 -10.114 -18.713 1.00 96.50 708 SER A CA 1
ATOM 5481 C C . SER A 1 708 ? 13.232 -10.811 -20.069 1.00 96.50 708 SER A C 1
ATOM 5483 O O . SER A 1 708 ? 14.023 -10.519 -20.961 1.00 96.50 708 SER A O 1
ATOM 5485 N N . GLY A 1 709 ? 12.274 -11.732 -20.230 1.00 93.75 709 GLY A N 1
ATOM 5486 C CA . GLY A 1 709 ? 12.144 -12.564 -21.434 1.00 93.75 709 GLY A CA 1
ATOM 5487 C C . GLY A 1 709 ? 13.265 -13.596 -21.634 1.00 93.75 709 GLY A C 1
ATOM 5488 O O . GLY A 1 709 ? 13.292 -14.312 -22.635 1.00 93.75 709 GLY A O 1
ATOM 5489 N N . THR A 1 710 ? 14.208 -13.720 -20.693 1.00 93.00 710 THR A N 1
ATOM 5490 C CA . THR A 1 710 ? 15.371 -14.613 -20.826 1.00 93.00 710 THR A CA 1
ATOM 5491 C C . THR A 1 710 ? 15.317 -15.764 -19.825 1.00 93.00 710 THR A C 1
ATOM 5493 O O . THR A 1 710 ? 14.591 -15.728 -18.834 1.00 93.00 710 THR A O 1
ATOM 5496 N N . THR A 1 711 ? 16.134 -16.798 -20.046 1.00 93.88 711 THR A N 1
ATOM 5497 C CA . THR A 1 711 ? 16.329 -17.889 -19.071 1.00 93.88 711 THR A CA 1
ATOM 5498 C C . THR A 1 711 ? 17.625 -17.746 -18.264 1.00 93.88 711 THR A C 1
ATOM 5500 O O . THR A 1 711 ? 18.081 -18.703 -17.636 1.00 93.88 711 THR A O 1
ATOM 5503 N N . LYS A 1 712 ? 18.308 -16.599 -18.371 1.00 93.44 712 LYS A N 1
ATOM 5504 C CA . LYS A 1 712 ? 19.578 -16.321 -17.693 1.00 93.44 712 LYS A CA 1
ATOM 5505 C C . LYS A 1 712 ? 19.642 -14.855 -17.301 1.00 93.44 712 LYS A C 1
ATOM 5507 O O . LYS A 1 712 ? 19.731 -13.988 -18.166 1.00 93.44 712 LYS A O 1
ATOM 5512 N N . ILE A 1 713 ? 19.730 -14.591 -16.002 1.00 95.56 713 ILE A N 1
ATOM 5513 C CA . ILE A 1 713 ? 19.869 -13.228 -15.483 1.00 95.56 713 ILE A CA 1
ATOM 5514 C C . ILE A 1 713 ? 21.047 -12.466 -16.115 1.00 95.56 713 ILE A C 1
ATOM 5516 O O . ILE A 1 713 ? 20.925 -11.277 -16.386 1.00 95.56 713 ILE A O 1
ATOM 5520 N N . THR A 1 714 ? 22.142 -13.163 -16.438 1.00 95.25 714 THR A N 1
ATOM 5521 C CA . THR A 1 714 ? 23.373 -12.596 -17.016 1.00 95.25 714 THR A CA 1
ATOM 5522 C C . THR A 1 714 ? 23.337 -12.375 -18.532 1.00 95.25 714 THR A C 1
ATOM 5524 O O . THR A 1 714 ? 24.367 -12.038 -19.115 1.00 95.25 714 THR A O 1
ATOM 5527 N N . ASP A 1 715 ? 22.203 -12.598 -19.200 1.00 91.88 715 ASP A N 1
ATOM 5528 C CA . ASP A 1 715 ? 22.077 -12.282 -20.625 1.00 91.88 715 ASP A CA 1
ATOM 5529 C C . ASP A 1 715 ? 22.323 -10.774 -20.864 1.00 91.88 715 ASP A C 1
ATOM 5531 O O . ASP A 1 715 ? 21.708 -9.949 -20.199 1.00 91.88 715 ASP A O 1
ATOM 5535 N N . PRO A 1 716 ? 23.218 -10.349 -21.766 1.00 87.50 716 PRO A N 1
ATOM 5536 C CA . PRO A 1 716 ? 23.460 -8.922 -21.978 1.00 87.50 716 PRO A CA 1
ATOM 5537 C C . PRO A 1 716 ? 22.315 -8.206 -22.714 1.00 87.50 716 PRO A C 1
ATOM 5539 O O . PRO A 1 716 ? 22.364 -6.983 -22.842 1.00 87.50 716 PRO A O 1
ATOM 5542 N N . ALA A 1 717 ? 21.324 -8.931 -23.248 1.00 88.25 717 ALA A N 1
ATOM 5543 C CA . ALA A 1 717 ? 20.163 -8.317 -23.875 1.00 88.25 717 ALA A CA 1
ATOM 5544 C C . ALA A 1 717 ? 19.330 -7.519 -22.850 1.00 88.25 717 ALA A C 1
ATOM 5546 O O . ALA A 1 717 ? 19.180 -7.964 -21.700 1.00 88.25 717 ALA A O 1
ATOM 5547 N N . PRO A 1 718 ? 18.759 -6.369 -23.264 1.00 88.19 718 PRO A N 1
ATOM 5548 C CA . PRO A 1 718 ? 17.772 -5.668 -22.458 1.00 88.19 718 PRO A CA 1
ATOM 5549 C C . PRO A 1 718 ? 16.585 -6.563 -22.112 1.00 88.19 718 PRO A C 1
ATOM 5551 O O . PRO A 1 718 ? 16.361 -7.575 -22.783 1.00 88.19 718 PRO A O 1
ATOM 5554 N N . ASN A 1 719 ? 15.810 -6.180 -21.096 1.00 94.94 719 ASN A N 1
ATOM 5555 C CA . ASN A 1 719 ? 14.545 -6.862 -20.835 1.00 94.94 719 ASN A CA 1
ATOM 5556 C C . ASN A 1 719 ? 13.660 -6.823 -22.083 1.00 94.94 719 ASN A C 1
ATOM 5558 O O . ASN A 1 719 ? 13.558 -5.793 -22.751 1.00 94.94 719 ASN A O 1
ATOM 5562 N N . GLU A 1 720 ? 13.038 -7.958 -22.401 1.00 95.12 720 GLU A N 1
ATOM 5563 C CA . GLU A 1 720 ? 12.119 -8.062 -23.535 1.00 95.12 720 GLU A CA 1
ATOM 5564 C C . GLU A 1 720 ? 10.895 -7.155 -23.352 1.00 95.12 720 GLU A C 1
ATOM 5566 O O . GLU A 1 720 ? 10.399 -6.583 -24.324 1.00 95.12 720 GLU A O 1
ATOM 5571 N N . TYR A 1 721 ? 10.446 -6.984 -22.105 1.00 94.88 721 TYR A N 1
ATOM 5572 C CA . TYR A 1 721 ? 9.279 -6.185 -21.756 1.00 94.88 721 TYR A CA 1
ATOM 5573 C C . TYR A 1 721 ? 9.649 -5.061 -20.787 1.00 94.88 721 TYR A C 1
ATOM 5575 O O . TYR A 1 721 ? 10.397 -5.258 -19.825 1.00 94.88 721 TYR A O 1
ATOM 5583 N N . VAL A 1 722 ? 9.073 -3.879 -21.011 1.00 95.44 722 VAL A N 1
ATOM 5584 C CA . VAL A 1 722 ? 9.114 -2.787 -20.034 1.00 95.44 722 VAL A CA 1
ATOM 5585 C C . VAL A 1 722 ? 8.087 -3.086 -18.946 1.00 95.44 722 VAL A C 1
ATOM 5587 O O . VAL A 1 722 ? 6.894 -3.220 -19.221 1.00 95.44 722 VAL A O 1
ATOM 5590 N N . LEU A 1 723 ? 8.544 -3.177 -17.698 1.00 97.12 723 LEU A N 1
ATOM 5591 C CA . LEU A 1 723 ? 7.673 -3.357 -16.539 1.00 97.12 723 LEU A CA 1
ATOM 5592 C C . LEU A 1 723 ? 7.101 -2.001 -16.106 1.00 97.12 723 LEU A C 1
ATOM 5594 O O . LEU A 1 723 ? 7.563 -1.405 -15.138 1.00 97.12 723 LEU A O 1
ATOM 5598 N N . HIS A 1 724 ? 6.159 -1.472 -16.888 1.00 97.44 724 HIS A N 1
ATOM 5599 C CA . HIS A 1 724 ? 5.609 -0.131 -16.691 1.00 97.44 724 HIS A CA 1
ATOM 5600 C C . HIS A 1 724 ? 5.165 0.121 -15.247 1.00 97.44 724 HIS A C 1
ATOM 5602 O O . HIS A 1 724 ? 4.433 -0.678 -14.676 1.00 97.44 724 HIS A O 1
ATOM 5608 N N . GLY A 1 725 ? 5.612 1.247 -14.687 1.00 97.88 725 GLY A N 1
ATOM 5609 C CA . GLY A 1 725 ? 5.244 1.708 -13.350 1.00 97.88 725 GLY A CA 1
ATOM 5610 C C . GLY A 1 725 ? 6.082 1.143 -12.214 1.00 97.88 725 GLY A C 1
ATOM 5611 O O . GLY A 1 725 ? 5.945 1.622 -11.095 1.00 97.88 725 GLY A O 1
ATOM 5612 N N . ALA A 1 726 ? 6.963 0.174 -12.464 1.00 98.69 726 ALA A N 1
ATOM 5613 C CA . ALA A 1 726 ? 7.781 -0.403 -11.405 1.00 98.69 726 ALA A CA 1
ATOM 5614 C C . ALA A 1 726 ? 8.815 0.603 -10.879 1.00 98.69 726 ALA A C 1
ATOM 5616 O O . ALA A 1 726 ? 9.651 1.096 -11.645 1.00 98.69 726 ALA A O 1
ATOM 5617 N N . LEU A 1 727 ? 8.764 0.888 -9.577 1.00 98.88 727 LEU A N 1
ATOM 5618 C CA . LEU A 1 727 ? 9.778 1.670 -8.876 1.00 98.88 727 LEU A CA 1
ATOM 5619 C C . LEU A 1 727 ? 10.974 0.768 -8.563 1.00 98.88 727 LEU A C 1
ATOM 5621 O O . LEU A 1 727 ? 10.820 -0.245 -7.879 1.00 98.88 727 LEU A O 1
ATOM 5625 N N . VAL A 1 728 ? 12.160 1.134 -9.052 1.00 98.81 728 VAL A N 1
ATOM 5626 C CA . VAL A 1 728 ? 13.389 0.391 -8.733 1.00 98.81 728 VAL A CA 1
ATOM 5627 C C . VAL A 1 728 ? 13.922 0.736 -7.345 1.00 98.81 728 VAL A C 1
ATOM 5629 O O . VAL A 1 728 ? 13.545 1.747 -6.752 1.00 98.81 728 VAL A O 1
ATOM 5632 N N . GLY A 1 729 ? 14.849 -0.074 -6.832 1.00 98.31 729 GLY A N 1
ATOM 5633 C CA . GLY A 1 729 ? 15.473 0.170 -5.533 1.00 98.31 729 GLY A CA 1
ATOM 5634 C C . GLY A 1 729 ? 16.191 1.518 -5.421 1.00 98.31 729 GLY A C 1
ATOM 5635 O O . GLY A 1 729 ? 16.056 2.195 -4.400 1.00 98.31 729 GLY A O 1
ATOM 5636 N N . GLY A 1 730 ? 16.875 1.940 -6.489 1.00 97.56 730 GLY A N 1
ATOM 5637 C CA . GLY A 1 730 ? 17.466 3.270 -6.631 1.00 97.56 730 GLY A CA 1
ATOM 5638 C C . GLY A 1 730 ? 18.946 3.374 -6.258 1.00 97.56 730 GLY A C 1
ATOM 5639 O O . GLY A 1 730 ? 19.686 2.393 -6.348 1.00 97.56 730 GLY A O 1
ATOM 5640 N N . PRO A 1 731 ? 19.433 4.577 -5.896 1.00 97.50 731 PRO A N 1
ATOM 5641 C CA . PRO A 1 731 ? 20.839 4.789 -5.572 1.00 97.50 731 PRO A CA 1
ATOM 5642 C C . PRO A 1 731 ? 21.318 3.931 -4.393 1.00 97.50 731 PRO A C 1
ATOM 5644 O O . PRO A 1 731 ? 20.701 3.922 -3.326 1.00 97.50 731 PRO A O 1
ATOM 5647 N N . ARG A 1 732 ? 22.463 3.261 -4.568 1.00 95.00 732 ARG A N 1
ATOM 5648 C CA . ARG A 1 732 ? 23.110 2.387 -3.566 1.00 95.00 732 ARG A CA 1
ATOM 5649 C C . ARG A 1 732 ? 23.874 3.122 -2.467 1.00 95.00 732 ARG A C 1
ATOM 5651 O O . ARG A 1 732 ? 24.304 2.519 -1.493 1.00 95.00 732 ARG A O 1
ATOM 5658 N N . LEU A 1 733 ? 24.098 4.412 -2.655 1.00 97.00 733 LEU A N 1
ATOM 5659 C CA . LEU A 1 733 ? 24.748 5.313 -1.714 1.00 97.00 733 LEU A CA 1
ATOM 5660 C C . LEU A 1 733 ? 23.971 6.634 -1.734 1.00 97.00 733 LEU A C 1
ATOM 5662 O O . LEU A 1 733 ? 23.294 6.902 -2.733 1.00 97.00 733 LEU A O 1
ATOM 5666 N N . PRO A 1 734 ? 24.113 7.493 -0.707 1.00 96.69 734 PRO A N 1
ATOM 5667 C CA . PRO A 1 734 ? 23.549 8.844 -0.698 1.00 96.69 734 PRO A CA 1
ATOM 5668 C C . PRO A 1 734 ? 24.295 9.767 -1.687 1.00 96.69 734 PRO A C 1
ATOM 5670 O O . PRO A 1 734 ? 24.923 10.751 -1.311 1.00 96.69 734 PRO A O 1
ATOM 5673 N N . HIS A 1 735 ? 24.262 9.420 -2.974 1.00 96.69 735 HIS A N 1
ATOM 5674 C CA . HIS A 1 735 ? 24.894 10.128 -4.077 1.00 96.69 735 HIS A CA 1
ATOM 5675 C C . HIS A 1 735 ? 24.079 9.930 -5.365 1.00 96.69 735 HIS A C 1
ATOM 5677 O O . HIS A 1 735 ? 23.804 8.796 -5.756 1.00 96.69 735 HIS A O 1
ATOM 5683 N N . ASP A 1 736 ? 23.749 11.016 -6.069 1.00 96.44 736 ASP A N 1
ATOM 5684 C CA . ASP A 1 736 ? 22.764 11.011 -7.171 1.00 96.44 736 ASP A CA 1
ATOM 5685 C C . ASP A 1 736 ? 23.142 10.147 -8.378 1.00 96.44 736 ASP A C 1
ATOM 5687 O O . ASP A 1 736 ? 22.281 9.710 -9.131 1.00 96.44 736 ASP A O 1
ATOM 5691 N N . PHE A 1 737 ? 24.435 9.879 -8.559 1.00 96.50 737 PHE A N 1
ATOM 5692 C CA . PHE A 1 737 ? 24.948 9.028 -9.638 1.00 96.50 737 PHE A CA 1
ATOM 5693 C C . PHE A 1 737 ? 25.267 7.596 -9.179 1.00 96.50 737 PHE A C 1
ATOM 5695 O O . PHE A 1 737 ? 25.952 6.863 -9.885 1.00 96.50 737 PHE A O 1
ATOM 5702 N N . SER A 1 738 ? 24.830 7.196 -7.979 1.00 96.56 738 SER A N 1
ATOM 5703 C CA . SER A 1 738 ? 25.089 5.863 -7.414 1.00 96.56 738 SER A CA 1
ATOM 5704 C C . SER A 1 738 ? 24.046 4.818 -7.832 1.00 96.56 738 SER A C 1
ATOM 5706 O O . SER A 1 738 ? 23.697 3.940 -7.042 1.00 96.56 738 SER A O 1
ATOM 5708 N N . TYR A 1 739 ? 23.548 4.905 -9.061 1.00 96.94 739 TYR A N 1
ATOM 5709 C CA . TYR A 1 739 ? 22.582 3.979 -9.643 1.00 96.94 739 TYR A CA 1
ATOM 5710 C C . TYR A 1 739 ? 23.110 3.458 -10.981 1.00 96.94 739 TYR A C 1
ATOM 5712 O O . TYR A 1 739 ? 23.654 4.227 -11.776 1.00 96.94 739 TYR A O 1
ATOM 5720 N N . THR A 1 740 ? 22.946 2.158 -11.227 1.00 94.94 740 THR A N 1
ATOM 5721 C CA . THR A 1 740 ? 23.304 1.527 -12.502 1.00 94.94 740 THR A CA 1
ATOM 5722 C C . THR A 1 740 ? 22.150 0.649 -12.966 1.00 94.94 740 THR A C 1
ATOM 5724 O O . THR A 1 740 ? 21.676 -0.195 -12.213 1.00 94.94 740 THR A O 1
ATOM 5727 N N . ASP A 1 741 ? 21.715 0.824 -14.214 1.00 95.94 741 ASP A N 1
ATOM 5728 C CA . ASP A 1 741 ? 20.632 0.031 -14.802 1.00 95.94 741 ASP A CA 1
ATOM 5729 C C . ASP A 1 741 ? 21.131 -1.353 -15.266 1.00 95.94 741 ASP A C 1
ATOM 5731 O O . ASP A 1 741 ? 21.259 -1.636 -16.462 1.00 95.94 741 ASP A O 1
ATOM 5735 N N . GLU A 1 742 ? 21.449 -2.211 -14.296 1.00 95.38 742 GLU A N 1
ATOM 5736 C CA . GLU A 1 742 ? 21.908 -3.584 -14.496 1.00 95.38 742 GLU A CA 1
ATOM 5737 C C . GLU A 1 742 ? 20.964 -4.597 -13.846 1.00 95.38 742 GLU A C 1
ATOM 5739 O O . GLU A 1 742 ? 20.729 -4.584 -12.643 1.00 95.38 742 GLU A O 1
ATOM 5744 N N . ARG A 1 743 ? 20.486 -5.570 -14.628 1.00 96.75 743 ARG A N 1
ATOM 5745 C CA . ARG A 1 743 ? 19.562 -6.610 -14.140 1.00 96.75 743 ARG A CA 1
ATOM 5746 C C . ARG A 1 743 ? 20.126 -7.486 -13.032 1.00 96.75 743 ARG A C 1
ATOM 5748 O O . ARG A 1 743 ? 19.381 -8.061 -12.247 1.00 96.75 743 ARG A O 1
ATOM 5755 N N . THR A 1 744 ? 21.443 -7.632 -12.984 1.00 96.44 744 THR A N 1
ATOM 5756 C CA . THR A 1 744 ? 22.129 -8.377 -11.927 1.00 96.44 744 THR A CA 1
ATOM 5757 C C . THR A 1 744 ? 22.257 -7.591 -10.624 1.00 96.44 744 THR A C 1
ATOM 5759 O O . THR A 1 744 ? 22.572 -8.202 -9.606 1.00 96.44 744 THR A O 1
ATOM 5762 N N . ASP A 1 745 ? 22.015 -6.278 -10.636 1.00 95.81 745 ASP A N 1
ATOM 5763 C CA . ASP A 1 745 ? 22.034 -5.429 -9.446 1.00 95.81 745 ASP A CA 1
ATOM 5764 C C . ASP A 1 745 ? 20.668 -5.454 -8.744 1.00 95.81 745 ASP A C 1
ATOM 5766 O O . ASP A 1 745 ? 19.859 -4.543 -8.873 1.00 95.81 745 ASP A O 1
ATOM 5770 N N . PHE A 1 746 ? 20.404 -6.511 -7.978 1.00 92.62 746 PHE A N 1
ATOM 5771 C CA . PHE A 1 746 ? 19.190 -6.638 -7.156 1.00 92.62 746 PHE A CA 1
ATOM 5772 C C . PHE A 1 746 ? 19.124 -5.627 -5.989 1.00 92.62 746 PHE A C 1
ATOM 5774 O O . PHE A 1 746 ? 18.183 -5.644 -5.207 1.00 92.62 746 PHE A O 1
ATOM 5781 N N . LEU A 1 747 ? 20.125 -4.759 -5.808 1.00 93.12 747 LEU A N 1
ATOM 5782 C CA . LEU A 1 747 ? 20.059 -3.685 -4.813 1.00 93.12 747 LEU A CA 1
ATOM 5783 C C . LEU A 1 747 ? 19.428 -2.444 -5.435 1.00 93.12 747 LEU A C 1
ATOM 5785 O O . LEU A 1 747 ? 18.413 -1.941 -4.957 1.00 93.12 747 LEU A O 1
ATOM 5789 N N . GLY A 1 748 ? 20.019 -1.977 -6.538 1.00 95.00 748 GLY A N 1
ATOM 5790 C CA . GLY A 1 748 ? 19.558 -0.778 -7.232 1.00 95.00 748 GLY A CA 1
ATOM 5791 C C . GLY A 1 748 ? 18.390 -1.014 -8.189 1.00 95.00 748 GLY A C 1
ATOM 5792 O O . GLY A 1 748 ? 17.598 -0.100 -8.404 1.00 95.00 748 GLY A O 1
ATOM 5793 N N . ASN A 1 749 ? 18.267 -2.220 -8.751 1.00 97.62 749 ASN A N 1
ATOM 5794 C CA . ASN A 1 749 ? 17.367 -2.534 -9.865 1.00 97.62 749 ASN A CA 1
ATOM 5795 C C . ASN A 1 749 ? 16.276 -3.568 -9.541 1.00 97.62 749 ASN A C 1
ATOM 5797 O O . ASN A 1 749 ? 15.520 -3.937 -10.443 1.00 97.62 749 ASN A O 1
ATOM 5801 N N . GLU A 1 750 ? 16.167 -4.024 -8.290 1.00 98.44 750 GLU A N 1
ATOM 5802 C CA . GLU A 1 750 ? 14.996 -4.782 -7.821 1.00 98.44 750 GLU A CA 1
ATOM 5803 C C . GLU A 1 750 ? 13.740 -3.918 -7.846 1.00 98.44 750 GLU A C 1
ATOM 5805 O O . GLU A 1 750 ? 13.807 -2.695 -7.711 1.00 98.44 750 GLU A O 1
ATOM 5810 N N . VAL A 1 751 ? 12.604 -4.581 -8.021 1.00 98.81 751 VAL A N 1
ATOM 5811 C CA . VAL A 1 751 ? 11.257 -4.014 -8.007 1.00 98.81 751 VAL A CA 1
ATOM 5812 C C . VAL A 1 751 ? 10.395 -4.913 -7.130 1.00 98.81 751 VAL A C 1
ATOM 5814 O O . VAL A 1 751 ? 10.560 -6.129 -7.180 1.00 98.81 751 VAL A O 1
ATOM 5817 N N . ALA A 1 752 ? 9.485 -4.349 -6.340 1.00 98.88 752 ALA A N 1
ATOM 5818 C CA . ALA A 1 752 ? 8.642 -5.131 -5.436 1.00 98.88 752 ALA A CA 1
ATOM 5819 C C . ALA A 1 752 ? 7.302 -4.456 -5.153 1.00 98.88 752 ALA A C 1
ATOM 5821 O O . ALA A 1 752 ? 7.158 -3.241 -5.315 1.00 98.88 752 ALA A O 1
ATOM 5822 N N . LEU A 1 753 ? 6.315 -5.244 -4.714 1.00 98.81 753 LEU A N 1
ATOM 5823 C CA . LEU A 1 753 ? 4.996 -4.734 -4.322 1.00 98.81 753 LEU A CA 1
ATOM 5824 C C . LEU A 1 753 ? 5.119 -3.593 -3.305 1.00 98.81 753 LEU A C 1
ATOM 5826 O O . LEU A 1 753 ? 4.498 -2.542 -3.467 1.00 98.81 753 LEU A O 1
ATOM 5830 N N . ASP A 1 754 ? 5.964 -3.772 -2.289 1.00 98.56 754 ASP A N 1
ATOM 5831 C CA . ASP A 1 754 ? 6.105 -2.804 -1.204 1.00 98.56 754 ASP A CA 1
ATOM 5832 C C . ASP A 1 754 ? 6.868 -1.542 -1.631 1.00 98.56 754 ASP A C 1
ATOM 5834 O O . ASP A 1 754 ? 6.721 -0.499 -0.992 1.00 98.56 754 ASP A O 1
ATOM 5838 N N . PHE A 1 755 ? 7.626 -1.599 -2.734 1.00 98.81 755 PHE A N 1
ATOM 5839 C CA . PHE A 1 755 ? 8.293 -0.426 -3.303 1.00 98.81 755 PHE A CA 1
ATOM 5840 C C . PHE A 1 755 ? 7.261 0.529 -3.899 1.00 98.81 755 PHE A C 1
ATOM 5842 O O . PHE A 1 755 ? 7.313 1.737 -3.669 1.00 98.81 755 PHE A O 1
ATOM 5849 N N . ASN A 1 756 ? 6.274 -0.016 -4.606 1.00 98.81 756 ASN A N 1
ATOM 5850 C CA . ASN A 1 756 ? 5.229 0.770 -5.245 1.00 98.81 756 ASN A CA 1
ATOM 5851 C C . ASN A 1 756 ? 4.111 1.209 -4.288 1.00 98.81 756 ASN A C 1
ATOM 5853 O O . ASN A 1 756 ? 3.371 2.132 -4.626 1.00 98.81 756 ASN A O 1
ATOM 5857 N N . ALA A 1 757 ? 3.939 0.576 -3.125 1.00 98.38 757 ALA A N 1
ATOM 5858 C CA . ALA A 1 757 ? 2.755 0.778 -2.287 1.00 98.38 757 ALA A CA 1
ATOM 5859 C C . ALA A 1 757 ? 2.610 2.222 -1.770 1.00 98.38 757 ALA A C 1
ATOM 5861 O O . ALA A 1 757 ? 1.646 2.903 -2.126 1.00 98.38 757 ALA A O 1
ATOM 5862 N N . GLY A 1 758 ? 3.583 2.726 -1.000 1.00 98.62 758 GLY A N 1
ATOM 5863 C CA . GLY A 1 758 ? 3.576 4.124 -0.553 1.00 98.62 758 GLY A CA 1
ATOM 5864 C C . GLY A 1 758 ? 3.731 5.109 -1.713 1.00 98.62 758 GLY A C 1
ATOM 5865 O O . GLY A 1 758 ? 3.044 6.127 -1.752 1.00 98.62 758 GLY A O 1
ATOM 5866 N N . PHE A 1 759 ? 4.553 4.768 -2.712 1.00 98.88 759 PHE A N 1
ATOM 5867 C CA . PHE A 1 759 ? 4.723 5.573 -3.925 1.00 98.88 759 PHE A CA 1
ATOM 5868 C C . PHE A 1 759 ? 3.388 5.865 -4.627 1.00 98.88 759 PHE A C 1
ATOM 5870 O O . PHE A 1 759 ? 3.107 7.016 -4.948 1.00 98.88 759 PHE A O 1
ATOM 5877 N N . THR A 1 760 ? 2.531 4.855 -4.796 1.00 98.88 760 THR A N 1
ATOM 5878 C CA . THR A 1 760 ? 1.224 5.002 -5.461 1.00 98.88 760 THR A CA 1
ATOM 5879 C C . THR A 1 760 ? 0.327 5.987 -4.712 1.00 98.88 760 THR A C 1
ATOM 5881 O O . THR A 1 760 ? -0.243 6.886 -5.325 1.00 98.88 760 THR A O 1
ATOM 5884 N N . GLY A 1 761 ? 0.256 5.878 -3.379 1.00 98.56 761 GLY A N 1
ATOM 5885 C CA . GLY A 1 761 ? -0.506 6.812 -2.548 1.00 98.56 761 GLY A CA 1
ATOM 5886 C C . GLY A 1 761 ? 0.024 8.247 -2.620 1.00 98.56 761 GLY A C 1
ATOM 5887 O O . GLY A 1 761 ? -0.761 9.187 -2.733 1.00 98.56 761 GLY A O 1
ATOM 5888 N N . ALA A 1 762 ? 1.348 8.428 -2.609 1.00 98.69 762 ALA A N 1
ATOM 5889 C CA . ALA A 1 762 ? 1.967 9.748 -2.726 1.00 98.69 762 ALA A CA 1
ATOM 5890 C C . ALA A 1 762 ? 1.748 10.382 -4.110 1.00 98.69 762 ALA A C 1
ATOM 5892 O O . ALA A 1 762 ? 1.465 11.574 -4.202 1.00 98.69 762 ALA A O 1
ATOM 5893 N N . VAL A 1 763 ? 1.828 9.597 -5.187 1.00 98.38 763 VAL A N 1
ATOM 5894 C CA . VAL A 1 763 ? 1.536 10.081 -6.544 1.00 98.38 763 VAL A CA 1
ATOM 5895 C C . VAL A 1 763 ? 0.059 10.445 -6.690 1.00 98.38 763 VAL A C 1
ATOM 5897 O O . VAL A 1 763 ? -0.241 11.490 -7.259 1.00 98.38 763 VAL A O 1
ATOM 5900 N N . ALA A 1 764 ? -0.865 9.648 -6.140 1.00 98.25 764 ALA A N 1
ATOM 5901 C CA . ALA A 1 764 ? -2.292 9.974 -6.157 1.00 98.25 764 ALA A CA 1
ATOM 5902 C C . ALA A 1 764 ? -2.587 11.291 -5.427 1.00 98.25 764 ALA A C 1
ATOM 5904 O O . ALA A 1 764 ? -3.315 12.135 -5.948 1.00 98.25 764 ALA A O 1
ATOM 5905 N N . ARG A 1 765 ? -1.961 11.508 -4.263 1.00 97.06 765 ARG A N 1
ATOM 5906 C CA . ARG A 1 765 ? -2.023 12.783 -3.538 1.00 97.06 765 ARG A CA 1
ATOM 5907 C C . ARG A 1 765 ? -1.600 13.959 -4.417 1.00 97.06 765 ARG A C 1
ATOM 5909 O O . ARG A 1 765 ? -2.340 14.932 -4.526 1.00 97.06 765 ARG A O 1
ATOM 5916 N N . LEU A 1 766 ? -0.415 13.876 -5.025 1.00 96.00 766 LEU A N 1
ATOM 5917 C CA . LEU A 1 766 ? 0.138 14.964 -5.839 1.00 96.00 766 LEU A CA 1
ATOM 5918 C C . LEU A 1 766 ? -0.674 15.186 -7.119 1.00 96.00 766 LEU A C 1
ATOM 5920 O O . LEU A 1 766 ? -0.920 16.328 -7.489 1.00 96.00 766 LEU A O 1
ATOM 5924 N N . TYR A 1 767 ? -1.198 14.122 -7.733 1.00 95.44 767 TYR A N 1
ATOM 5925 C CA . TYR A 1 767 ? -2.164 14.249 -8.823 1.00 95.44 767 TYR A CA 1
ATOM 5926 C C . TYR A 1 767 ? -3.424 15.008 -8.384 1.00 95.44 767 TYR A C 1
ATOM 5928 O O . TYR A 1 767 ? -3.886 15.896 -9.093 1.00 95.44 767 TYR A O 1
ATOM 5936 N N . GLY A 1 768 ? -3.969 14.716 -7.200 1.00 89.88 768 GLY A N 1
ATOM 5937 C CA . GLY A 1 768 ? -5.121 15.449 -6.667 1.00 89.88 768 GLY A CA 1
ATOM 5938 C C . GLY A 1 768 ? -4.844 16.936 -6.408 1.00 89.88 768 GLY A C 1
ATOM 5939 O O . GLY A 1 768 ? -5.771 17.743 -6.445 1.00 89.88 768 GLY A O 1
ATOM 5940 N N . GLN A 1 769 ? -3.586 17.308 -6.155 1.00 88.25 769 GLN A N 1
ATOM 5941 C CA . GLN A 1 769 ? -3.178 18.692 -5.896 1.00 88.25 769 GLN A CA 1
ATOM 5942 C C . GLN A 1 769 ? -2.850 19.468 -7.176 1.00 88.25 769 GLN A C 1
ATOM 5944 O O . GLN A 1 769 ? -3.267 20.618 -7.311 1.00 88.25 769 GLN A O 1
ATOM 5949 N N . ASP A 1 770 ? -2.124 18.849 -8.109 1.00 87.75 770 ASP A N 1
ATOM 5950 C CA . ASP A 1 770 ? -1.517 19.547 -9.252 1.00 87.75 770 ASP A CA 1
ATOM 5951 C C . ASP A 1 770 ? -1.927 18.980 -10.617 1.00 87.75 770 ASP A C 1
ATOM 5953 O O . ASP A 1 770 ? -1.551 19.524 -11.657 1.00 87.75 770 ASP A O 1
ATOM 5957 N N . GLY A 1 771 ? -2.700 17.894 -10.636 1.00 85.88 771 GLY A N 1
ATOM 5958 C CA . GLY A 1 771 ? -3.046 17.158 -11.845 1.00 85.88 771 GLY A CA 1
ATOM 5959 C C . GLY A 1 771 ? -1.854 16.392 -12.420 1.00 85.88 771 GLY A C 1
ATOM 5960 O O . GLY A 1 771 ? -1.049 15.801 -11.706 1.00 85.88 771 GLY A O 1
ATOM 5961 N N . GLY A 1 772 ? -1.767 16.351 -13.745 1.00 83.69 772 GLY A N 1
ATOM 5962 C CA . GLY A 1 772 ? -0.738 15.623 -14.486 1.00 83.69 772 GLY A CA 1
ATOM 5963 C C . GLY A 1 772 ? -1.339 14.940 -15.710 1.00 83.69 772 GLY A C 1
ATOM 5964 O O . GLY A 1 772 ? -2.515 14.580 -15.710 1.00 83.69 772 GLY A O 1
ATOM 5965 N N . GLY A 1 773 ? -0.550 14.786 -16.773 1.00 82.12 773 GLY A N 1
ATOM 5966 C CA . GLY A 1 773 ? -1.029 14.182 -18.013 1.00 82.12 773 GLY A CA 1
ATOM 5967 C C . GLY A 1 773 ? -1.456 12.734 -17.792 1.00 82.12 773 GLY A C 1
ATOM 5968 O O . GLY A 1 773 ? -0.695 11.946 -17.234 1.00 82.12 773 GLY A O 1
ATOM 5969 N N . LEU A 1 774 ? -2.665 12.391 -18.233 1.00 88.44 774 LEU A N 1
ATOM 5970 C CA . LEU A 1 774 ? -3.143 11.014 -18.319 1.00 88.44 774 LEU A CA 1
ATOM 5971 C C . LEU A 1 774 ? -2.912 10.493 -19.738 1.00 88.44 774 LEU A C 1
ATOM 5973 O O . LEU A 1 774 ? -3.124 11.207 -20.722 1.00 88.44 774 LEU A O 1
ATOM 5977 N N . LEU A 1 775 ? -2.512 9.233 -19.845 1.00 88.56 775 LEU A N 1
ATOM 5978 C CA . LEU A 1 775 ? -2.542 8.502 -21.102 1.00 88.56 775 LEU A CA 1
ATOM 5979 C C . LEU A 1 775 ? -3.989 8.136 -21.441 1.00 88.56 775 LEU A C 1
ATOM 5981 O O . LEU A 1 775 ? -4.787 7.849 -20.546 1.00 88.56 775 LEU A O 1
ATOM 5985 N N . SER A 1 776 ? -4.315 8.119 -22.737 1.00 86.12 776 SER A N 1
ATOM 5986 C CA . SER A 1 776 ? -5.587 7.557 -23.196 1.00 86.12 776 SER A CA 1
ATOM 5987 C C . SER A 1 776 ? -5.599 6.037 -23.025 1.00 86.12 776 SER A C 1
ATOM 5989 O O . SER A 1 776 ? -4.541 5.400 -22.989 1.00 86.12 776 SER A O 1
ATOM 5991 N N . ASP A 1 777 ? -6.788 5.439 -22.999 1.00 81.06 777 ASP A N 1
ATOM 5992 C CA . ASP A 1 777 ? -6.941 3.983 -22.923 1.00 81.06 777 ASP A CA 1
ATOM 5993 C C . ASP A 1 777 ? -6.220 3.278 -24.078 1.00 81.06 777 ASP A C 1
ATOM 5995 O O . ASP A 1 777 ? -5.565 2.256 -23.879 1.00 81.06 777 ASP A O 1
ATOM 5999 N N . GLU A 1 778 ? -6.259 3.843 -25.292 1.00 82.31 778 GLU A N 1
ATOM 6000 C CA . GLU A 1 778 ? -5.528 3.289 -26.435 1.00 82.31 778 GLU A CA 1
ATOM 6001 C C . GLU A 1 778 ? -4.016 3.327 -26.222 1.00 82.31 778 GLU A C 1
ATOM 6003 O O . GLU A 1 778 ? -3.324 2.384 -26.611 1.00 82.31 778 GLU A O 1
ATOM 6008 N N . ALA A 1 779 ? -3.500 4.395 -25.606 1.00 85.62 779 ALA A N 1
ATOM 6009 C CA . ALA A 1 779 ? -2.087 4.500 -25.275 1.00 85.62 779 ALA A CA 1
ATOM 6010 C C . ALA A 1 779 ? -1.704 3.482 -24.191 1.00 85.62 779 ALA A C 1
ATOM 6012 O O . ALA A 1 779 ? -0.718 2.771 -24.366 1.00 85.62 779 ALA A O 1
ATOM 6013 N N . LEU A 1 780 ? -2.506 3.326 -23.131 1.00 84.19 780 LEU A N 1
ATOM 6014 C CA . LEU A 1 780 ? -2.280 2.313 -22.091 1.00 84.19 780 LEU A CA 1
ATOM 6015 C C . LEU A 1 780 ? -2.303 0.885 -22.653 1.00 84.19 780 LEU A C 1
ATOM 6017 O O . LEU A 1 780 ? -1.418 0.088 -22.344 1.00 84.19 780 LEU A O 1
ATOM 6021 N N . ILE A 1 781 ? -3.258 0.573 -23.533 1.00 78.06 781 ILE A N 1
ATOM 6022 C CA . ILE A 1 781 ? -3.328 -0.723 -24.222 1.00 78.06 781 ILE A CA 1
ATOM 6023 C C . ILE A 1 781 ? -2.119 -0.914 -25.148 1.00 78.06 781 ILE A C 1
ATOM 6025 O O . ILE A 1 781 ? -1.607 -2.024 -25.271 1.00 78.06 781 ILE A O 1
ATOM 6029 N N . ALA A 1 782 ? -1.635 0.139 -25.810 1.00 81.88 782 ALA A N 1
ATOM 6030 C CA . ALA A 1 782 ? -0.468 0.035 -26.683 1.00 81.88 782 ALA A CA 1
ATOM 6031 C C . ALA A 1 782 ? 0.817 -0.297 -25.908 1.00 81.88 782 ALA A C 1
ATOM 6033 O O . ALA A 1 782 ? 1.636 -1.068 -26.411 1.00 81.88 782 ALA A O 1
ATOM 6034 N N . LEU A 1 783 ? 0.970 0.220 -24.682 1.00 81.56 783 LEU A N 1
ATOM 6035 C CA . LEU A 1 783 ? 2.116 -0.077 -23.811 1.00 81.56 783 LEU A CA 1
ATOM 6036 C C . LEU A 1 783 ? 2.217 -1.559 -23.439 1.00 81.56 783 LEU A C 1
ATOM 6038 O O . LEU A 1 783 ? 3.305 -2.063 -23.166 1.00 81.56 783 LEU A O 1
ATOM 6042 N N . SER A 1 784 ? 1.093 -2.272 -23.423 1.00 63.38 784 SER A N 1
ATOM 6043 C CA . SER A 1 784 ? 1.058 -3.665 -23.000 1.00 63.38 784 SER A CA 1
ATOM 6044 C C . SER A 1 784 ? 1.251 -4.676 -24.135 1.00 63.38 784 SER A C 1
ATOM 6046 O O . SER A 1 784 ? 1.415 -5.867 -23.860 1.00 63.38 784 SER A O 1
ATOM 6048 N N . GLN A 1 785 ? 1.278 -4.228 -25.398 1.00 61.41 785 GLN A N 1
ATOM 6049 C CA . GLN A 1 785 ? 1.477 -5.078 -26.576 1.00 61.41 785 GLN A CA 1
ATOM 6050 C C . GLN A 1 785 ? 2.974 -5.280 -26.894 1.00 61.41 785 GLN A C 1
ATOM 6052 O O . GLN A 1 785 ? 3.725 -4.304 -26.982 1.00 61.41 785 GLN A O 1
ATOM 6057 N N . PRO A 1 786 ? 3.439 -6.518 -27.159 1.00 53.47 786 PRO A N 1
ATOM 6058 C CA . PRO A 1 786 ? 4.827 -6.764 -27.548 1.00 53.47 786 PRO A CA 1
ATOM 6059 C C . PRO A 1 786 ? 5.195 -6.043 -28.858 1.00 53.47 786 PRO A C 1
ATOM 6061 O O . PRO A 1 786 ? 4.565 -6.259 -29.894 1.00 53.47 786 PRO A O 1
ATOM 6064 N N . GLY A 1 787 ? 6.260 -5.232 -28.836 1.00 46.69 787 GLY A N 1
ATOM 6065 C CA . GLY A 1 787 ? 6.888 -4.678 -30.046 1.00 46.69 787 GLY A CA 1
ATOM 6066 C C . GLY A 1 787 ? 6.399 -3.304 -30.526 1.00 46.69 787 GLY A C 1
ATOM 6067 O O . GLY A 1 787 ? 6.727 -2.927 -31.651 1.00 46.69 787 GLY A O 1
ATOM 6068 N N . LEU A 1 788 ? 5.660 -2.546 -29.705 1.00 37.81 788 LEU A N 1
ATOM 6069 C CA . LEU A 1 788 ? 5.263 -1.156 -29.991 1.00 37.81 788 LEU A CA 1
ATOM 6070 C C . LEU A 1 788 ? 5.936 -0.124 -29.062 1.00 37.81 788 LEU A C 1
ATOM 6072 O O . LEU A 1 788 ? 5.380 0.934 -28.805 1.00 37.81 788 LEU A O 1
ATOM 6076 N N . SER A 1 789 ? 7.149 -0.379 -28.572 1.00 36.19 789 SER A N 1
ATOM 6077 C CA . SER A 1 789 ? 7.951 0.659 -27.910 1.00 36.19 789 SER A CA 1
ATOM 6078 C C . SER A 1 789 ? 8.841 1.351 -28.947 1.00 36.19 789 SER A C 1
ATOM 6080 O O . SER A 1 789 ? 9.937 0.868 -29.218 1.00 36.19 789 SER A O 1
ATOM 6082 N N . ASP A 1 790 ? 8.305 2.380 -29.610 1.00 35.34 790 ASP A N 1
ATOM 6083 C CA . ASP A 1 790 ? 9.019 3.528 -30.214 1.00 35.34 790 ASP A CA 1
ATOM 6084 C C . ASP A 1 790 ? 8.165 4.151 -31.337 1.00 35.34 790 ASP A C 1
ATOM 6086 O O . ASP A 1 790 ? 8.534 4.119 -32.513 1.00 35.34 790 ASP A O 1
ATOM 6090 N N . VAL A 1 791 ? 7.010 4.742 -31.008 1.00 27.48 791 VAL A N 1
ATOM 6091 C CA . VAL A 1 791 ? 6.419 5.764 -31.888 1.00 27.48 791 VAL A CA 1
ATOM 6092 C C . VAL A 1 791 ? 5.827 6.906 -31.060 1.00 27.48 791 VAL A C 1
ATOM 6094 O O . VAL A 1 791 ? 4.675 6.831 -30.654 1.00 27.48 791 VAL A O 1
ATOM 6097 N N . ALA A 1 792 ? 6.664 7.943 -30.930 1.00 31.27 792 ALA A N 1
ATOM 6098 C CA . ALA A 1 792 ? 6.385 9.370 -30.711 1.00 31.27 792 ALA A CA 1
ATOM 6099 C C . ALA A 1 792 ? 5.663 9.797 -29.427 1.00 31.27 792 ALA A C 1
ATOM 6101 O O . ALA A 1 792 ? 4.427 9.638 -29.354 1.00 31.27 792 ALA A O 1
#

InterPro domains:
  IPR001701 Glycoside hydrolase family 9 [PF00759] (343-763)
  IPR001919 Carbohydrate-binding type-2 domain [PF00553] (3-92)
  IPR001919 Carbohydrate-binding type-2 domain [PF00553] (123-215)
  IPR001919 Carbohydrate-binding type-2 domain [PS51173] (1-108)
  IPR001919 Carbohydrate-binding type-2 domain [PS51173] (114-221)
  IPR001919 Carbohydrate-binding type-2 domain [SM00637] (1-95)
  IPR001919 Carbohydrate-binding type-2 domain [SM00637] (121-218)
  IPR008928 Six-hairpin glycosidase superfamily [SSF48208] (342-773)
  IPR008965 CBM2/CBM3, carbohydrate-binding domain superfamily [SSF49384] (4-86)
  IPR008965 CBM2/CBM3, carbohydrate-binding domain superfamily [SSF49384] (122-215)
  IPR012291 CBM2, carbohydrate-binding domain superfamily [G3DSA:2.60.40.290] (1-98)
  IPR012291 CBM2, carbohydrate-binding domain superfamily [G3DSA:2.60.40.290] (116-219)
  IPR012341 Six-hairpin glycosidase-like superfamily [G3DSA:1.50.10.10] (338-780)
  IPR033126 Glycosyl hydrolases family 9, Asp/Glu active sites [PS00698] (739-757)

Organism: NCBI:txid1828722

pLDDT: mean 79.97, std 23.25, range [25.42, 99.0]

Foldseek 3Di:
DDKDKDFPDDPQQKTKIKIKDWQQDQAKAAKWKKKKAKLFDFPDKFQWAFPDDDPRITIIIGDPVRRIAHNGGMGMMMTMTGRRNDPPIDMDMDTDDDDDDDDDDDDDDDDDDDADAAQWAAWEKEWAADDDQKTKIKIKIWGQDPAKFQKKKKKWFDQWAWDDKPQWDFDDDDHRITIIMGDPVPGIHDRGDMGMMMTMIGHDDDDIHQMDMVNGTHPGHDYDHDYPDPDDDDDDDDDDDDDDDDDDDDDDDDDDDDDDDDDDDDDDDDDDDDDDDDDDDDDDDDDDDDDDDDDDDDDDDDDDDDDDDDDDDDDDDDDDDDDDDDDPDDPDDDLLSQLLFCLLVLLLLLLLLLLVFKAAARDPPRLQPLDHHFPPCFCVVVPFDLTFAGQFWLWRKRQLLQSLLLLLLLLVLCVLLVVLCVVSVNLVSSLVSSCRHLVNQLRQFDDPLQATAKGFRIWAQCVQGVVFFAARRPDDDHIDIFIAGLVQHALSSLLSNLSSLLSSLVSCCVPPVVSSVSSNSSSVRSLVRSVVRADHNCRRVVSCCVPDGQPQGNLQSQLNSLLSNCVRPVDVVSVVRNVVSLPPDDQQAADFSRGNSQVSLLSNCLVPVDVVSVVRNCVNLCCQLPNDQFAAPLGQRADALALRLLRQLRQLLSLLSCCVRRNVVPCSSVVSSVSSLSVCLQSGPVSAHQFFPHDDHYQFQAQHRSQQNDRDLPDPDTRQATSGSFGFSAASDNYNPRADNGNVCCRGRMTGSSSSSSNSSSSSSSCSVSNHDHDDPVRSSQNSDGPNPDDD